Protein AF-A0A316P0J6-F1 (afdb_monomer_lite)

Radius of gyration: 37.58 Å; chains: 1; bounding box: 91×93×118 Å

Structure (mmCIF, N/CA/C/O backbone):
data_AF-A0A316P0J6-F1
#
_entry.id   AF-A0A316P0J6-F1
#
loop_
_atom_site.group_PDB
_atom_site.id
_atom_site.type_symbol
_atom_site.label_atom_id
_atom_site.label_alt_id
_atom_site.label_comp_id
_atom_site.label_asym_id
_atom_site.label_entity_id
_atom_site.label_seq_id
_atom_site.pdbx_PDB_ins_code
_atom_site.Cartn_x
_atom_site.Cartn_y
_atom_site.Cartn_z
_atom_site.occupancy
_atom_site.B_iso_or_equiv
_atom_site.auth_seq_id
_atom_site.auth_comp_id
_atom_site.auth_asym_id
_atom_site.auth_atom_id
_atom_site.pdbx_PDB_model_num
ATOM 1 N N . MET A 1 1 ? 20.713 -13.781 70.404 1.00 39.38 1 MET A N 1
ATOM 2 C CA . MET A 1 1 ? 20.418 -12.375 70.769 1.00 39.38 1 MET A CA 1
ATOM 3 C C . MET A 1 1 ? 19.312 -11.941 69.821 1.00 39.38 1 MET A C 1
ATOM 5 O O . MET A 1 1 ? 19.542 -11.971 68.630 1.00 39.38 1 MET A O 1
ATOM 9 N N . GLY A 1 2 ? 18.041 -11.878 70.193 1.00 36.06 2 GLY A N 1
ATOM 10 C CA . GLY A 1 2 ? 17.428 -10.936 71.123 1.00 36.06 2 GLY A CA 1
ATOM 11 C C . GLY A 1 2 ? 16.038 -10.605 70.557 1.00 36.06 2 GLY A C 1
ATOM 12 O O . GLY A 1 2 ? 15.902 -9.711 69.738 1.00 36.06 2 GLY A O 1
ATOM 13 N N . LYS A 1 3 ? 15.027 -11.391 70.945 1.00 29.52 3 LYS A N 1
ATOM 14 C CA . LYS A 1 3 ? 13.605 -10.979 71.000 1.00 29.52 3 LYS A CA 1
ATOM 15 C C . LYS A 1 3 ? 13.450 -9.895 72.098 1.00 29.52 3 LYS A C 1
ATOM 17 O O . LYS A 1 3 ? 14.389 -9.773 72.889 1.00 29.52 3 LYS A O 1
ATOM 22 N N . PRO A 1 4 ? 12.277 -9.266 72.350 1.00 50.69 4 PRO A N 1
ATOM 23 C CA . PRO A 1 4 ? 11.013 -9.109 71.596 1.00 50.69 4 PRO A CA 1
ATOM 24 C C . PRO A 1 4 ? 10.514 -7.621 71.633 1.00 50.69 4 PRO A C 1
ATOM 26 O O . PRO A 1 4 ? 11.236 -6.748 72.099 1.00 50.69 4 PRO A O 1
ATOM 29 N N . LYS A 1 5 ? 9.306 -7.247 71.181 1.00 29.80 5 LYS A N 1
ATOM 30 C CA . LYS A 1 5 ? 8.097 -7.175 72.040 1.00 29.80 5 LYS A CA 1
ATOM 31 C C . LYS A 1 5 ? 6.814 -6.924 71.234 1.00 29.80 5 LYS A C 1
ATOM 33 O O . LYS A 1 5 ? 6.700 -5.957 70.496 1.00 29.80 5 LYS A O 1
ATOM 38 N N . HIS A 1 6 ? 5.857 -7.816 71.485 1.00 28.17 6 HIS A N 1
ATOM 39 C CA . HIS A 1 6 ? 4.415 -7.690 71.292 1.00 28.17 6 HIS A CA 1
ATOM 40 C C . HIS A 1 6 ? 3.788 -6.549 72.105 1.00 28.17 6 HIS A C 1
ATOM 42 O O . HIS A 1 6 ? 4.247 -6.299 73.214 1.00 28.17 6 HIS A O 1
ATOM 48 N N . PHE A 1 7 ? 2.656 -6.034 71.618 1.00 26.53 7 PHE A N 1
ATOM 49 C CA . PHE A 1 7 ? 1.367 -5.851 72.319 1.00 26.53 7 PHE A CA 1
ATOM 50 C C . PHE A 1 7 ? 0.301 -5.721 71.202 1.00 26.53 7 PHE A C 1
ATOM 52 O O . PHE A 1 7 ? 0.538 -4.989 70.255 1.00 26.53 7 PHE A O 1
ATOM 59 N N . GLY A 1 8 ? -0.841 -6.406 71.126 1.00 24.27 8 GLY A N 1
ATOM 60 C CA . GLY A 1 8 ? -1.530 -7.305 72.042 1.00 24.27 8 GLY A CA 1
ATOM 61 C C . GLY A 1 8 ? -2.957 -6.807 72.309 1.00 24.27 8 GLY A C 1
ATOM 62 O O . GLY A 1 8 ? -3.092 -5.944 73.158 1.00 24.27 8 GLY A O 1
ATOM 63 N N . PHE A 1 9 ? -3.957 -7.436 71.656 1.00 23.27 9 PHE A N 1
ATOM 64 C CA . PHE A 1 9 ? -5.371 -7.621 72.079 1.00 23.27 9 PHE A CA 1
ATOM 65 C C . PHE A 1 9 ? -6.241 -6.347 72.304 1.00 23.27 9 PHE A C 1
ATOM 67 O O . PHE A 1 9 ? -5.751 -5.322 72.729 1.00 23.27 9 PHE A O 1
ATOM 74 N N . ALA A 1 10 ? -7.570 -6.295 72.158 1.00 24.42 10 ALA A N 1
ATOM 75 C CA . ALA A 1 10 ? -8.615 -7.163 71.626 1.00 24.42 10 ALA A CA 1
ATOM 76 C C . ALA A 1 10 ? -9.990 -6.471 71.807 1.00 24.42 10 ALA A C 1
ATOM 78 O O . ALA A 1 10 ? -10.169 -5.695 72.736 1.00 24.42 10 ALA A O 1
ATOM 79 N N . ARG A 1 11 ? -10.974 -6.942 71.023 1.00 24.53 11 ARG A N 1
ATOM 80 C CA . ARG A 1 11 ? -12.393 -7.178 71.381 1.00 24.53 11 ARG A CA 1
ATOM 81 C C . ARG A 1 11 ? -13.367 -5.998 71.630 1.00 24.53 11 ARG A C 1
ATOM 83 O O . ARG A 1 11 ? -13.348 -5.364 72.671 1.00 24.53 11 ARG A O 1
ATOM 90 N N . LYS A 1 12 ? -14.421 -6.056 70.796 1.00 24.69 12 LYS A N 1
ATOM 91 C CA . LYS A 1 12 ? -15.860 -6.202 71.132 1.00 24.69 12 LYS A CA 1
ATOM 92 C C . LYS A 1 12 ? -16.727 -4.958 71.420 1.00 24.69 12 LYS A C 1
ATOM 94 O O . LYS A 1 12 ? -16.585 -4.300 72.437 1.00 24.69 12 LYS A O 1
ATOM 99 N N . THR A 1 13 ? -17.775 -4.885 70.583 1.00 26.80 13 THR A N 1
ATOM 100 C CA . THR A 1 13 ? -19.208 -4.623 70.862 1.00 26.80 13 THR A CA 1
ATOM 101 C C . THR A 1 13 ? -19.636 -3.293 71.475 1.00 26.80 13 THR A C 1
ATOM 103 O O . THR A 1 13 ? -19.378 -3.054 72.647 1.00 26.80 13 THR A O 1
ATOM 106 N N . MET A 1 14 ? -20.545 -2.597 70.781 1.00 25.58 14 MET A N 1
ATOM 107 C CA . MET A 1 14 ? -21.831 -2.209 71.375 1.00 25.58 14 MET A CA 1
ATOM 108 C C . MET A 1 14 ? -22.892 -1.941 70.301 1.00 25.58 14 MET A C 1
ATOM 110 O O . MET A 1 14 ? -22.596 -1.423 69.231 1.00 25.58 14 MET A O 1
ATOM 114 N N . ALA A 1 15 ? -24.113 -2.366 70.609 1.00 24.59 15 ALA A N 1
ATOM 115 C CA . ALA A 1 15 ? -25.333 -2.192 69.834 1.00 24.59 15 ALA A CA 1
ATOM 116 C C . ALA A 1 15 ? -26.216 -1.093 70.454 1.00 24.59 15 ALA A C 1
ATOM 118 O O . ALA A 1 15 ? -25.942 -0.655 71.572 1.00 24.59 15 ALA A O 1
ATOM 119 N N . CYS A 1 16 ? -27.339 -0.827 69.770 1.00 22.86 16 CYS A N 1
ATOM 120 C CA . CYS A 1 16 ? -28.570 -0.151 70.219 1.00 22.86 16 CYS A CA 1
ATOM 121 C C . CYS A 1 16 ? -28.576 1.390 70.197 1.00 22.86 16 CYS A C 1
ATOM 123 O O . CYS A 1 16 ? -27.580 2.004 70.539 1.00 22.86 16 CYS A O 1
ATOM 125 N N . VAL A 1 17 ? -29.671 2.112 69.905 1.00 24.27 17 VAL A N 1
ATOM 126 C CA . VAL A 1 17 ? -31.045 1.879 69.378 1.00 24.27 17 VAL A CA 1
ATOM 127 C C . VAL A 1 17 ? -31.721 3.283 69.314 1.00 24.27 17 VAL A C 1
ATOM 129 O O . VAL A 1 17 ? -31.247 4.188 69.996 1.00 24.27 17 VAL A O 1
ATOM 132 N N . MET A 1 18 ? -32.854 3.406 68.594 1.00 24.55 18 MET A N 1
ATOM 133 C CA . MET A 1 18 ? -33.899 4.477 68.591 1.00 24.55 18 MET A CA 1
ATOM 134 C C . MET A 1 18 ? -33.864 5.457 67.401 1.00 24.55 18 MET A C 1
ATOM 136 O O . MET A 1 18 ? -32.902 6.193 67.245 1.00 24.55 18 MET A O 1
ATOM 140 N N . ALA A 1 19 ? -34.809 5.375 66.445 1.00 24.38 19 ALA A N 1
ATOM 141 C CA . ALA A 1 19 ? -36.238 5.797 66.467 1.00 24.38 19 ALA A CA 1
ATOM 142 C C . ALA A 1 19 ? -36.384 7.284 66.058 1.00 24.38 19 ALA A C 1
ATOM 144 O O . ALA A 1 19 ? -35.579 8.092 66.489 1.00 24.38 19 ALA A O 1
ATOM 145 N N . ALA A 1 20 ? -37.366 7.774 65.295 1.00 25.09 20 ALA A N 1
ATOM 146 C CA . ALA A 1 20 ? -38.487 7.232 64.526 1.00 25.09 20 ALA A CA 1
ATOM 147 C C . ALA A 1 20 ? -39.127 8.398 63.719 1.00 25.09 20 ALA A C 1
ATOM 149 O O . ALA A 1 20 ? -39.016 9.542 64.152 1.00 25.09 20 ALA A O 1
ATOM 150 N N . SER A 1 21 ? -39.948 8.067 62.705 1.00 25.02 21 SER A N 1
ATOM 151 C CA . SER A 1 21 ? -41.089 8.864 62.157 1.00 25.02 21 SER A CA 1
ATOM 152 C C . SER A 1 21 ? -40.731 10.096 61.287 1.00 25.02 21 SER A C 1
ATOM 154 O O . SER A 1 21 ? -39.788 10.798 61.599 1.00 25.02 21 SER A O 1
ATOM 156 N N . MET A 1 22 ? -41.412 10.475 60.193 1.00 26.84 22 MET A N 1
ATOM 157 C CA . MET A 1 22 ? -42.815 10.318 59.781 1.00 26.84 22 MET A CA 1
ATOM 158 C C . MET A 1 22 ? -43.005 10.280 58.245 1.00 26.84 22 MET A C 1
ATOM 160 O O . MET A 1 22 ? -42.288 10.929 57.493 1.00 26.84 22 MET A O 1
ATOM 164 N N . LEU A 1 23 ? -44.062 9.555 57.855 1.00 23.92 23 LEU A N 1
ATOM 165 C CA . LEU A 1 23 ? -44.871 9.596 56.626 1.00 23.92 23 LEU A CA 1
ATOM 166 C C . LEU A 1 23 ? -45.008 10.970 55.933 1.00 23.92 23 LEU A C 1
ATOM 168 O O . LEU A 1 23 ? -45.287 11.963 56.600 1.00 23.92 23 LEU A O 1
ATOM 172 N N . THR A 1 24 ? -45.098 10.969 54.597 1.00 26.33 24 THR A N 1
ATOM 173 C CA . THR A 1 24 ? -46.364 11.280 53.887 1.00 26.33 24 THR A CA 1
ATOM 174 C C . THR A 1 24 ? -46.294 10.926 52.395 1.00 26.33 24 THR A C 1
ATOM 176 O O . THR A 1 24 ? -45.400 11.355 51.677 1.00 26.33 24 THR A O 1
ATOM 179 N N . LEU A 1 25 ? -47.266 10.121 51.947 1.00 25.44 25 LEU A N 1
ATOM 180 C CA . LEU A 1 25 ? -47.622 9.910 50.542 1.00 25.44 25 LEU A CA 1
ATOM 181 C C . LEU A 1 25 ? -48.352 11.147 50.002 1.00 25.44 25 LEU A C 1
ATOM 183 O O . LEU A 1 25 ? -49.253 11.650 50.672 1.00 25.44 25 LEU A O 1
ATOM 187 N N . VAL A 1 26 ? -48.084 11.512 48.747 1.00 27.64 26 VAL A N 1
ATOM 188 C CA . VAL A 1 26 ? -49.063 12.179 47.877 1.00 27.64 26 VAL A CA 1
ATOM 189 C C . VAL A 1 26 ? -49.038 11.498 46.510 1.00 27.64 26 VAL A C 1
ATOM 191 O O . VAL A 1 26 ? -47.985 11.275 45.923 1.00 27.64 26 VAL A O 1
ATOM 194 N N . THR A 1 27 ? -50.224 11.143 46.036 1.00 25.06 27 THR A N 1
ATOM 195 C CA . THR A 1 27 ? -50.520 10.558 44.726 1.00 25.06 27 THR A CA 1
ATOM 196 C C . THR A 1 27 ? -51.404 11.508 43.911 1.00 25.06 27 THR A C 1
ATOM 198 O O . THR A 1 27 ? -52.162 12.271 44.513 1.00 25.06 27 THR A O 1
ATOM 201 N N . VAL A 1 28 ? -51.437 11.257 42.586 1.00 26.95 28 VAL A N 1
ATOM 202 C CA . VAL A 1 28 ? -52.496 11.558 41.579 1.00 26.95 28 VAL A CA 1
ATOM 203 C C . VAL A 1 28 ? -52.303 12.884 40.794 1.00 26.95 28 VAL A C 1
ATOM 205 O O . VAL A 1 28 ? -51.853 13.838 41.422 1.00 26.95 28 VAL A O 1
ATOM 208 N N . PRO A 1 29 ? -52.692 13.040 39.491 1.00 32.19 29 PRO A N 1
ATOM 209 C CA . PRO A 1 29 ? -53.234 12.113 38.467 1.00 32.19 29 PRO A CA 1
ATOM 210 C C . PRO A 1 29 ? -52.507 12.112 37.094 1.00 32.19 29 PRO A C 1
ATOM 212 O O . PRO A 1 29 ? -51.581 12.869 36.828 1.00 32.19 29 PRO A O 1
ATOM 215 N N . ALA A 1 30 ? -53.034 11.263 36.207 1.00 26.80 30 ALA A N 1
ATOM 216 C CA . ALA A 1 30 ? -52.768 11.146 34.780 1.00 26.80 30 ALA A CA 1
ATOM 217 C C . ALA A 1 30 ? -53.110 12.386 33.916 1.00 26.80 30 ALA A C 1
ATOM 219 O O . ALA A 1 30 ? -54.073 13.110 34.166 1.00 26.80 30 ALA A O 1
ATOM 220 N N . SER A 1 31 ? -52.305 12.509 32.858 1.00 27.36 31 SER A N 1
ATOM 221 C CA . SER A 1 31 ? -52.470 13.144 31.540 1.00 27.36 31 SER A CA 1
ATOM 222 C C . SER A 1 31 ? -53.831 13.748 31.153 1.00 27.36 31 SER A C 1
ATOM 224 O O . SER A 1 31 ? -54.824 13.037 30.989 1.00 27.36 31 SER A O 1
ATOM 226 N N . VAL A 1 32 ? -53.798 15.046 30.834 1.00 27.98 32 VAL A N 1
ATOM 227 C CA . VAL A 1 32 ? -54.759 15.758 29.976 1.00 27.98 32 VAL A CA 1
ATOM 228 C C . VAL A 1 32 ? -54.067 16.034 28.639 1.00 27.98 32 VAL A C 1
ATOM 230 O O . VAL A 1 32 ? -52.970 16.584 28.618 1.00 27.98 32 VAL A O 1
ATOM 233 N N . ALA A 1 33 ? -54.698 15.639 27.534 1.00 30.78 33 ALA A N 1
ATOM 234 C CA . ALA A 1 33 ? -54.288 16.022 26.188 1.00 30.78 33 ALA A CA 1
ATOM 235 C C . ALA A 1 33 ? -54.559 17.520 25.967 1.00 30.78 33 ALA A C 1
ATOM 237 O O . ALA A 1 33 ? -55.682 17.978 26.194 1.00 30.78 33 ALA A O 1
ATOM 238 N N . ILE A 1 34 ? -53.551 18.264 25.508 1.00 30.02 34 ILE A N 1
ATOM 239 C CA . ILE A 1 34 ? -53.704 19.619 24.969 1.00 30.02 34 ILE A CA 1
ATOM 240 C C . ILE A 1 34 ? -53.335 19.558 23.489 1.00 30.02 34 ILE A C 1
ATOM 242 O O . ILE A 1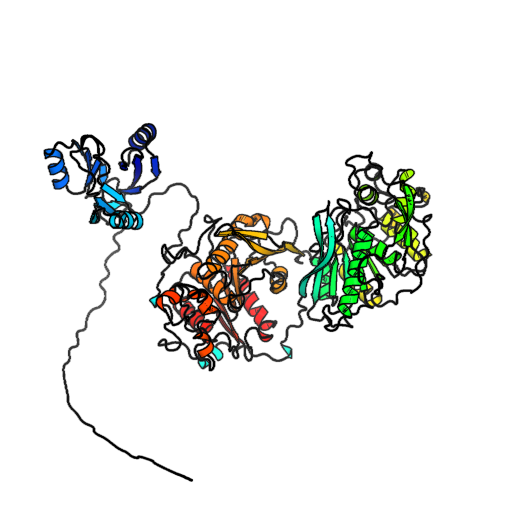 34 ? -52.346 18.937 23.109 1.00 30.02 34 ILE A O 1
ATOM 246 N N . ALA A 1 35 ? -54.214 20.141 22.682 1.00 27.11 35 ALA A N 1
ATOM 247 C CA . ALA A 1 35 ? -54.147 20.205 21.237 1.00 27.11 35 ALA A CA 1
ATOM 248 C C . ALA A 1 35 ? -52.880 20.920 20.744 1.00 27.11 35 ALA A C 1
ATOM 250 O O . ALA A 1 35 ? -52.495 21.959 21.277 1.00 27.11 35 ALA A O 1
ATOM 251 N N . ASP A 1 36 ? -52.297 20.359 19.688 1.00 28.70 36 ASP A N 1
ATOM 252 C CA . ASP A 1 36 ? -51.341 21.011 18.804 1.00 28.70 36 ASP A CA 1
ATOM 253 C C . ASP A 1 36 ? -52.042 22.182 18.092 1.00 28.70 36 ASP A C 1
ATOM 255 O O . ASP A 1 36 ? -52.909 21.983 17.237 1.00 28.70 36 ASP A O 1
ATOM 259 N N . ASN A 1 37 ? -51.732 23.408 18.516 1.00 28.62 37 ASN A N 1
ATOM 260 C CA . ASN A 1 37 ? -52.049 24.620 17.774 1.00 28.62 37 ASN A CA 1
ATOM 261 C C . ASN A 1 37 ? -50.797 24.987 16.978 1.00 28.62 37 ASN A C 1
ATOM 263 O O . ASN A 1 37 ? -49.867 25.571 17.534 1.00 28.62 37 ASN A O 1
ATOM 267 N N . GLY A 1 38 ? -50.795 24.654 15.687 1.00 38.28 38 GLY A N 1
ATOM 268 C CA . GLY A 1 38 ? -49.740 25.046 14.759 1.00 38.28 38 GLY A CA 1
ATOM 269 C C . GLY A 1 38 ? -49.467 26.551 14.816 1.00 38.28 38 GLY A C 1
ATOM 270 O O . GLY A 1 38 ? -50.378 27.366 14.650 1.00 38.28 38 GLY A O 1
ATOM 271 N N . ALA A 1 39 ? -48.208 26.914 15.062 1.00 34.22 39 ALA A N 1
ATOM 272 C CA . ALA A 1 39 ? -47.733 28.281 14.916 1.00 34.22 39 ALA A CA 1
ATOM 273 C C . ALA A 1 39 ? -47.493 28.564 13.426 1.00 34.22 39 ALA A C 1
ATOM 275 O O . ALA A 1 39 ? -46.804 27.809 12.746 1.00 34.22 39 ALA A O 1
ATOM 276 N N . ALA A 1 40 ? -48.109 29.634 12.928 1.00 38.94 40 ALA A N 1
ATOM 277 C CA . ALA A 1 40 ? -47.954 30.120 11.565 1.00 38.94 40 ALA A CA 1
ATOM 278 C C . ALA A 1 40 ? -46.513 30.596 11.291 1.00 38.94 40 ALA A C 1
ATOM 280 O O . ALA A 1 40 ? -45.896 31.224 12.156 1.00 38.94 40 ALA A O 1
ATOM 281 N N . ASP A 1 41 ? -46.016 30.336 10.076 1.00 47.81 41 ASP A N 1
ATOM 282 C CA . ASP A 1 41 ? -44.753 30.878 9.563 1.00 47.81 41 ASP A CA 1
ATOM 283 C C . ASP A 1 41 ? -44.756 32.408 9.674 1.00 47.81 41 ASP A C 1
ATOM 285 O O . ASP A 1 41 ? -45.619 33.094 9.123 1.00 47.81 41 ASP A O 1
ATOM 289 N N . THR A 1 42 ? -43.802 32.949 10.428 1.00 59.72 42 THR A N 1
ATOM 290 C CA . THR A 1 42 ? -43.613 34.395 10.573 1.00 59.72 42 THR A CA 1
ATOM 291 C C . THR A 1 42 ? -42.746 34.867 9.409 1.00 59.72 42 THR A C 1
ATOM 293 O O . THR A 1 42 ? -41.636 34.370 9.258 1.00 59.72 42 THR A O 1
ATOM 296 N N . GLU A 1 43 ? -43.227 35.797 8.577 1.00 79.50 43 GLU A N 1
ATOM 297 C CA . GLU A 1 43 ? -42.420 36.376 7.491 1.00 79.50 43 GLU A CA 1
ATOM 298 C C . GLU A 1 43 ? -41.193 37.095 8.078 1.00 79.50 43 GLU A C 1
ATOM 300 O O . GLU A 1 43 ? -41.312 37.825 9.068 1.00 79.50 43 GLU A O 1
ATOM 305 N N . THR A 1 44 ? -40.008 36.877 7.500 1.00 84.88 44 THR A N 1
ATOM 306 C CA . THR A 1 44 ? -38.733 37.358 8.053 1.00 84.88 44 THR A CA 1
ATOM 307 C C . THR A 1 44 ? -37.962 38.216 7.050 1.00 84.88 44 THR A C 1
ATOM 309 O O . THR A 1 44 ? -38.132 38.102 5.837 1.00 84.88 44 THR A O 1
ATOM 312 N N . GLN A 1 45 ? -37.107 39.093 7.568 1.00 87.12 45 GLN A N 1
ATOM 313 C CA . GLN A 1 45 ? -36.209 39.954 6.805 1.00 87.12 45 GLN A CA 1
ATOM 314 C C . GLN A 1 45 ? -34.780 39.833 7.343 1.00 87.12 45 GLN A C 1
ATOM 316 O O . GLN A 1 45 ? -34.560 39.751 8.555 1.00 87.12 45 GLN A O 1
ATOM 321 N N . ALA A 1 46 ? -33.798 39.823 6.441 1.00 87.56 46 ALA A N 1
ATOM 322 C CA . ALA A 1 46 ? -32.388 39.812 6.806 1.00 87.56 46 ALA A CA 1
ATOM 323 C C . ALA A 1 46 ? -31.975 41.165 7.397 1.00 87.56 46 ALA A C 1
ATOM 325 O O . ALA A 1 46 ? -32.297 42.215 6.845 1.00 87.56 46 ALA A O 1
ATOM 326 N N . MET A 1 47 ? -31.223 41.136 8.493 1.00 92.81 47 MET A N 1
ATOM 327 C CA . MET A 1 47 ? -30.624 42.319 9.101 1.00 92.81 47 MET A CA 1
ATOM 328 C C . MET A 1 47 ? -29.137 42.345 8.772 1.00 92.81 47 MET A C 1
ATOM 330 O O . MET A 1 47 ? -28.349 41.543 9.274 1.00 92.81 47 MET A O 1
ATOM 334 N N . TYR A 1 48 ? -28.750 43.262 7.897 1.00 91.56 48 TYR A N 1
ATOM 335 C CA . TYR A 1 48 ? -27.374 43.447 7.464 1.00 91.56 48 TYR A CA 1
ATOM 336 C C . TYR A 1 48 ? -26.555 44.136 8.546 1.00 91.56 48 TYR A C 1
ATOM 338 O O . TYR A 1 48 ? -27.001 45.130 9.114 1.00 91.56 48 TYR A O 1
ATOM 346 N N . ARG A 1 49 ? -25.347 43.625 8.792 1.00 93.56 49 ARG A N 1
ATOM 347 C CA . ARG A 1 49 ? -24.369 44.192 9.721 1.00 93.56 49 ARG A CA 1
ATOM 348 C C . ARG A 1 49 ? -23.247 44.859 8.932 1.00 93.56 49 ARG A C 1
ATOM 350 O O . ARG A 1 49 ? -22.649 44.246 8.044 1.00 93.56 49 ARG A O 1
ATOM 357 N N . LEU A 1 50 ? -22.982 46.125 9.236 1.00 94.44 50 LEU A N 1
ATOM 358 C CA . LEU A 1 50 ? -21.941 46.915 8.588 1.00 94.44 50 LEU A CA 1
ATOM 359 C C . LEU A 1 50 ? -21.038 47.554 9.635 1.00 94.44 50 LEU A C 1
ATOM 361 O O . LEU A 1 50 ? -21.537 48.137 10.591 1.00 94.44 50 LEU A O 1
ATOM 365 N N . TYR A 1 51 ? -19.728 47.499 9.419 1.00 92.75 51 TYR A N 1
ATOM 366 C CA . TYR A 1 51 ? -18.722 48.063 10.313 1.00 92.75 51 TYR A CA 1
ATOM 367 C C . TYR A 1 51 ? -18.015 49.255 9.672 1.00 92.75 51 TYR A C 1
ATOM 369 O O . TYR A 1 51 ? -17.506 49.165 8.549 1.00 92.75 51 TYR A O 1
ATOM 377 N N . ASN A 1 52 ? -17.940 50.373 10.392 1.00 89.81 52 ASN A N 1
ATOM 378 C CA . ASN A 1 52 ? -17.158 51.529 9.974 1.00 89.81 52 ASN A CA 1
ATOM 379 C C . ASN A 1 52 ? -15.723 51.422 10.511 1.00 89.81 52 ASN A C 1
ATOM 381 O O . ASN A 1 52 ? -15.500 51.667 11.700 1.00 89.81 52 ASN A O 1
ATOM 385 N N . PRO A 1 53 ? -14.711 51.164 9.663 1.00 83.19 53 PRO A N 1
ATOM 386 C CA . PRO A 1 53 ? -13.328 51.067 10.127 1.00 83.19 53 PRO A CA 1
ATOM 387 C C . PRO A 1 53 ? -12.761 52.394 10.658 1.00 83.19 53 PRO A C 1
ATOM 389 O O . PRO A 1 53 ? -11.723 52.385 11.316 1.00 83.19 53 PRO A O 1
ATOM 392 N N . ASN A 1 54 ? -13.408 53.532 10.377 1.00 83.06 54 ASN A N 1
ATOM 393 C CA . ASN A 1 54 ? -12.936 54.852 10.797 1.00 83.06 54 ASN A CA 1
ATOM 394 C C . ASN A 1 54 ? -13.531 55.314 12.133 1.00 83.06 54 ASN A C 1
ATOM 396 O O . ASN A 1 54 ? -12.851 56.030 12.864 1.00 83.06 54 ASN A O 1
ATOM 400 N N . SER A 1 55 ? -14.781 54.950 12.443 1.00 80.31 55 SER A N 1
ATOM 401 C CA . SER A 1 55 ? -15.453 55.344 13.695 1.00 80.31 55 SER A CA 1
ATOM 402 C C . SER A 1 55 ? -15.605 54.203 14.702 1.00 80.31 55 SER A C 1
ATOM 404 O O . SER A 1 55 ? -15.858 54.471 15.870 1.00 80.31 55 SER A O 1
ATOM 406 N N . GLY A 1 56 ? -15.455 52.945 14.277 1.00 80.19 56 GLY A N 1
ATOM 407 C CA . GLY A 1 56 ? -15.729 51.774 15.113 1.00 80.19 56 GLY A CA 1
ATOM 408 C C . GLY A 1 56 ? -17.220 51.476 15.314 1.00 80.19 56 GLY A C 1
ATOM 409 O O . GLY A 1 56 ? -17.551 50.563 16.066 1.00 80.19 56 GLY A O 1
ATOM 410 N N . GLU A 1 57 ? -18.109 52.227 14.659 1.00 86.44 57 GLU A N 1
ATOM 411 C CA . GLU A 1 57 ? -19.561 52.042 14.716 1.00 86.44 57 GLU A CA 1
ATOM 412 C C . GLU A 1 57 ? -20.004 50.803 13.929 1.00 86.44 57 GLU A C 1
ATOM 414 O O . GLU A 1 57 ? -19.452 50.496 12.866 1.00 86.44 57 GLU A O 1
ATOM 419 N N . HIS A 1 58 ? -21.048 50.140 14.432 1.00 91.56 58 HIS A N 1
ATOM 420 C CA . HIS A 1 58 ? -21.810 49.163 13.666 1.00 91.56 58 HIS A CA 1
ATOM 421 C C . HIS A 1 58 ? -23.178 49.727 13.285 1.00 91.56 58 HIS A C 1
ATOM 423 O O . HIS A 1 58 ? -23.894 50.278 14.120 1.00 91.56 58 HIS A O 1
ATOM 429 N N . PHE A 1 59 ? -23.558 49.537 12.026 1.00 93.88 59 PHE A N 1
ATOM 430 C CA . PHE A 1 59 ? -24.861 49.914 11.495 1.00 93.88 59 PHE A CA 1
ATOM 431 C C . PHE A 1 59 ? -25.653 48.666 11.103 1.00 93.88 59 PHE A C 1
ATOM 433 O O . PHE A 1 59 ? -25.110 47.748 10.480 1.00 93.88 59 PHE A O 1
ATOM 440 N N . TYR A 1 60 ? -26.938 48.648 11.468 1.00 94.75 60 TYR A N 1
ATOM 441 C CA . TYR A 1 60 ? -27.830 47.512 11.272 1.00 94.75 60 TYR A CA 1
ATOM 442 C C . TYR A 1 60 ? -29.076 47.938 10.499 1.00 94.75 60 TYR A C 1
ATOM 444 O O . TYR A 1 60 ? -29.832 48.813 10.929 1.00 94.75 60 TYR A O 1
ATOM 452 N N . THR A 1 61 ? -29.310 47.315 9.346 1.00 94.50 61 THR A N 1
ATOM 453 C CA . THR A 1 61 ? -30.441 47.664 8.478 1.00 94.50 61 THR A CA 1
ATOM 454 C C . THR A 1 61 ? -31.000 46.453 7.745 1.00 94.50 61 THR A C 1
ATOM 456 O O . THR A 1 61 ? -30.256 45.555 7.367 1.00 94.50 61 THR A O 1
ATOM 459 N N . ALA A 1 62 ? -32.313 46.445 7.518 1.00 91.75 62 ALA A N 1
ATOM 460 C CA . ALA A 1 62 ? -32.966 45.506 6.606 1.00 91.75 62 ALA A CA 1
ATOM 461 C C . ALA A 1 62 ? -33.013 46.006 5.154 1.00 91.75 62 ALA A C 1
ATOM 463 O O . ALA A 1 62 ? -33.429 45.287 4.250 1.00 91.75 62 ALA A O 1
ATOM 464 N N . SER A 1 63 ? -32.647 47.268 4.923 1.00 91.88 63 SER A N 1
ATOM 465 C CA . SER A 1 63 ? -32.749 47.916 3.622 1.00 91.88 63 SER A CA 1
ATOM 466 C C . SER A 1 63 ? -31.487 47.670 2.807 1.00 91.88 63 SER A C 1
ATOM 468 O O . SER A 1 63 ? -30.409 48.167 3.141 1.00 91.88 63 SER A O 1
ATOM 470 N N . ASP A 1 64 ? -31.632 46.972 1.680 1.00 86.88 64 ASP A N 1
ATOM 471 C CA . ASP A 1 64 ? -30.554 46.826 0.698 1.00 86.88 64 ASP A CA 1
ATOM 472 C C . ASP A 1 64 ? -30.026 48.180 0.213 1.00 86.88 64 ASP A C 1
ATOM 474 O O . ASP A 1 64 ? -28.825 48.339 0.021 1.00 86.88 64 ASP A O 1
ATOM 478 N N . VAL A 1 65 ? -30.902 49.183 0.092 1.00 92.06 65 VAL A N 1
ATOM 479 C CA . VAL A 1 65 ? -30.523 50.537 -0.336 1.00 92.06 65 VAL A CA 1
ATOM 480 C C . VAL A 1 65 ? -29.643 51.223 0.709 1.00 92.06 65 VAL A C 1
ATOM 482 O O . VAL A 1 65 ? -28.660 51.866 0.345 1.00 92.06 65 VAL A O 1
ATOM 485 N N . GLU A 1 66 ? -29.966 51.091 2.000 1.00 93.50 66 GLU A N 1
ATOM 486 C CA . GLU A 1 66 ? -29.129 51.647 3.071 1.00 93.50 66 GLU A CA 1
ATOM 487 C C . GLU A 1 66 ? -27.793 50.899 3.163 1.00 93.50 66 GLU A C 1
ATOM 489 O O . GLU A 1 66 ? -26.746 51.540 3.247 1.00 93.50 66 GLU A O 1
ATOM 494 N N . LYS A 1 67 ? -27.809 49.561 3.083 1.00 94.50 67 LYS A N 1
ATOM 495 C CA . LYS A 1 67 ? -26.600 48.721 3.041 1.00 94.50 67 LYS A CA 1
ATOM 496 C C . LYS A 1 67 ? -25.675 49.142 1.896 1.00 94.50 67 LYS A C 1
ATOM 498 O O . LYS A 1 67 ? -24.517 49.468 2.142 1.00 94.50 67 LYS A O 1
ATOM 503 N N . ASP A 1 68 ? -26.180 49.197 0.667 1.00 90.38 68 ASP A N 1
ATOM 504 C CA . ASP A 1 68 ? -25.378 49.525 -0.516 1.00 90.38 68 ASP A CA 1
ATOM 505 C C . ASP A 1 68 ? -24.853 50.967 -0.468 1.00 90.38 68 ASP A C 1
ATOM 507 O O . ASP A 1 68 ? -23.693 51.214 -0.804 1.00 90.38 68 ASP A O 1
ATOM 511 N N . ALA A 1 69 ? -25.661 51.922 0.009 1.00 90.44 69 ALA A N 1
ATOM 512 C CA . ALA A 1 69 ? -25.222 53.305 0.202 1.00 90.44 69 ALA A CA 1
ATOM 513 C C . ALA A 1 69 ? -24.115 53.423 1.266 1.00 90.44 69 ALA A C 1
ATOM 515 O O . ALA A 1 69 ? -23.181 54.208 1.101 1.00 90.44 69 ALA A O 1
ATOM 516 N N . THR A 1 70 ? -24.192 52.623 2.331 1.00 91.06 70 THR A N 1
ATOM 517 C CA . THR A 1 70 ? -23.230 52.617 3.445 1.00 91.06 70 THR A CA 1
ATOM 518 C C . THR A 1 70 ? -21.911 51.956 3.030 1.00 91.06 70 THR A C 1
ATOM 520 O O . THR A 1 70 ? -20.835 52.501 3.284 1.00 91.06 70 THR A O 1
ATOM 523 N N . VAL A 1 71 ? -21.971 50.852 2.275 1.00 90.69 71 VAL A N 1
ATOM 524 C CA . VAL A 1 71 ? -20.795 50.242 1.627 1.00 90.69 71 VAL A CA 1
ATOM 525 C C . VAL A 1 71 ? -20.151 51.217 0.640 1.00 90.69 71 VAL A C 1
ATOM 527 O O . VAL A 1 71 ? -18.936 51.410 0.664 1.00 90.69 71 VAL A O 1
ATOM 530 N N . ALA A 1 72 ? -20.946 51.903 -0.188 1.00 89.56 72 ALA A N 1
ATOM 531 C CA . ALA A 1 72 ? -20.440 52.924 -1.108 1.00 89.56 72 ALA A CA 1
ATOM 532 C C . ALA A 1 72 ? -19.799 54.122 -0.380 1.00 89.56 72 ALA A C 1
ATOM 534 O O . ALA A 1 72 ? -18.894 54.757 -0.923 1.00 89.56 72 ALA A O 1
ATOM 535 N N . ALA A 1 73 ? -20.222 54.406 0.855 1.00 88.25 73 ALA A N 1
ATOM 536 C CA . ALA A 1 73 ? -19.616 55.402 1.738 1.00 88.25 73 ALA A CA 1
ATOM 537 C C . ALA A 1 73 ? -18.330 54.911 2.442 1.00 88.25 73 ALA A C 1
ATOM 539 O O . ALA A 1 73 ? -17.735 55.665 3.213 1.00 88.25 73 ALA A O 1
ATOM 540 N N . GLY A 1 74 ? -17.871 53.685 2.162 1.00 88.56 74 GLY A N 1
ATOM 541 C CA . GLY A 1 74 ? -16.588 53.144 2.622 1.00 88.56 74 GLY A CA 1
ATOM 542 C C . GLY A 1 74 ? -16.657 52.256 3.868 1.00 88.56 74 GLY A C 1
ATOM 543 O O . GLY A 1 74 ? -15.626 52.042 4.504 1.00 88.56 74 GLY A O 1
ATOM 544 N N . TRP A 1 75 ? -17.841 51.762 4.234 1.00 94.75 75 TRP A N 1
ATOM 545 C CA . TRP A 1 75 ? -18.015 50.813 5.338 1.00 94.75 75 TRP A CA 1
ATOM 546 C C . TRP A 1 75 ? -17.819 49.368 4.871 1.00 94.75 75 TRP A C 1
ATOM 548 O O . TRP A 1 75 ? -18.061 49.034 3.709 1.00 94.75 75 TRP A O 1
ATOM 558 N N . ASN A 1 76 ? -17.430 48.492 5.796 1.00 90.12 76 ASN A N 1
ATOM 559 C CA . ASN A 1 76 ? -17.287 47.063 5.545 1.00 90.12 76 ASN A CA 1
ATOM 560 C C . ASN A 1 76 ? -18.630 46.360 5.756 1.00 90.12 76 ASN A C 1
ATOM 562 O O . ASN A 1 76 ? -19.207 46.441 6.836 1.00 90.12 76 ASN A O 1
ATOM 566 N N . TYR A 1 77 ? -19.116 45.643 4.743 1.00 91.94 77 TYR A N 1
ATOM 567 C CA . TYR A 1 77 ? -20.249 44.734 4.903 1.00 91.94 77 TYR A CA 1
ATOM 568 C C . TYR A 1 77 ? -19.775 43.430 5.550 1.00 91.94 77 TYR A C 1
ATOM 570 O O . TYR A 1 77 ? -18.941 42.728 4.980 1.00 91.94 77 TYR A O 1
ATOM 578 N N . GLU A 1 78 ? -20.304 43.112 6.731 1.00 81.12 78 GLU A N 1
ATOM 579 C CA . GLU A 1 78 ? -19.905 41.942 7.528 1.00 81.12 78 GLU A CA 1
ATOM 580 C C . GLU A 1 78 ? -20.859 40.750 7.358 1.00 81.12 78 GLU A C 1
ATOM 582 O O . GLU A 1 78 ? -20.670 39.707 7.977 1.00 81.12 78 GLU A O 1
ATOM 587 N N . GLY A 1 79 ? -21.874 40.886 6.498 1.00 86.62 79 GLY A N 1
ATOM 588 C CA . GLY A 1 79 ? -22.872 39.852 6.241 1.00 86.62 79 GLY A CA 1
ATOM 589 C C . GLY A 1 79 ? -24.217 40.128 6.912 1.00 86.62 79 GLY A C 1
ATOM 590 O O . GLY A 1 79 ? -24.558 41.260 7.267 1.00 86.62 79 GLY A O 1
ATOM 591 N N . ILE A 1 80 ? -25.023 39.077 7.037 1.00 86.69 80 ILE A N 1
ATOM 592 C CA . ILE A 1 80 ? -26.306 39.108 7.745 1.00 86.69 80 ILE A CA 1
ATOM 593 C C . ILE A 1 80 ? -26.020 38.841 9.227 1.00 86.69 80 ILE A C 1
ATOM 595 O O . ILE A 1 80 ? -25.532 37.768 9.569 1.00 86.69 80 ILE A O 1
ATOM 599 N N . GLY A 1 81 ? -26.308 39.809 10.099 1.00 80.31 81 GLY A N 1
ATOM 600 C CA . GLY A 1 81 ? -26.100 39.671 11.544 1.00 80.31 81 GLY A CA 1
ATOM 601 C C . GLY A 1 81 ? -27.163 38.799 12.219 1.00 80.31 81 GLY A C 1
ATOM 602 O O . GLY A 1 81 ? -26.852 38.029 13.126 1.00 80.31 81 GLY A O 1
ATOM 603 N N . TRP A 1 82 ? -28.419 38.918 11.781 1.00 90.06 82 TRP A N 1
ATOM 604 C CA . TRP A 1 82 ? -29.546 38.064 12.178 1.00 90.06 82 TRP A CA 1
ATOM 605 C C . TRP A 1 82 ? -30.702 38.217 11.180 1.00 90.06 82 TRP A C 1
ATOM 607 O O . TRP A 1 82 ? -30.644 39.051 10.279 1.00 90.06 82 TRP A O 1
ATOM 617 N N . HIS A 1 83 ? -31.767 37.433 11.344 1.00 88.38 83 HIS A N 1
ATOM 618 C CA . HIS A 1 83 ? -33.055 37.691 10.696 1.00 88.38 83 HIS A CA 1
ATOM 619 C C . HIS A 1 83 ? -34.040 38.225 11.736 1.00 88.38 83 HIS A C 1
ATOM 621 O O . HIS A 1 83 ? -34.068 37.743 12.869 1.00 88.38 83 HIS A O 1
ATOM 627 N N . ALA A 1 84 ? -34.840 39.219 11.364 1.00 89.19 84 ALA A N 1
ATOM 628 C CA . ALA A 1 84 ? -35.909 39.780 12.187 1.00 89.19 84 ALA A CA 1
ATOM 629 C C . ALA A 1 84 ? -37.278 39.441 11.571 1.00 89.19 84 ALA A C 1
ATOM 631 O O . ALA A 1 84 ? -37.364 39.321 10.348 1.00 89.19 84 ALA A O 1
ATOM 632 N N . PRO A 1 85 ? -38.360 39.305 12.357 1.00 88.81 85 PRO A N 1
ATOM 633 C CA . PRO A 1 85 ? -39.712 39.329 11.811 1.00 88.81 85 PRO A CA 1
ATOM 634 C C . PRO A 1 85 ? -39.956 40.607 10.996 1.00 88.81 85 PRO A C 1
ATOM 636 O O . PRO A 1 85 ? -39.538 41.694 11.404 1.00 88.81 85 PRO A O 1
ATOM 639 N N . VAL A 1 86 ? -40.691 40.496 9.888 1.00 87.50 86 VAL A N 1
ATOM 640 C CA . VAL A 1 86 ? -41.212 41.670 9.161 1.00 87.50 86 VAL A CA 1
ATOM 641 C C . VAL A 1 86 ? -42.257 42.403 10.012 1.00 87.50 86 VAL A C 1
ATOM 643 O O . VAL A 1 86 ? -42.357 43.627 9.957 1.00 87.50 86 VAL A O 1
ATOM 646 N N . THR A 1 87 ? -43.001 41.674 10.851 1.00 86.19 87 THR A N 1
ATOM 647 C CA . THR A 1 87 ? -43.958 42.224 11.826 1.00 86.19 87 THR A CA 1
ATOM 648 C C . THR A 1 87 ? -43.975 41.397 13.112 1.00 86.19 87 THR A C 1
ATOM 650 O O . THR A 1 87 ? -43.963 40.169 13.032 1.00 86.19 87 THR A O 1
ATOM 653 N N . SER A 1 88 ? -44.081 42.044 14.276 1.00 90.19 88 SER A N 1
ATOM 654 C CA . SER A 1 88 ? -44.376 41.408 15.574 1.00 90.19 88 SER A CA 1
ATOM 655 C C . SER A 1 88 ? -45.046 42.402 16.540 1.00 90.19 88 SER A C 1
ATOM 657 O O . SER A 1 88 ? -45.225 43.576 16.194 1.00 90.19 88 SER A O 1
ATOM 659 N N . GLU A 1 89 ? -45.427 41.961 17.742 1.00 92.06 89 GLU A N 1
ATOM 660 C CA . GLU A 1 89 ? -45.944 42.846 18.799 1.00 92.06 89 GLU A CA 1
ATOM 661 C C . GLU A 1 89 ? -44.846 43.735 19.416 1.00 92.06 89 GLU A C 1
ATOM 663 O O . GLU A 1 89 ? -45.155 44.764 20.026 1.00 92.06 89 GLU A O 1
ATOM 668 N N . THR A 1 90 ? -43.570 43.395 19.209 1.00 94.19 90 THR A N 1
ATOM 669 C CA . THR A 1 90 ? -42.416 44.042 19.848 1.00 94.19 90 THR A CA 1
ATOM 670 C C . THR A 1 90 ? -41.550 44.810 18.833 1.00 94.19 90 THR A C 1
ATOM 672 O O . THR A 1 90 ? -40.625 44.241 18.250 1.00 94.19 90 THR A O 1
ATOM 675 N N . PRO A 1 91 ? -41.786 46.116 18.599 1.00 96.06 91 PRO A N 1
ATOM 676 C CA . PRO A 1 91 ? -40.953 46.922 17.702 1.00 96.06 91 PRO A CA 1
ATOM 677 C C . PRO A 1 91 ? -39.567 47.224 18.297 1.00 96.06 91 PRO A C 1
ATOM 679 O O . PRO A 1 91 ? -39.439 47.471 19.495 1.00 96.06 91 PRO A O 1
ATOM 682 N N . VAL A 1 92 ? -38.543 47.299 17.442 1.00 97.12 92 VAL A N 1
ATOM 683 C CA . VAL A 1 92 ? -37.212 47.834 17.771 1.00 97.12 92 VAL A CA 1
ATOM 684 C C . VAL A 1 92 ? -37.032 49.188 17.084 1.00 97.12 92 VAL A C 1
ATOM 686 O O . VAL A 1 92 ? -37.057 49.310 15.855 1.00 97.12 92 VAL A O 1
ATOM 689 N N . TYR A 1 93 ? -36.880 50.231 17.892 1.00 96.69 93 TYR A N 1
ATOM 690 C CA . TYR A 1 93 ? -36.723 51.615 17.459 1.00 96.69 93 TYR A CA 1
ATOM 691 C C . TYR A 1 93 ? -35.263 51.923 17.142 1.00 96.69 93 TYR A C 1
ATOM 693 O O . TYR A 1 93 ? -34.378 51.501 17.887 1.00 96.69 93 TYR A O 1
ATOM 701 N N . ARG A 1 94 ? -35.021 52.690 16.073 1.00 96.88 94 ARG A N 1
ATOM 702 C CA . ARG A 1 94 ? -33.703 53.246 15.733 1.00 96.88 94 ARG A CA 1
ATOM 703 C C . ARG A 1 94 ? -33.719 54.751 15.974 1.00 96.88 94 ARG A C 1
ATOM 705 O O . ARG A 1 94 ? -34.589 55.456 15.465 1.00 96.88 94 ARG A O 1
ATOM 712 N N . VAL A 1 95 ? -32.754 55.247 16.742 1.00 94.19 95 VAL A N 1
ATOM 713 C CA . VAL A 1 95 ? -32.549 56.685 16.970 1.00 94.19 95 VAL A CA 1
ATOM 714 C C . VAL A 1 95 ? -31.121 57.074 16.612 1.00 94.19 95 VAL A C 1
ATOM 716 O O . VAL A 1 95 ? -30.195 56.285 16.794 1.00 94.19 95 VAL A O 1
ATOM 719 N N . TYR A 1 96 ? -30.942 58.291 16.104 1.00 91.56 96 TYR A N 1
ATOM 720 C CA . TYR A 1 96 ? -29.658 58.772 15.596 1.00 91.56 96 TYR A CA 1
ATOM 721 C C . TYR A 1 96 ? -29.212 60.059 16.294 1.00 91.56 96 TYR A C 1
ATOM 723 O O . TYR A 1 96 ? -29.955 61.043 16.333 1.00 91.56 96 TYR A O 1
ATOM 731 N N . SER A 1 97 ? -27.986 60.076 16.817 1.00 85.94 97 SER A N 1
ATOM 732 C CA . SER A 1 97 ? -27.426 61.229 17.545 1.00 85.94 97 SER A CA 1
ATOM 733 C C . SER A 1 97 ? -26.867 62.328 16.636 1.00 85.94 97 SER A C 1
ATOM 735 O O . SER A 1 97 ? -26.598 63.438 17.092 1.00 85.94 97 SER A O 1
ATOM 737 N N . GLY A 1 98 ? -26.660 62.024 15.352 1.00 82.50 98 GLY A N 1
ATOM 738 C CA . GLY A 1 98 ? -25.813 62.812 14.456 1.00 82.50 98 GLY A CA 1
ATOM 739 C C . GLY A 1 98 ? -24.477 62.135 14.140 1.00 82.50 98 GLY A C 1
ATOM 740 O O . GLY A 1 98 ? -23.868 62.497 13.132 1.00 82.50 98 GLY A O 1
ATOM 741 N N . THR A 1 99 ? -24.059 61.154 14.948 1.00 79.56 99 THR A N 1
ATOM 742 C CA . THR A 1 99 ? -22.813 60.386 14.769 1.00 79.56 99 THR A CA 1
ATOM 743 C C . THR A 1 99 ? -22.898 58.905 15.154 1.00 79.56 99 THR A C 1
ATOM 745 O O . THR A 1 99 ? -21.982 58.182 14.791 1.00 79.56 99 THR A O 1
ATOM 748 N N . ASP A 1 100 ? -23.938 58.453 15.864 1.00 86.19 100 ASP A N 1
ATOM 749 C CA . ASP A 1 100 ? -24.106 57.063 16.320 1.00 86.19 100 ASP A CA 1
ATOM 750 C C . ASP A 1 100 ? -25.577 56.633 16.215 1.00 86.19 100 ASP A C 1
ATOM 752 O O . ASP A 1 100 ? -26.482 57.454 16.438 1.00 86.19 100 ASP A O 1
ATOM 756 N N . HIS A 1 101 ? -25.818 55.357 15.912 1.00 91.25 101 HIS A N 1
ATOM 757 C CA . HIS A 1 101 ? -27.153 54.749 15.918 1.00 91.25 101 HIS A CA 1
ATOM 758 C C . HIS A 1 101 ? -27.382 53.895 17.168 1.00 91.25 101 HIS A C 1
ATOM 760 O O . HIS A 1 101 ? -26.601 52.995 17.470 1.00 91.25 101 HIS A O 1
ATOM 766 N N . HIS A 1 102 ? -28.511 54.121 17.847 1.00 92.44 102 HIS A N 1
ATOM 767 C CA . HIS A 1 102 ? -28.957 53.304 18.981 1.00 92.44 102 HIS A CA 1
ATOM 768 C C . HIS A 1 102 ? -30.229 52.531 18.643 1.00 92.44 102 HIS A C 1
ATOM 770 O O . HIS A 1 102 ? -31.135 53.070 17.998 1.00 92.44 102 HIS A O 1
ATOM 776 N N . TYR A 1 103 ? -30.301 51.286 19.116 1.00 96.25 103 TYR A N 1
ATOM 777 C CA . TYR A 1 103 ? -31.415 50.370 18.875 1.00 96.25 103 TYR A CA 1
ATOM 778 C C . TYR A 1 103 ? -32.009 49.888 20.200 1.00 96.25 103 TYR A C 1
ATOM 780 O O . TYR A 1 103 ? -31.293 49.390 21.077 1.00 96.25 103 TYR A O 1
ATOM 788 N N . THR A 1 104 ? -33.327 50.015 20.357 1.00 95.31 104 THR A N 1
ATOM 789 C CA . THR A 1 104 ? -34.010 49.610 21.594 1.00 95.31 104 THR A CA 1
ATOM 790 C C . THR A 1 104 ? -35.453 49.171 21.370 1.00 95.31 104 THR A C 1
ATOM 792 O O . THR A 1 104 ? -36.156 49.729 20.530 1.00 95.31 104 THR A O 1
ATOM 795 N N . LYS A 1 105 ? -35.914 48.187 22.152 1.00 95.56 105 LYS A N 1
ATOM 796 C CA . LYS A 1 105 ? -37.337 47.817 22.254 1.00 95.56 105 LYS A CA 1
ATOM 797 C C . LYS A 1 105 ? -38.120 48.695 23.241 1.00 95.56 105 LYS A C 1
ATOM 799 O O . LYS A 1 105 ? -39.347 48.636 23.282 1.00 95.56 105 LYS A O 1
ATOM 804 N N . ASP A 1 106 ? -37.431 49.504 24.049 1.00 94.31 106 ASP A N 1
ATOM 805 C CA . ASP A 1 106 ? -38.042 50.349 25.076 1.00 94.31 106 ASP A CA 1
ATOM 806 C C . ASP A 1 106 ? -38.412 51.728 24.500 1.00 94.31 106 ASP A C 1
ATOM 808 O O . ASP A 1 106 ? -37.559 52.553 24.163 1.00 94.31 106 ASP A O 1
ATOM 812 N N . ALA A 1 107 ? -39.717 51.994 24.397 1.00 93.06 107 ALA A N 1
ATOM 813 C CA . ALA A 1 107 ? -40.226 53.280 23.922 1.00 93.06 107 ALA A CA 1
ATOM 814 C C . ALA A 1 107 ? -39.855 54.453 24.852 1.00 93.06 107 ALA A C 1
ATOM 816 O O . ALA A 1 107 ? -39.687 55.573 24.376 1.00 93.06 107 ALA A O 1
ATOM 817 N N . GLY A 1 108 ? -39.693 54.213 26.156 1.00 93.94 108 GLY A N 1
ATOM 818 C CA . GLY A 1 108 ? -39.234 55.210 27.120 1.00 93.94 108 GLY A CA 1
ATOM 819 C C . GLY A 1 108 ? -37.759 55.571 26.937 1.00 93.94 108 GLY A C 1
ATOM 820 O O . GLY A 1 108 ? -37.413 56.747 27.039 1.00 93.94 108 GLY A O 1
ATOM 821 N N . GLU A 1 109 ? -36.904 54.597 26.607 1.00 93.81 109 GLU A N 1
ATOM 822 C CA . GLU A 1 109 ? -35.491 54.838 26.264 1.00 93.81 109 GLU A CA 1
ATOM 823 C C . GLU A 1 109 ? -35.375 55.683 24.986 1.00 93.81 109 GLU A C 1
ATOM 825 O O . GLU A 1 109 ? -34.664 56.692 24.969 1.00 93.81 109 GLU A O 1
ATOM 830 N N . ARG A 1 110 ? -36.153 55.344 23.949 1.00 96.12 110 ARG A N 1
ATOM 831 C CA . ARG A 1 110 ? -36.277 56.159 22.728 1.00 96.12 110 ARG A CA 1
ATOM 832 C C . ARG A 1 110 ? -36.718 57.589 23.052 1.00 96.12 110 ARG A C 1
ATOM 834 O O . ARG A 1 110 ? -36.053 58.541 22.647 1.00 96.12 110 ARG A O 1
ATOM 841 N N . ASP A 1 111 ? -37.817 57.758 23.788 1.00 95.00 111 ASP A N 1
ATOM 842 C CA . ASP A 1 111 ? -38.386 59.079 24.083 1.00 95.00 111 ASP A CA 1
ATOM 843 C C . ASP A 1 111 ? -37.431 59.945 24.921 1.00 95.00 111 ASP A C 1
ATOM 845 O O . ASP A 1 111 ? -37.350 61.160 24.715 1.00 95.00 111 ASP A O 1
ATOM 849 N N . ALA A 1 112 ? -36.667 59.332 25.831 1.00 93.00 112 ALA A N 1
ATOM 850 C CA . ALA A 1 112 ? -35.630 60.014 26.598 1.00 93.00 112 ALA A CA 1
ATOM 851 C C . ALA A 1 112 ? -34.484 60.508 25.700 1.00 93.00 112 ALA A C 1
ATOM 853 O O . ALA A 1 112 ? -34.079 61.666 25.815 1.00 93.00 112 ALA A O 1
ATOM 854 N N . LEU A 1 113 ? -33.996 59.682 24.767 1.00 90.44 113 LEU A N 1
ATOM 855 C CA . LEU A 1 113 ? -32.952 60.083 23.813 1.00 90.44 113 LEU A CA 1
ATOM 856 C C . LEU A 1 113 ? -33.434 61.207 22.884 1.00 90.44 113 LEU A C 1
ATOM 858 O O . LEU A 1 113 ? -32.697 62.162 22.630 1.00 90.44 113 LEU A O 1
ATOM 862 N N . VAL A 1 114 ? -34.696 61.166 22.450 1.00 93.00 114 VAL A N 1
ATOM 863 C CA . VAL A 1 114 ? -35.304 62.233 21.636 1.00 93.00 114 VAL A CA 1
ATOM 864 C C . VAL A 1 114 ? -35.392 63.553 22.403 1.00 93.00 114 VAL A C 1
ATOM 866 O O . VAL A 1 114 ? -35.067 64.608 21.856 1.00 93.00 114 VAL A O 1
ATOM 869 N N . GLN A 1 115 ? -35.759 63.526 23.689 1.00 92.31 115 GLN A N 1
ATOM 870 C CA . GLN A 1 115 ? -35.732 64.726 24.541 1.00 92.31 115 GLN A CA 1
ATOM 871 C C . GLN A 1 115 ? -34.318 65.299 24.711 1.00 92.31 115 GLN A C 1
ATOM 873 O O . GLN A 1 115 ? -34.165 66.508 24.893 1.00 92.31 115 GLN A O 1
ATOM 878 N N . LEU A 1 116 ? -33.292 64.450 24.614 1.00 87.25 116 LEU A N 1
ATOM 879 C CA . LEU A 1 116 ? -31.878 64.832 24.628 1.00 87.25 116 LEU A CA 1
ATOM 880 C C . LEU A 1 116 ? -31.351 65.279 23.252 1.00 87.25 116 LEU A C 1
ATOM 882 O O . LEU A 1 116 ? -30.170 65.594 23.126 1.00 87.25 116 LEU A O 1
ATOM 886 N N . GLY A 1 117 ? -32.216 65.364 22.237 1.00 89.19 117 GLY A N 1
ATOM 887 C CA . GLY A 1 117 ? -31.889 65.895 20.914 1.00 89.19 117 GLY A CA 1
ATOM 888 C C . GLY A 1 117 ? -31.530 64.846 19.863 1.00 89.19 117 GLY A C 1
ATOM 889 O O . GLY A 1 117 ? -31.159 65.229 18.754 1.00 89.19 117 GLY A O 1
ATOM 890 N N . TRP A 1 118 ? -31.658 63.550 20.165 1.00 92.38 118 TRP A N 1
ATOM 891 C CA . TRP A 1 118 ? -31.523 62.501 19.155 1.00 92.38 118 TRP A CA 1
ATOM 892 C C . TRP A 1 118 ? -32.716 62.531 18.198 1.00 92.38 118 TRP A C 1
ATOM 894 O O . TRP A 1 118 ? -33.844 62.867 18.568 1.00 92.38 118 TRP A O 1
ATOM 904 N N . LYS A 1 119 ? -32.474 62.167 16.943 1.00 95.12 119 LYS A N 1
ATOM 905 C CA . LYS A 1 119 ? -33.511 62.063 15.922 1.00 95.12 119 LYS A CA 1
ATOM 906 C C . LYS A 1 119 ? -34.154 60.679 15.991 1.00 95.12 119 LYS A C 1
ATOM 908 O O . LYS A 1 119 ? -33.462 59.679 15.826 1.00 95.12 119 LYS A O 1
ATOM 913 N N . ASP A 1 120 ? -35.470 60.640 16.186 1.00 95.75 120 ASP A N 1
ATOM 914 C CA . ASP A 1 120 ? -36.250 59.410 16.035 1.00 95.75 120 ASP A CA 1
ATOM 915 C C . ASP A 1 120 ? -36.364 59.035 14.555 1.00 95.75 120 ASP A C 1
ATOM 917 O O . ASP A 1 120 ? -36.812 59.846 13.735 1.00 95.75 120 ASP A O 1
ATOM 921 N N . GLU A 1 121 ? -35.943 57.821 14.210 1.00 94.56 121 GLU A N 1
ATOM 922 C CA . GLU A 1 121 ? -36.078 57.265 12.861 1.00 94.56 121 GLU A CA 1
ATOM 923 C C . GLU A 1 121 ? -37.216 56.244 12.759 1.00 94.56 121 GLU A C 1
ATOM 925 O O . GLU A 1 121 ? -37.479 55.717 11.679 1.00 94.56 121 GLU A O 1
ATOM 930 N N . GLY A 1 122 ? -37.944 56.024 13.856 1.00 93.81 122 GLY A N 1
ATOM 931 C CA . GLY A 1 122 ? -39.085 55.127 13.928 1.00 93.81 122 GLY A CA 1
ATOM 932 C C . GLY A 1 122 ? -38.696 53.668 14.155 1.00 93.81 122 GLY A C 1
ATOM 933 O O . GLY A 1 122 ? -37.609 53.334 14.633 1.00 93.81 122 GLY A O 1
ATOM 934 N N . THR A 1 123 ? -39.640 52.776 13.857 1.00 95.06 123 THR A N 1
ATOM 935 C CA . THR A 1 123 ? -39.434 51.327 13.952 1.00 95.06 123 THR A CA 1
ATOM 936 C C . THR A 1 123 ? -38.558 50.859 12.796 1.00 95.06 123 THR A C 1
ATOM 938 O O . THR A 1 123 ? -38.938 50.998 11.637 1.00 95.06 123 THR A O 1
ATOM 941 N N . SER A 1 124 ? -37.391 50.306 13.125 1.00 92.00 124 SER A N 1
ATOM 942 C CA . SER A 1 124 ? -36.416 49.814 12.145 1.00 92.00 124 SER A CA 1
ATOM 943 C C . SER A 1 124 ? -36.715 48.372 11.734 1.00 92.00 124 SER A C 1
ATOM 945 O O . SER A 1 124 ? -36.698 48.027 10.555 1.00 92.00 124 SER A O 1
ATOM 947 N N . PHE A 1 125 ? -37.025 47.530 12.718 1.00 94.56 125 PHE A N 1
ATOM 948 C CA . PHE A 1 125 ? -37.429 46.134 12.558 1.00 94.56 125 PHE A CA 1
ATOM 949 C C . PHE A 1 125 ? -38.158 45.682 13.833 1.00 94.56 125 PHE A C 1
ATOM 951 O O . PHE A 1 125 ? -38.369 46.479 14.751 1.00 94.56 125 PHE A O 1
ATOM 958 N N . TYR A 1 126 ? -38.551 44.413 13.897 1.00 95.69 126 TYR A N 1
ATOM 959 C CA . TYR A 1 126 ? -39.284 43.835 15.021 1.00 95.69 126 TYR A CA 1
ATOM 960 C C . TYR A 1 126 ? -38.449 42.783 15.768 1.00 95.69 126 TYR A C 1
ATOM 962 O O . TYR A 1 126 ? -37.560 42.165 15.189 1.00 95.69 126 TYR A O 1
ATOM 970 N N . SER A 1 127 ? -38.707 42.594 17.062 1.00 93.19 127 SER A N 1
ATOM 971 C CA . SER A 1 127 ? -38.156 41.494 17.864 1.00 93.19 127 SER A CA 1
ATOM 972 C C . SER A 1 127 ? -39.027 40.254 17.704 1.00 93.19 127 SER A C 1
ATOM 974 O O . SER A 1 127 ? -40.245 40.365 17.599 1.00 93.19 127 SER A O 1
ATOM 976 N N . ASP A 1 128 ? -38.428 39.071 17.745 1.00 87.50 128 ASP A N 1
ATOM 977 C CA . ASP A 1 128 ? -39.170 37.815 17.790 1.00 87.50 128 ASP A CA 1
ATOM 978 C C . ASP A 1 128 ? -39.877 37.650 19.142 1.00 87.50 128 ASP A C 1
ATOM 980 O O . ASP A 1 128 ? -39.219 37.521 20.176 1.00 87.50 128 ASP A O 1
ATOM 984 N N . ASP A 1 129 ? -41.212 37.639 19.129 1.00 85.25 129 ASP A N 1
ATOM 985 C CA . ASP A 1 129 ? -42.036 37.448 20.331 1.00 85.25 129 ASP A CA 1
ATOM 986 C C . ASP A 1 129 ? -41.914 36.017 20.892 1.00 85.25 129 ASP A C 1
ATOM 988 O O . ASP A 1 129 ? -42.288 35.765 22.036 1.00 85.25 129 ASP A O 1
ATOM 992 N N . GLN A 1 130 ? -41.372 35.072 20.109 1.00 79.44 130 GLN A N 1
ATOM 993 C CA . GLN A 1 130 ? -41.037 33.722 20.580 1.00 79.44 130 GLN A CA 1
ATOM 994 C C . GLN A 1 130 ? -39.635 33.617 21.195 1.00 79.44 130 GLN A C 1
ATOM 996 O O . GLN A 1 130 ? -39.229 32.525 21.588 1.00 79.44 130 GLN A O 1
ATOM 1001 N N . GLU A 1 131 ? -38.898 34.728 21.272 1.00 80.94 131 GLU A N 1
ATOM 1002 C CA . GLU A 1 131 ? -37.592 34.822 21.930 1.00 80.94 131 GLU A CA 1
ATOM 1003 C C . GLU A 1 131 ? -36.540 33.806 21.426 1.00 80.94 131 GLU A C 1
ATOM 1005 O O . GLU A 1 131 ? -35.714 33.310 22.193 1.00 80.94 131 GLU A O 1
ATOM 1010 N N . ARG A 1 132 ? -36.555 33.467 20.126 1.00 77.62 132 ARG A N 1
ATOM 1011 C CA . ARG A 1 132 ? -35.795 32.315 19.600 1.00 77.62 132 ARG A CA 1
ATOM 1012 C C . ARG A 1 132 ? -34.283 32.531 19.516 1.00 77.62 132 ARG A C 1
ATOM 1014 O O . ARG A 1 132 ? -33.532 31.614 19.833 1.00 77.62 132 ARG A O 1
ATOM 1021 N N . VAL A 1 133 ? -33.816 33.702 19.071 1.00 77.94 133 VAL A N 1
ATOM 1022 C CA . VAL A 1 133 ? -32.374 33.998 18.938 1.00 77.94 133 VAL A CA 1
ATOM 1023 C C . VAL A 1 133 ? -32.026 35.248 19.742 1.00 77.94 133 VAL A C 1
ATOM 1025 O O . VAL A 1 133 ? -32.430 36.329 19.328 1.00 77.94 133 VAL A O 1
ATOM 1028 N N . PRO A 1 134 ? -31.292 35.168 20.863 1.00 76.25 134 PRO A N 1
ATOM 1029 C CA . PRO A 1 134 ? -30.965 36.349 21.657 1.00 76.25 134 PRO A CA 1
ATOM 1030 C C . PRO A 1 134 ? -29.957 37.255 20.940 1.00 76.25 134 PRO A C 1
ATOM 1032 O O . PRO A 1 134 ? -28.959 36.781 20.400 1.00 76.25 134 PRO A O 1
ATOM 1035 N N . LEU A 1 135 ? -30.191 38.569 20.975 1.00 88.75 135 LEU A N 1
ATOM 1036 C CA . LEU A 1 135 ? -29.193 39.573 20.617 1.00 88.75 135 LEU A CA 1
ATOM 1037 C C . LEU A 1 135 ? -28.681 40.259 21.871 1.00 88.75 135 LEU A C 1
ATOM 1039 O O . LEU A 1 135 ? -29.381 41.050 22.508 1.00 88.75 135 LEU A O 1
ATOM 1043 N N . TYR A 1 136 ? -27.433 39.967 22.203 1.00 85.94 136 TYR A N 1
ATOM 1044 C CA . TYR A 1 136 ? -26.751 40.566 23.331 1.00 85.94 136 TYR A CA 1
ATOM 1045 C C . TYR A 1 136 ? -26.422 42.022 23.013 1.00 85.94 136 TYR A C 1
ATOM 1047 O O . TYR A 1 136 ? -25.829 42.310 21.969 1.00 85.94 136 TYR A O 1
ATOM 1055 N N . ARG A 1 137 ? -26.742 42.925 23.941 1.00 94.38 137 ARG A N 1
ATOM 1056 C CA . ARG A 1 137 ? -26.423 44.356 23.896 1.00 94.38 137 ARG A CA 1
ATOM 1057 C C . ARG A 1 137 ? -25.228 44.636 24.805 1.00 94.38 137 ARG A C 1
ATOM 1059 O O . ARG A 1 137 ? -25.223 44.226 25.962 1.00 94.38 137 ARG A O 1
ATOM 1066 N N . GLN A 1 138 ? -24.183 45.268 24.279 1.00 93.44 138 GLN A N 1
ATOM 1067 C CA . GLN A 1 138 ? -23.023 45.705 25.066 1.00 93.44 138 GLN A CA 1
ATOM 1068 C C . GLN A 1 138 ? -22.850 47.208 24.916 1.00 93.44 138 GLN A C 1
ATOM 1070 O O . GLN A 1 138 ? -22.914 47.709 23.795 1.00 93.44 138 GLN A O 1
ATOM 1075 N N . PHE A 1 139 ? -22.556 47.900 26.012 1.00 92.12 139 PHE A N 1
ATOM 1076 C CA . PHE A 1 139 ? -22.237 49.327 26.019 1.00 92.12 139 PHE A CA 1
ATOM 1077 C C . PHE A 1 139 ? -20.744 49.552 26.266 1.00 92.12 139 PHE A C 1
ATOM 1079 O O . PHE A 1 139 ? -20.164 48.988 27.193 1.00 92.12 139 PHE A O 1
ATOM 1086 N N . ASN A 1 140 ? -20.109 50.405 25.470 1.00 90.56 140 ASN A N 1
ATOM 1087 C CA . ASN A 1 140 ? -18.723 50.813 25.644 1.00 90.56 140 ASN A CA 1
ATOM 1088 C C . ASN A 1 140 ? -18.636 52.070 26.527 1.00 90.56 140 ASN A C 1
ATOM 1090 O O . ASN A 1 140 ? -18.827 53.179 26.018 1.00 90.56 140 ASN A O 1
ATOM 1094 N N . PRO A 1 141 ? -18.256 51.961 27.817 1.00 85.19 141 PRO A N 1
ATOM 1095 C CA . PRO A 1 141 ? -18.167 53.122 28.704 1.00 85.19 141 PRO A CA 1
ATOM 1096 C C . PRO A 1 141 ? -17.037 54.093 28.332 1.00 85.19 141 PRO A C 1
ATOM 1098 O O . PRO A 1 141 ? -16.931 55.162 28.930 1.00 85.19 141 PRO A O 1
ATOM 1101 N N . ASN A 1 142 ? -16.178 53.734 27.372 1.00 83.06 142 ASN A N 1
ATOM 1102 C CA . ASN A 1 142 ? -15.060 54.568 26.934 1.00 83.06 142 ASN A CA 1
ATOM 1103 C C . ASN A 1 142 ? -15.426 55.532 25.793 1.00 83.06 142 ASN A C 1
ATOM 1105 O O . ASN A 1 142 ? -14.575 56.323 25.385 1.00 83.06 142 ASN A O 1
ATOM 1109 N N . VAL A 1 143 ? -16.659 55.481 25.276 1.00 80.75 143 VAL A N 1
ATOM 1110 C CA . VAL A 1 143 ? -17.167 56.468 24.313 1.00 80.75 143 VAL A CA 1
ATOM 1111 C C . VAL A 1 143 ? -17.776 57.637 25.087 1.00 80.75 143 VAL A C 1
ATOM 1113 O O . VAL A 1 143 ? -18.738 57.456 25.827 1.00 80.75 143 VAL A O 1
ATOM 1116 N N . ASP A 1 144 ? -17.219 58.842 24.927 1.00 72.75 144 ASP A N 1
ATOM 1117 C CA . ASP A 1 144 ? -17.826 60.068 25.461 1.00 72.75 144 ASP A CA 1
ATOM 1118 C C . ASP A 1 144 ? -18.880 60.580 24.465 1.00 72.75 144 ASP A C 1
ATOM 1120 O O . ASP A 1 144 ? -18.509 61.088 23.400 1.00 72.75 144 ASP A O 1
ATOM 1124 N N . PRO A 1 145 ? -20.186 60.492 24.783 1.00 63.78 145 PRO A N 1
ATOM 1125 C CA . PRO A 1 145 ? -21.246 60.898 23.863 1.00 63.78 145 PRO A CA 1
ATOM 1126 C C . PRO A 1 145 ? -21.238 62.407 23.571 1.00 63.78 145 PRO A C 1
ATOM 1128 O O . PRO A 1 145 ? -21.820 62.841 22.577 1.00 63.78 145 PRO A O 1
ATOM 1131 N N . ASN A 1 146 ? -20.560 63.215 24.397 1.00 65.56 146 ASN A N 1
ATOM 1132 C CA . ASN A 1 146 ? -20.449 64.665 24.223 1.00 65.56 146 ASN A CA 1
ATOM 1133 C C . ASN A 1 146 ? -19.157 65.095 23.509 1.00 65.56 146 ASN A C 1
ATOM 1135 O O . ASN A 1 146 ? -18.936 66.296 23.317 1.00 65.56 146 ASN A O 1
ATOM 1139 N N . ALA A 1 147 ? -18.284 64.154 23.133 1.00 67.88 147 ALA A N 1
ATOM 1140 C CA . ALA A 1 147 ? -17.045 64.482 22.445 1.00 67.88 147 ALA A CA 1
ATOM 1141 C C . ALA A 1 147 ? -17.324 65.032 21.036 1.00 67.88 147 ALA A C 1
ATOM 1143 O O . ALA A 1 147 ? -18.148 64.511 20.291 1.00 67.88 147 ALA A O 1
ATOM 1144 N N . ALA A 1 148 ? -16.593 66.081 20.640 1.00 60.09 148 ALA A N 1
ATOM 1145 C CA . ALA A 1 148 ? -16.758 66.716 19.326 1.00 60.09 148 ALA A CA 1
ATOM 1146 C C . ALA A 1 148 ? -16.343 65.810 18.143 1.00 60.09 148 ALA A C 1
ATOM 1148 O O . ALA A 1 148 ? -16.673 66.102 16.996 1.00 60.09 148 ALA A O 1
ATOM 1149 N N . THR A 1 149 ? -15.596 64.737 18.420 1.00 59.38 149 THR A N 1
ATOM 1150 C CA . THR A 1 149 ? -15.142 63.700 17.480 1.00 59.38 149 THR A CA 1
ATOM 1151 C C . THR A 1 149 ? -14.992 62.377 18.238 1.00 59.38 149 THR A C 1
ATOM 1153 O O . THR A 1 149 ? -14.611 62.418 19.407 1.00 59.38 149 THR A O 1
ATOM 1156 N N . ASN A 1 150 ? -15.182 61.229 17.575 1.00 62.41 150 ASN A N 1
ATOM 1157 C CA . ASN A 1 150 ? -15.045 59.884 18.168 1.00 62.41 150 ASN A CA 1
ATOM 1158 C C . ASN A 1 150 ? -16.081 59.565 19.269 1.00 62.41 150 ASN A C 1
ATOM 1160 O O . ASN A 1 150 ? -15.776 58.882 20.243 1.00 62.41 150 ASN A O 1
ATOM 1164 N N . ASN A 1 151 ? -17.300 60.083 19.105 1.00 69.31 151 ASN A N 1
ATOM 1165 C CA . ASN A 1 151 ? -18.459 59.864 19.974 1.00 69.31 151 ASN A CA 1
ATOM 1166 C C . ASN A 1 151 ? -19.437 58.810 19.398 1.00 69.31 151 ASN A C 1
ATOM 1168 O O . ASN A 1 151 ? -20.639 58.912 19.625 1.00 69.31 151 ASN A O 1
ATOM 1172 N N . ALA A 1 152 ? -18.928 57.850 18.617 1.00 79.25 152 ALA A N 1
ATOM 1173 C CA . ALA A 1 152 ? -19.694 56.809 17.923 1.00 79.25 152 ALA A CA 1
ATOM 1174 C C . ALA A 1 152 ? -19.190 55.405 18.292 1.00 79.25 152 ALA A C 1
ATOM 1176 O O . ALA A 1 152 ? -18.079 55.272 18.812 1.00 79.25 152 ALA A O 1
ATOM 1177 N N . GLY A 1 153 ? -19.988 54.365 18.029 1.00 81.88 153 GLY A N 1
ATOM 1178 C CA . GLY A 1 153 ? -19.656 52.988 18.410 1.00 81.88 153 GLY A CA 1
ATOM 1179 C C . GLY A 1 153 ? -19.844 52.725 19.903 1.00 81.88 153 GLY A C 1
ATOM 1180 O O . GLY A 1 153 ? -19.086 51.963 20.509 1.00 81.88 153 GLY A O 1
ATOM 1181 N N . SER A 1 154 ? -20.831 53.390 20.513 1.00 86.12 154 SER A N 1
ATOM 1182 C CA . SER A 1 154 ? -21.132 53.230 21.937 1.00 86.12 154 SER A CA 1
ATOM 1183 C C . SER A 1 154 ? -21.789 51.890 22.258 1.00 86.12 154 SER A C 1
ATOM 1185 O O . SER A 1 154 ? -21.637 51.413 23.379 1.00 86.12 154 SER A O 1
ATOM 1187 N N . HIS A 1 155 ? -22.469 51.261 21.295 1.00 91.50 155 HIS A N 1
ATOM 1188 C CA . HIS A 1 155 ? -23.167 49.995 21.503 1.00 91.50 155 HIS A CA 1
ATOM 1189 C C . HIS A 1 155 ? -22.820 48.947 20.445 1.00 91.50 155 HIS A C 1
ATOM 1191 O O . HIS A 1 155 ? -22.613 49.256 19.271 1.00 91.50 155 HIS A O 1
ATOM 1197 N N . ASN A 1 156 ? -22.789 47.687 20.878 1.00 92.31 156 ASN A N 1
ATOM 1198 C CA . ASN A 1 156 ? -22.698 46.521 20.011 1.00 92.31 156 ASN A CA 1
ATOM 1199 C C . ASN A 1 156 ? -23.902 45.602 20.234 1.00 92.31 156 ASN A C 1
ATOM 1201 O O . ASN A 1 156 ? -24.332 45.407 21.373 1.00 92.31 156 ASN A O 1
ATOM 1205 N N . TYR A 1 157 ? -24.414 45.032 19.143 1.00 93.75 157 TYR A N 1
ATOM 1206 C CA . TYR A 1 157 ? -25.548 44.116 19.148 1.00 93.75 157 TYR A CA 1
ATOM 1207 C C . TYR A 1 157 ? -25.172 42.877 18.357 1.00 93.75 157 TYR A C 1
ATOM 1209 O O . TYR A 1 157 ? -24.902 42.952 17.160 1.00 93.75 157 TYR A O 1
ATOM 1217 N N . THR A 1 158 ? -25.134 41.732 19.022 1.00 87.44 158 THR A N 1
ATOM 1218 C CA . THR A 1 158 ? -24.633 40.512 18.398 1.00 87.44 158 THR A CA 1
ATOM 1219 C C . THR A 1 158 ? -25.391 39.293 18.877 1.00 87.44 158 THR A C 1
ATOM 1221 O O . THR A 1 158 ? -25.770 39.193 20.042 1.00 87.44 158 THR A O 1
ATOM 1224 N N . THR A 1 159 ? -25.609 38.352 17.967 1.00 81.25 159 THR A N 1
ATOM 1225 C CA . THR A 1 159 ? -26.059 36.995 18.292 1.00 81.25 159 THR A CA 1
ATOM 1226 C C . THR A 1 159 ? -24.894 36.121 18.772 1.00 81.25 159 THR A C 1
ATOM 1228 O O . THR A 1 159 ? -25.116 35.047 19.326 1.00 81.25 159 THR A O 1
ATOM 1231 N N . SER A 1 160 ? -23.642 36.574 18.599 1.00 78.31 160 SER A N 1
ATOM 1232 C CA . SER A 1 160 ? -22.441 35.865 19.041 1.00 78.31 160 SER A CA 1
ATOM 1233 C C . SER A 1 160 ? -22.181 36.103 20.526 1.00 78.31 160 SER A C 1
ATOM 1235 O O . SER A 1 160 ? -21.745 37.179 20.943 1.00 78.31 160 SER A O 1
ATOM 1237 N N . LEU A 1 161 ? -22.386 35.059 21.329 1.00 62.81 161 LEU A N 1
ATOM 1238 C CA . LEU A 1 161 ? -22.028 35.081 22.745 1.00 62.81 161 LEU A CA 1
ATOM 1239 C C . LEU A 1 161 ? -20.505 35.225 22.957 1.00 62.81 161 LEU A C 1
ATOM 1241 O O . LEU A 1 161 ? -20.080 35.755 23.983 1.00 62.81 161 LEU A O 1
ATOM 1245 N N . ASP A 1 162 ? -19.681 34.834 21.982 1.00 54.78 162 ASP A N 1
ATOM 1246 C CA . ASP A 1 162 ? -18.219 34.961 22.046 1.00 54.78 162 ASP A CA 1
ATOM 1247 C C . ASP A 1 162 ? -17.766 36.400 21.822 1.00 54.78 162 ASP A C 1
ATOM 1249 O O . ASP A 1 162 ? -16.935 36.920 22.568 1.00 54.78 162 ASP A O 1
ATOM 1253 N N . GLU A 1 163 ? -18.334 37.074 20.819 1.00 77.94 163 GLU A N 1
ATOM 1254 C CA . GLU A 1 163 ? -18.109 38.501 20.612 1.00 77.94 163 GLU A CA 1
ATOM 1255 C C . GLU A 1 163 ? -18.577 39.293 21.834 1.00 77.94 163 GLU A C 1
ATOM 1257 O O . GLU A 1 163 ? -17.825 40.123 22.349 1.00 77.94 163 GLU A O 1
ATOM 1262 N N . HIS A 1 164 ? -19.768 38.970 22.343 1.00 77.94 164 HIS A N 1
ATOM 1263 C CA . HIS A 1 164 ? -20.298 39.522 23.582 1.00 77.94 164 HIS A CA 1
ATOM 1264 C C . HIS A 1 164 ? -19.312 39.345 24.749 1.00 77.94 164 HIS A C 1
ATOM 1266 O O . HIS A 1 164 ? -18.852 40.327 25.336 1.00 77.94 164 HIS A O 1
ATOM 1272 N N . SER A 1 165 ? -18.923 38.102 25.043 1.00 71.69 165 SER A N 1
ATOM 1273 C CA . SER A 1 165 ? -18.038 37.764 26.163 1.00 71.69 165 SER A CA 1
ATOM 1274 C C . SER A 1 165 ? -16.665 38.414 26.012 1.00 71.69 165 SER A C 1
ATOM 1276 O O . SER A 1 165 ? -16.074 38.876 26.991 1.00 71.69 165 SER A O 1
ATOM 1278 N N . ARG A 1 166 ? -16.156 38.514 24.779 1.00 82.50 166 ARG A N 1
ATOM 1279 C CA . ARG A 1 166 ? -14.887 39.177 24.483 1.00 82.50 166 ARG A CA 1
ATOM 1280 C C . ARG A 1 166 ? -14.966 40.676 24.735 1.00 82.50 166 ARG A C 1
ATOM 1282 O O . ARG A 1 166 ? -14.065 41.192 25.393 1.00 82.50 166 ARG A O 1
ATOM 1289 N N . LEU A 1 167 ? -16.007 41.364 24.262 1.00 82.75 167 LEU A N 1
ATOM 1290 C CA . LEU A 1 167 ? -16.196 42.799 24.511 1.00 82.75 167 LEU A CA 1
ATOM 1291 C C . LEU A 1 167 ? -16.328 43.084 26.011 1.00 82.75 167 LEU A C 1
ATOM 1293 O O . LEU A 1 167 ? -15.647 43.972 26.531 1.00 82.75 167 LEU A O 1
ATOM 1297 N N . VAL A 1 168 ? -17.103 42.267 26.726 1.00 86.31 168 VAL A N 1
ATOM 1298 C CA . VAL A 1 168 ? -17.239 42.364 28.187 1.00 86.31 168 VAL A CA 1
ATOM 1299 C C . VAL A 1 168 ? -15.890 42.157 28.882 1.00 86.31 168 VAL A C 1
ATOM 1301 O O . VAL A 1 168 ? -15.501 42.949 29.741 1.00 86.31 168 VAL A O 1
ATOM 1304 N N . SER A 1 169 ? -15.101 41.165 28.456 1.00 79.12 169 SER A N 1
ATOM 1305 C CA . SER A 1 169 ? -13.776 40.896 29.037 1.00 79.12 169 SER A CA 1
ATOM 1306 C C . SER A 1 169 ? -12.776 42.049 28.871 1.00 79.12 169 SER A C 1
ATOM 1308 O O . SER A 1 169 ? -11.856 42.181 29.680 1.00 79.12 169 SER A O 1
ATOM 1310 N N . ILE A 1 170 ? -12.953 42.897 27.851 1.00 86.12 170 ILE A N 1
ATOM 1311 C CA . ILE A 1 170 ? -12.087 44.056 27.581 1.00 86.12 170 ILE A CA 1
ATOM 1312 C C . ILE A 1 170 ? -12.685 45.379 28.081 1.00 86.12 170 ILE A C 1
ATOM 1314 O O . ILE A 1 170 ? -12.195 46.449 27.720 1.00 86.12 170 ILE A O 1
ATOM 1318 N N . GLY A 1 171 ? -13.703 45.311 28.945 1.00 87.00 171 GLY A N 1
ATOM 1319 C CA . GLY A 1 171 ? -14.224 46.456 29.692 1.00 87.00 171 GLY A CA 1
ATOM 1320 C C . GLY A 1 171 ? -15.489 47.096 29.123 1.00 87.00 171 GLY A C 1
ATOM 1321 O O . GLY A 1 171 ? -15.813 48.210 29.530 1.00 87.00 171 GLY A O 1
ATOM 1322 N N . TRP A 1 172 ? -16.196 46.435 28.202 1.00 93.56 172 TRP A N 1
ATOM 1323 C CA . TRP A 1 172 ? -17.563 46.826 27.847 1.00 93.56 172 TRP A CA 1
ATOM 1324 C C . TRP A 1 172 ? -18.538 46.329 28.919 1.00 93.56 172 TRP A C 1
ATOM 1326 O O . TRP A 1 172 ? -18.312 45.305 29.562 1.00 93.56 172 TRP A O 1
ATOM 1336 N N . ASN A 1 173 ? -19.633 47.054 29.111 1.00 91.62 173 ASN A N 1
ATOM 1337 C CA . ASN A 1 173 ? -20.693 46.666 30.027 1.00 91.62 173 ASN A CA 1
ATOM 1338 C C . ASN A 1 173 ? -21.681 45.745 29.309 1.00 91.62 173 ASN A C 1
ATOM 1340 O O . ASN A 1 173 ? -22.176 46.084 28.234 1.00 91.62 173 ASN A O 1
ATOM 1344 N N . ASP A 1 174 ? -21.974 44.600 29.920 1.00 91.06 174 ASP A N 1
ATOM 1345 C CA . ASP A 1 174 ? -23.093 43.746 29.529 1.00 91.06 174 ASP A CA 1
ATOM 1346 C C . ASP A 1 174 ? -24.413 44.427 29.917 1.00 91.06 174 ASP A C 1
ATOM 1348 O O . ASP A 1 174 ? -24.628 44.756 31.086 1.00 91.06 174 ASP A O 1
ATOM 1352 N N . GLU A 1 175 ? -25.287 44.651 28.937 1.00 87.44 175 GLU A N 1
ATOM 1353 C CA . GLU A 1 175 ? -26.629 45.200 29.146 1.00 87.44 175 GLU A CA 1
ATOM 1354 C C . GLU A 1 175 ? -27.737 44.152 28.942 1.00 87.44 175 GLU A C 1
ATOM 1356 O O . GLU A 1 175 ? -28.922 44.486 28.894 1.00 87.44 175 GLU A O 1
ATOM 1361 N N . GLY A 1 176 ? -27.362 42.876 28.850 1.00 88.75 176 GLY A N 1
ATOM 1362 C CA . GLY A 1 176 ? -28.248 41.742 28.657 1.00 88.75 176 GLY A CA 1
ATOM 1363 C C . GLY A 1 176 ? -28.721 41.592 27.214 1.00 88.75 176 GLY A C 1
ATOM 1364 O O . GLY A 1 176 ? -28.043 41.956 26.253 1.00 88.75 176 GLY A O 1
ATOM 1365 N N . ILE A 1 177 ? -29.907 41.008 27.052 1.00 85.81 177 ILE A N 1
ATOM 1366 C CA . ILE A 1 177 ? -30.521 40.776 25.742 1.00 85.81 177 ILE A CA 1
ATOM 1367 C C . ILE A 1 177 ? -31.324 42.018 25.345 1.00 85.81 177 ILE A C 1
ATOM 1369 O O . ILE A 1 177 ? -32.313 42.365 25.996 1.00 85.81 177 ILE A O 1
ATOM 1373 N N . GLY A 1 178 ? -30.919 42.671 24.255 1.00 87.69 178 GLY A N 1
ATOM 1374 C CA . GLY A 1 178 ? -31.623 43.830 23.706 1.00 87.69 178 GLY A CA 1
ATOM 1375 C C . GLY A 1 178 ? -32.965 43.442 23.081 1.00 87.69 178 GLY A C 1
ATOM 1376 O O . GLY A 1 178 ? -33.997 44.041 23.387 1.00 87.69 178 GLY A O 1
ATOM 1377 N N . TRP A 1 179 ? -32.959 42.414 22.233 1.00 94.56 179 TRP A N 1
ATOM 1378 C CA . TRP A 1 179 ? -34.135 41.840 21.567 1.00 94.56 179 TRP A CA 1
ATOM 1379 C C . TRP A 1 179 ? -33.814 40.433 21.047 1.00 94.56 179 TRP A C 1
ATOM 1381 O O . TRP A 1 179 ? -32.714 39.926 21.271 1.00 94.56 179 TRP A O 1
ATOM 1391 N N . TYR A 1 180 ? -34.762 39.816 20.341 1.00 87.12 180 TYR A N 1
ATOM 1392 C CA . TYR A 1 180 ? -34.596 38.496 19.744 1.00 87.12 180 TYR A CA 1
ATOM 1393 C C . TYR A 1 180 ? -34.786 38.513 18.223 1.00 87.12 180 TYR A C 1
ATOM 1395 O O . TYR A 1 180 ? -35.620 39.251 17.701 1.00 87.12 180 TYR A O 1
ATOM 1403 N N . GLY A 1 181 ? -34.002 37.714 17.505 1.00 84.69 181 GLY A N 1
ATOM 1404 C CA . GLY A 1 181 ? -34.175 37.406 16.087 1.00 84.69 181 GLY A CA 1
ATOM 1405 C C . GLY A 1 181 ? -34.941 36.098 15.873 1.00 84.69 181 GLY A C 1
ATOM 1406 O O . GLY A 1 181 ? -35.150 35.326 16.809 1.00 84.69 181 GLY A O 1
ATOM 1407 N N . VAL A 1 182 ? -35.328 35.844 14.623 1.00 80.88 182 VAL A N 1
ATOM 1408 C CA . VAL A 1 182 ? -36.015 34.619 14.181 1.00 80.88 182 VAL A CA 1
ATOM 1409 C C . VAL A 1 182 ? -35.030 33.597 13.627 1.00 80.88 182 VAL A C 1
ATOM 1411 O O . VAL A 1 182 ? -34.025 33.940 12.999 1.00 80.88 182 VAL A O 1
ATOM 1414 N N . SER A 1 183 ? -35.341 32.318 13.821 1.00 58.78 183 SER A N 1
ATOM 1415 C CA . SER A 1 183 ? -34.588 31.212 13.238 1.00 58.78 183 SER A CA 1
ATOM 1416 C C . SER A 1 183 ? -34.997 30.983 11.773 1.00 58.78 183 SER A C 1
ATOM 1418 O O . SER A 1 183 ? -36.015 30.348 11.517 1.00 58.78 183 SER A O 1
ATOM 1420 N N . GLY A 1 184 ? -34.180 31.471 10.831 1.00 51.06 184 GLY A N 1
ATOM 1421 C CA . GLY A 1 184 ? -34.152 31.031 9.427 1.00 51.06 184 GLY A CA 1
ATOM 1422 C C . GLY A 1 184 ? -35.038 31.790 8.423 1.00 51.06 184 GLY A C 1
ATOM 1423 O O . GLY A 1 184 ? -36.260 31.753 8.495 1.00 51.06 184 GLY A O 1
ATOM 1424 N N . ALA A 1 185 ? -34.405 32.394 7.411 1.00 31.50 185 ALA A N 1
ATOM 1425 C CA . ALA A 1 185 ? -34.905 32.420 6.032 1.00 31.50 185 ALA A CA 1
ATOM 1426 C C . ALA A 1 185 ? -33.737 32.162 5.065 1.00 31.50 185 ALA A C 1
ATOM 1428 O O . ALA A 1 185 ? -32.606 32.583 5.307 1.00 31.50 185 ALA A O 1
ATOM 1429 N N . GLU A 1 186 ? -34.014 31.381 4.022 1.00 33.00 186 GLU A N 1
ATOM 1430 C CA . GLU A 1 186 ? -33.045 30.681 3.174 1.00 33.00 186 GLU A CA 1
ATOM 1431 C C . GLU A 1 186 ? -32.345 31.571 2.126 1.00 33.00 186 GLU A C 1
ATOM 1433 O O . GLU A 1 186 ? -32.966 32.401 1.463 1.00 33.00 186 GLU A O 1
ATOM 1438 N N . ALA A 1 187 ? -31.054 31.299 1.899 1.00 24.05 187 ALA A N 1
ATOM 1439 C CA . ALA A 1 187 ? -30.275 31.697 0.723 1.00 24.05 187 ALA A CA 1
ATOM 1440 C C . ALA A 1 187 ? -29.699 30.427 0.041 1.00 24.05 187 ALA A C 1
ATOM 1442 O O . ALA A 1 187 ? -29.600 29.385 0.691 1.00 24.05 187 ALA A O 1
ATOM 1443 N N . PRO A 1 188 ? -29.347 30.467 -1.262 1.00 26.77 188 PRO A N 1
ATOM 1444 C CA . PRO A 1 188 ? -29.138 29.273 -2.077 1.00 26.77 188 PRO A CA 1
ATOM 1445 C C . PRO A 1 188 ? -27.941 28.419 -1.633 1.00 26.77 188 PRO A C 1
ATOM 1447 O O . PRO A 1 188 ? -26.885 28.927 -1.265 1.00 26.77 188 PRO A O 1
ATOM 1450 N N . VAL A 1 189 ? -28.148 27.104 -1.732 1.00 30.08 189 VAL A N 1
ATOM 1451 C CA . VAL A 1 189 ? -27.350 25.998 -1.188 1.00 30.08 189 VAL A CA 1
ATOM 1452 C C . VAL A 1 189 ? -25.858 26.061 -1.544 1.00 30.08 189 VAL A C 1
ATOM 1454 O O . VAL A 1 189 ? -25.461 25.809 -2.682 1.00 30.08 189 VAL A O 1
ATOM 1457 N N . VAL A 1 190 ? -25.035 26.267 -0.514 1.00 26.30 190 VAL A N 1
ATOM 1458 C CA . VAL A 1 190 ? -23.693 25.681 -0.382 1.00 26.30 190 VAL A CA 1
ATOM 1459 C C . VAL A 1 190 ? -23.766 24.767 0.848 1.00 26.30 190 VAL A C 1
ATOM 1461 O O . VAL A 1 190 ? -24.121 25.258 1.920 1.00 26.30 190 VAL A O 1
ATOM 1464 N N . PRO A 1 191 ? -23.533 23.449 0.730 1.00 28.33 191 PRO A N 1
ATOM 1465 C CA . PRO A 1 191 ? -23.734 22.533 1.844 1.00 28.33 191 PRO A CA 1
ATOM 1466 C C . PRO A 1 191 ? -22.618 22.710 2.878 1.00 28.33 191 PRO A C 1
ATOM 1468 O O . PRO A 1 191 ? -21.471 22.369 2.612 1.00 28.33 191 PRO A O 1
ATOM 1471 N N . VAL A 1 192 ? -22.969 23.208 4.066 1.00 29.69 192 VAL A N 1
ATOM 1472 C CA . VAL A 1 192 ? -22.231 22.928 5.304 1.00 29.69 192 VAL A CA 1
ATOM 1473 C C . VAL A 1 192 ? -23.254 22.524 6.368 1.00 29.69 192 VAL A C 1
ATOM 1475 O O . VAL A 1 192 ? -23.893 23.351 7.005 1.00 29.69 192 VAL A O 1
ATOM 1478 N N . ASP A 1 193 ? -23.456 21.211 6.395 1.00 36.78 193 ASP A N 1
ATOM 1479 C CA . ASP A 1 193 ? -23.897 20.316 7.466 1.00 36.78 193 ASP A CA 1
ATOM 1480 C C . ASP A 1 193 ? -25.034 20.724 8.463 1.00 36.78 193 ASP A C 1
ATOM 1482 O O . ASP A 1 193 ? -24.814 21.526 9.373 1.00 36.78 193 ASP A O 1
ATOM 1486 N N . PRO A 1 194 ? -26.226 20.086 8.377 1.00 29.42 194 PRO A N 1
ATOM 1487 C CA . PRO A 1 194 ? -27.317 20.153 9.360 1.00 29.42 194 PRO A CA 1
ATOM 1488 C C . PRO A 1 194 ? -27.151 19.259 10.616 1.00 29.42 194 PRO A C 1
ATOM 1490 O O . PRO A 1 194 ? -28.114 19.109 11.369 1.00 29.42 194 PRO A O 1
ATOM 1493 N N . PHE A 1 195 ? -25.985 18.661 10.880 1.00 36.22 195 PHE A N 1
ATOM 1494 C CA . PHE A 1 195 ? -25.808 17.652 11.935 1.00 36.22 195 PHE A CA 1
ATOM 1495 C C . PHE A 1 195 ? -25.229 18.141 13.272 1.00 36.22 195 PHE A C 1
ATOM 1497 O O . PHE A 1 195 ? -25.073 17.331 14.180 1.00 36.22 195 PHE A O 1
ATOM 1504 N N . ASN A 1 196 ? -24.980 19.434 13.503 1.00 41.44 196 ASN A N 1
ATOM 1505 C CA . ASN A 1 196 ? -24.564 19.865 14.846 1.00 41.44 196 ASN A CA 1
ATOM 1506 C C . ASN A 1 196 ? -25.756 19.976 15.821 1.00 41.44 196 ASN A C 1
ATOM 1508 O O . ASN A 1 196 ? -26.176 21.073 16.188 1.00 41.44 196 ASN A O 1
ATOM 1512 N N . THR A 1 197 ? -26.296 18.834 16.253 1.00 44.62 197 THR A N 1
ATOM 1513 C CA . THR A 1 197 ? -27.121 18.719 17.471 1.00 44.62 197 THR A CA 1
ATOM 1514 C C . THR A 1 197 ? -26.349 18.104 18.644 1.00 44.62 197 THR A C 1
ATOM 1516 O O . THR A 1 197 ? -26.934 17.922 19.709 1.00 44.62 197 THR A O 1
ATOM 1519 N N . GLY A 1 198 ? -25.068 17.754 18.444 1.00 50.38 198 GLY A N 1
ATOM 1520 C CA . GLY A 1 198 ? -24.294 16.825 19.275 1.00 50.38 198 GLY A CA 1
ATOM 1521 C C . GLY A 1 198 ? -24.380 17.107 20.774 1.00 50.38 198 GLY A C 1
ATOM 1522 O O . GLY A 1 198 ? -23.979 18.169 21.256 1.00 50.38 198 GLY A O 1
ATOM 1523 N N . VAL A 1 199 ? -24.897 16.136 21.528 1.00 54.94 199 VAL A N 1
ATOM 1524 C CA . VAL A 1 199 ? -24.950 16.198 22.993 1.00 54.94 199 VAL A CA 1
ATOM 1525 C C . VAL A 1 199 ? -23.558 15.893 23.530 1.00 54.94 199 VAL A C 1
ATOM 1527 O O . VAL A 1 199 ? -23.242 14.755 23.877 1.00 54.94 199 VAL A O 1
ATOM 1530 N N . VAL A 1 200 ? -22.733 16.933 23.600 1.00 69.94 200 VAL A N 1
ATOM 1531 C CA . VAL A 1 200 ? -21.444 16.898 24.283 1.00 69.94 200 VAL A CA 1
ATOM 1532 C C . VAL A 1 200 ? -21.701 16.935 25.786 1.00 69.94 200 VAL A C 1
ATOM 1534 O O . VAL A 1 200 ? -22.080 17.968 26.337 1.00 69.94 200 VAL A O 1
ATOM 1537 N N . ASP A 1 201 ? -21.502 15.805 26.456 1.00 77.31 201 ASP A N 1
ATOM 1538 C CA . ASP A 1 201 ? -21.764 15.683 27.889 1.00 77.31 201 ASP A CA 1
ATOM 1539 C C . ASP A 1 201 ? -20.619 14.945 28.597 1.00 77.31 201 ASP A C 1
ATOM 1541 O O . ASP A 1 201 ? -20.555 13.711 28.586 1.00 77.31 201 ASP A O 1
ATOM 1545 N N . PRO A 1 202 ? -19.702 15.683 29.252 1.00 80.56 202 PRO A N 1
ATOM 1546 C CA . PRO A 1 202 ? -18.624 15.089 30.035 1.00 80.56 202 PRO A CA 1
ATOM 1547 C C . PRO A 1 202 ? -19.108 14.151 31.144 1.00 80.56 202 PRO A C 1
ATOM 1549 O O . PRO A 1 202 ? -18.350 13.277 31.548 1.00 80.56 202 PRO A O 1
ATOM 1552 N N . SER A 1 203 ? -20.349 14.292 31.628 1.00 78.94 203 SER A N 1
ATOM 1553 C CA . SER A 1 203 ? -20.887 13.433 32.691 1.00 78.94 203 SER A CA 1
ATOM 1554 C C . SER A 1 203 ? -21.175 12.001 32.234 1.00 78.94 203 SER A C 1
ATOM 1556 O O . SER A 1 203 ? -21.293 11.109 33.072 1.00 78.94 203 SER A O 1
ATOM 1558 N N . LYS A 1 204 ? -21.232 11.760 30.917 1.00 83.56 204 LYS A N 1
ATOM 1559 C CA . LYS A 1 204 ? -21.322 10.412 30.337 1.00 83.56 204 LYS A CA 1
ATOM 1560 C C . LYS A 1 204 ? -20.005 9.637 30.425 1.00 83.56 204 LYS A C 1
ATOM 1562 O O . LYS A 1 204 ? -20.023 8.406 30.333 1.00 83.56 204 LYS A O 1
ATOM 1567 N N . ALA A 1 205 ? -18.874 10.335 30.566 1.00 87.00 205 ALA A N 1
ATOM 1568 C CA . ALA A 1 205 ? -17.584 9.684 30.742 1.00 87.00 205 ALA A CA 1
ATOM 1569 C C . ALA A 1 205 ? -17.549 8.910 32.063 1.00 87.00 205 ALA A C 1
ATOM 1571 O O . ALA A 1 205 ? -18.194 9.264 33.052 1.00 87.00 205 ALA A O 1
ATOM 1572 N N . CYS A 1 206 ? -16.771 7.839 32.079 1.00 88.12 206 CYS A N 1
ATOM 1573 C CA . CYS A 1 206 ? -16.509 7.098 33.297 1.00 88.12 206 CYS A CA 1
ATOM 1574 C C . CYS A 1 206 ? -15.580 7.893 34.227 1.00 88.12 206 CYS A C 1
ATOM 1576 O O . CYS A 1 206 ? -14.802 8.754 33.816 1.00 88.12 206 CYS A O 1
ATOM 1578 N N . VAL A 1 207 ? -15.647 7.574 35.516 1.00 85.75 207 VAL A N 1
ATOM 1579 C CA . VAL A 1 207 ? -14.807 8.158 36.574 1.00 85.75 207 VAL A CA 1
ATOM 1580 C C . VAL A 1 207 ? -13.787 7.141 37.095 1.00 85.75 207 VAL A C 1
ATOM 1582 O O . VAL A 1 207 ? -13.438 7.139 38.274 1.00 85.75 207 VAL A O 1
ATOM 1585 N N . GLY A 1 208 ? -13.308 6.257 36.215 1.00 85.25 208 GLY A N 1
ATOM 1586 C CA . GLY A 1 208 ? -12.410 5.151 36.555 1.00 85.25 208 GLY A CA 1
ATOM 1587 C C . GLY A 1 208 ? -13.103 3.790 36.662 1.00 85.25 208 GLY A C 1
ATOM 1588 O O . GLY A 1 208 ? -14.320 3.672 36.511 1.00 85.25 208 GLY A O 1
ATOM 1589 N N . GLN A 1 209 ? -12.327 2.745 36.960 1.00 82.50 209 GLN A N 1
ATOM 1590 C CA . GLN A 1 209 ? -12.813 1.356 37.051 1.00 82.50 209 GLN A CA 1
ATOM 1591 C C . GLN A 1 209 ? -13.899 1.098 38.114 1.00 82.50 209 GLN A C 1
ATOM 1593 O O . GLN A 1 209 ? -14.599 0.097 38.027 1.00 82.50 209 GLN A O 1
ATOM 1598 N N . ASP A 1 210 ? -14.051 1.988 39.100 1.00 83.06 210 ASP A N 1
ATOM 1599 C CA . ASP A 1 210 ? -15.082 1.891 40.144 1.00 83.06 210 ASP A CA 1
ATOM 1600 C C . ASP A 1 210 ? -16.385 2.613 39.754 1.00 83.06 210 ASP A C 1
ATOM 1602 O O . ASP A 1 210 ? -17.259 2.830 40.599 1.00 83.06 210 ASP A O 1
ATOM 1606 N N . THR A 1 211 ? -16.518 3.030 38.488 1.00 88.50 211 THR A N 1
ATOM 1607 C CA . THR A 1 211 ? -17.732 3.696 38.000 1.00 88.50 211 THR A CA 1
ATOM 1608 C C . THR A 1 211 ? -18.949 2.794 38.263 1.00 88.50 211 THR A C 1
ATOM 1610 O O . THR A 1 211 ? -18.955 1.631 37.849 1.00 88.50 211 THR A O 1
ATOM 1613 N N . PRO A 1 212 ? -19.986 3.287 38.970 1.00 88.19 212 PRO A N 1
ATOM 1614 C CA . PRO A 1 212 ? -21.149 2.474 39.297 1.00 88.19 212 PRO A CA 1
ATOM 1615 C C . PRO A 1 212 ? -21.849 1.943 38.046 1.00 88.19 212 PRO A C 1
ATOM 1617 O O . PRO A 1 212 ? -22.163 2.712 37.142 1.00 88.19 212 PRO A O 1
ATOM 1620 N N . GLY A 1 213 ? -22.146 0.644 38.037 1.00 88.81 213 GLY A N 1
ATOM 1621 C CA . GLY A 1 213 ? -22.875 0.000 36.944 1.00 88.81 213 GLY A CA 1
ATOM 1622 C C . GLY A 1 213 ? -22.011 -0.470 35.775 1.00 88.81 213 GLY A C 1
ATOM 1623 O O . GLY A 1 213 ? -22.587 -1.002 34.838 1.00 88.81 213 GLY A O 1
ATOM 1624 N N . LEU A 1 214 ? -20.679 -0.325 35.841 1.00 92.75 214 LEU A N 1
ATOM 1625 C CA . LEU A 1 214 ? -19.794 -0.913 34.835 1.00 92.75 214 LEU A CA 1
ATOM 1626 C C . LEU A 1 214 ? -19.958 -2.433 34.750 1.00 92.75 214 LEU A C 1
ATOM 1628 O O . LEU A 1 214 ? -20.014 -3.116 35.781 1.00 92.75 214 LEU A O 1
ATOM 1632 N N . ALA A 1 215 ? -19.921 -2.953 33.527 1.00 94.44 215 ALA A N 1
ATOM 1633 C CA . ALA A 1 215 ? -19.813 -4.373 33.255 1.00 94.44 215 ALA A CA 1
ATOM 1634 C C . ALA A 1 215 ? -18.554 -4.963 33.908 1.00 94.44 215 ALA A C 1
ATOM 1636 O O . ALA A 1 215 ? -17.449 -4.410 33.865 1.00 94.44 215 ALA A O 1
ATOM 1637 N N . THR A 1 216 ? -18.709 -6.141 34.496 1.00 95.56 216 THR A N 1
ATOM 1638 C CA . THR A 1 216 ? -17.595 -6.926 35.022 1.00 95.56 216 THR A CA 1
ATOM 1639 C C . THR A 1 216 ? -16.779 -7.544 33.887 1.00 95.56 216 THR A C 1
ATOM 1641 O O . THR A 1 216 ? -17.267 -7.784 32.780 1.00 95.56 216 THR A O 1
ATOM 1644 N N . LEU A 1 217 ? -15.522 -7.894 34.175 1.00 95.62 217 LEU A N 1
ATOM 1645 C CA . LEU A 1 217 ? -14.687 -8.622 33.217 1.00 95.62 217 LEU A CA 1
ATOM 1646 C C . LEU A 1 217 ? -15.301 -9.984 32.828 1.00 95.62 217 LEU A C 1
ATOM 1648 O O . LEU A 1 217 ? -15.142 -10.432 31.695 1.00 95.62 217 LEU A O 1
ATOM 1652 N N . GLU A 1 218 ? -16.022 -10.638 33.743 1.00 96.44 218 GLU A N 1
ATOM 1653 C CA . GLU A 1 218 ? -16.721 -11.901 33.471 1.00 96.44 218 GLU A CA 1
ATOM 1654 C C . GLU A 1 218 ? -17.874 -11.707 32.474 1.00 96.44 218 GLU A C 1
ATOM 1656 O O . GLU A 1 218 ? -17.981 -12.456 31.501 1.00 96.44 218 GLU A O 1
ATOM 1661 N N . GLU A 1 219 ? -18.692 -10.666 32.645 1.00 96.50 219 GLU A N 1
ATOM 1662 C CA . GLU A 1 219 ? -19.749 -10.306 31.686 1.00 96.50 219 GLU A CA 1
ATOM 1663 C C . GLU A 1 219 ? -19.152 -9.962 30.318 1.00 96.50 219 GLU A C 1
ATOM 1665 O O . GLU A 1 219 ? -19.563 -10.513 29.292 1.00 96.50 219 GLU A O 1
ATOM 1670 N N . ALA A 1 220 ? -18.105 -9.135 30.304 1.00 96.94 220 ALA A N 1
ATOM 1671 C CA . ALA A 1 220 ? -17.436 -8.725 29.078 1.00 96.94 220 ALA A CA 1
ATOM 1672 C C . ALA A 1 220 ? -16.812 -9.909 28.318 1.00 96.94 220 ALA A C 1
ATOM 1674 O O . ALA A 1 220 ? -16.860 -9.944 27.089 1.00 96.94 220 ALA A O 1
ATOM 1675 N N . THR A 1 221 ? -16.230 -10.893 29.005 1.00 97.25 221 THR A N 1
ATOM 1676 C CA . THR A 1 221 ? -15.564 -12.040 28.356 1.00 97.25 221 THR A CA 1
ATOM 1677 C C . THR A 1 221 ? -16.512 -13.182 27.992 1.00 97.25 221 THR A C 1
ATOM 1679 O O . THR A 1 221 ? -16.176 -13.973 27.114 1.00 97.25 221 THR A O 1
ATOM 1682 N N . SER A 1 222 ? -17.711 -13.241 28.580 1.00 96.81 222 SER A N 1
ATOM 1683 C CA . SER A 1 222 ? -18.714 -14.290 28.319 1.00 96.81 222 SER A CA 1
ATOM 1684 C C . SER A 1 222 ? -19.788 -13.914 27.286 1.00 96.81 222 SER A C 1
ATOM 1686 O O . SER A 1 222 ? -20.586 -14.764 26.884 1.00 96.81 222 SER A O 1
ATOM 1688 N N . HIS A 1 223 ? -19.806 -12.667 26.805 1.00 95.88 223 HIS A N 1
ATOM 1689 C CA . HIS A 1 223 ? -20.749 -12.213 25.780 1.00 95.88 223 HIS A CA 1
ATOM 1690 C C . HIS A 1 223 ? -20.372 -12.695 24.367 1.00 95.88 223 HIS A C 1
ATOM 1692 O O . HIS A 1 223 ? -19.258 -12.442 23.914 1.00 95.88 223 HIS A O 1
ATOM 1698 N N . ASN A 1 224 ? -21.310 -13.331 23.648 1.00 97.00 224 ASN A N 1
ATOM 1699 C CA . ASN A 1 224 ? -21.164 -13.756 22.241 1.00 97.00 224 ASN A CA 1
ATOM 1700 C C . ASN A 1 224 ? -19.783 -14.354 21.910 1.00 97.00 224 ASN A C 1
ATOM 1702 O O . ASN A 1 224 ? -19.085 -13.906 20.997 1.00 97.00 224 ASN A O 1
ATOM 1706 N N . VAL A 1 225 ? -19.371 -15.348 22.697 1.00 97.75 225 VAL A N 1
ATOM 1707 C CA . VAL A 1 225 ? -18.024 -15.919 22.619 1.00 97.75 225 VAL A CA 1
ATOM 1708 C C . VAL A 1 225 ? -17.827 -16.715 21.330 1.00 97.75 225 VAL A C 1
ATOM 1710 O O . VAL A 1 225 ? -18.597 -17.622 21.006 1.00 97.75 225 VAL A O 1
ATOM 1713 N N . LEU A 1 226 ? -16.748 -16.404 20.618 1.00 97.56 226 LEU A N 1
ATOM 1714 C CA . LEU A 1 226 ? -16.242 -17.157 19.483 1.00 97.56 226 LEU A CA 1
ATOM 1715 C C . LEU A 1 226 ? -15.035 -17.983 19.925 1.00 97.56 226 LEU A C 1
ATOM 1717 O O . LEU A 1 226 ? -13.991 -17.436 20.273 1.00 97.56 226 LEU A O 1
ATOM 1721 N N . SER A 1 227 ? -15.179 -19.303 19.863 1.00 95.38 227 SER A N 1
ATOM 1722 C CA . SER A 1 227 ? -14.107 -20.257 20.155 1.00 95.38 227 SER A CA 1
ATOM 1723 C C . SER A 1 227 ? -13.340 -20.655 18.895 1.00 95.38 227 SER A C 1
ATOM 1725 O O . SER A 1 227 ? -13.926 -20.784 17.806 1.00 95.38 227 SER A O 1
ATOM 1727 N N . PHE A 1 228 ? -12.041 -20.916 19.068 1.00 95.00 228 PHE A N 1
ATOM 1728 C CA . PHE A 1 228 ? -11.120 -21.283 17.993 1.00 95.00 228 PHE A CA 1
ATOM 1729 C C . PHE A 1 228 ? -10.202 -22.437 18.388 1.00 95.00 228 PHE A C 1
ATOM 1731 O O . PHE A 1 228 ? -9.791 -22.592 19.536 1.00 95.00 228 PHE A O 1
ATOM 1738 N N . THR A 1 229 ? -9.834 -23.223 17.390 1.00 92.81 229 THR A N 1
ATOM 1739 C CA . THR A 1 229 ? -8.818 -24.270 17.434 1.00 92.81 229 THR A CA 1
ATOM 1740 C C . THR A 1 229 ? -7.748 -23.973 16.390 1.00 92.81 229 THR A C 1
ATOM 1742 O O . THR A 1 229 ? -7.969 -23.207 15.459 1.00 92.81 229 THR A O 1
ATOM 1745 N N . GLU A 1 230 ? -6.592 -24.628 16.472 1.00 88.69 230 GLU A N 1
ATOM 1746 C CA . GLU A 1 230 ? -5.533 -24.483 15.459 1.00 88.69 230 GLU A CA 1
ATOM 1747 C C . GLU A 1 230 ? -6.009 -24.754 14.016 1.00 88.69 230 GLU A C 1
ATOM 1749 O O . GLU A 1 230 ? -5.433 -24.216 13.073 1.00 88.69 230 GLU A O 1
ATOM 1754 N N . ALA A 1 231 ? -7.073 -25.547 13.830 1.00 90.69 231 ALA A N 1
ATOM 1755 C CA . ALA A 1 231 ? -7.665 -25.808 12.519 1.00 90.69 231 ALA A CA 1
ATOM 1756 C C . ALA A 1 231 ? -8.422 -24.601 11.926 1.00 90.69 231 ALA A C 1
ATOM 1758 O O . ALA A 1 231 ? -8.650 -24.585 10.717 1.00 90.69 231 ALA A O 1
ATOM 1759 N N . ASP A 1 232 ? -8.789 -23.615 12.753 1.00 92.75 232 ASP A N 1
ATOM 1760 C CA . ASP A 1 232 ? -9.503 -22.395 12.356 1.00 92.75 232 ASP A CA 1
ATOM 1761 C C . ASP A 1 232 ? -8.568 -21.281 11.860 1.00 92.75 232 ASP A C 1
ATOM 1763 O O . ASP A 1 232 ? -9.045 -20.264 11.356 1.00 92.75 232 ASP A O 1
ATOM 1767 N N . LYS A 1 233 ? -7.241 -21.444 11.993 1.00 88.75 233 LYS A N 1
ATOM 1768 C CA . LYS A 1 233 ? -6.269 -20.507 11.411 1.00 88.75 233 LYS A CA 1
ATOM 1769 C C . LYS A 1 233 ? -6.549 -20.350 9.924 1.00 88.75 233 LYS A C 1
ATOM 1771 O O . LYS A 1 233 ? -6.630 -21.352 9.206 1.00 88.75 233 LYS A O 1
ATOM 1776 N N . SER A 1 234 ? -6.666 -19.101 9.471 1.00 84.25 234 SER A N 1
ATOM 1777 C CA . SER A 1 234 ? -6.883 -18.849 8.052 1.00 84.25 234 SER A CA 1
ATOM 1778 C C . SER A 1 234 ? -5.745 -19.461 7.238 1.00 84.25 234 SER A C 1
ATOM 1780 O O . SER A 1 234 ? -4.568 -19.393 7.606 1.00 84.25 234 SER A O 1
ATOM 1782 N N . LYS A 1 235 ? -6.123 -20.100 6.134 1.00 84.94 235 LYS A N 1
ATOM 1783 C CA . LYS A 1 235 ? -5.187 -20.652 5.146 1.00 84.94 235 LYS A CA 1
ATOM 1784 C C . LYS A 1 235 ? -4.846 -19.629 4.067 1.00 84.94 235 LYS A C 1
ATOM 1786 O O . LYS A 1 235 ? -4.067 -19.940 3.167 1.00 84.94 235 LYS A O 1
ATOM 1791 N N . GLU A 1 236 ? -5.447 -18.444 4.136 1.00 86.00 236 GLU A N 1
ATOM 1792 C CA . GLU A 1 236 ? -5.184 -17.357 3.213 1.00 86.00 236 GLU A CA 1
ATOM 1793 C C . GLU A 1 236 ? -3.732 -16.883 3.347 1.00 86.00 236 GLU A C 1
ATOM 1795 O O . GLU A 1 236 ? -3.211 -16.646 4.441 1.00 86.00 236 GLU A O 1
ATOM 1800 N N . VAL A 1 237 ? -3.053 -16.758 2.208 1.00 90.31 237 VAL A N 1
ATOM 1801 C CA . VAL A 1 237 ? -1.688 -16.236 2.165 1.00 90.31 237 VAL A CA 1
ATOM 1802 C C . VAL A 1 237 ? -1.755 -14.716 2.239 1.00 90.31 237 VAL A C 1
ATOM 1804 O O . VAL A 1 237 ? -2.068 -14.050 1.253 1.00 90.31 237 VAL A O 1
ATOM 1807 N N . THR A 1 238 ? -1.425 -14.165 3.403 1.00 92.19 238 THR A N 1
ATOM 1808 C CA . THR A 1 238 ? -1.231 -12.723 3.564 1.00 92.19 238 THR A CA 1
ATOM 1809 C C . THR A 1 238 ? 0.132 -12.303 3.024 1.00 92.19 238 THR A C 1
ATOM 1811 O O . THR A 1 238 ? 1.086 -13.086 3.006 1.00 92.19 238 THR A O 1
ATOM 1814 N N . VAL A 1 239 ? 0.234 -11.058 2.563 1.00 95.00 239 VAL A N 1
ATOM 1815 C CA . VAL A 1 239 ? 1.453 -10.517 1.952 1.00 95.00 239 VAL A CA 1
ATOM 1816 C C . VAL A 1 239 ? 1.833 -9.219 2.652 1.00 95.00 239 VAL A C 1
ATOM 1818 O O . VAL A 1 239 ? 1.048 -8.276 2.689 1.00 95.00 239 VAL A O 1
ATOM 1821 N N . SER A 1 240 ? 3.050 -9.154 3.190 1.00 94.25 240 SER A N 1
ATOM 1822 C CA . SER A 1 240 ? 3.623 -7.912 3.720 1.00 94.25 240 SER A CA 1
ATOM 1823 C C . SER A 1 240 ? 4.455 -7.194 2.661 1.00 94.25 240 SER A C 1
ATOM 1825 O O . SER A 1 240 ? 5.124 -7.859 1.868 1.00 94.25 240 SER A O 1
ATOM 1827 N N . GLN A 1 241 ? 4.483 -5.861 2.707 1.00 94.19 241 GLN A N 1
ATOM 1828 C CA . GLN A 1 241 ? 5.281 -5.009 1.821 1.00 94.19 241 GLN A CA 1
ATOM 1829 C C . GLN A 1 241 ? 6.319 -4.199 2.616 1.00 94.19 241 GLN A C 1
ATOM 1831 O O . GLN A 1 241 ? 5.987 -3.613 3.646 1.00 94.19 241 GLN A O 1
ATOM 1836 N N . GLU A 1 242 ? 7.560 -4.142 2.125 1.00 92.81 242 GLU A N 1
ATOM 1837 C CA . GLU A 1 242 ? 8.642 -3.295 2.656 1.00 92.81 242 GLU A CA 1
ATOM 1838 C C . GLU A 1 242 ? 9.359 -2.558 1.513 1.00 92.81 242 GLU A C 1
ATOM 1840 O O . GLU A 1 242 ? 9.676 -3.158 0.485 1.00 92.81 242 GLU A O 1
ATOM 1845 N N . THR A 1 243 ? 9.667 -1.274 1.718 1.00 92.75 243 THR A N 1
ATOM 1846 C CA . THR A 1 243 ? 10.539 -0.484 0.835 1.00 92.75 243 THR A CA 1
ATOM 1847 C C . THR A 1 243 ? 11.963 -0.484 1.380 1.00 92.75 243 THR A C 1
ATOM 1849 O O . THR A 1 243 ? 12.205 -0.037 2.502 1.00 92.75 243 THR A O 1
ATOM 1852 N N . ILE A 1 244 ? 12.924 -0.949 0.584 1.00 93.25 244 ILE A N 1
ATOM 1853 C CA . ILE A 1 244 ? 14.315 -1.132 1.006 1.00 93.25 244 ILE A CA 1
ATOM 1854 C C . ILE A 1 244 ? 15.247 -0.329 0.089 1.00 93.25 244 ILE A C 1
ATOM 1856 O O . ILE A 1 244 ? 15.330 -0.645 -1.097 1.00 93.25 244 ILE A O 1
ATOM 1860 N N . PRO A 1 245 ? 16.005 0.662 0.593 1.00 94.31 245 PRO A N 1
ATOM 1861 C CA . PRO A 1 245 ? 17.083 1.264 -0.186 1.00 94.31 245 PRO A CA 1
ATOM 1862 C C . PRO A 1 245 ? 18.219 0.247 -0.364 1.00 94.31 245 PRO A C 1
ATOM 1864 O O . PRO A 1 245 ? 18.636 -0.397 0.603 1.00 94.31 245 PRO A O 1
ATOM 1867 N N . TYR A 1 246 ? 18.726 0.094 -1.588 1.00 93.81 246 TYR A N 1
ATOM 1868 C CA . TYR A 1 246 ? 19.758 -0.909 -1.893 1.00 93.81 246 TYR A CA 1
ATOM 1869 C C . TYR A 1 246 ? 21.017 -0.333 -2.553 1.00 93.81 246 TYR A C 1
ATOM 1871 O O . TYR A 1 246 ? 22.093 -0.925 -2.432 1.00 93.81 246 TYR A O 1
ATOM 1879 N N . LEU A 1 247 ? 20.909 0.807 -3.243 1.00 92.75 247 LEU A N 1
ATOM 1880 C CA . LEU A 1 247 ? 22.037 1.440 -3.923 1.00 92.75 247 LEU A CA 1
ATOM 1881 C C . LEU A 1 247 ? 21.971 2.961 -3.806 1.00 92.75 247 LEU A C 1
ATOM 1883 O O . LEU A 1 247 ? 21.029 3.583 -4.288 1.00 92.75 247 LEU A O 1
ATOM 1887 N N . HIS A 1 248 ? 23.027 3.547 -3.244 1.00 91.88 248 HIS A N 1
ATOM 1888 C CA . HIS A 1 248 ? 23.235 4.989 -3.232 1.00 91.88 248 HIS A CA 1
ATOM 1889 C C . HIS A 1 248 ? 23.922 5.431 -4.528 1.00 91.88 248 HIS A C 1
ATOM 1891 O O . HIS A 1 248 ? 25.023 4.971 -4.848 1.00 91.88 248 HIS A O 1
ATOM 1897 N N . THR A 1 249 ? 23.284 6.316 -5.284 1.00 86.56 249 THR A N 1
ATOM 1898 C CA . THR A 1 249 ? 23.779 6.843 -6.562 1.00 86.56 249 THR A CA 1
ATOM 1899 C C . THR A 1 249 ? 23.563 8.354 -6.644 1.00 86.56 249 THR A C 1
ATOM 1901 O O . THR A 1 249 ? 23.201 8.994 -5.656 1.00 86.56 249 THR A O 1
ATOM 1904 N N . SER A 1 250 ? 23.830 8.959 -7.802 1.00 82.50 250 SER A N 1
ATOM 1905 C CA . SER A 1 250 ? 23.509 10.363 -8.042 1.00 82.50 250 SER A CA 1
ATOM 1906 C C . SER A 1 250 ? 22.723 10.581 -9.329 1.00 82.50 250 SER A C 1
ATOM 1908 O O . SER A 1 250 ? 22.983 9.953 -10.356 1.00 82.50 250 SER A O 1
ATOM 1910 N N . ASP A 1 251 ? 21.775 11.510 -9.252 1.00 78.88 251 ASP A N 1
ATOM 1911 C CA . ASP A 1 251 ? 20.991 12.036 -10.360 1.00 78.88 251 ASP A CA 1
ATOM 1912 C C . ASP A 1 251 ? 21.301 13.531 -10.528 1.00 78.88 251 ASP A C 1
ATOM 1914 O O . ASP A 1 251 ? 21.087 14.328 -9.613 1.00 78.88 251 ASP A O 1
ATOM 1918 N N . TYR A 1 252 ? 21.907 13.916 -11.656 1.00 76.56 252 TYR A N 1
ATOM 1919 C CA . TYR A 1 252 ? 22.436 15.270 -11.897 1.00 76.56 252 TYR A CA 1
ATOM 1920 C C . TYR A 1 252 ? 23.250 15.848 -10.715 1.00 76.56 252 TYR A C 1
ATOM 1922 O O . TYR A 1 252 ? 23.201 17.042 -10.420 1.00 76.56 252 TYR A O 1
ATOM 1930 N N . GLY A 1 253 ? 24.012 14.992 -10.021 1.00 76.50 253 GLY A N 1
ATOM 1931 C CA . GLY A 1 253 ? 24.829 15.362 -8.858 1.00 76.50 253 GLY A CA 1
ATOM 1932 C C . GLY A 1 253 ? 24.079 15.410 -7.521 1.00 76.50 253 GLY A C 1
ATOM 1933 O O . GLY A 1 253 ? 24.715 15.621 -6.489 1.00 76.50 253 GLY A O 1
ATOM 1934 N N . LYS A 1 254 ? 22.762 15.179 -7.505 1.00 82.50 254 LYS A N 1
ATOM 1935 C CA . LYS A 1 254 ? 21.978 14.999 -6.278 1.00 82.50 254 LYS A CA 1
ATOM 1936 C C . LYS A 1 254 ? 22.028 13.535 -5.837 1.00 82.50 254 LYS A C 1
ATOM 1938 O O . LYS A 1 254 ? 21.819 12.669 -6.681 1.00 82.50 254 LYS A O 1
ATOM 1943 N N . PRO A 1 255 ? 22.287 13.235 -4.557 1.00 85.88 255 PRO A N 1
ATOM 1944 C CA . PRO A 1 255 ? 22.215 11.868 -4.052 1.00 85.88 255 PRO A CA 1
ATOM 1945 C C . PRO A 1 255 ? 20.803 11.289 -4.200 1.00 85.88 255 PRO A C 1
ATOM 1947 O O . PRO A 1 255 ? 19.828 11.965 -3.872 1.00 85.88 255 PRO A O 1
ATOM 1950 N N . VAL A 1 256 ? 20.703 10.051 -4.678 1.00 88.75 256 VAL A N 1
ATOM 1951 C CA . VAL A 1 256 ? 19.449 9.296 -4.806 1.00 88.75 256 VAL A CA 1
ATOM 1952 C C . VAL A 1 256 ? 19.692 7.868 -4.334 1.00 88.75 256 VAL A C 1
ATOM 1954 O O . VAL A 1 256 ? 20.666 7.242 -4.750 1.00 88.75 256 VAL A O 1
ATOM 1957 N N . ASP A 1 257 ? 18.798 7.347 -3.498 1.00 93.00 257 ASP A N 1
ATOM 1958 C CA . ASP A 1 257 ? 18.775 5.931 -3.136 1.00 93.00 257 ASP A CA 1
ATOM 1959 C C . ASP A 1 257 ? 17.790 5.195 -4.041 1.00 93.00 257 ASP A C 1
ATOM 1961 O O . ASP A 1 257 ? 16.597 5.497 -4.038 1.00 93.00 257 ASP A O 1
ATOM 1965 N N . LEU A 1 258 ? 18.285 4.224 -4.806 1.00 94.75 258 LEU A N 1
ATOM 1966 C CA . LEU A 1 258 ? 17.423 3.303 -5.538 1.00 94.75 258 LEU A CA 1
ATOM 1967 C C . LEU A 1 258 ? 16.824 2.286 -4.566 1.00 94.75 258 LEU A C 1
ATOM 1969 O O . LEU A 1 258 ? 17.497 1.817 -3.637 1.00 94.75 258 LEU A O 1
ATOM 1973 N N . GLN A 1 259 ? 15.560 1.944 -4.796 1.00 96.12 259 GLN A N 1
ATOM 1974 C CA . GLN A 1 259 ? 14.746 1.170 -3.864 1.00 96.12 259 GLN A CA 1
ATOM 1975 C C . GLN A 1 259 ? 14.320 -0.196 -4.419 1.00 96.12 259 GLN A C 1
ATOM 1977 O O . GLN A 1 259 ? 14.248 -0.421 -5.627 1.00 96.12 259 GLN A O 1
ATOM 1982 N N . ILE A 1 260 ? 14.016 -1.112 -3.504 1.00 97.19 260 ILE A N 1
ATOM 1983 C CA . ILE A 1 260 ? 13.358 -2.391 -3.760 1.00 97.19 260 ILE A CA 1
ATOM 1984 C C . ILE A 1 260 ? 12.025 -2.384 -3.021 1.00 97.19 260 ILE A C 1
ATOM 1986 O O . ILE A 1 260 ? 11.989 -2.110 -1.823 1.00 97.19 260 ILE A O 1
ATOM 1990 N N . GLU A 1 261 ? 10.953 -2.740 -3.717 1.00 95.69 261 GLU A N 1
ATOM 1991 C CA . GLU A 1 261 ? 9.671 -3.088 -3.107 1.00 95.69 261 GLU A CA 1
ATOM 1992 C C . GLU A 1 261 ? 9.609 -4.600 -2.911 1.00 95.69 261 GLU A C 1
ATOM 1994 O O . GLU A 1 261 ? 9.528 -5.360 -3.882 1.00 95.69 261 GLU A O 1
ATOM 1999 N N . LEU A 1 262 ? 9.677 -5.040 -1.657 1.00 96.81 262 LEU A N 1
ATOM 2000 C CA . LEU A 1 262 ? 9.704 -6.448 -1.287 1.00 96.81 262 LEU A CA 1
ATOM 2001 C C . LEU A 1 262 ? 8.326 -6.898 -0.804 1.00 96.81 262 LEU A C 1
ATOM 2003 O O . LEU A 1 262 ? 7.862 -6.469 0.251 1.00 96.81 262 LEU A O 1
ATOM 2007 N N . LEU A 1 263 ? 7.705 -7.808 -1.549 1.00 97.56 263 LEU A N 1
ATOM 2008 C CA . LEU A 1 263 ? 6.527 -8.548 -1.116 1.00 97.56 263 LEU A CA 1
ATOM 2009 C C . LEU A 1 263 ? 6.965 -9.879 -0.508 1.00 97.56 263 LEU A C 1
ATOM 2011 O O . LEU A 1 263 ? 7.616 -10.691 -1.169 1.00 97.56 263 LEU A O 1
ATOM 2015 N N . THR A 1 264 ? 6.598 -10.101 0.750 1.00 96.25 264 THR A N 1
ATOM 2016 C CA . THR A 1 264 ? 6.897 -11.342 1.473 1.00 96.25 264 THR A CA 1
ATOM 2017 C C . THR A 1 264 ? 5.586 -12.027 1.851 1.00 96.25 264 THR A C 1
ATOM 2019 O O . THR A 1 264 ? 4.834 -11.463 2.652 1.00 96.25 264 THR A O 1
ATOM 2022 N N . PRO A 1 265 ? 5.279 -13.213 1.298 1.00 96.00 265 PRO A N 1
ATOM 2023 C CA . PRO A 1 265 ? 4.108 -13.964 1.723 1.00 96.00 265 PRO A CA 1
ATOM 2024 C C . PRO A 1 265 ? 4.302 -14.528 3.134 1.00 96.00 265 PRO A C 1
ATOM 2026 O O . PRO A 1 265 ? 5.422 -14.829 3.555 1.00 96.00 265 PRO A O 1
ATOM 2029 N N . SER A 1 266 ? 3.208 -14.728 3.864 1.00 92.94 266 SER A N 1
ATOM 2030 C CA . SER A 1 266 ? 3.217 -15.322 5.209 1.00 92.94 266 SER A CA 1
ATOM 2031 C C . SER A 1 266 ? 3.819 -16.730 5.246 1.00 92.94 266 SER A C 1
ATOM 2033 O O . SER A 1 266 ? 4.355 -17.148 6.272 1.00 92.94 266 SER A O 1
ATOM 2035 N N . THR A 1 267 ? 3.793 -17.431 4.111 1.00 93.69 267 THR A N 1
ATOM 2036 C CA . THR A 1 267 ? 4.380 -18.759 3.894 1.00 93.69 267 THR A CA 1
ATOM 2037 C C . THR A 1 267 ? 5.880 -18.730 3.580 1.00 93.69 267 THR A C 1
ATOM 2039 O O . THR A 1 267 ? 6.484 -19.789 3.417 1.00 93.69 267 THR A O 1
ATOM 2042 N N . ALA A 1 268 ? 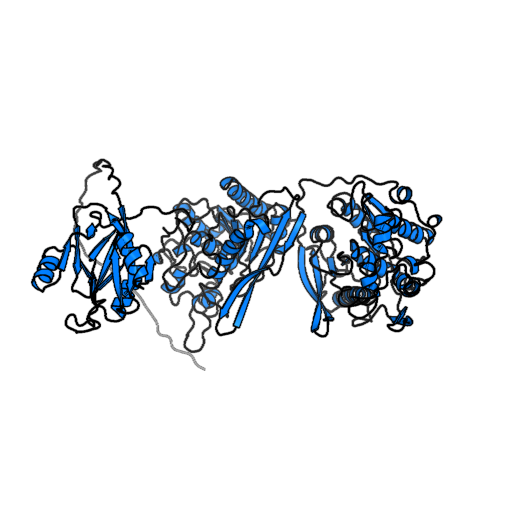6.503 -17.550 3.480 1.00 94.81 268 ALA A N 1
ATOM 2043 C CA . ALA A 1 268 ? 7.915 -17.439 3.135 1.00 94.81 268 ALA A CA 1
ATOM 2044 C C . ALA A 1 268 ? 8.830 -18.011 4.230 1.00 94.81 268 ALA A C 1
ATOM 2046 O O . ALA A 1 268 ? 8.719 -17.672 5.412 1.00 94.81 268 ALA A O 1
ATOM 2047 N N . GLU A 1 269 ? 9.809 -18.811 3.814 1.00 92.50 269 GLU A N 1
ATOM 2048 C CA . GLU A 1 269 ? 10.815 -19.444 4.660 1.00 92.50 269 GLU A CA 1
ATOM 2049 C C . GLU A 1 269 ? 12.225 -19.211 4.096 1.00 92.50 269 GLU A C 1
ATOM 2051 O O . GLU A 1 269 ? 12.504 -19.456 2.915 1.00 92.50 269 GLU A O 1
ATOM 2056 N N . ASN A 1 270 ? 13.144 -18.770 4.963 1.00 90.44 270 ASN A N 1
ATOM 2057 C CA . ASN A 1 270 ? 14.546 -18.575 4.597 1.00 90.44 270 ASN A CA 1
ATOM 2058 C C . ASN A 1 270 ? 15.184 -19.898 4.137 1.00 90.44 270 ASN A C 1
ATOM 2060 O O . ASN A 1 270 ? 14.980 -20.940 4.763 1.00 90.44 270 ASN A O 1
ATOM 2064 N N . GLY A 1 271 ? 15.948 -19.864 3.045 1.00 90.44 271 GLY A N 1
ATOM 2065 C CA . GLY A 1 271 ? 16.586 -21.053 2.471 1.00 90.44 271 GLY A CA 1
ATOM 2066 C C . GLY A 1 271 ? 15.636 -22.050 1.795 1.00 90.44 271 GLY A C 1
ATOM 2067 O O . GLY A 1 271 ? 16.089 -23.115 1.379 1.00 90.44 271 GLY A O 1
ATOM 2068 N N . LYS A 1 272 ? 14.335 -21.745 1.663 1.00 92.94 272 LYS A N 1
ATOM 2069 C CA . LYS A 1 272 ? 13.371 -22.607 0.950 1.00 92.94 272 LYS A CA 1
ATOM 2070 C C . LYS A 1 272 ? 12.624 -21.883 -0.160 1.00 92.94 272 LYS A C 1
ATOM 2072 O O . LYS A 1 272 ? 12.556 -22.414 -1.275 1.00 92.94 272 LYS A O 1
ATOM 2077 N N . THR A 1 273 ? 12.057 -20.724 0.166 1.00 95.88 273 THR A N 1
ATOM 2078 C CA . THR A 1 273 ? 11.174 -19.946 -0.709 1.00 95.88 273 THR A CA 1
ATOM 2079 C C . THR A 1 273 ? 11.940 -19.391 -1.909 1.00 95.88 273 THR A C 1
ATOM 2081 O O . THR A 1 273 ? 13.009 -18.822 -1.713 1.00 95.88 273 THR A O 1
ATOM 2084 N N . PRO A 1 274 ? 11.456 -19.544 -3.150 1.00 97.25 274 PRO A N 1
ATOM 2085 C CA . PRO A 1 274 ? 12.089 -18.919 -4.307 1.00 97.25 274 PRO A CA 1
ATOM 2086 C C . PRO A 1 274 ? 11.918 -17.392 -4.296 1.00 97.25 274 PRO A C 1
ATOM 2088 O O . PRO A 1 274 ? 10.909 -16.863 -3.824 1.00 97.25 274 PRO A O 1
ATOM 2091 N N . LEU A 1 275 ? 12.909 -16.688 -4.843 1.00 98.00 275 LEU A N 1
ATOM 2092 C CA . LEU A 1 275 ? 12.870 -15.252 -5.100 1.00 98.00 275 LEU A CA 1
ATOM 2093 C C . LEU A 1 275 ? 12.508 -15.000 -6.567 1.00 98.00 275 LEU A C 1
ATOM 2095 O O . LEU A 1 275 ? 13.157 -15.528 -7.471 1.00 98.00 275 LEU A O 1
ATOM 2099 N N . LEU A 1 276 ? 11.529 -14.129 -6.796 1.00 98.69 276 LEU A N 1
ATOM 2100 C CA . LEU A 1 276 ? 11.286 -13.508 -8.092 1.00 98.69 276 LEU A CA 1
ATOM 2101 C C . LEU A 1 276 ? 11.739 -12.048 -8.047 1.00 98.69 276 LEU A C 1
ATOM 2103 O O . LEU A 1 276 ? 11.188 -11.242 -7.298 1.00 98.69 276 LEU A O 1
ATOM 2107 N N . VAL A 1 277 ? 12.722 -11.693 -8.867 1.00 98.69 277 VAL A N 1
ATOM 2108 C CA . VAL A 1 277 ? 13.100 -10.298 -9.099 1.00 98.69 277 VAL A CA 1
ATOM 2109 C C . VAL A 1 277 ? 12.240 -9.748 -10.228 1.00 98.69 277 VAL A C 1
ATOM 2111 O O . VAL A 1 277 ? 12.303 -10.243 -11.349 1.00 98.69 277 VAL A O 1
ATOM 2114 N N . TRP A 1 278 ? 11.427 -8.741 -9.931 1.00 98.62 278 TRP A N 1
ATOM 2115 C CA . TRP A 1 278 ? 10.535 -8.099 -10.888 1.00 98.62 278 TRP A CA 1
ATOM 2116 C C . TRP A 1 278 ? 11.116 -6.769 -11.371 1.00 98.62 278 TRP A C 1
ATOM 2118 O O . TRP A 1 278 ? 11.633 -5.981 -10.576 1.00 98.62 278 TRP A O 1
ATOM 2128 N N . ILE A 1 279 ? 11.015 -6.501 -12.671 1.00 98.44 279 ILE A N 1
ATOM 2129 C CA . ILE A 1 279 ? 11.473 -5.257 -13.290 1.00 98.44 279 ILE A CA 1
ATOM 2130 C C . ILE A 1 279 ? 10.298 -4.632 -14.039 1.00 98.44 279 ILE A C 1
ATOM 2132 O O . ILE A 1 279 ? 9.787 -5.197 -15.008 1.00 98.44 279 ILE A O 1
ATOM 2136 N N . ASN A 1 280 ? 9.873 -3.454 -13.587 1.00 96.19 280 ASN A N 1
ATOM 2137 C CA . ASN A 1 280 ? 8.751 -2.745 -14.186 1.00 96.19 280 ASN A CA 1
ATOM 2138 C C . ASN A 1 280 ? 9.127 -2.120 -15.537 1.00 96.19 280 ASN A C 1
ATOM 2140 O O . ASN A 1 280 ? 10.172 -1.487 -15.694 1.00 96.19 280 ASN A O 1
ATOM 2144 N N . GLY A 1 281 ? 8.235 -2.271 -16.511 1.00 94.38 281 GLY A N 1
ATOM 2145 C CA . GLY A 1 281 ? 8.284 -1.557 -17.778 1.00 94.38 281 GLY A CA 1
ATOM 2146 C C . GLY A 1 281 ? 8.035 -0.059 -17.613 1.00 94.38 281 GLY A C 1
ATOM 2147 O O . GLY A 1 281 ? 7.240 0.376 -16.783 1.00 94.38 281 GLY A O 1
ATOM 2148 N N . GLY A 1 282 ? 8.702 0.739 -18.440 1.00 93.62 282 GLY A N 1
ATOM 2149 C CA . GLY A 1 282 ? 8.618 2.197 -18.393 1.00 93.62 282 GLY A CA 1
ATOM 2150 C C . GLY A 1 282 ? 9.267 2.878 -19.591 1.00 93.62 282 GLY A C 1
ATOM 2151 O O . GLY A 1 282 ? 9.738 4.001 -19.456 1.00 93.62 282 GLY A O 1
ATOM 2152 N N . GLY A 1 283 ? 9.387 2.179 -20.730 1.00 93.75 283 GLY A N 1
ATOM 2153 C CA . GLY A 1 283 ? 10.046 2.699 -21.933 1.00 93.75 283 GLY A CA 1
ATOM 2154 C C . GLY A 1 283 ? 11.480 3.172 -21.677 1.00 93.75 283 GLY A C 1
ATOM 2155 O O . GLY A 1 283 ? 11.904 4.175 -22.231 1.00 93.75 283 GLY A O 1
ATOM 2156 N N . PHE A 1 284 ? 12.208 2.525 -20.762 1.00 94.44 284 PHE A N 1
ATOM 2157 C CA . PHE A 1 284 ? 13.535 2.949 -20.281 1.00 94.44 284 PHE A CA 1
ATOM 2158 C C . PHE A 1 284 ? 13.595 4.317 -19.575 1.00 94.44 284 PHE A C 1
ATOM 2160 O O . PHE A 1 284 ? 14.653 4.659 -19.050 1.00 94.44 284 PHE A O 1
ATOM 2167 N N . THR A 1 285 ? 12.515 5.100 -19.540 1.00 93.06 285 THR A N 1
ATOM 2168 C CA . THR A 1 285 ? 12.465 6.460 -18.972 1.00 93.06 285 THR A CA 1
ATOM 2169 C C . THR A 1 285 ? 11.860 6.495 -17.571 1.00 93.06 285 THR A C 1
ATOM 2171 O O . THR A 1 285 ? 12.153 7.422 -16.816 1.00 93.06 285 THR A O 1
ATOM 2174 N N . ASN A 1 286 ? 11.090 5.471 -17.197 1.00 92.00 286 ASN A N 1
ATOM 2175 C CA . ASN A 1 286 ? 10.514 5.284 -15.867 1.00 92.00 286 ASN A CA 1
ATOM 2176 C C . ASN A 1 286 ? 10.972 3.961 -15.227 1.00 92.00 286 ASN A C 1
ATOM 2178 O O . ASN A 1 286 ? 11.231 2.985 -15.927 1.00 92.00 286 ASN A O 1
ATOM 2182 N N . SER A 1 287 ? 11.044 3.939 -13.895 1.00 92.50 287 SER A N 1
ATOM 2183 C CA . SER A 1 287 ? 11.365 2.751 -13.098 1.00 92.50 287 SER A CA 1
ATOM 2184 C C . SER A 1 287 ? 10.730 2.859 -11.706 1.00 92.50 287 SER A C 1
ATOM 2186 O O . SER A 1 287 ? 11.424 2.981 -10.696 1.00 92.50 287 SER A O 1
ATOM 2188 N N . ASP A 1 288 ? 9.403 2.841 -11.638 1.00 91.12 288 ASP A N 1
ATOM 2189 C CA . ASP A 1 288 ? 8.689 2.805 -10.360 1.00 91.12 288 ASP A CA 1
ATOM 2190 C C . ASP A 1 288 ? 8.686 1.379 -9.789 1.00 91.12 288 ASP A C 1
ATOM 2192 O O . ASP A 1 288 ? 8.138 0.471 -10.410 1.00 91.12 288 ASP A O 1
ATOM 2196 N N . ALA A 1 289 ? 9.276 1.161 -8.611 1.00 92.44 289 ALA A N 1
ATOM 2197 C CA . ALA A 1 289 ? 9.277 -0.150 -7.960 1.00 92.44 289 ALA A CA 1
ATOM 2198 C C . ALA A 1 289 ? 7.877 -0.577 -7.468 1.00 92.44 289 ALA A C 1
ATOM 2200 O O . ALA A 1 289 ? 7.622 -1.780 -7.355 1.00 92.44 289 ALA A O 1
ATOM 2201 N N . ALA A 1 290 ? 6.951 0.363 -7.241 1.00 89.94 290 ALA A N 1
ATOM 2202 C CA . ALA A 1 290 ? 5.585 0.082 -6.792 1.00 89.94 290 ALA A CA 1
ATOM 2203 C C . ALA A 1 290 ? 4.626 -0.331 -7.930 1.00 89.94 290 ALA A C 1
ATOM 2205 O O . ALA A 1 290 ? 3.533 -0.831 -7.658 1.00 89.94 290 ALA A O 1
ATOM 2206 N N . GLY A 1 291 ? 5.034 -0.211 -9.198 1.00 90.19 291 GLY A N 1
ATOM 2207 C CA . GLY A 1 291 ? 4.216 -0.588 -10.358 1.00 90.19 291 GLY A CA 1
ATOM 2208 C C . GLY A 1 291 ? 3.841 -2.079 -10.423 1.00 90.19 291 GLY A C 1
ATOM 2209 O O . GLY A 1 291 ? 4.448 -2.919 -9.754 1.00 90.19 291 GLY A O 1
ATOM 2210 N N . ASN A 1 292 ? 2.833 -2.409 -11.242 1.00 90.62 292 ASN A N 1
ATOM 2211 C CA . ASN A 1 292 ? 2.344 -3.775 -11.521 1.00 90.62 292 ASN A CA 1
ATOM 2212 C C . ASN A 1 292 ? 2.068 -4.615 -10.253 1.00 90.62 292 ASN A C 1
ATOM 2214 O O . ASN A 1 292 ? 2.462 -5.780 -10.168 1.00 90.62 292 ASN A O 1
ATOM 2218 N N . LEU A 1 293 ? 1.433 -4.012 -9.238 1.00 92.56 293 LEU A N 1
ATOM 2219 C CA . LEU A 1 293 ? 1.173 -4.670 -7.954 1.00 92.56 293 LEU A CA 1
ATOM 2220 C C . LEU A 1 293 ? 0.380 -5.974 -8.110 1.00 92.56 293 LEU A C 1
ATOM 2222 O O . LEU A 1 293 ? 0.799 -6.980 -7.550 1.00 92.56 293 LEU A O 1
ATOM 2226 N N . GLU A 1 294 ? -0.687 -5.980 -8.909 1.00 90.69 294 GLU A N 1
ATOM 2227 C CA . GLU A 1 294 ? -1.534 -7.157 -9.159 1.00 90.69 294 GLU A CA 1
ATOM 2228 C C . GLU A 1 294 ? -0.731 -8.391 -9.610 1.00 90.69 294 GLU A C 1
ATOM 2230 O O . GLU A 1 294 ? -0.789 -9.465 -9.005 1.00 90.69 294 GLU A O 1
ATOM 2235 N N . THR A 1 295 ? 0.100 -8.219 -10.641 1.00 92.38 295 THR A N 1
ATOM 2236 C CA . THR A 1 295 ? 0.961 -9.290 -11.153 1.00 92.38 295 THR A CA 1
ATOM 2237 C C . THR A 1 295 ? 1.936 -9.775 -10.079 1.00 92.38 295 THR A C 1
ATOM 2239 O O . THR A 1 295 ? 2.111 -10.978 -9.875 1.00 92.38 295 THR A O 1
ATOM 2242 N N . ARG A 1 296 ? 2.553 -8.853 -9.330 1.00 95.38 296 ARG A N 1
ATOM 2243 C CA . ARG A 1 296 ? 3.481 -9.206 -8.244 1.00 95.38 296 ARG A CA 1
ATOM 2244 C C . ARG A 1 296 ? 2.779 -9.932 -7.093 1.00 95.38 296 ARG A C 1
ATOM 2246 O O . ARG A 1 296 ? 3.360 -10.861 -6.533 1.00 95.38 296 ARG A O 1
ATOM 2253 N N . LEU A 1 297 ? 1.544 -9.556 -6.760 1.00 94.69 297 LEU A N 1
ATOM 2254 C CA . LEU A 1 297 ? 0.727 -10.228 -5.747 1.00 94.69 297 LEU A CA 1
ATOM 2255 C C . LEU A 1 297 ? 0.387 -11.658 -6.153 1.00 94.69 297 LEU A C 1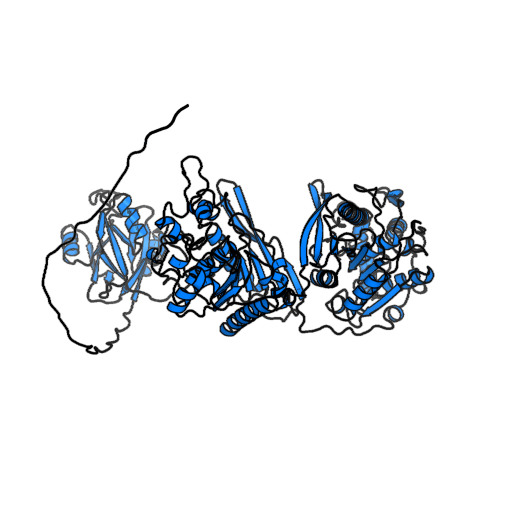
ATOM 2257 O O . LEU A 1 297 ? 0.467 -12.546 -5.307 1.00 94.69 297 LEU A O 1
ATOM 2261 N N . SER A 1 298 ? 0.102 -11.900 -7.433 1.00 93.12 298 SER A N 1
ATOM 2262 C CA . SER A 1 298 ? -0.154 -13.251 -7.948 1.00 93.12 298 SER A CA 1
ATOM 2263 C C . SER A 1 298 ? 1.026 -14.194 -7.683 1.00 93.12 298 SER A C 1
ATOM 2265 O O . SER A 1 298 ? 0.839 -15.305 -7.187 1.00 93.12 298 SER A O 1
ATOM 2267 N N . PHE A 1 299 ? 2.262 -13.732 -7.905 1.00 96.56 299 PHE A N 1
ATOM 2268 C CA . PHE A 1 299 ? 3.460 -14.509 -7.564 1.00 96.56 299 PHE A CA 1
ATOM 2269 C C . PHE A 1 299 ? 3.675 -14.641 -6.053 1.00 96.56 299 PHE A C 1
ATOM 2271 O O . PHE A 1 299 ? 4.015 -15.726 -5.578 1.00 96.56 299 PHE A O 1
ATOM 2278 N N . ALA A 1 300 ? 3.452 -13.570 -5.286 1.00 96.75 300 ALA A N 1
ATOM 2279 C CA . ALA A 1 300 ? 3.598 -13.612 -3.834 1.00 96.75 300 ALA A CA 1
ATOM 2280 C C . ALA A 1 300 ? 2.643 -14.638 -3.203 1.00 96.75 300 ALA A C 1
ATOM 2282 O O . ALA A 1 300 ? 3.074 -15.517 -2.454 1.00 96.75 300 ALA A O 1
ATOM 2283 N N . LYS A 1 301 ? 1.363 -14.604 -3.586 1.00 94.25 301 LYS A N 1
ATOM 2284 C CA . LYS A 1 301 ? 0.339 -15.566 -3.152 1.00 94.25 301 LYS A CA 1
ATOM 2285 C C . LYS A 1 301 ? 0.624 -16.994 -3.623 1.00 94.25 301 LYS A C 1
ATOM 2287 O O . LYS A 1 301 ? 0.272 -17.940 -2.925 1.00 94.25 301 LYS A O 1
ATOM 2292 N N . ALA A 1 302 ? 1.331 -17.159 -4.743 1.00 94.94 302 ALA A N 1
ATOM 2293 C CA . ALA A 1 302 ? 1.817 -18.455 -5.220 1.00 94.94 302 ALA A CA 1
ATOM 2294 C C . ALA A 1 302 ? 3.056 -18.987 -4.467 1.00 94.94 302 ALA A C 1
ATOM 2296 O O . ALA A 1 302 ? 3.565 -20.054 -4.809 1.00 94.94 302 ALA A O 1
ATOM 2297 N N . GLY A 1 303 ? 3.542 -18.281 -3.438 1.00 95.06 303 GLY A N 1
ATOM 2298 C CA . GLY A 1 303 ? 4.629 -18.743 -2.570 1.00 95.06 303 GLY A CA 1
ATOM 2299 C C . GLY A 1 303 ? 6.021 -18.249 -2.963 1.00 95.06 303 GLY A C 1
ATOM 2300 O O . GLY A 1 303 ? 7.009 -18.877 -2.581 1.00 95.06 303 GLY A O 1
ATOM 2301 N N . TYR A 1 304 ? 6.115 -17.140 -3.701 1.00 97.62 304 TYR A N 1
ATOM 2302 C CA . TYR A 1 304 ? 7.380 -16.475 -4.021 1.00 97.62 304 TYR A CA 1
ATOM 2303 C C . TYR A 1 304 ? 7.595 -15.264 -3.116 1.00 97.62 304 TYR A C 1
ATOM 2305 O O . TYR A 1 304 ? 6.683 -14.479 -2.880 1.00 97.62 304 TYR A O 1
ATOM 2313 N N . THR A 1 305 ? 8.827 -15.044 -2.672 1.00 98.00 305 THR A N 1
ATOM 2314 C CA . THR A 1 305 ? 9.222 -13.698 -2.240 1.00 98.00 305 THR A CA 1
ATOM 2315 C C . THR A 1 305 ? 9.461 -12.879 -3.506 1.00 98.00 305 THR A C 1
ATOM 2317 O O . THR A 1 305 ? 10.193 -13.327 -4.387 1.00 98.00 305 THR A O 1
ATOM 2320 N N . VAL A 1 306 ? 8.839 -11.706 -3.637 1.00 98.50 306 VAL A N 1
ATOM 2321 C CA . VAL A 1 306 ? 8.898 -10.900 -4.870 1.00 98.50 306 VAL A CA 1
ATOM 2322 C C . VAL A 1 306 ? 9.586 -9.573 -4.587 1.00 98.50 306 VAL A C 1
ATOM 2324 O O . VAL A 1 306 ? 9.104 -8.786 -3.780 1.00 98.50 306 VAL A O 1
ATOM 2327 N N . ALA A 1 307 ? 10.703 -9.311 -5.259 1.00 98.50 307 ALA A N 1
ATOM 2328 C CA . ALA A 1 307 ? 11.474 -8.079 -5.128 1.00 98.50 307 ALA A CA 1
ATOM 2329 C C . ALA A 1 307 ? 11.378 -7.261 -6.418 1.00 98.50 307 ALA A C 1
ATOM 2331 O O . ALA A 1 307 ? 11.998 -7.608 -7.420 1.00 98.50 307 ALA A O 1
ATOM 2332 N N . SER A 1 308 ? 10.611 -6.176 -6.397 1.00 98.38 308 SER A N 1
ATOM 2333 C CA . SER A 1 308 ? 10.503 -5.245 -7.520 1.00 98.38 308 SER A CA 1
ATOM 2334 C C . SER A 1 308 ? 11.590 -4.181 -7.422 1.00 98.38 308 SER A C 1
ATOM 2336 O O . SER A 1 308 ? 11.683 -3.487 -6.409 1.00 98.38 308 SER A O 1
ATOM 2338 N N . VAL A 1 309 ? 12.448 -4.087 -8.435 1.00 98.00 309 VAL A N 1
ATOM 2339 C CA . VAL A 1 309 ? 13.700 -3.318 -8.372 1.00 98.00 309 VAL A CA 1
ATOM 2340 C C . VAL A 1 309 ? 13.582 -2.016 -9.154 1.00 98.00 309 VAL A C 1
ATOM 2342 O O . VAL A 1 309 ? 13.300 -2.027 -10.352 1.00 98.00 309 VAL A O 1
ATOM 2345 N N . GLN A 1 310 ? 13.875 -0.898 -8.492 1.00 97.00 310 GLN A N 1
ATOM 2346 C CA . GLN A 1 310 ? 14.118 0.376 -9.158 1.00 97.00 310 GLN A CA 1
ATOM 2347 C C . GLN A 1 310 ? 15.543 0.427 -9.713 1.00 97.00 310 GLN A C 1
ATOM 2349 O O . GLN A 1 310 ? 16.491 0.065 -9.029 1.00 97.00 310 GLN A O 1
ATOM 2354 N N . HIS A 1 311 ? 15.713 0.950 -10.921 1.00 95.62 311 HIS A N 1
ATOM 2355 C CA . HIS A 1 311 ? 17.010 1.200 -11.539 1.00 95.62 311 HIS A CA 1
ATOM 2356 C C . HIS A 1 311 ? 17.072 2.619 -12.112 1.00 95.62 311 HIS A C 1
ATOM 2358 O O . HIS A 1 311 ? 16.046 3.278 -12.303 1.00 95.62 311 HIS A O 1
ATOM 2364 N N . ARG A 1 312 ? 18.277 3.112 -12.426 1.00 93.50 312 ARG A N 1
ATOM 2365 C CA . ARG A 1 312 ? 18.400 4.383 -13.153 1.00 93.50 312 ARG A CA 1
ATOM 2366 C C . ARG A 1 312 ? 17.753 4.280 -14.534 1.00 93.50 312 ARG A C 1
ATOM 2368 O O . ARG A 1 312 ? 17.759 3.223 -15.164 1.00 93.50 312 ARG A O 1
ATOM 2375 N N . THR A 1 313 ? 17.209 5.392 -15.014 1.00 91.88 313 THR A N 1
ATOM 2376 C CA . THR A 1 313 ? 16.525 5.482 -16.310 1.00 91.88 313 THR A CA 1
ATOM 2377 C C . THR A 1 313 ? 17.376 6.238 -17.333 1.00 91.88 313 THR A C 1
ATOM 2379 O O . THR A 1 313 ? 18.396 6.853 -16.993 1.00 91.88 313 THR A O 1
ATOM 2382 N N . SER A 1 314 ? 16.964 6.210 -18.601 1.00 88.06 314 SER A N 1
ATOM 2383 C CA . SER A 1 314 ? 17.630 6.895 -19.719 1.00 88.06 314 SER A CA 1
ATOM 2384 C C . SER A 1 314 ? 17.700 8.420 -19.560 1.00 88.06 314 SER A C 1
ATOM 2386 O O . SER A 1 314 ? 18.533 9.075 -20.188 1.00 88.06 314 SER A O 1
ATOM 2388 N N . ALA A 1 315 ? 16.871 8.990 -18.677 1.00 81.38 315 ALA A N 1
ATOM 2389 C CA . ALA A 1 315 ? 16.903 10.405 -18.321 1.00 81.38 315 ALA A CA 1
ATOM 2390 C C . ALA A 1 315 ? 18.169 10.803 -17.542 1.00 81.38 315 ALA A C 1
ATOM 2392 O O . ALA A 1 315 ? 18.553 11.973 -17.570 1.00 81.38 315 ALA A O 1
ATOM 2393 N N . VAL A 1 316 ? 18.812 9.849 -16.859 1.00 84.44 316 VAL A N 1
ATOM 2394 C CA . VAL A 1 316 ? 19.902 10.117 -15.902 1.00 84.44 316 VAL A CA 1
ATOM 2395 C C . VAL A 1 316 ? 21.157 9.286 -16.186 1.00 84.44 316 VAL A C 1
ATOM 2397 O O . VAL A 1 316 ? 22.262 9.670 -15.801 1.00 84.44 316 VAL A O 1
ATOM 2400 N N . SER A 1 317 ? 21.028 8.153 -16.884 1.00 88.06 317 SER A N 1
ATOM 2401 C CA . SER A 1 317 ? 22.156 7.285 -17.237 1.00 88.06 317 SER A CA 1
ATOM 2402 C C . SER A 1 317 ? 21.934 6.522 -18.547 1.00 88.06 317 SER A C 1
ATOM 2404 O O . SER A 1 317 ? 20.805 6.319 -18.971 1.00 88.06 317 SER A O 1
ATOM 2406 N N . GLN A 1 318 ? 23.020 6.080 -19.181 1.00 90.88 318 GLN A N 1
ATOM 2407 C CA . GLN A 1 318 ? 22.997 5.299 -20.424 1.00 90.88 318 GLN A CA 1
ATOM 2408 C C . GLN A 1 318 ? 23.270 3.821 -20.127 1.00 90.88 318 GLN A C 1
ATOM 2410 O O . GLN A 1 318 ? 23.896 3.495 -19.115 1.00 90.88 318 GLN A O 1
ATOM 2415 N N . PHE A 1 319 ? 22.881 2.917 -21.027 1.00 93.38 319 PHE A N 1
ATOM 2416 C CA . PHE A 1 319 ? 23.354 1.530 -20.983 1.00 93.38 319 PHE A CA 1
ATOM 2417 C C . PHE A 1 319 ? 24.901 1.481 -20.893 1.00 93.38 319 PHE A C 1
ATOM 2419 O O . PHE A 1 319 ? 25.556 2.268 -21.585 1.00 93.38 319 PHE A O 1
ATOM 2426 N N . PRO A 1 320 ? 25.504 0.602 -20.059 1.00 94.94 320 PRO A N 1
ATOM 2427 C CA . PRO A 1 320 ? 24.884 -0.471 -19.266 1.00 94.94 320 PRO A CA 1
ATOM 2428 C C . PRO A 1 320 ? 24.493 -0.097 -17.823 1.00 94.94 320 PRO A C 1
ATOM 2430 O O . PRO A 1 320 ? 24.179 -0.993 -17.043 1.00 94.94 320 PRO A O 1
ATOM 2433 N N . ALA A 1 321 ? 24.492 1.181 -17.432 1.00 94.19 321 ALA A N 1
ATOM 2434 C CA . ALA A 1 321 ? 24.273 1.583 -16.036 1.00 94.19 321 ALA A CA 1
ATOM 2435 C C . ALA A 1 321 ? 22.958 1.059 -15.408 1.00 94.19 321 ALA A C 1
ATOM 2437 O O . ALA A 1 321 ? 23.023 0.525 -14.302 1.00 94.19 321 ALA A O 1
ATOM 2438 N N . PRO A 1 322 ? 21.796 1.079 -16.094 1.00 95.44 322 PRO A N 1
ATOM 2439 C CA . PRO A 1 322 ? 20.577 0.469 -15.551 1.00 95.44 322 PRO A CA 1
ATOM 2440 C C . PRO A 1 322 ? 20.700 -1.048 -15.316 1.00 95.44 322 PRO A C 1
ATOM 2442 O O . PRO A 1 322 ? 20.247 -1.564 -14.300 1.00 95.44 322 PRO A O 1
ATOM 2445 N N . LEU A 1 323 ? 21.374 -1.775 -16.217 1.00 97.56 323 LEU A N 1
ATOM 2446 C CA . LEU A 1 323 ? 21.616 -3.215 -16.056 1.00 97.56 323 LEU A CA 1
ATOM 2447 C C . LEU A 1 323 ? 22.547 -3.493 -14.865 1.00 97.56 323 LEU A C 1
ATOM 2449 O O . LEU A 1 323 ? 22.321 -4.439 -14.111 1.00 97.56 323 LEU A O 1
ATOM 2453 N N . GLN A 1 324 ? 23.571 -2.656 -14.680 1.00 97.38 324 GLN A N 1
ATOM 2454 C CA . GLN A 1 324 ? 24.468 -2.720 -13.523 1.00 97.38 324 GLN A CA 1
ATOM 2455 C C . GLN A 1 324 ? 23.702 -2.541 -12.205 1.00 97.38 324 GLN A C 1
ATOM 2457 O O . GLN A 1 324 ? 23.965 -3.277 -11.251 1.00 97.38 324 GLN A O 1
ATOM 2462 N N . ASP A 1 325 ? 22.740 -1.614 -12.163 1.00 97.38 325 ASP A N 1
ATOM 2463 C CA . ASP A 1 325 ? 21.902 -1.353 -10.986 1.00 97.38 325 ASP A CA 1
ATOM 2464 C C . ASP A 1 325 ? 21.032 -2.565 -10.631 1.00 97.38 325 ASP A C 1
ATOM 2466 O O . ASP A 1 325 ? 20.950 -2.944 -9.462 1.00 97.38 325 ASP A O 1
ATOM 2470 N N . ILE A 1 326 ? 20.421 -3.209 -11.629 1.00 98.06 326 ILE A N 1
ATOM 2471 C CA . ILE A 1 326 ? 19.578 -4.401 -11.435 1.00 98.06 326 ILE A CA 1
ATOM 2472 C C . ILE A 1 326 ? 20.425 -5.587 -10.964 1.00 98.06 326 ILE A C 1
ATOM 2474 O O . ILE A 1 326 ? 20.078 -6.273 -10.001 1.00 98.06 326 ILE A O 1
ATOM 2478 N N . LYS A 1 327 ? 21.589 -5.805 -11.586 1.00 97.94 327 LYS A N 1
ATOM 2479 C CA . LYS A 1 327 ? 22.536 -6.840 -11.150 1.00 97.94 327 LYS A CA 1
ATOM 2480 C C . LYS A 1 327 ? 23.037 -6.575 -9.722 1.00 97.94 327 LYS A C 1
ATOM 2482 O O . LYS A 1 327 ? 23.180 -7.519 -8.945 1.00 97.94 327 LYS A O 1
ATOM 2487 N N . ALA A 1 328 ? 23.247 -5.311 -9.342 1.00 97.12 328 ALA A N 1
ATOM 2488 C CA . ALA A 1 328 ? 23.585 -4.928 -7.970 1.00 97.12 328 ALA A CA 1
ATOM 2489 C C . ALA A 1 328 ? 22.452 -5.227 -6.979 1.00 97.12 328 ALA A C 1
ATOM 2491 O O . ALA A 1 328 ? 22.738 -5.717 -5.887 1.00 97.12 328 ALA A O 1
ATOM 2492 N N . ALA A 1 329 ? 21.188 -5.020 -7.364 1.00 97.38 329 ALA A N 1
ATOM 2493 C CA . ALA A 1 329 ? 20.033 -5.388 -6.544 1.00 97.38 329 ALA A CA 1
ATOM 2494 C C . ALA A 1 329 ? 19.984 -6.899 -6.276 1.00 97.38 329 ALA A C 1
ATOM 2496 O O . ALA A 1 329 ? 19.810 -7.316 -5.134 1.00 97.38 329 ALA A O 1
ATOM 2497 N N . ILE A 1 330 ? 20.225 -7.729 -7.299 1.00 97.31 330 ILE A N 1
ATOM 2498 C CA . ILE A 1 330 ? 20.282 -9.195 -7.151 1.00 97.31 330 ILE A CA 1
ATOM 2499 C C . ILE A 1 330 ? 21.378 -9.598 -6.157 1.00 97.31 330 ILE A C 1
ATOM 2501 O O . ILE A 1 330 ? 21.126 -10.388 -5.246 1.00 97.31 330 ILE A O 1
ATOM 2505 N N . ARG A 1 331 ? 22.586 -9.032 -6.286 1.00 95.94 331 ARG A N 1
ATOM 2506 C CA . ARG A 1 331 ? 23.695 -9.294 -5.350 1.00 95.94 331 ARG A CA 1
ATOM 2507 C C . ARG A 1 331 ? 23.372 -8.840 -3.929 1.00 95.94 331 ARG A C 1
ATOM 2509 O O . ARG A 1 331 ? 23.642 -9.572 -2.981 1.00 95.94 331 ARG A O 1
ATOM 2516 N N . PHE A 1 332 ? 22.774 -7.658 -3.781 1.00 95.44 332 PHE A N 1
ATOM 2517 C CA . PHE A 1 332 ? 22.330 -7.124 -2.494 1.00 95.44 332 PHE A CA 1
ATOM 2518 C C . PHE A 1 332 ? 21.309 -8.042 -1.816 1.00 95.44 332 PHE A C 1
ATOM 2520 O O . PHE A 1 332 ? 21.462 -8.363 -0.638 1.00 95.44 332 PHE A O 1
ATOM 2527 N N . LEU A 1 333 ? 20.304 -8.509 -2.562 1.00 94.94 333 LEU A N 1
ATOM 2528 C CA . LEU A 1 333 ? 19.302 -9.447 -2.060 1.00 94.94 333 LEU A CA 1
ATOM 2529 C C . LEU A 1 333 ? 19.968 -10.754 -1.611 1.00 94.94 333 LEU A C 1
ATOM 2531 O O . LEU A 1 333 ? 19.755 -11.175 -0.474 1.00 94.94 333 LEU A O 1
ATOM 2535 N N . LYS A 1 334 ? 20.821 -11.364 -2.446 1.00 93.81 334 LYS A N 1
ATOM 2536 C CA . LYS A 1 334 ? 21.520 -12.617 -2.106 1.00 93.81 334 LYS A CA 1
ATOM 2537 C C . LYS A 1 334 ? 22.416 -12.485 -0.870 1.00 93.81 334 LYS A C 1
ATOM 2539 O O . LYS A 1 334 ? 22.332 -13.335 0.012 1.00 93.81 334 LYS A O 1
ATOM 2544 N N . ALA A 1 335 ? 23.183 -11.398 -0.751 1.00 92.31 335 ALA A N 1
ATOM 2545 C CA . ALA A 1 335 ? 23.953 -11.101 0.462 1.00 92.31 335 ALA A CA 1
ATOM 2546 C C . ALA A 1 335 ? 23.040 -10.959 1.694 1.00 92.31 335 ALA A C 1
ATOM 2548 O O . ALA A 1 335 ? 23.355 -11.438 2.782 1.00 92.31 335 ALA A O 1
ATOM 2549 N N . GLY A 1 336 ? 21.878 -10.319 1.529 1.00 88.94 336 GLY A N 1
ATOM 2550 C CA . GLY A 1 336 ? 20.885 -10.145 2.588 1.00 88.94 336 GLY A CA 1
ATOM 2551 C C . GLY A 1 336 ? 20.244 -11.447 3.081 1.00 88.94 336 GLY A C 1
ATOM 2552 O O . GLY A 1 336 ? 19.887 -11.524 4.258 1.00 88.94 336 GLY A O 1
ATOM 2553 N N . ALA A 1 337 ? 20.132 -12.462 2.219 1.00 86.62 337 ALA A N 1
ATOM 2554 C CA . ALA A 1 337 ? 19.660 -13.798 2.594 1.00 86.62 337 ALA A CA 1
ATOM 2555 C C . ALA A 1 337 ? 20.695 -14.585 3.428 1.00 86.62 337 ALA A C 1
ATOM 2557 O O . ALA A 1 337 ? 20.308 -15.388 4.276 1.00 86.62 337 ALA A O 1
ATOM 2558 N N . ASP A 1 338 ? 21.993 -14.324 3.227 1.00 74.31 338 ASP A N 1
ATOM 2559 C CA . ASP A 1 338 ? 23.104 -15.002 3.917 1.00 74.31 338 ASP A CA 1
ATOM 2560 C C . ASP A 1 338 ? 23.428 -14.456 5.312 1.00 74.31 338 ASP A C 1
ATOM 2562 O O . ASP A 1 338 ? 23.941 -15.185 6.163 1.00 74.31 338 ASP A O 1
ATOM 2566 N N . ASN A 1 339 ? 23.172 -13.169 5.553 1.00 67.81 339 ASN A N 1
ATOM 2567 C CA . ASN A 1 339 ? 23.552 -12.513 6.805 1.00 67.81 339 ASN A CA 1
ATOM 2568 C C . ASN A 1 339 ? 22.829 -13.118 8.028 1.00 67.81 339 ASN A C 1
ATOM 2570 O O . ASN A 1 339 ? 21.714 -13.628 7.908 1.00 67.81 339 ASN A O 1
ATOM 2574 N N . GLU A 1 340 ? 23.432 -12.987 9.224 1.00 49.44 340 GLU A N 1
ATOM 2575 C CA . GLU A 1 340 ? 23.105 -13.682 10.498 1.00 49.44 340 GLU A CA 1
ATOM 2576 C C . GLU A 1 340 ? 21.662 -13.540 11.045 1.00 49.44 340 GLU A C 1
ATOM 2578 O O . GLU A 1 340 ? 21.370 -13.955 12.165 1.00 49.44 340 GLU A O 1
ATOM 2583 N N . LYS A 1 341 ? 20.722 -12.975 10.286 1.00 52.41 341 LYS A N 1
ATOM 2584 C CA . LYS A 1 341 ? 19.309 -12.858 10.670 1.00 52.41 341 LYS A CA 1
ATOM 2585 C C . LYS A 1 341 ? 18.311 -13.331 9.616 1.00 52.41 341 LYS A C 1
ATOM 2587 O O . LYS A 1 341 ? 17.120 -13.189 9.871 1.00 52.41 341 LYS A O 1
ATOM 2592 N N . GLY A 1 342 ? 18.745 -13.852 8.458 1.00 59.09 342 GLY A N 1
ATOM 2593 C CA . GLY A 1 342 ? 17.817 -14.278 7.398 1.00 59.09 342 GLY A CA 1
ATOM 2594 C C . GLY A 1 342 ? 16.783 -13.193 7.081 1.00 59.09 342 GLY A C 1
ATOM 2595 O O . GLY A 1 342 ? 15.585 -13.475 7.050 1.00 59.09 342 GLY A O 1
ATOM 2596 N N . LYS A 1 343 ? 17.249 -11.934 6.964 1.00 72.00 343 LYS A N 1
ATOM 2597 C CA . LYS A 1 343 ? 16.395 -10.731 6.928 1.00 72.00 343 LYS A CA 1
ATOM 2598 C C . LYS A 1 343 ? 15.333 -10.842 5.831 1.00 72.00 343 LYS A C 1
ATOM 2600 O O . LYS A 1 343 ? 14.201 -10.418 6.033 1.00 72.00 343 LYS A O 1
ATOM 2605 N N . TYR A 1 344 ? 15.704 -11.438 4.700 1.00 87.50 344 TYR A N 1
ATOM 2606 C CA . TYR A 1 344 ? 14.809 -11.704 3.583 1.00 87.50 344 TYR A CA 1
ATOM 2607 C C . TYR A 1 344 ? 14.572 -13.210 3.465 1.00 87.50 344 TYR A C 1
ATOM 2609 O O . TYR A 1 344 ? 15.516 -13.993 3.385 1.00 87.50 344 TYR A O 1
ATOM 2617 N N . LYS A 1 345 ? 13.302 -13.623 3.481 1.00 91.12 345 LYS A N 1
ATOM 2618 C CA . LYS A 1 345 ? 12.910 -15.035 3.560 1.00 91.12 345 LYS A CA 1
ATOM 2619 C C . LYS A 1 345 ? 12.876 -15.678 2.171 1.00 91.12 345 LYS A C 1
ATOM 2621 O O . LYS A 1 345 ? 11.814 -15.786 1.562 1.00 91.12 345 LYS A O 1
ATOM 2626 N N . PHE A 1 346 ? 14.036 -16.076 1.654 1.00 94.50 346 PHE A N 1
ATOM 2627 C CA . PHE A 1 346 ? 14.138 -16.842 0.407 1.00 94.50 346 PHE A CA 1
ATOM 2628 C C . PHE A 1 346 ? 15.426 -17.681 0.335 1.00 94.50 346 PHE A C 1
ATOM 2630 O O . PHE A 1 346 ? 16.317 -17.560 1.171 1.00 94.50 346 PHE A O 1
ATOM 2637 N N . ASP A 1 347 ? 15.524 -18.563 -0.656 1.00 93.50 347 ASP A N 1
ATOM 2638 C CA . ASP A 1 347 ? 16.727 -19.312 -1.016 1.00 93.50 347 ASP A CA 1
ATOM 2639 C C . ASP A 1 347 ? 17.510 -18.554 -2.095 1.00 93.50 347 ASP A C 1
ATOM 2641 O O . ASP A 1 347 ? 17.045 -18.392 -3.225 1.00 93.50 347 ASP A O 1
ATOM 2645 N N . LYS A 1 348 ? 18.724 -18.104 -1.767 1.00 92.25 348 LYS A N 1
ATOM 2646 C CA . LYS A 1 348 ? 19.591 -17.343 -2.684 1.00 92.25 348 LYS A CA 1
ATOM 2647 C C . LYS A 1 348 ? 20.002 -18.106 -3.951 1.00 92.25 348 LYS A C 1
ATOM 2649 O O . LYS A 1 348 ? 20.527 -17.490 -4.879 1.00 92.25 348 LYS A O 1
ATOM 2654 N N . ASN A 1 349 ? 19.804 -19.425 -3.979 1.00 92.94 349 ASN A N 1
ATOM 2655 C CA . ASN A 1 349 ? 20.087 -20.279 -5.133 1.00 92.94 349 ASN A CA 1
ATOM 2656 C C . ASN A 1 349 ? 18.853 -20.514 -6.018 1.00 92.94 349 ASN A C 1
ATOM 2658 O O . ASN A 1 349 ? 18.975 -21.195 -7.036 1.00 92.94 349 ASN A O 1
ATOM 2662 N N . LYS A 1 350 ? 17.687 -19.976 -5.629 1.00 96.00 350 LYS A N 1
ATOM 2663 C CA . LYS A 1 350 ? 16.424 -20.052 -6.370 1.00 96.00 350 LYS A CA 1
ATOM 2664 C C . LYS A 1 350 ? 15.922 -18.651 -6.717 1.00 96.00 350 LYS A C 1
ATOM 2666 O O . LYS A 1 350 ? 14.966 -18.159 -6.122 1.00 96.00 350 LYS A O 1
ATOM 2671 N N . VAL A 1 351 ? 16.607 -17.987 -7.639 1.00 97.25 351 VAL A N 1
ATOM 2672 C CA . VAL A 1 351 ? 16.352 -16.600 -8.040 1.00 97.25 351 VAL A CA 1
ATOM 2673 C C . VAL A 1 351 ? 15.977 -16.552 -9.515 1.00 97.25 351 VAL A C 1
ATOM 2675 O O . VAL A 1 351 ? 16.830 -16.723 -10.380 1.00 97.25 351 VAL A O 1
ATOM 2678 N N . ALA A 1 352 ? 14.714 -16.275 -9.813 1.00 98.38 352 ALA A N 1
ATOM 2679 C CA . ALA A 1 352 ? 14.255 -15.965 -11.164 1.00 98.38 352 ALA A CA 1
ATOM 2680 C C . ALA A 1 352 ? 14.149 -14.449 -11.372 1.00 98.38 352 ALA A C 1
ATOM 2682 O O . ALA A 1 352 ? 14.048 -13.686 -10.408 1.00 98.38 352 ALA A O 1
ATOM 2683 N N . VAL A 1 353 ? 14.150 -14.013 -12.632 1.00 98.69 353 VAL A N 1
ATOM 2684 C CA . VAL A 1 353 ? 13.885 -12.619 -13.007 1.00 98.69 353 VAL A CA 1
ATOM 2685 C C . VAL A 1 353 ? 12.717 -12.551 -13.983 1.00 98.69 353 VAL A C 1
ATOM 2687 O O . VAL A 1 353 ? 12.594 -13.383 -14.879 1.00 98.69 353 VAL A O 1
ATOM 2690 N N . ALA A 1 354 ? 11.855 -11.560 -13.813 1.00 98.56 354 ALA A N 1
ATOM 2691 C CA . ALA A 1 354 ? 10.752 -11.286 -14.714 1.00 98.56 354 ALA A CA 1
ATOM 2692 C C . ALA A 1 354 ? 10.590 -9.785 -14.929 1.00 98.56 354 ALA A C 1
ATOM 2694 O O . ALA A 1 354 ? 10.964 -8.977 -14.078 1.00 98.56 354 ALA A O 1
ATOM 2695 N N . GLY A 1 355 ? 9.998 -9.403 -16.050 1.00 97.62 355 GLY A N 1
ATOM 2696 C CA . GLY A 1 355 ? 9.613 -8.020 -16.275 1.00 97.62 355 GLY A CA 1
ATOM 2697 C C . GLY A 1 355 ? 8.732 -7.858 -17.497 1.00 97.62 355 GLY A C 1
ATOM 2698 O O . GLY A 1 355 ? 8.602 -8.776 -18.308 1.00 97.62 355 GLY A O 1
ATOM 2699 N N . ASN A 1 356 ? 8.136 -6.677 -17.624 1.00 96.75 356 ASN A N 1
ATOM 2700 C CA . ASN A 1 356 ? 7.283 -6.323 -18.752 1.00 96.75 356 ASN A CA 1
ATOM 2701 C C . ASN A 1 356 ? 7.864 -5.180 -19.586 1.00 96.75 356 ASN A C 1
ATOM 2703 O O . ASN A 1 356 ? 8.527 -4.292 -19.051 1.00 96.75 356 ASN A O 1
ATOM 2707 N N . SER A 1 357 ? 7.629 -5.175 -20.902 1.00 96.38 357 SER A N 1
ATOM 2708 C CA . SER A 1 357 ? 8.114 -4.124 -21.814 1.00 96.38 357 SER A CA 1
ATOM 2709 C C . SER A 1 357 ? 9.637 -3.898 -21.676 1.00 96.38 357 SER A C 1
ATOM 2711 O O . SER A 1 357 ? 10.422 -4.845 -21.744 1.00 96.38 357 SER A O 1
ATOM 2713 N N . SER A 1 358 ? 10.105 -2.670 -21.418 1.00 96.62 358 SER A N 1
ATOM 2714 C CA . SER A 1 358 ? 11.524 -2.393 -21.124 1.00 96.62 358 SER A CA 1
ATOM 2715 C C . SER A 1 358 ? 12.072 -3.174 -19.919 1.00 96.62 358 SER A C 1
ATOM 2717 O O . SER A 1 358 ? 13.263 -3.467 -19.868 1.00 96.62 358 SER A O 1
ATOM 2719 N N . GLY A 1 359 ? 11.222 -3.531 -18.955 1.00 97.44 359 GLY A N 1
ATOM 2720 C CA . GLY A 1 359 ? 11.577 -4.420 -17.852 1.00 97.44 359 GLY A CA 1
ATOM 2721 C C . GLY A 1 359 ? 11.769 -5.868 -18.304 1.00 97.44 359 GLY A C 1
ATOM 2722 O O . GLY A 1 359 ? 12.680 -6.532 -17.821 1.00 97.44 359 GLY A O 1
ATOM 2723 N N . GLY A 1 360 ? 10.994 -6.325 -19.295 1.00 97.69 360 GLY A N 1
ATOM 2724 C CA . GLY A 1 360 ? 11.192 -7.610 -19.978 1.00 97.69 360 GLY A CA 1
ATOM 2725 C C . GLY A 1 360 ? 12.532 -7.652 -20.713 1.00 97.69 360 GLY A C 1
ATOM 2726 O O . GLY A 1 360 ? 13.306 -8.588 -20.532 1.00 97.69 360 GLY A O 1
ATOM 2727 N N . TYR A 1 361 ? 12.898 -6.560 -21.398 1.00 98.25 361 TYR A N 1
ATOM 2728 C CA . TYR A 1 361 ? 14.247 -6.387 -21.958 1.00 98.25 361 TYR A CA 1
ATOM 2729 C C . TYR A 1 361 ? 15.339 -6.540 -20.888 1.00 98.25 361 TYR A C 1
ATOM 2731 O O . TYR A 1 361 ? 16.319 -7.254 -21.104 1.00 98.25 361 TYR A O 1
ATOM 2739 N N . TYR A 1 362 ? 15.198 -5.894 -19.724 1.00 98.38 362 TYR A N 1
ATOM 2740 C CA . TYR A 1 362 ? 16.207 -6.007 -18.669 1.00 98.38 362 TYR A CA 1
ATOM 2741 C C . TYR A 1 362 ? 16.227 -7.392 -18.017 1.00 98.38 362 TYR A C 1
ATOM 2743 O O . TYR A 1 362 ? 17.313 -7.878 -17.708 1.00 98.38 362 TYR A O 1
ATOM 2751 N N . ALA A 1 363 ? 15.077 -8.049 -17.851 1.00 98.50 363 ALA A N 1
ATOM 2752 C CA . ALA A 1 363 ? 14.995 -9.431 -17.380 1.00 98.50 363 ALA A CA 1
ATOM 2753 C C . ALA A 1 363 ? 15.743 -10.372 -18.336 1.00 98.50 363 ALA A C 1
ATOM 2755 O O . ALA A 1 363 ? 16.605 -11.145 -17.907 1.00 98.50 363 ALA A O 1
ATOM 2756 N N . THR A 1 364 ? 15.506 -10.216 -19.639 1.00 98.44 364 THR A N 1
ATOM 2757 C CA . THR A 1 364 ? 16.217 -10.928 -20.703 1.00 98.44 364 THR A CA 1
ATOM 2758 C C . THR A 1 364 ? 17.713 -10.625 -20.658 1.00 98.44 364 THR A C 1
ATOM 2760 O O . THR A 1 364 ? 18.509 -11.563 -20.604 1.00 98.44 364 THR A O 1
ATOM 2763 N N . MET A 1 365 ? 18.124 -9.353 -20.575 1.00 98.12 365 MET A N 1
ATOM 2764 C CA . MET A 1 365 ? 19.536 -8.967 -20.446 1.00 98.12 365 MET A CA 1
ATOM 2765 C C . MET A 1 365 ? 20.199 -9.584 -19.214 1.00 98.12 365 MET A C 1
ATOM 2767 O O . MET A 1 365 ? 21.318 -10.079 -19.322 1.00 98.12 365 MET A O 1
ATOM 2771 N N . VAL A 1 366 ? 19.544 -9.590 -18.050 1.00 97.81 366 VAL A N 1
ATOM 2772 C CA . VAL A 1 366 ? 20.064 -10.239 -16.835 1.00 97.81 366 VAL A CA 1
ATOM 2773 C C . VAL A 1 366 ? 20.288 -11.729 -17.079 1.00 97.81 366 VAL A C 1
ATOM 2775 O O . VAL A 1 366 ? 21.375 -12.221 -16.775 1.00 97.81 366 VAL A O 1
ATOM 2778 N N . GLY A 1 367 ? 19.307 -12.422 -17.663 1.00 96.19 367 GLY A N 1
ATOM 2779 C CA . GLY A 1 367 ? 19.388 -13.854 -17.948 1.00 96.19 367 GLY A CA 1
ATOM 2780 C C . GLY A 1 367 ? 20.521 -14.218 -18.898 1.00 96.19 367 GLY A C 1
ATOM 2781 O O . GLY A 1 367 ? 21.372 -15.033 -18.540 1.00 96.19 367 GLY A O 1
ATOM 2782 N N . VAL A 1 368 ? 20.578 -13.581 -20.073 1.00 96.31 368 VAL A N 1
ATOM 2783 C CA . VAL A 1 368 ? 21.587 -13.886 -21.108 1.00 96.31 368 VAL A CA 1
ATOM 2784 C C . VAL A 1 368 ? 22.994 -13.411 -20.735 1.00 96.31 368 VAL A C 1
ATOM 2786 O O . VAL A 1 368 ? 23.974 -13.924 -21.256 1.00 96.31 368 VAL A O 1
ATOM 2789 N N . THR A 1 369 ? 23.125 -12.461 -19.803 1.00 95.94 369 THR A N 1
ATOM 2790 C CA . THR A 1 369 ? 24.430 -12.010 -19.280 1.00 95.94 369 THR A CA 1
ATOM 2791 C C . THR A 1 369 ? 24.766 -12.613 -17.916 1.00 95.94 369 THR A C 1
ATOM 2793 O O . THR A 1 369 ? 25.581 -12.060 -17.167 1.00 95.94 369 THR A O 1
ATOM 2796 N N . SER A 1 370 ? 24.136 -13.729 -17.543 1.00 90.12 370 SER A N 1
ATOM 2797 C CA . SER A 1 370 ? 24.498 -14.465 -16.330 1.00 90.12 370 SER A CA 1
ATOM 2798 C C . SER A 1 370 ? 25.983 -14.837 -16.371 1.00 90.12 370 SER A C 1
ATOM 2800 O O . SER A 1 370 ? 26.452 -15.431 -17.334 1.00 90.12 370 SER A O 1
ATOM 2802 N N . ASN A 1 371 ? 26.737 -14.457 -15.336 1.00 86.31 371 ASN A N 1
ATOM 2803 C CA . ASN A 1 371 ? 28.187 -14.678 -15.215 1.00 86.31 371 ASN A CA 1
ATOM 2804 C C . ASN A 1 371 ? 29.082 -13.993 -16.277 1.00 86.31 371 ASN A C 1
ATOM 2806 O O . ASN A 1 371 ? 30.289 -14.230 -16.290 1.00 86.31 371 ASN A O 1
ATOM 2810 N N . VAL A 1 372 ? 28.551 -13.099 -17.122 1.00 92.50 372 VAL A N 1
ATOM 2811 C CA . VAL A 1 372 ? 29.372 -12.239 -17.996 1.00 92.50 372 VAL A CA 1
ATOM 2812 C C . VAL A 1 372 ? 29.943 -11.078 -17.174 1.00 92.50 372 VAL A C 1
ATOM 2814 O O . VAL A 1 372 ? 29.212 -10.165 -16.799 1.00 92.50 372 VAL A O 1
ATOM 2817 N N . ASP A 1 373 ? 31.253 -11.090 -16.903 1.00 89.94 373 ASP A N 1
ATOM 2818 C CA . ASP A 1 373 ? 31.913 -10.038 -16.106 1.00 89.94 373 ASP A CA 1
ATOM 2819 C C . ASP A 1 373 ? 32.080 -8.724 -16.886 1.00 89.94 373 ASP A C 1
ATOM 2821 O O . ASP A 1 373 ? 31.736 -7.649 -16.393 1.00 89.94 373 ASP A O 1
ATOM 2825 N N . THR A 1 374 ? 32.592 -8.798 -18.118 1.00 93.25 374 THR A N 1
ATOM 2826 C CA . THR A 1 374 ? 32.980 -7.627 -18.914 1.00 93.25 374 THR A CA 1
ATOM 2827 C C . THR A 1 374 ? 32.479 -7.743 -20.355 1.00 93.25 374 THR A C 1
ATOM 2829 O O . THR A 1 374 ? 32.634 -8.786 -20.987 1.00 93.25 374 THR A O 1
ATOM 2832 N N . ILE A 1 375 ? 31.939 -6.649 -20.897 1.00 93.38 375 ILE A N 1
ATOM 2833 C CA . ILE A 1 375 ? 31.560 -6.497 -22.310 1.00 93.38 375 ILE A CA 1
ATOM 2834 C C . ILE A 1 375 ? 32.439 -5.455 -23.005 1.00 93.38 375 ILE A C 1
ATOM 2836 O O . ILE A 1 375 ? 33.028 -4.586 -22.361 1.00 93.38 375 ILE A O 1
ATOM 2840 N N . SER A 1 376 ? 32.517 -5.514 -24.334 1.00 91.38 376 SER A N 1
ATOM 2841 C CA . SER A 1 376 ? 33.083 -4.421 -25.128 1.00 91.38 376 SER A CA 1
ATOM 2842 C C . SER A 1 376 ? 31.988 -3.394 -25.399 1.00 91.38 376 SER A C 1
ATOM 2844 O O . SER A 1 376 ? 31.004 -3.720 -26.059 1.00 91.38 376 SER A O 1
ATOM 2846 N N . TYR A 1 377 ? 32.129 -2.175 -24.873 1.00 92.00 377 TYR A N 1
ATOM 2847 C CA . TYR A 1 377 ? 31.128 -1.120 -25.044 1.00 92.00 377 TYR A CA 1
ATOM 2848 C C . TYR A 1 377 ? 31.781 0.209 -25.450 1.00 92.00 377 TYR A C 1
ATOM 2850 O O . TYR A 1 377 ? 32.807 0.571 -24.869 1.00 92.00 377 TYR A O 1
ATOM 2858 N N . PRO A 1 378 ? 31.243 0.943 -26.442 1.00 88.75 378 PRO A N 1
ATOM 2859 C CA . PRO A 1 378 ? 31.772 2.249 -26.827 1.00 88.75 378 PRO A CA 1
ATOM 2860 C C . PRO A 1 378 ? 31.671 3.292 -25.705 1.00 88.75 378 PRO A C 1
ATOM 2862 O O . PRO A 1 378 ? 30.592 3.537 -25.165 1.00 88.75 378 PRO A O 1
ATOM 2865 N N . ASP A 1 379 ? 32.785 3.951 -25.386 1.00 84.56 379 ASP A N 1
ATOM 2866 C CA . ASP A 1 379 ? 32.807 5.107 -24.491 1.00 84.56 379 ASP A CA 1
ATOM 2867 C C . ASP A 1 379 ? 32.246 6.376 -25.169 1.00 84.56 379 ASP A C 1
ATOM 2869 O O . ASP A 1 379 ? 31.784 6.363 -26.313 1.00 84.56 379 ASP A O 1
ATOM 2873 N N . ARG A 1 380 ? 32.298 7.521 -24.473 1.00 76.12 380 ARG A N 1
ATOM 2874 C CA . ARG A 1 380 ? 31.812 8.808 -25.008 1.00 76.12 380 ARG A CA 1
ATOM 2875 C C . ARG A 1 380 ? 32.543 9.278 -26.272 1.00 76.12 380 ARG A C 1
ATOM 2877 O O . ARG A 1 380 ? 32.000 10.108 -26.991 1.00 76.12 380 ARG A O 1
ATOM 2884 N N . SER A 1 381 ? 33.755 8.786 -26.531 1.00 78.69 381 SER A N 1
ATOM 2885 C CA . SER A 1 381 ? 34.510 9.070 -27.758 1.00 78.69 381 SER A CA 1
ATOM 2886 C C . SER A 1 381 ? 34.164 8.116 -28.908 1.00 78.69 381 SER A C 1
ATOM 2888 O O . SER A 1 381 ? 34.685 8.276 -30.009 1.00 78.69 381 SER A O 1
ATOM 2890 N N . GLY A 1 382 ? 33.297 7.127 -28.663 1.00 79.00 382 GLY A N 1
ATOM 2891 C CA . GLY A 1 382 ? 32.967 6.056 -29.602 1.00 79.00 382 GLY A CA 1
ATOM 2892 C C . GLY A 1 382 ? 33.984 4.912 -29.604 1.00 79.00 382 GLY A C 1
ATOM 2893 O O . GLY A 1 382 ? 33.844 3.969 -30.381 1.00 79.00 382 GLY A O 1
ATOM 2894 N N . LYS A 1 383 ? 35.005 4.952 -28.738 1.00 87.00 383 LYS A N 1
ATOM 2895 C CA . LYS A 1 383 ? 36.017 3.898 -28.650 1.00 87.00 383 LYS A CA 1
ATOM 2896 C C . LYS A 1 383 ? 35.478 2.735 -27.827 1.00 87.00 383 LYS A C 1
ATOM 2898 O O . LYS A 1 383 ? 35.098 2.916 -26.676 1.00 87.00 383 LYS A O 1
ATOM 2903 N N . ALA A 1 384 ? 35.495 1.530 -28.390 1.00 88.44 384 ALA A N 1
ATOM 2904 C CA . ALA A 1 384 ? 35.146 0.321 -27.654 1.00 88.44 384 ALA A CA 1
ATOM 2905 C C . ALA A 1 384 ? 36.129 0.087 -26.493 1.00 88.44 384 ALA A C 1
ATOM 2907 O O . ALA A 1 384 ? 37.344 -0.010 -26.703 1.00 88.44 384 ALA A O 1
ATOM 2908 N N . VAL A 1 385 ? 35.606 0.001 -25.270 1.00 93.62 385 VAL A N 1
ATOM 2909 C CA . VAL A 1 385 ? 36.381 -0.233 -24.047 1.00 93.62 385 VAL A CA 1
ATOM 2910 C C . VAL A 1 385 ? 35.804 -1.402 -23.242 1.00 93.62 385 VAL A C 1
ATOM 2912 O O . VAL A 1 385 ? 34.590 -1.629 -23.267 1.00 93.62 385 VAL A O 1
ATOM 2915 N N . PRO A 1 386 ? 36.647 -2.156 -22.509 1.00 94.88 386 PRO A N 1
ATOM 2916 C CA . PRO A 1 386 ? 36.169 -3.155 -21.561 1.00 94.88 386 PRO A CA 1
ATOM 2917 C C . PRO A 1 386 ? 35.314 -2.490 -20.475 1.00 94.88 386 PRO A C 1
ATOM 2919 O O . PRO A 1 386 ? 35.789 -1.613 -19.754 1.00 94.88 386 PRO A O 1
ATOM 2922 N N . THR A 1 387 ? 34.056 -2.904 -20.365 1.00 95.25 387 THR A N 1
ATOM 2923 C CA . THR A 1 387 ? 33.068 -2.356 -19.431 1.00 95.25 387 THR A CA 1
ATOM 2924 C C . THR A 1 387 ? 32.495 -3.473 -18.571 1.00 95.25 387 THR A C 1
ATOM 2926 O O . THR A 1 387 ? 31.936 -4.432 -19.098 1.00 95.25 387 THR A O 1
ATOM 2929 N N . LYS A 1 388 ? 32.624 -3.353 -17.247 1.00 95.88 388 LYS A N 1
ATOM 2930 C CA . LYS A 1 388 ? 32.096 -4.346 -16.303 1.00 95.88 388 LYS A CA 1
ATOM 2931 C C . LYS A 1 388 ? 30.574 -4.300 -16.219 1.00 95.88 388 LYS A C 1
ATOM 2933 O O . LYS A 1 388 ? 30.002 -3.211 -16.201 1.00 95.88 388 LYS A O 1
ATOM 2938 N N . LEU A 1 389 ? 29.930 -5.456 -16.103 1.00 95.81 389 LEU A N 1
ATOM 2939 C CA . LEU A 1 389 ? 28.493 -5.559 -15.827 1.00 95.81 389 LEU A CA 1
ATOM 2940 C C . LEU A 1 389 ? 28.191 -5.677 -14.329 1.00 95.81 389 LEU A C 1
ATOM 2942 O O . LEU A 1 389 ? 27.160 -5.183 -13.874 1.00 95.81 389 LEU A O 1
ATOM 2946 N N . ASP A 1 390 ? 29.114 -6.249 -13.555 1.00 95.19 390 ASP A N 1
ATOM 2947 C CA . ASP A 1 390 ? 29.023 -6.317 -12.099 1.00 95.19 390 ASP A CA 1
ATOM 2948 C C . ASP A 1 390 ? 29.932 -5.259 -11.457 1.00 95.19 390 ASP A C 1
ATOM 2950 O O . ASP A 1 390 ? 31.161 -5.311 -11.524 1.00 95.19 390 ASP A O 1
ATOM 2954 N N . VAL A 1 391 ? 29.300 -4.250 -10.852 1.00 93.44 391 VAL A N 1
ATOM 2955 C CA . VAL A 1 391 ? 29.952 -3.109 -10.193 1.00 93.44 391 VAL A CA 1
ATOM 2956 C C . VAL A 1 391 ? 29.283 -2.806 -8.849 1.00 93.44 391 VAL A C 1
ATOM 2958 O O . VAL A 1 391 ? 28.166 -3.254 -8.581 1.00 93.44 391 VAL A O 1
ATOM 2961 N N . GLY A 1 392 ? 29.954 -2.025 -8.003 1.00 90.00 392 GLY A N 1
ATOM 2962 C CA . GLY A 1 392 ? 29.424 -1.613 -6.701 1.00 90.00 392 GLY A CA 1
ATOM 2963 C C . GLY A 1 392 ? 29.711 -2.618 -5.583 1.00 90.00 392 GLY A C 1
ATOM 2964 O O . GLY A 1 392 ? 30.781 -3.221 -5.550 1.00 90.00 392 GLY A O 1
ATOM 2965 N N . ALA A 1 393 ? 28.781 -2.740 -4.635 1.00 90.88 393 ALA A N 1
ATOM 2966 C CA . ALA A 1 393 ? 28.915 -3.586 -3.449 1.00 90.88 393 ALA A CA 1
ATOM 2967 C C . ALA A 1 393 ? 28.533 -5.060 -3.707 1.00 90.88 393 ALA A C 1
ATOM 2969 O O . ALA A 1 393 ? 27.942 -5.394 -4.738 1.00 90.88 393 ALA A O 1
ATOM 2970 N N . ASN A 1 394 ? 28.841 -5.924 -2.731 1.00 92.81 394 ASN A N 1
ATOM 2971 C CA . ASN A 1 394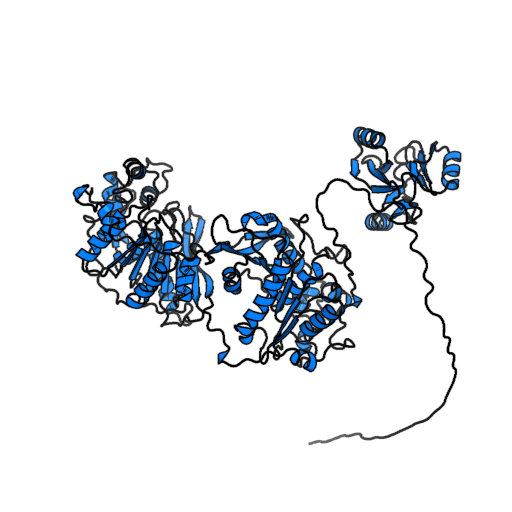 ? 28.492 -7.354 -2.702 1.00 92.81 394 ASN A CA 1
ATOM 2972 C C . ASN A 1 394 ? 29.022 -8.156 -3.905 1.00 92.81 394 ASN A C 1
ATOM 2974 O O . ASN A 1 394 ? 28.349 -9.055 -4.398 1.00 92.81 394 ASN A O 1
ATOM 2978 N N . LEU A 1 395 ? 30.211 -7.812 -4.420 1.00 94.25 395 LEU A N 1
ATOM 2979 C CA . LEU A 1 395 ? 30.827 -8.477 -5.583 1.00 94.25 395 LEU A CA 1
ATOM 2980 C C . LEU A 1 395 ? 31.267 -9.926 -5.310 1.00 94.25 395 LEU A C 1
ATOM 2982 O O . LEU A 1 395 ? 31.636 -10.639 -6.237 1.00 94.25 395 LEU A O 1
ATOM 2986 N N . ASP A 1 396 ? 31.236 -10.359 -4.052 1.00 92.38 396 ASP A N 1
ATOM 2987 C CA . ASP A 1 396 ? 31.363 -11.757 -3.637 1.00 92.38 396 ASP A CA 1
ATOM 2988 C C . ASP A 1 396 ? 30.115 -12.594 -3.977 1.00 92.38 396 ASP A C 1
ATOM 2990 O O . ASP A 1 396 ? 30.192 -13.821 -4.024 1.00 92.38 396 ASP A O 1
ATOM 2994 N N . GLN A 1 397 ? 28.982 -11.945 -4.259 1.00 92.75 397 GLN A N 1
ATOM 2995 C CA . GLN A 1 397 ? 27.742 -12.587 -4.684 1.00 92.75 397 GLN A CA 1
ATOM 2996 C C . GLN A 1 397 ? 27.597 -12.558 -6.211 1.00 92.75 397 GLN A C 1
ATOM 2998 O O . GLN A 1 397 ? 27.855 -11.546 -6.860 1.00 92.75 397 GLN A O 1
ATOM 3003 N N . SER A 1 398 ? 27.099 -13.651 -6.797 1.00 92.88 398 SER A N 1
ATOM 3004 C CA . SER A 1 398 ? 26.787 -13.707 -8.234 1.00 92.88 398 SER A CA 1
ATOM 3005 C C . SER A 1 398 ? 25.463 -13.005 -8.561 1.00 92.88 398 SER A C 1
ATOM 3007 O O . SER A 1 398 ? 24.449 -13.228 -7.893 1.00 92.88 398 SER A O 1
ATOM 3009 N N . SER A 1 399 ? 25.440 -12.231 -9.651 1.00 94.94 399 SER A N 1
ATOM 3010 C CA . SER A 1 399 ? 24.223 -11.633 -10.222 1.00 94.94 399 SER A CA 1
ATOM 3011 C C . SER A 1 399 ? 23.412 -12.574 -11.120 1.00 94.94 399 SER A C 1
ATOM 3013 O O . SER A 1 399 ? 22.401 -12.155 -11.681 1.00 94.94 399 SER A O 1
ATOM 3015 N N . ALA A 1 400 ? 23.838 -13.830 -11.279 1.00 95.00 400 ALA A N 1
ATOM 3016 C CA . ALA A 1 400 ? 23.159 -14.781 -12.147 1.00 95.00 400 ALA A CA 1
ATOM 3017 C C . ALA A 1 400 ? 21.814 -15.259 -11.578 1.00 95.00 400 ALA A C 1
ATOM 3019 O O . ALA A 1 400 ? 21.609 -15.289 -10.360 1.00 95.00 400 ALA A O 1
ATOM 3020 N N . VAL A 1 401 ? 20.917 -15.659 -12.473 1.00 96.44 401 VAL A N 1
ATOM 3021 C CA . VAL A 1 401 ? 19.534 -16.068 -12.179 1.00 96.44 401 VAL A CA 1
ATOM 3022 C C . VAL A 1 401 ? 19.259 -17.447 -12.767 1.00 96.44 401 VAL A C 1
ATOM 3024 O O . VAL A 1 401 ? 19.979 -17.888 -13.653 1.00 96.44 401 VAL A O 1
ATOM 3027 N N . ASN A 1 402 ? 18.241 -18.144 -12.277 1.00 97.25 402 ASN A N 1
ATOM 3028 C CA . ASN A 1 402 ? 17.921 -19.519 -12.659 1.00 97.25 402 ASN A CA 1
ATOM 3029 C C . ASN A 1 402 ? 16.962 -19.611 -13.856 1.00 97.25 402 ASN A C 1
ATOM 3031 O O . ASN A 1 402 ? 16.980 -20.614 -14.562 1.00 97.25 402 ASN A O 1
ATOM 3035 N N . ALA A 1 403 ? 16.122 -18.594 -14.073 1.00 97.88 403 ALA A N 1
ATOM 3036 C CA . ALA A 1 403 ? 15.124 -18.555 -15.142 1.00 97.88 403 ALA A CA 1
ATOM 3037 C C . ALA A 1 403 ? 14.691 -17.111 -15.450 1.00 97.88 403 ALA A C 1
ATOM 3039 O O . ALA A 1 403 ? 14.811 -16.233 -14.586 1.00 97.88 403 ALA A O 1
ATOM 3040 N N . VAL A 1 404 ? 14.160 -16.888 -16.656 1.00 98.50 404 VAL A N 1
ATOM 3041 C CA . VAL A 1 404 ? 13.637 -15.589 -17.112 1.00 98.50 404 VAL A CA 1
ATOM 3042 C C . VAL A 1 404 ? 12.177 -15.695 -17.542 1.00 98.50 404 VAL A C 1
ATOM 3044 O O . VAL A 1 404 ? 11.814 -16.626 -18.260 1.00 98.50 404 VAL A O 1
ATOM 3047 N N . ILE A 1 405 ? 11.364 -14.703 -17.167 1.00 98.56 405 ILE A N 1
ATOM 3048 C CA . ILE A 1 405 ? 10.068 -14.435 -17.803 1.00 98.56 405 ILE A CA 1
ATOM 3049 C C . ILE A 1 405 ? 10.094 -13.067 -18.487 1.00 98.56 405 ILE A C 1
ATOM 3051 O O . ILE A 1 405 ? 10.311 -12.041 -17.842 1.00 98.56 405 ILE A O 1
ATOM 3055 N N . ASP A 1 406 ? 9.823 -13.056 -19.784 1.00 98.31 406 ASP A N 1
ATOM 3056 C CA . ASP A 1 406 ? 9.737 -11.854 -20.606 1.00 98.31 406 ASP A CA 1
ATOM 3057 C C . ASP A 1 406 ? 8.282 -11.604 -21.036 1.00 98.31 406 ASP A C 1
ATOM 3059 O O . ASP A 1 406 ? 7.714 -12.342 -21.848 1.00 98.31 406 ASP A O 1
ATOM 3063 N N . TYR A 1 407 ? 7.661 -10.559 -20.488 1.00 97.62 407 TYR A N 1
ATOM 3064 C CA . TYR A 1 407 ? 6.365 -10.069 -20.954 1.00 97.62 407 TYR A CA 1
ATOM 3065 C C . TYR A 1 407 ? 6.583 -8.980 -22.010 1.00 97.62 407 TYR A C 1
ATOM 3067 O O . TYR A 1 407 ? 6.848 -7.825 -21.667 1.00 97.62 407 TYR A O 1
ATOM 3075 N N . TYR A 1 408 ? 6.444 -9.357 -23.289 1.00 96.56 408 TYR A N 1
ATOM 3076 C CA . TYR A 1 408 ? 6.468 -8.479 -24.471 1.00 96.56 408 TYR A CA 1
ATOM 3077 C C . TYR A 1 408 ? 7.637 -7.476 -24.483 1.00 96.56 408 TYR A C 1
ATOM 3079 O O . TYR A 1 408 ? 7.500 -6.313 -24.874 1.00 96.56 408 TYR A O 1
ATOM 3087 N N . GLY A 1 409 ? 8.804 -7.918 -24.017 1.00 96.31 409 GLY A N 1
ATOM 3088 C CA . GLY A 1 409 ? 10.021 -7.132 -23.985 1.00 96.31 409 GLY A CA 1
ATOM 3089 C C . GLY A 1 409 ? 10.729 -7.036 -25.328 1.00 96.31 409 GLY A C 1
ATOM 3090 O O . GLY A 1 409 ? 10.436 -7.724 -26.309 1.00 96.31 409 GLY A O 1
ATOM 3091 N N . VAL A 1 410 ? 11.695 -6.124 -25.364 1.00 93.25 410 VAL A N 1
ATOM 3092 C CA . VAL A 1 410 ? 12.545 -5.910 -26.533 1.00 93.25 410 VAL A CA 1
ATOM 3093 C C . VAL A 1 410 ? 13.673 -6.940 -26.523 1.00 93.25 410 VAL A C 1
ATOM 3095 O O . VAL A 1 410 ? 14.400 -7.054 -25.542 1.00 93.25 410 VAL A O 1
ATOM 3098 N N . SER A 1 411 ? 13.860 -7.665 -27.626 1.00 91.69 411 SER A N 1
ATOM 3099 C CA . SER A 1 411 ? 14.953 -8.637 -27.774 1.00 91.69 411 SER A CA 1
ATOM 3100 C C . SER A 1 411 ? 16.148 -8.098 -28.565 1.00 91.69 411 SER A C 1
ATOM 3102 O O . SER A 1 411 ? 17.245 -8.629 -28.439 1.00 91.69 411 SER A O 1
ATOM 3104 N N . ASP A 1 412 ? 15.942 -7.064 -29.384 1.00 91.19 412 ASP A N 1
ATOM 3105 C CA . ASP A 1 412 ? 16.966 -6.298 -30.104 1.00 91.19 412 ASP A CA 1
ATOM 3106 C C . ASP A 1 412 ? 16.378 -4.919 -30.459 1.00 91.19 412 ASP A C 1
ATOM 3108 O O . ASP A 1 412 ? 15.222 -4.821 -30.880 1.00 91.19 412 ASP A O 1
ATOM 3112 N N . LEU A 1 413 ? 17.151 -3.844 -30.273 1.00 89.88 413 LEU A N 1
ATOM 3113 C CA . LEU A 1 413 ? 16.647 -2.474 -30.433 1.00 89.88 413 LEU A CA 1
ATOM 3114 C C . LEU A 1 413 ? 16.351 -2.098 -31.900 1.00 89.88 413 LEU A C 1
ATOM 3116 O O . LEU A 1 413 ? 15.669 -1.108 -32.143 1.00 89.88 413 LEU A O 1
ATOM 3120 N N . THR A 1 414 ? 16.829 -2.873 -32.878 1.00 88.19 414 THR A N 1
ATOM 3121 C CA . THR A 1 414 ? 16.603 -2.630 -34.318 1.00 88.19 414 THR A CA 1
ATOM 3122 C C . THR A 1 414 ? 15.401 -3.376 -34.895 1.00 88.19 414 THR A C 1
ATOM 3124 O O . THR A 1 414 ? 15.009 -3.111 -36.029 1.00 88.19 414 THR A O 1
ATOM 3127 N N . ILE A 1 415 ? 14.774 -4.282 -34.135 1.00 90.50 415 ILE A N 1
ATOM 3128 C CA . ILE A 1 415 ? 13.616 -5.066 -34.608 1.00 90.50 415 ILE A CA 1
ATOM 3129 C C . ILE A 1 415 ? 12.318 -4.733 -33.866 1.00 90.50 415 ILE A C 1
ATOM 3131 O O . ILE A 1 415 ? 11.319 -5.425 -34.047 1.00 90.50 415 ILE A O 1
ATOM 3135 N N . ILE A 1 416 ? 12.307 -3.657 -33.072 1.00 91.50 416 ILE A N 1
ATOM 3136 C CA . ILE A 1 416 ? 11.144 -3.231 -32.275 1.00 91.50 416 ILE A CA 1
ATOM 3137 C C . ILE A 1 416 ? 9.901 -3.061 -33.159 1.00 91.50 416 ILE A C 1
ATOM 3139 O O . ILE A 1 416 ? 8.837 -3.557 -32.814 1.00 91.50 416 ILE A O 1
ATOM 3143 N N . GLY A 1 417 ? 10.043 -2.440 -34.333 1.00 91.75 417 GLY A N 1
ATOM 3144 C CA . GLY A 1 417 ? 8.947 -2.256 -35.290 1.00 91.75 417 GLY A CA 1
ATOM 3145 C C . GLY A 1 417 ? 8.829 -3.339 -36.371 1.00 91.75 417 GLY A C 1
ATOM 3146 O O . GLY A 1 417 ? 8.022 -3.189 -37.288 1.00 91.75 417 GLY A O 1
ATOM 3147 N N . ALA A 1 418 ? 9.648 -4.396 -36.340 1.00 91.44 418 ALA A N 1
ATOM 3148 C CA . ALA A 1 418 ? 9.776 -5.327 -37.464 1.00 91.44 418 ALA A CA 1
ATOM 3149 C C . ALA A 1 418 ? 8.438 -5.990 -37.831 1.00 91.44 418 ALA A C 1
ATOM 3151 O O . ALA A 1 418 ? 7.736 -6.507 -36.971 1.00 91.44 418 ALA A O 1
ATOM 3152 N N . GLY A 1 419 ? 8.074 -5.995 -39.114 1.00 90.50 419 GLY A N 1
ATOM 3153 C CA . GLY A 1 419 ? 6.815 -6.588 -39.583 1.00 90.50 419 GLY A CA 1
ATOM 3154 C C . GLY A 1 419 ? 5.548 -5.765 -39.303 1.00 90.50 419 GLY A C 1
ATOM 3155 O O . GLY A 1 419 ? 4.474 -6.186 -39.727 1.00 90.50 419 GLY A O 1
ATOM 3156 N N . LEU A 1 420 ? 5.652 -4.604 -38.643 1.00 93.44 420 LEU A N 1
ATOM 3157 C CA . LEU A 1 420 ? 4.547 -3.648 -38.475 1.00 93.44 420 LEU A CA 1
ATOM 3158 C C . LEU A 1 420 ? 4.422 -2.722 -39.700 1.00 93.44 420 LEU A C 1
ATOM 3160 O O . LEU A 1 420 ? 5.164 -2.854 -40.676 1.00 93.44 420 LEU A O 1
ATOM 3164 N N . SER A 1 421 ? 3.486 -1.766 -39.668 1.00 93.94 421 SER A N 1
ATOM 3165 C CA . SER A 1 421 ? 3.332 -0.789 -40.755 1.00 93.94 421 SER A CA 1
ATOM 3166 C C . SER A 1 421 ? 4.616 0.019 -40.987 1.00 93.94 421 SER A C 1
ATOM 3168 O O . SER A 1 421 ? 5.417 0.230 -40.074 1.00 93.94 421 SER A O 1
ATOM 3170 N N . GLN A 1 422 ? 4.805 0.504 -42.217 1.00 92.56 422 GLN A N 1
ATOM 3171 C CA . GLN A 1 422 ? 5.973 1.318 -42.561 1.00 92.56 422 GLN A CA 1
ATOM 3172 C C . GLN A 1 422 ? 6.072 2.582 -41.694 1.00 92.56 422 GLN A C 1
ATOM 3174 O O . GLN A 1 422 ? 7.163 2.952 -41.280 1.00 92.56 422 GLN A O 1
ATOM 3179 N N . GLU A 1 423 ? 4.937 3.203 -41.369 1.00 94.06 423 GLU A N 1
ATOM 3180 C CA . GLU A 1 423 ? 4.868 4.370 -40.486 1.00 94.06 423 GLU A CA 1
ATOM 3181 C C . GLU A 1 423 ? 5.419 4.068 -39.085 1.00 94.06 423 GLU A C 1
ATOM 3183 O O . GLU A 1 423 ? 6.245 4.821 -38.568 1.00 94.06 423 GLU A O 1
ATOM 3188 N N . LEU A 1 424 ? 5.022 2.936 -38.493 1.00 92.00 424 LEU A N 1
ATOM 3189 C CA . LEU A 1 424 ? 5.525 2.513 -37.186 1.00 92.00 424 LEU A CA 1
ATOM 3190 C C . LEU A 1 424 ? 7.020 2.190 -37.250 1.00 92.00 424 LEU A C 1
ATOM 3192 O O . LEU A 1 424 ? 7.780 2.647 -36.398 1.00 92.00 424 LEU A O 1
ATOM 3196 N N . GLN A 1 425 ? 7.473 1.492 -38.293 1.00 91.31 425 GLN A N 1
ATOM 3197 C CA . GLN A 1 425 ? 8.900 1.232 -38.511 1.00 91.31 425 GLN A CA 1
ATOM 3198 C C . GLN A 1 425 ? 9.718 2.523 -38.662 1.00 91.31 425 GLN A C 1
ATOM 3200 O O . GLN A 1 425 ? 10.810 2.635 -38.106 1.00 91.31 425 GLN A O 1
ATOM 3205 N N . ASP A 1 426 ? 9.200 3.511 -39.393 1.00 90.69 426 ASP A N 1
ATOM 3206 C CA . ASP A 1 426 ? 9.870 4.795 -39.591 1.00 90.69 426 ASP A CA 1
ATOM 3207 C C . ASP A 1 426 ? 9.919 5.620 -38.300 1.00 90.69 426 ASP A C 1
ATOM 3209 O O . ASP A 1 426 ? 10.914 6.306 -38.057 1.00 90.69 426 ASP A O 1
ATOM 3213 N N . SER A 1 427 ? 8.912 5.501 -37.429 1.00 90.56 427 SER A N 1
ATOM 3214 C CA . SER A 1 427 ? 8.907 6.171 -36.123 1.00 90.56 427 SER A CA 1
ATOM 3215 C C . SER A 1 427 ? 10.094 5.750 -35.242 1.00 90.56 427 SER A C 1
ATOM 3217 O O . SER A 1 427 ? 10.724 6.604 -34.610 1.00 90.56 427 SER A O 1
ATOM 3219 N N . HIS A 1 428 ? 10.494 4.473 -35.302 1.00 90.06 428 HIS A N 1
ATOM 3220 C CA . HIS A 1 428 ? 11.630 3.928 -34.550 1.00 90.06 428 HIS A CA 1
ATOM 3221 C C . HIS A 1 428 ? 13.004 4.404 -35.056 1.00 90.06 428 HIS A C 1
ATOM 3223 O O . HIS A 1 428 ? 14.019 4.231 -34.380 1.00 90.06 428 HIS A O 1
ATOM 3229 N N . LYS A 1 429 ? 13.073 5.055 -36.226 1.00 88.25 429 LYS A N 1
ATOM 3230 C CA . LYS A 1 429 ? 14.324 5.639 -36.750 1.00 88.25 429 LYS A CA 1
ATOM 3231 C C . LYS A 1 429 ? 14.688 6.965 -36.085 1.00 88.25 429 LYS A C 1
ATOM 3233 O O . LYS A 1 429 ? 15.806 7.453 -36.258 1.00 88.25 429 LYS A O 1
ATOM 3238 N N . SER A 1 430 ? 13.757 7.568 -35.348 1.00 89.31 430 SER A N 1
ATOM 3239 C CA . SER A 1 430 ? 13.975 8.850 -34.689 1.00 89.31 430 SER A CA 1
ATOM 3240 C C . SER A 1 430 ? 15.026 8.751 -33.577 1.00 89.31 430 SER A C 1
ATOM 3242 O O . SER A 1 430 ? 15.088 7.791 -32.819 1.00 89.31 430 SER A O 1
ATOM 3244 N N . ALA A 1 431 ? 15.836 9.798 -33.432 1.00 87.94 431 ALA A N 1
ATOM 3245 C CA . ALA A 1 431 ? 16.785 9.925 -32.327 1.00 87.94 431 ALA A CA 1
ATOM 3246 C C . ALA A 1 431 ? 16.125 10.224 -30.968 1.00 87.94 431 ALA A C 1
ATOM 3248 O O . ALA A 1 431 ? 16.808 10.238 -29.946 1.00 87.94 431 ALA A O 1
ATOM 3249 N N . ALA A 1 432 ? 14.822 10.516 -30.964 1.00 87.06 432 ALA A N 1
ATOM 3250 C CA . ALA A 1 432 ? 14.051 10.808 -29.759 1.00 87.06 432 ALA A CA 1
ATOM 3251 C C . ALA A 1 432 ? 13.346 9.570 -29.182 1.00 87.06 432 ALA A C 1
ATOM 3253 O O . ALA A 1 432 ? 12.637 9.690 -28.185 1.00 87.06 432 ALA A O 1
ATOM 3254 N N . THR A 1 433 ? 13.501 8.397 -29.804 1.00 90.81 433 THR A N 1
ATOM 3255 C CA . THR A 1 433 ? 12.879 7.167 -29.312 1.00 90.81 433 THR A CA 1
ATOM 3256 C C . THR A 1 433 ? 13.518 6.711 -28.009 1.00 90.81 433 THR A C 1
ATOM 3258 O O . THR A 1 433 ? 14.677 7.007 -27.705 1.00 90.81 433 THR A O 1
ATOM 3261 N N . THR A 1 434 ? 12.757 5.969 -27.216 1.00 91.81 434 THR A N 1
ATOM 3262 C CA . THR A 1 434 ? 13.178 5.490 -25.898 1.00 91.81 434 THR A CA 1
ATOM 3263 C C . THR A 1 434 ? 14.428 4.608 -25.947 1.00 91.81 434 THR A C 1
ATOM 3265 O O . THR A 1 434 ? 15.304 4.710 -25.088 1.00 91.81 434 THR A O 1
ATOM 3268 N N . GLU A 1 435 ? 14.557 3.794 -26.988 1.00 91.50 435 GLU A N 1
ATOM 3269 C CA . GLU A 1 435 ? 15.710 2.947 -27.274 1.00 91.50 435 GLU A CA 1
ATOM 3270 C C . GLU A 1 435 ? 16.944 3.755 -27.700 1.00 91.50 435 GLU A C 1
ATOM 3272 O O . GLU A 1 435 ? 18.062 3.421 -27.305 1.00 91.50 435 GLU A O 1
ATOM 3277 N N . ALA A 1 436 ? 16.772 4.865 -28.428 1.00 90.62 436 ALA A N 1
ATOM 3278 C CA . ALA A 1 436 ? 17.870 5.780 -28.733 1.00 90.62 436 ALA A CA 1
ATOM 3279 C C . ALA A 1 436 ? 18.337 6.519 -27.467 1.00 90.62 436 ALA A C 1
ATOM 3281 O O . ALA A 1 436 ? 19.542 6.620 -27.216 1.00 90.62 436 ALA A O 1
ATOM 3282 N N . LEU A 1 437 ? 17.397 6.967 -26.626 1.00 90.50 437 LEU A N 1
ATOM 3283 C CA . LEU A 1 437 ? 17.688 7.604 -25.337 1.00 90.50 437 LEU A CA 1
ATOM 3284 C C . LEU A 1 437 ? 18.427 6.659 -24.381 1.00 90.50 437 LEU A C 1
ATOM 3286 O O . LEU A 1 437 ? 19.336 7.100 -23.683 1.00 90.50 437 LEU A O 1
ATOM 3290 N N . LEU A 1 438 ? 18.113 5.362 -24.372 1.00 91.81 438 LEU A N 1
ATOM 3291 C CA . LEU A 1 438 ? 18.850 4.372 -23.578 1.00 91.81 438 LEU A CA 1
ATOM 3292 C C . LEU A 1 438 ? 20.356 4.354 -23.912 1.00 91.81 438 LEU A C 1
ATOM 3294 O O . LEU A 1 438 ? 21.189 4.212 -23.014 1.00 91.81 438 LEU A O 1
ATOM 3298 N N . LEU A 1 439 ? 20.720 4.504 -25.189 1.00 90.94 439 LEU A N 1
ATOM 3299 C CA . LEU A 1 439 ? 22.114 4.417 -25.648 1.00 90.94 439 LEU A CA 1
ATOM 3300 C C . LEU A 1 439 ? 22.843 5.766 -25.686 1.00 90.94 439 LEU A C 1
ATOM 3302 O O . LEU A 1 439 ? 24.071 5.820 -25.531 1.00 90.94 439 LEU A O 1
ATOM 3306 N N . ASN A 1 440 ? 22.107 6.850 -25.931 1.00 85.81 440 ASN A N 1
ATOM 3307 C CA . ASN A 1 440 ? 22.658 8.186 -26.170 1.00 85.81 440 ASN A CA 1
ATOM 3308 C C . ASN A 1 440 ? 22.326 9.197 -25.071 1.00 85.81 440 ASN A C 1
ATOM 3310 O O . ASN A 1 440 ? 22.975 10.240 -24.997 1.00 85.81 440 ASN A O 1
ATOM 3314 N N . GLY A 1 441 ? 21.419 8.872 -24.150 1.00 80.88 441 GLY A N 1
ATOM 3315 C CA . GLY A 1 441 ? 20.889 9.809 -23.162 1.00 80.88 441 GLY A CA 1
ATOM 3316 C C . GLY A 1 441 ? 20.075 10.929 -23.815 1.00 80.88 441 GLY A C 1
ATOM 3317 O O . GLY A 1 441 ? 19.889 10.966 -25.033 1.00 80.88 441 GLY A O 1
ATOM 3318 N N . ALA A 1 442 ? 19.600 11.873 -23.003 1.00 75.12 442 ALA A N 1
ATOM 3319 C CA . ALA A 1 442 ? 18.888 13.044 -23.504 1.00 75.12 442 ALA A CA 1
ATOM 3320 C C . ALA A 1 442 ? 19.800 13.933 -24.376 1.00 75.12 442 ALA A C 1
ATOM 3322 O O . ALA A 1 442 ? 20.867 14.385 -23.949 1.00 75.12 442 ALA A O 1
ATOM 3323 N N . ALA A 1 443 ? 19.360 14.225 -25.602 1.00 65.88 443 ALA A N 1
ATOM 3324 C CA . ALA A 1 443 ? 20.076 15.086 -26.538 1.00 65.88 443 ALA A CA 1
ATOM 3325 C C . ALA A 1 443 ? 19.921 16.573 -26.156 1.00 65.88 443 ALA A C 1
ATOM 3327 O O . ALA A 1 443 ? 19.089 17.282 -26.711 1.00 65.88 443 ALA A O 1
ATOM 3328 N N . ALA A 1 444 ? 20.714 17.055 -25.192 1.00 62.25 444 ALA A N 1
ATOM 3329 C CA . ALA A 1 444 ? 20.686 18.463 -24.768 1.00 62.25 444 ALA A CA 1
ATOM 3330 C C . ALA A 1 444 ? 21.659 19.369 -25.554 1.00 62.25 444 ALA A C 1
ATOM 3332 O O . ALA A 1 444 ? 21.363 20.535 -25.790 1.00 62.25 444 ALA A O 1
ATOM 3333 N N . ALA A 1 445 ? 22.825 18.847 -25.959 1.00 54.12 445 ALA A N 1
ATOM 3334 C CA . ALA A 1 445 ? 23.900 19.634 -26.590 1.00 54.12 445 ALA A CA 1
ATOM 3335 C C . ALA A 1 445 ? 24.568 18.948 -27.799 1.00 54.12 445 ALA A C 1
ATOM 3337 O O . ALA A 1 445 ? 25.556 19.453 -28.328 1.00 54.12 445 ALA A O 1
ATOM 3338 N N . GLN A 1 446 ? 24.065 17.787 -28.224 1.00 60.50 446 GLN A N 1
ATOM 3339 C CA . GLN A 1 446 ? 24.604 17.006 -29.340 1.00 60.50 446 GLN A CA 1
ATOM 3340 C C . GLN A 1 446 ? 23.483 16.622 -30.301 1.00 60.50 446 GLN A C 1
ATOM 3342 O O . GLN A 1 446 ? 22.329 16.486 -29.892 1.00 60.50 446 GLN A O 1
ATOM 3347 N N . LYS A 1 447 ? 23.828 16.428 -31.579 1.00 68.94 447 LYS A N 1
ATOM 3348 C CA . LYS A 1 447 ? 22.889 15.906 -32.576 1.00 68.94 447 LYS A CA 1
ATOM 3349 C C . LYS A 1 447 ? 22.436 14.513 -32.128 1.00 68.94 447 LYS A C 1
ATOM 3351 O O . LYS A 1 447 ? 23.269 13.629 -31.956 1.00 68.94 447 LYS A O 1
ATOM 3356 N N . GLY A 1 448 ? 21.132 14.334 -31.933 1.00 74.19 448 GLY A N 1
ATOM 3357 C CA . GLY A 1 448 ? 20.566 13.021 -31.643 1.00 74.19 448 GLY A CA 1
ATOM 3358 C C . GLY A 1 448 ? 20.811 12.054 -32.805 1.00 74.19 448 GLY A C 1
ATOM 3359 O O . GLY A 1 448 ? 20.703 12.444 -33.970 1.00 74.19 448 GLY A O 1
ATOM 3360 N N . VAL A 1 449 ? 21.122 10.799 -32.478 1.00 86.38 449 VAL A N 1
ATOM 3361 C CA . VAL A 1 449 ? 21.312 9.706 -33.438 1.00 86.38 449 VAL A CA 1
ATOM 3362 C C . VAL A 1 449 ? 20.368 8.560 -33.065 1.00 86.38 449 VAL A C 1
ATOM 3364 O O . VAL A 1 449 ? 20.293 8.186 -31.893 1.00 86.38 449 VAL A O 1
ATOM 3367 N N . GLY A 1 450 ? 19.613 8.049 -34.040 1.00 88.88 450 GLY A N 1
ATOM 3368 C CA . GLY A 1 450 ? 18.698 6.918 -33.858 1.00 88.88 450 GLY A CA 1
ATOM 3369 C C . GLY A 1 450 ? 19.428 5.573 -33.871 1.00 88.88 450 GLY A C 1
ATOM 3370 O O . GLY A 1 450 ? 20.560 5.477 -34.340 1.00 88.88 450 GLY A O 1
ATOM 3371 N N . VAL A 1 451 ? 18.773 4.515 -33.387 1.00 88.69 451 VAL A N 1
ATOM 3372 C CA . VAL A 1 451 ? 19.385 3.175 -33.247 1.00 88.69 451 VAL A CA 1
ATOM 3373 C C . VAL A 1 451 ? 19.722 2.486 -34.579 1.00 88.69 451 VAL A C 1
ATOM 3375 O O . VAL A 1 451 ? 20.488 1.531 -34.586 1.00 88.69 451 VAL A O 1
ATOM 3378 N N . PHE A 1 452 ? 19.193 2.985 -35.699 1.00 87.75 452 PHE A N 1
ATOM 3379 C CA . PHE A 1 452 ? 19.443 2.462 -37.050 1.00 87.75 452 PHE A CA 1
ATOM 3380 C C . PHE A 1 452 ? 20.616 3.137 -37.779 1.00 87.75 452 PHE A C 1
ATOM 3382 O O . PHE A 1 452 ? 20.908 2.781 -38.916 1.00 87.75 452 PHE A O 1
ATOM 3389 N N . ASP A 1 453 ? 21.257 4.138 -37.174 1.00 87.75 453 ASP A N 1
ATOM 3390 C CA . ASP A 1 453 ? 22.431 4.788 -37.761 1.00 87.75 453 ASP A CA 1
ATOM 3391 C C . ASP A 1 453 ? 23.667 3.878 -37.650 1.00 87.75 453 ASP A C 1
ATOM 3393 O O . ASP A 1 453 ? 23.908 3.277 -36.601 1.00 87.75 453 ASP A O 1
ATOM 3397 N N . ASP A 1 454 ? 24.491 3.815 -38.699 1.00 86.31 454 ASP A N 1
ATOM 3398 C CA . ASP A 1 454 ? 25.694 2.968 -38.736 1.00 86.31 454 ASP A CA 1
ATOM 3399 C C . ASP A 1 454 ? 26.662 3.252 -37.574 1.00 86.31 454 ASP A C 1
ATOM 3401 O O . ASP A 1 454 ? 27.341 2.348 -37.077 1.00 86.31 454 ASP A O 1
ATOM 3405 N N . SER A 1 455 ? 26.712 4.498 -37.089 1.00 86.00 455 SER A N 1
ATOM 3406 C CA . SER A 1 455 ? 27.548 4.875 -35.943 1.00 86.00 455 SER A CA 1
ATOM 3407 C C . SER A 1 455 ? 27.101 4.241 -34.620 1.00 86.00 455 SER A C 1
ATOM 3409 O O . SER A 1 455 ? 27.882 4.191 -33.667 1.00 86.00 455 SER A O 1
ATOM 3411 N N . MET A 1 456 ? 25.871 3.723 -34.556 1.00 87.38 456 MET A N 1
ATOM 3412 C CA . MET A 1 456 ? 25.282 3.124 -33.360 1.00 87.38 456 MET A CA 1
ATOM 3413 C C . MET A 1 456 ? 25.451 1.608 -33.283 1.00 87.38 456 MET A C 1
ATOM 3415 O O . MET A 1 456 ? 25.280 1.067 -32.190 1.00 87.38 456 MET A O 1
ATOM 3419 N N . ILE A 1 457 ? 25.850 0.935 -34.371 1.00 86.81 457 ILE A N 1
ATOM 3420 C CA . ILE A 1 457 ? 25.920 -0.537 -34.465 1.00 86.81 457 ILE A CA 1
ATOM 3421 C C . ILE A 1 457 ? 26.601 -1.142 -33.234 1.00 86.81 457 ILE A C 1
ATOM 3423 O O . ILE A 1 457 ? 25.990 -1.937 -32.535 1.00 86.81 457 ILE A O 1
ATOM 3427 N N . ALA A 1 458 ? 27.808 -0.692 -32.876 1.00 87.25 458 ALA A N 1
ATOM 3428 C CA . ALA A 1 458 ? 28.548 -1.264 -31.748 1.00 87.25 458 ALA A CA 1
ATOM 3429 C C . ALA A 1 458 ? 27.830 -1.118 -30.389 1.00 87.25 458 ALA A C 1
ATOM 3431 O O . ALA A 1 458 ? 27.893 -2.027 -29.560 1.00 87.25 458 ALA A O 1
ATOM 3432 N N . LYS A 1 459 ? 27.142 0.008 -30.146 1.00 90.75 459 LYS A N 1
ATOM 3433 C CA . LYS A 1 459 ? 26.352 0.196 -28.918 1.00 90.75 459 LYS A CA 1
ATOM 3434 C C . LYS A 1 459 ? 25.115 -0.691 -28.928 1.00 90.75 459 LYS A C 1
ATOM 3436 O O . LYS A 1 459 ? 24.800 -1.294 -27.907 1.00 90.75 459 LYS A O 1
ATOM 3441 N N . VAL A 1 460 ? 24.429 -0.770 -30.065 1.00 91.38 460 VAL A N 1
ATOM 3442 C CA . VAL A 1 460 ? 23.195 -1.544 -30.190 1.00 91.38 460 VAL A CA 1
ATOM 3443 C C . VAL A 1 460 ? 23.484 -3.043 -30.109 1.00 91.38 460 VAL A C 1
ATOM 3445 O O . VAL A 1 460 ? 22.791 -3.730 -29.368 1.00 91.38 460 VAL A O 1
ATOM 3448 N N . SER A 1 461 ? 24.546 -3.550 -30.748 1.00 89.69 461 SER A N 1
ATOM 3449 C CA . SER A 1 461 ? 24.973 -4.950 -30.613 1.00 89.69 461 SER A CA 1
ATOM 3450 C C . SER A 1 461 ? 25.236 -5.313 -29.153 1.00 89.69 461 SER A C 1
ATOM 3452 O O . SER A 1 461 ? 24.791 -6.353 -28.672 1.00 89.69 461 SER A O 1
ATOM 3454 N N . ALA A 1 462 ? 25.943 -4.447 -28.421 1.00 92.00 462 ALA A N 1
ATOM 3455 C CA . ALA A 1 462 ? 26.253 -4.670 -27.013 1.00 92.00 462 ALA A CA 1
ATOM 3456 C C . ALA A 1 462 ? 25.023 -4.521 -26.097 1.00 92.00 462 ALA A C 1
ATOM 3458 O O . ALA A 1 462 ? 24.981 -5.119 -25.024 1.00 92.00 462 ALA A O 1
ATOM 3459 N N . ALA A 1 463 ? 24.011 -3.767 -26.513 1.00 94.12 463 ALA A N 1
ATOM 3460 C CA . ALA A 1 463 ? 22.729 -3.656 -25.826 1.00 94.12 463 ALA A CA 1
ATOM 3461 C C . ALA A 1 463 ? 21.666 -4.630 -26.372 1.00 94.12 463 ALA A C 1
ATOM 3463 O O . ALA A 1 463 ? 20.507 -4.532 -26.002 1.00 94.12 463 ALA A O 1
ATOM 3464 N N . SER A 1 464 ? 22.016 -5.563 -27.260 1.00 94.06 464 SER A N 1
ATOM 3465 C CA . SER A 1 464 ? 21.068 -6.535 -27.809 1.00 94.06 464 SER A CA 1
ATOM 3466 C C . SER A 1 464 ? 21.184 -7.863 -27.062 1.00 94.06 464 SER A C 1
ATOM 3468 O O . SER A 1 464 ? 22.246 -8.493 -27.127 1.00 94.06 464 SER A O 1
ATOM 3470 N N . PRO A 1 465 ? 20.118 -8.338 -26.387 1.00 95.31 465 PRO A N 1
ATOM 3471 C CA . PRO A 1 465 ? 20.104 -9.662 -25.776 1.00 95.31 465 PRO A CA 1
ATOM 3472 C C . PRO A 1 465 ? 20.553 -10.802 -26.702 1.00 95.31 465 PRO A C 1
ATOM 3474 O O . PRO A 1 465 ? 21.202 -11.746 -26.248 1.00 95.31 465 PRO A O 1
ATOM 3477 N N . LEU A 1 466 ? 20.274 -10.706 -28.008 1.00 93.69 466 LEU A N 1
ATOM 3478 C CA . LEU A 1 466 ? 20.617 -11.745 -28.989 1.00 93.69 466 LEU A CA 1
ATOM 3479 C C . LEU A 1 466 ? 22.129 -12.004 -29.121 1.00 93.69 466 LEU A C 1
ATOM 3481 O O . LEU A 1 466 ? 22.523 -13.099 -29.541 1.00 93.69 466 LEU A O 1
ATOM 3485 N N . SER A 1 467 ? 22.971 -11.040 -28.732 1.00 92.81 467 SER A N 1
ATOM 3486 C CA . SER A 1 467 ? 24.440 -11.131 -28.766 1.00 92.81 467 SER A CA 1
ATOM 3487 C C . SER A 1 467 ? 25.040 -12.077 -27.723 1.00 92.81 467 SER A C 1
ATOM 3489 O O . SER A 1 467 ? 26.230 -12.388 -27.792 1.00 92.81 467 SER A O 1
ATOM 3491 N N . TYR A 1 468 ? 24.247 -12.512 -26.746 1.00 94.44 468 TYR A N 1
ATOM 3492 C CA . TYR A 1 468 ? 24.734 -13.212 -25.553 1.00 94.44 468 TYR A CA 1
ATOM 3493 C C . TYR A 1 468 ? 24.222 -14.654 -25.440 1.00 94.44 468 TYR A C 1
ATOM 3495 O O . TYR A 1 468 ? 24.535 -15.343 -24.477 1.00 94.44 468 TYR A O 1
ATOM 3503 N N . ILE A 1 469 ? 23.425 -15.115 -26.408 1.00 94.69 469 ILE A N 1
ATOM 3504 C CA . ILE A 1 469 ? 22.742 -16.410 -26.331 1.00 94.69 469 ILE A CA 1
ATOM 3505 C C . ILE A 1 469 ? 23.635 -17.547 -26.835 1.00 94.69 469 ILE A C 1
ATOM 3507 O O . ILE A 1 469 ? 24.031 -17.587 -28.011 1.00 94.69 469 ILE A O 1
ATOM 3511 N N . ASP A 1 470 ? 23.856 -18.515 -25.948 1.00 93.62 470 ASP A N 1
ATOM 3512 C CA . ASP A 1 470 ? 24.478 -19.813 -26.201 1.00 93.62 470 ASP A CA 1
ATOM 3513 C C . ASP A 1 470 ? 23.891 -20.909 -25.284 1.00 93.62 470 ASP A C 1
ATOM 3515 O O . ASP A 1 470 ? 22.918 -20.682 -24.567 1.00 93.62 470 ASP A O 1
ATOM 3519 N N . SER A 1 471 ? 24.477 -22.109 -25.295 1.00 93.06 471 SER A N 1
ATOM 3520 C CA . SER A 1 471 ? 23.996 -23.254 -24.509 1.00 93.06 471 SER A CA 1
ATOM 3521 C C . SER A 1 471 ? 24.138 -23.105 -22.984 1.00 93.06 471 SER A C 1
ATOM 3523 O O . SER A 1 471 ? 23.666 -23.971 -22.255 1.00 93.06 471 SER A O 1
ATOM 3525 N N . ASN A 1 472 ? 24.813 -22.062 -22.484 1.00 92.44 472 ASN A N 1
ATOM 3526 C CA . ASN A 1 472 ? 24.889 -21.734 -21.053 1.00 92.44 472 ASN A CA 1
ATOM 3527 C C . ASN A 1 472 ? 23.772 -20.778 -20.608 1.00 92.44 472 ASN A C 1
ATOM 3529 O O . ASN A 1 472 ? 23.678 -20.457 -19.423 1.00 92.44 472 ASN A O 1
ATOM 3533 N N . THR A 1 473 ? 22.947 -20.300 -21.542 1.00 94.00 473 THR A N 1
ATOM 3534 C CA . THR A 1 473 ? 21.819 -19.414 -21.245 1.00 94.00 473 THR A CA 1
ATOM 3535 C C . THR A 1 473 ? 20.721 -20.172 -20.489 1.00 94.00 473 THR A C 1
ATOM 3537 O O . THR A 1 473 ? 20.445 -21.340 -20.755 1.00 94.00 473 THR A O 1
ATOM 3540 N N . VAL A 1 474 ? 20.111 -19.501 -19.512 1.00 95.38 474 VAL A N 1
ATOM 3541 C CA . VAL A 1 474 ? 19.075 -20.057 -18.622 1.00 95.38 474 VAL A CA 1
ATOM 3542 C C . VAL A 1 474 ? 17.743 -20.264 -19.359 1.00 95.38 474 VAL A C 1
ATOM 3544 O O . VAL A 1 474 ? 17.563 -19.655 -20.406 1.00 95.38 474 VAL A O 1
ATOM 3547 N N . PRO A 1 475 ? 16.794 -21.072 -18.847 1.00 97.50 475 PRO A N 1
ATOM 3548 C CA . PRO A 1 475 ? 15.463 -21.230 -19.446 1.00 97.50 475 PRO A CA 1
ATOM 3549 C C . PRO A 1 475 ? 14.651 -19.926 -19.533 1.00 97.50 475 PRO A C 1
ATOM 3551 O O . PRO A 1 475 ? 14.728 -19.081 -18.634 1.00 97.50 475 PRO A O 1
ATOM 3554 N N . PHE A 1 476 ? 13.817 -19.808 -20.575 1.00 98.19 476 PHE A N 1
ATOM 3555 C CA . PHE A 1 476 ? 12.967 -18.635 -20.840 1.00 98.19 476 PHE A CA 1
ATOM 3556 C C . PHE A 1 476 ? 11.488 -18.989 -20.990 1.00 98.19 476 PHE A C 1
ATOM 3558 O O . PHE A 1 476 ? 11.129 -19.935 -21.691 1.00 98.19 476 PHE A O 1
ATOM 3565 N N . LEU A 1 477 ? 10.637 -18.134 -20.433 1.00 98.44 477 LEU A N 1
ATOM 3566 C CA . LEU A 1 477 ? 9.219 -18.033 -20.751 1.00 98.44 477 LEU A CA 1
ATOM 3567 C C . LEU A 1 477 ? 8.935 -16.658 -21.360 1.00 98.44 477 LEU A C 1
ATOM 3569 O O . LEU A 1 477 ? 9.360 -15.645 -20.815 1.00 98.44 477 LEU A O 1
ATOM 3573 N N . MET A 1 478 ? 8.204 -16.611 -22.470 1.00 98.31 478 MET A N 1
ATOM 3574 C CA . MET A 1 478 ? 7.861 -15.373 -23.173 1.00 98.31 478 MET A CA 1
ATOM 3575 C C . MET A 1 478 ? 6.351 -15.263 -23.402 1.00 98.31 478 MET A C 1
ATOM 3577 O O . MET A 1 478 ? 5.722 -16.218 -23.865 1.00 98.31 478 MET A O 1
ATOM 3581 N N . PHE A 1 479 ? 5.787 -14.079 -23.164 1.00 97.75 479 PHE A N 1
ATOM 3582 C CA . PHE A 1 479 ? 4.409 -13.729 -23.525 1.00 97.75 479 PHE A CA 1
ATOM 3583 C C . PHE A 1 479 ? 4.390 -12.558 -24.508 1.00 97.75 479 PHE A C 1
ATOM 3585 O O . PHE A 1 479 ? 5.135 -11.600 -24.328 1.00 97.75 479 PHE A O 1
ATOM 3592 N N . HIS A 1 480 ? 3.518 -12.587 -25.521 1.00 97.56 480 HIS A N 1
ATOM 3593 C CA . HIS A 1 480 ? 3.353 -11.465 -26.461 1.00 97.56 480 HIS A CA 1
ATOM 3594 C C . HIS A 1 480 ? 1.911 -11.343 -26.953 1.00 97.56 480 HIS A C 1
ATOM 3596 O O . HIS A 1 480 ? 1.272 -12.357 -27.205 1.00 97.56 480 HIS A O 1
ATOM 3602 N N . GLY A 1 481 ? 1.389 -10.130 -27.122 1.00 97.00 481 GLY A N 1
ATOM 3603 C CA . GLY A 1 481 ? 0.060 -9.906 -27.705 1.00 97.00 481 GLY A CA 1
ATOM 3604 C C . GLY A 1 481 ? 0.086 -9.834 -29.235 1.00 97.00 481 GLY A C 1
ATOM 3605 O O . GLY A 1 481 ? 1.027 -9.282 -29.799 1.00 97.00 481 GLY A O 1
ATOM 3606 N N . THR A 1 482 ? -0.924 -10.367 -29.936 1.00 96.62 482 THR A N 1
ATOM 3607 C CA . THR A 1 482 ? -0.965 -10.291 -31.416 1.00 96.62 482 THR A CA 1
ATOM 3608 C C . THR A 1 482 ? -1.247 -8.893 -31.960 1.00 96.62 482 THR A C 1
ATOM 3610 O O . THR A 1 482 ? -0.897 -8.611 -33.104 1.00 96.62 482 THR A O 1
ATOM 3613 N N . ALA A 1 483 ? -1.835 -8.011 -31.149 1.00 95.62 483 ALA A N 1
ATOM 3614 C CA . ALA A 1 483 ? -2.150 -6.628 -31.501 1.00 95.62 483 ALA A CA 1
ATOM 3615 C C . ALA A 1 483 ? -1.134 -5.619 -30.929 1.00 95.62 483 ALA A C 1
ATOM 3617 O O . ALA A 1 483 ? -1.410 -4.420 -30.891 1.00 95.62 483 ALA A O 1
ATOM 3618 N N . ASP A 1 484 ? 0.027 -6.079 -30.454 1.00 96.94 484 ASP A N 1
ATOM 3619 C CA . ASP A 1 484 ? 1.084 -5.199 -29.961 1.00 96.94 484 ASP A CA 1
ATOM 3620 C C . ASP A 1 484 ? 1.757 -4.442 -31.116 1.00 96.94 484 ASP A C 1
ATOM 3622 O O . ASP A 1 484 ? 2.471 -5.013 -31.942 1.00 96.94 484 ASP A O 1
ATOM 3626 N N . THR A 1 485 ? 1.512 -3.133 -31.167 1.00 95.00 485 THR A N 1
ATOM 3627 C CA . THR A 1 485 ? 2.113 -2.221 -32.146 1.00 95.00 485 THR A CA 1
ATOM 3628 C C . THR A 1 485 ? 3.251 -1.383 -31.569 1.00 95.00 485 THR A C 1
ATOM 3630 O O . THR A 1 485 ? 3.820 -0.580 -32.306 1.00 95.00 485 THR A O 1
ATOM 3633 N N . LEU A 1 486 ? 3.550 -1.507 -30.270 1.00 94.06 486 LEU A N 1
ATOM 3634 C CA . LEU A 1 486 ? 4.647 -0.778 -29.627 1.00 94.06 486 LEU A CA 1
ATOM 3635 C C . LEU A 1 486 ? 5.937 -1.596 -29.657 1.00 94.06 486 LEU A C 1
ATOM 3637 O O . LEU A 1 486 ? 7.002 -1.055 -29.939 1.00 94.06 486 LEU A O 1
ATOM 3641 N N . VAL A 1 487 ? 5.836 -2.898 -29.389 1.00 95.25 487 VAL A N 1
ATOM 3642 C CA . VAL A 1 487 ? 6.927 -3.857 -29.570 1.00 95.25 487 VAL A CA 1
ATOM 3643 C C . VAL A 1 487 ? 6.400 -5.013 -30.401 1.00 95.25 487 VAL A C 1
ATOM 3645 O O . VAL A 1 487 ? 5.532 -5.768 -29.973 1.00 95.25 487 VAL A O 1
ATOM 3648 N N . SER A 1 488 ? 6.938 -5.174 -31.603 1.00 96.31 488 SER A N 1
ATOM 3649 C CA . SER A 1 488 ? 6.486 -6.196 -32.535 1.00 96.31 488 SER A CA 1
ATOM 3650 C C . SER A 1 488 ? 6.613 -7.610 -31.948 1.00 96.31 488 SER A C 1
ATOM 3652 O O . SER A 1 488 ? 7.678 -7.962 -31.426 1.00 96.31 488 SER A O 1
ATOM 3654 N N . PRO A 1 489 ? 5.605 -8.486 -32.140 1.00 97.12 489 PRO A N 1
ATOM 3655 C CA . PRO A 1 489 ? 5.696 -9.914 -31.825 1.00 97.12 489 PRO A CA 1
ATOM 3656 C C . PRO A 1 489 ? 6.871 -10.636 -32.497 1.00 97.12 489 PRO A C 1
ATOM 3658 O O . PRO A 1 489 ? 7.291 -11.704 -32.039 1.00 97.12 489 PRO A O 1
ATOM 3661 N N . VAL A 1 490 ? 7.417 -10.063 -33.577 1.00 95.94 490 VAL A N 1
ATOM 3662 C CA . VAL A 1 490 ? 8.625 -10.561 -34.248 1.00 95.94 490 VAL A CA 1
ATOM 3663 C C . VAL A 1 490 ? 9.817 -10.598 -33.287 1.00 95.94 490 VAL A C 1
ATOM 3665 O O . VAL A 1 490 ? 10.617 -11.528 -33.374 1.00 95.94 490 VAL A O 1
ATOM 3668 N N . ALA A 1 491 ? 9.906 -9.669 -32.328 1.00 94.56 491 ALA A N 1
ATOM 3669 C CA . ALA A 1 491 ? 10.974 -9.634 -31.330 1.00 94.56 491 ALA A CA 1
ATOM 3670 C C . ALA A 1 491 ? 11.006 -10.919 -30.481 1.00 94.56 491 ALA A C 1
ATOM 3672 O O . ALA A 1 491 ? 11.993 -11.660 -30.501 1.00 94.56 491 ALA A O 1
ATOM 3673 N N . SER A 1 492 ? 9.894 -11.271 -29.825 1.00 96.69 492 SER A N 1
ATOM 3674 C CA . SER A 1 492 ? 9.823 -12.497 -29.014 1.00 96.69 492 SER A CA 1
ATOM 3675 C C . SER A 1 492 ? 9.987 -13.768 -29.852 1.00 96.69 492 SER A C 1
ATOM 3677 O O . SER A 1 492 ? 10.564 -14.750 -29.382 1.00 96.69 492 SER A O 1
ATOM 3679 N N . LYS A 1 493 ? 9.530 -13.771 -31.114 1.00 96.69 493 LYS A N 1
ATOM 3680 C CA . LYS A 1 493 ? 9.745 -14.919 -32.008 1.00 96.69 493 LYS A CA 1
ATOM 3681 C C . LYS A 1 493 ? 11.214 -15.076 -32.401 1.00 96.69 493 LYS A C 1
ATOM 3683 O O . LYS A 1 493 ? 11.717 -16.198 -32.450 1.00 96.69 493 LYS A O 1
ATOM 3688 N N . MET A 1 494 ? 11.908 -13.971 -32.661 1.00 93.88 494 MET A N 1
ATOM 3689 C CA . MET A 1 494 ? 13.336 -13.977 -32.969 1.00 93.88 494 MET A CA 1
ATOM 3690 C C . MET A 1 494 ? 14.165 -14.442 -31.767 1.00 93.88 494 MET A C 1
ATOM 3692 O O . MET A 1 494 ? 15.079 -15.253 -31.928 1.00 93.88 494 MET A O 1
ATOM 3696 N N . LEU A 1 495 ? 13.804 -13.993 -30.561 1.00 95.81 495 LEU A N 1
ATOM 3697 C CA . LEU A 1 495 ? 14.405 -14.459 -29.312 1.00 95.81 495 LEU A CA 1
ATOM 3698 C C . LEU A 1 495 ? 14.235 -15.973 -29.135 1.00 95.81 495 LEU A C 1
ATOM 3700 O O . LEU A 1 495 ? 15.229 -16.672 -28.940 1.00 95.81 495 LEU A O 1
ATOM 3704 N N . GLN A 1 496 ? 13.010 -16.489 -29.298 1.00 97.19 496 GLN A N 1
ATOM 3705 C CA . GLN A 1 496 ? 12.738 -17.929 -29.252 1.00 97.19 496 GLN A CA 1
ATOM 3706 C C . GLN A 1 496 ? 13.616 -18.702 -30.243 1.00 97.19 496 GLN A C 1
ATOM 3708 O O . GLN A 1 496 ? 14.319 -19.622 -29.842 1.00 97.19 496 GLN A O 1
ATOM 3713 N N . ASN A 1 497 ? 13.640 -18.301 -31.519 1.00 94.94 497 ASN A N 1
ATOM 3714 C CA . ASN A 1 497 ? 14.435 -18.990 -32.540 1.00 94.94 497 ASN A CA 1
ATOM 3715 C C . ASN A 1 497 ? 15.924 -19.067 -32.158 1.00 94.94 497 ASN A C 1
ATOM 3717 O O . ASN A 1 497 ? 16.592 -20.067 -32.426 1.00 94.94 497 ASN A O 1
ATOM 3721 N N . ARG A 1 498 ? 16.461 -18.002 -31.548 1.00 93.50 498 ARG A N 1
ATOM 3722 C CA . ARG A 1 498 ? 17.867 -17.927 -31.136 1.00 93.50 498 ARG A CA 1
ATOM 3723 C C . ARG A 1 498 ? 18.168 -18.840 -29.947 1.00 93.50 498 ARG A C 1
ATOM 3725 O O . ARG A 1 498 ? 19.210 -19.493 -29.951 1.00 93.50 498 ARG A O 1
ATOM 3732 N N . LEU A 1 499 ? 17.271 -18.877 -28.967 1.00 96.50 499 LEU A N 1
ATOM 3733 C CA . LEU A 1 499 ? 17.362 -19.742 -27.790 1.00 96.50 499 LEU A CA 1
ATOM 3734 C C . LEU A 1 499 ? 17.218 -21.224 -28.174 1.00 96.50 499 LEU A C 1
ATOM 3736 O O . LEU A 1 499 ? 18.061 -22.034 -27.788 1.00 96.50 499 LEU A O 1
ATOM 3740 N N . ASP A 1 500 ? 16.245 -21.564 -29.022 1.00 97.19 500 ASP A N 1
ATOM 3741 C CA . ASP A 1 500 ? 16.033 -22.929 -29.524 1.00 97.19 500 ASP A CA 1
ATOM 3742 C C . ASP A 1 500 ? 17.262 -23.431 -30.297 1.00 97.19 500 ASP A C 1
ATOM 3744 O O . ASP A 1 500 ? 17.736 -24.547 -30.083 1.00 97.19 500 ASP A O 1
ATOM 3748 N N . ALA A 1 501 ? 17.845 -22.582 -31.153 1.00 95.31 501 ALA A N 1
ATOM 3749 C CA . ALA A 1 501 ? 19.067 -22.905 -31.891 1.00 95.31 501 ALA A CA 1
ATOM 3750 C C . ALA A 1 501 ? 20.294 -23.112 -30.982 1.00 95.31 501 ALA A C 1
ATOM 3752 O O . ALA A 1 501 ? 21.252 -23.771 -31.387 1.00 95.31 501 ALA A O 1
ATOM 3753 N N . ALA A 1 502 ? 20.279 -22.548 -29.773 1.00 95.38 502 ALA A N 1
ATOM 3754 C CA . ALA A 1 502 ? 21.301 -22.751 -28.751 1.00 95.38 502 ALA A CA 1
ATOM 3755 C C . ALA A 1 502 ? 21.009 -23.954 -27.830 1.00 95.38 502 ALA A C 1
ATOM 3757 O O . ALA A 1 502 ? 21.840 -24.280 -26.982 1.00 95.38 502 ALA A O 1
ATOM 3758 N N . GLY A 1 503 ? 19.866 -24.628 -28.004 1.00 96.19 503 GLY A N 1
ATOM 3759 C CA . GLY A 1 503 ? 19.436 -25.751 -27.168 1.00 96.19 503 GLY A CA 1
ATOM 3760 C C . GLY A 1 503 ? 18.916 -25.338 -25.789 1.00 96.19 503 GLY A C 1
ATOM 3761 O O . GLY A 1 503 ? 18.906 -26.160 -24.876 1.00 96.19 503 GLY A O 1
ATOM 3762 N N . VAL A 1 504 ? 18.516 -24.076 -25.624 1.00 95.69 504 VAL A N 1
ATOM 3763 C CA . VAL A 1 504 ? 17.944 -23.548 -24.380 1.00 95.69 504 VAL A CA 1
ATOM 3764 C C . VAL A 1 504 ? 16.458 -23.889 -24.329 1.00 95.69 504 VAL A C 1
ATOM 3766 O O . VAL A 1 504 ? 15.765 -23.785 -25.338 1.00 95.69 504 VAL A O 1
ATOM 3769 N N . HIS A 1 505 ? 15.950 -24.280 -23.158 1.00 96.69 505 HIS A N 1
ATOM 3770 C CA . HIS A 1 505 ? 14.513 -24.511 -22.992 1.00 96.69 505 HIS A CA 1
ATOM 3771 C C . HIS A 1 505 ? 13.741 -23.196 -23.122 1.00 96.69 505 HIS A C 1
ATOM 3773 O O . HIS A 1 505 ? 14.006 -22.246 -22.378 1.00 96.69 505 HIS A O 1
ATOM 3779 N N . THR A 1 506 ? 12.766 -23.164 -24.030 1.00 97.25 506 THR A N 1
ATOM 3780 C CA . THR A 1 506 ? 11.877 -22.019 -24.211 1.00 97.25 506 THR A CA 1
ATOM 3781 C C . THR A 1 506 ? 10.412 -22.414 -24.173 1.00 97.25 506 THR A C 1
ATOM 3783 O O . THR A 1 506 ? 9.989 -23.418 -24.745 1.00 97.25 506 THR A O 1
ATOM 3786 N N . GLU A 1 507 ? 9.614 -21.563 -23.542 1.00 97.69 507 GLU A N 1
ATOM 3787 C CA . GLU A 1 507 ? 8.166 -21.535 -23.691 1.00 97.69 507 GLU A CA 1
ATOM 3788 C C . GLU A 1 507 ? 7.760 -20.164 -24.223 1.00 97.69 507 GLU A C 1
ATOM 3790 O O . GLU A 1 507 ? 8.224 -19.133 -23.738 1.00 97.69 507 GLU A O 1
ATOM 3795 N N . ARG A 1 508 ? 6.897 -20.132 -25.240 1.00 97.19 508 ARG A N 1
ATOM 3796 C CA . ARG A 1 508 ? 6.397 -18.881 -25.813 1.00 97.19 508 ARG A CA 1
ATOM 3797 C C . ARG A 1 508 ? 4.899 -18.972 -26.034 1.00 97.19 508 ARG A C 1
ATOM 3799 O O . ARG A 1 508 ? 4.445 -19.821 -26.798 1.00 97.19 508 ARG A O 1
ATOM 3806 N N . TYR A 1 509 ? 4.160 -18.050 -25.428 1.00 97.06 509 TYR A N 1
ATOM 3807 C CA . TYR A 1 509 ? 2.714 -17.939 -25.573 1.00 97.06 509 TYR A CA 1
ATOM 3808 C C . TYR A 1 509 ? 2.351 -16.611 -26.228 1.00 97.06 509 TYR A C 1
ATOM 3810 O O . TYR A 1 509 ? 2.815 -15.546 -25.819 1.00 97.06 509 TYR A O 1
ATOM 3818 N N . VAL A 1 510 ? 1.506 -16.678 -27.254 1.00 96.62 510 VAL A N 1
ATOM 3819 C CA . VAL A 1 510 ? 0.983 -15.494 -27.934 1.00 96.62 510 VAL A CA 1
ATOM 3820 C C . VAL A 1 510 ? -0.489 -15.340 -27.586 1.00 96.62 510 VAL A C 1
ATOM 3822 O O . VAL A 1 510 ? -1.250 -16.301 -27.688 1.00 96.62 510 VAL A O 1
ATOM 3825 N N . ILE A 1 511 ? -0.877 -14.149 -27.150 1.00 96.06 511 ILE A N 1
ATOM 3826 C CA . ILE A 1 511 ? -2.226 -13.847 -26.684 1.00 96.06 511 ILE A CA 1
ATOM 3827 C C . ILE A 1 511 ? -2.984 -13.139 -27.801 1.00 96.06 511 ILE A C 1
ATOM 3829 O O . ILE A 1 511 ? -2.636 -12.027 -28.206 1.00 96.06 511 ILE A O 1
ATOM 3833 N N . GLU A 1 512 ? -4.028 -13.793 -28.292 1.00 95.56 512 GLU A N 1
ATOM 3834 C CA . GLU A 1 512 ? -4.842 -13.296 -29.395 1.00 95.56 512 GLU A CA 1
ATOM 3835 C C . GLU A 1 512 ? -5.588 -12.011 -29.006 1.00 95.56 512 GLU A C 1
ATOM 3837 O O . GLU A 1 512 ? -6.268 -11.954 -27.980 1.00 95.56 512 GLU A O 1
ATOM 3842 N N . GLY A 1 513 ? -5.455 -10.969 -29.827 1.00 93.75 513 GLY A N 1
ATOM 3843 C CA . GLY A 1 513 ? -6.101 -9.666 -29.663 1.00 93.75 513 GLY A CA 1
ATOM 3844 C C . GLY A 1 513 ? -5.496 -8.767 -28.580 1.00 93.75 513 GLY A C 1
ATOM 3845 O O . GLY A 1 513 ? -5.898 -7.610 -28.471 1.00 93.75 513 GLY A O 1
ATOM 3846 N N . ALA A 1 514 ? -4.538 -9.254 -27.786 1.00 94.69 514 ALA A N 1
ATOM 3847 C CA . ALA A 1 514 ? -3.898 -8.449 -26.749 1.00 94.69 514 ALA A CA 1
ATOM 3848 C C . ALA A 1 514 ? -2.897 -7.445 -27.349 1.00 94.69 514 ALA A C 1
ATOM 3850 O O . ALA A 1 514 ? -2.180 -7.768 -28.297 1.00 94.69 514 ALA A O 1
ATOM 3851 N N . GLY A 1 515 ? -2.850 -6.235 -26.783 1.00 94.81 515 GLY A N 1
ATOM 3852 C CA . GLY A 1 515 ? -1.893 -5.185 -27.145 1.00 94.81 515 GLY A CA 1
ATOM 3853 C C . GLY A 1 515 ? -0.594 -5.260 -26.332 1.00 94.81 515 GLY A C 1
ATOM 3854 O O . GLY A 1 515 ? -0.199 -6.330 -25.870 1.00 94.81 515 GLY A O 1
ATOM 3855 N N . HIS A 1 516 ? 0.055 -4.109 -26.122 1.00 95.06 516 HIS A N 1
ATOM 3856 C CA . HIS A 1 516 ? 1.278 -3.981 -25.315 1.00 95.06 516 HIS A CA 1
ATOM 3857 C C . HIS A 1 516 ? 0.987 -4.005 -23.799 1.00 95.06 516 HIS A C 1
ATOM 3859 O O . HIS A 1 516 ? 1.150 -3.006 -23.093 1.00 95.06 516 HIS A O 1
ATOM 3865 N N . GLY A 1 517 ? 0.483 -5.137 -23.310 1.00 91.50 517 GLY A N 1
ATOM 3866 C CA . GLY A 1 517 ? -0.020 -5.320 -21.946 1.00 91.50 517 GLY A CA 1
ATOM 3867 C C . GLY A 1 517 ? -1.543 -5.458 -21.869 1.00 91.50 517 GLY A C 1
ATOM 3868 O O . GLY A 1 517 ? -2.240 -5.464 -22.885 1.00 91.50 517 GLY A O 1
ATOM 3869 N N . GLY A 1 518 ? -2.059 -5.608 -20.647 1.00 87.06 518 GLY A N 1
ATOM 3870 C CA . GLY A 1 518 ? -3.482 -5.823 -20.365 1.00 87.06 518 GLY A CA 1
ATOM 3871 C C . GLY A 1 518 ? -3.737 -6.981 -19.396 1.00 87.06 518 GLY A C 1
ATOM 3872 O O . GLY A 1 518 ? -2.846 -7.784 -19.120 1.00 87.06 518 GLY A O 1
ATOM 3873 N N . LYS A 1 519 ? -4.980 -7.095 -18.905 1.00 85.44 519 LYS A N 1
ATOM 3874 C CA . LYS A 1 519 ? -5.385 -8.091 -17.891 1.00 85.44 519 LYS A CA 1
ATOM 3875 C C . LYS A 1 519 ? -5.101 -9.540 -18.309 1.00 85.44 519 LYS A C 1
ATOM 3877 O O . LYS A 1 519 ? -4.827 -10.384 -17.463 1.00 85.44 519 LYS A O 1
ATOM 3882 N N . GLN A 1 520 ? -5.117 -9.829 -19.612 1.00 89.06 520 GLN A N 1
ATOM 3883 C CA . GLN A 1 520 ? -4.845 -11.159 -20.167 1.00 89.06 520 GLN A CA 1
ATOM 3884 C C . GLN A 1 520 ? -3.432 -11.670 -19.843 1.00 89.06 520 GLN A C 1
ATOM 3886 O O . GLN A 1 520 ? -3.212 -12.880 -19.854 1.00 89.06 520 GLN A O 1
ATOM 3891 N N . PHE A 1 521 ? -2.471 -10.779 -19.581 1.00 90.06 521 PHE A N 1
ATOM 3892 C CA . PHE A 1 521 ? -1.107 -11.156 -19.198 1.00 90.06 521 PHE A CA 1
ATOM 3893 C C . PHE A 1 521 ? -0.986 -11.480 -17.706 1.00 90.06 521 PHE A C 1
ATOM 3895 O O . PHE A 1 521 ? -0.136 -12.276 -17.323 1.00 90.06 521 PHE A O 1
ATOM 3902 N N . GLU A 1 522 ? -1.842 -10.878 -16.882 1.00 82.75 522 GLU A N 1
ATOM 3903 C CA . GLU A 1 522 ? -1.733 -10.891 -15.419 1.00 82.75 522 GLU A CA 1
ATOM 3904 C C . GLU A 1 522 ? -2.622 -11.956 -14.767 1.00 82.75 522 GLU A C 1
ATOM 3906 O O . GLU A 1 522 ? -2.390 -12.337 -13.626 1.00 82.75 522 GLU A O 1
ATOM 3911 N N . GLN A 1 523 ? -3.644 -12.437 -15.483 1.00 79.62 523 GLN A N 1
ATOM 3912 C CA . GLN A 1 523 ? -4.697 -13.295 -14.938 1.00 79.62 523 GLN A CA 1
ATOM 3913 C C . GLN A 1 523 ? -4.808 -14.644 -15.659 1.00 79.62 523 GLN A C 1
ATOM 3915 O O . GLN A 1 523 ? -4.286 -14.855 -16.760 1.00 79.62 523 GLN A O 1
ATOM 3920 N N . GLY A 1 524 ? -5.546 -15.562 -15.028 1.00 81.62 524 GLY A N 1
ATOM 3921 C CA . GLY A 1 524 ? -5.939 -16.846 -15.601 1.00 81.62 524 GLY A CA 1
ATOM 3922 C C . GLY A 1 524 ? -4.747 -17.674 -16.081 1.00 81.62 524 GLY A C 1
ATOM 3923 O O . GLY A 1 524 ? -3.729 -17.798 -15.398 1.00 81.62 524 GLY A O 1
ATOM 3924 N N . LYS A 1 525 ? -4.858 -18.217 -17.299 1.00 87.56 525 LYS A N 1
ATOM 3925 C CA . LYS A 1 525 ? -3.853 -19.129 -17.868 1.00 87.56 525 LYS A CA 1
ATOM 3926 C C . LYS A 1 525 ? -2.453 -18.521 -17.979 1.00 87.56 525 LYS A C 1
ATOM 3928 O O . LYS A 1 525 ? -1.485 -19.274 -17.929 1.00 87.56 525 LYS A O 1
ATOM 3933 N N . SER A 1 526 ? -2.316 -17.204 -18.154 1.00 91.06 526 SER A N 1
ATOM 3934 C CA . SER A 1 526 ? -0.995 -16.561 -18.242 1.00 91.06 526 SER A CA 1
ATOM 3935 C C . SER A 1 526 ? -0.257 -16.628 -16.910 1.00 91.06 526 SER A C 1
ATOM 3937 O O . SER A 1 526 ? 0.874 -17.113 -16.861 1.00 91.06 526 SER A O 1
ATOM 3939 N N . ALA A 1 527 ? -0.927 -16.237 -15.822 1.00 91.06 527 ALA A N 1
ATOM 3940 C CA . ALA A 1 527 ? -0.380 -16.330 -14.473 1.00 91.06 527 ALA A CA 1
ATOM 3941 C C . ALA A 1 527 ? -0.065 -17.785 -14.094 1.00 91.06 527 ALA A C 1
ATOM 3943 O O . ALA A 1 527 ? 1.030 -18.076 -13.616 1.00 91.06 527 ALA A O 1
ATOM 3944 N N . GLU A 1 528 ? -0.977 -18.720 -14.387 1.00 93.19 528 GLU A N 1
ATOM 3945 C CA . GLU A 1 528 ? -0.761 -20.155 -14.155 1.00 93.19 528 GLU A CA 1
ATOM 3946 C C . GLU A 1 528 ? 0.473 -20.685 -14.900 1.00 93.19 528 GLU A C 1
ATOM 3948 O O . GLU A 1 528 ? 1.299 -21.385 -14.313 1.00 93.19 528 GLU A O 1
ATOM 3953 N N . ARG A 1 529 ? 0.636 -20.335 -16.183 1.00 95.31 529 ARG A N 1
ATOM 3954 C CA . ARG A 1 529 ? 1.806 -20.715 -16.997 1.00 95.31 529 ARG A CA 1
ATOM 3955 C C . ARG A 1 529 ? 3.096 -20.155 -16.416 1.00 95.31 529 ARG A C 1
ATOM 3957 O O . ARG A 1 529 ? 4.067 -20.896 -16.286 1.00 95.31 529 ARG A O 1
ATOM 3964 N N . ALA A 1 530 ? 3.092 -18.886 -16.017 1.00 96.81 530 ALA A N 1
ATOM 3965 C CA . ALA A 1 530 ? 4.239 -18.250 -15.385 1.00 96.81 530 ALA A CA 1
ATOM 3966 C C . ALA A 1 530 ? 4.637 -18.944 -14.077 1.00 96.81 530 ALA A C 1
ATOM 3968 O O . ALA A 1 530 ? 5.801 -19.294 -13.893 1.00 96.81 530 ALA A O 1
ATOM 3969 N N . ILE A 1 531 ? 3.672 -19.215 -13.198 1.00 96.56 531 ILE A N 1
ATOM 3970 C CA . ILE A 1 531 ? 3.911 -19.905 -11.925 1.00 96.56 531 ILE A CA 1
ATOM 3971 C C . ILE A 1 531 ? 4.411 -21.338 -12.163 1.00 96.56 531 ILE A C 1
ATOM 3973 O O . ILE A 1 531 ? 5.380 -21.758 -11.532 1.00 96.56 531 ILE A O 1
ATOM 3977 N N . ASN A 1 532 ? 3.813 -22.083 -13.097 1.00 97.31 532 ASN A N 1
ATOM 3978 C CA . ASN A 1 532 ? 4.226 -23.454 -13.419 1.00 97.31 532 ASN A CA 1
ATOM 3979 C C . ASN A 1 532 ? 5.645 -23.521 -13.995 1.00 97.31 532 ASN A C 1
ATOM 3981 O O . ASN A 1 532 ? 6.433 -24.393 -13.613 1.00 97.31 532 ASN A O 1
ATOM 3985 N N . PHE A 1 533 ? 5.986 -22.578 -14.871 1.00 98.12 533 PHE A N 1
ATOM 3986 C CA . PHE A 1 533 ? 7.337 -22.434 -15.393 1.00 98.12 533 PHE A CA 1
ATOM 3987 C C . PHE A 1 533 ? 8.336 -22.165 -14.262 1.00 98.12 533 PHE A C 1
ATOM 3989 O O . PHE A 1 533 ? 9.326 -22.884 -14.135 1.00 98.12 533 PHE A O 1
ATOM 3996 N N . LEU A 1 534 ? 8.063 -21.202 -13.374 1.00 97.81 534 LEU A N 1
ATOM 3997 C CA . LEU A 1 534 ? 8.959 -20.915 -12.248 1.00 97.81 534 LEU A CA 1
ATOM 3998 C C . LEU A 1 534 ? 9.083 -22.097 -11.284 1.00 97.81 534 LEU A C 1
ATOM 4000 O O . LEU A 1 534 ? 10.194 -22.421 -10.871 1.00 97.81 534 LEU A O 1
ATOM 4004 N N . ASN A 1 535 ? 7.988 -22.800 -10.989 1.00 96.56 535 ASN A N 1
ATOM 4005 C CA . ASN A 1 535 ? 8.016 -23.990 -10.134 1.00 96.56 535 ASN A CA 1
ATOM 4006 C C . ASN A 1 535 ? 8.922 -25.093 -10.702 1.00 96.56 535 ASN A C 1
ATOM 4008 O O . ASN A 1 535 ? 9.472 -25.888 -9.940 1.00 96.56 535 ASN A O 1
ATOM 4012 N N . THR A 1 536 ? 9.087 -25.125 -12.026 1.00 96.56 536 THR A N 1
ATOM 4013 C CA . THR A 1 536 ? 9.939 -26.090 -12.728 1.00 96.56 536 THR A CA 1
ATOM 4014 C C . THR A 1 536 ? 11.382 -25.607 -12.858 1.00 96.56 536 THR A C 1
ATOM 4016 O O . THR A 1 536 ? 12.301 -26.410 -12.709 1.00 96.56 536 THR A O 1
ATOM 4019 N N . TYR A 1 537 ? 11.595 -24.318 -13.145 1.00 96.31 537 TYR A N 1
ATOM 4020 C CA . TYR A 1 537 ? 12.890 -23.813 -13.609 1.00 96.31 537 TYR A CA 1
ATOM 4021 C C . TYR A 1 537 ? 13.592 -22.838 -12.659 1.00 96.31 537 TYR A C 1
ATOM 4023 O O . TYR A 1 537 ? 14.801 -22.649 -12.803 1.00 96.31 537 TYR A O 1
ATOM 4031 N N . ALA A 1 538 ? 12.920 -22.263 -11.656 1.00 91.75 538 ALA A N 1
ATOM 4032 C CA . ALA A 1 538 ? 13.539 -21.307 -10.726 1.00 91.75 538 ALA A CA 1
ATOM 4033 C C . ALA A 1 538 ? 14.633 -21.930 -9.836 1.00 91.75 538 ALA A C 1
ATOM 4035 O O . ALA A 1 538 ? 15.370 -21.206 -9.179 1.00 91.75 538 ALA A O 1
ATOM 4036 N N . ASN A 1 539 ? 14.768 -23.256 -9.819 1.00 90.75 539 ASN A N 1
ATOM 4037 C CA . ASN A 1 539 ? 15.828 -24.011 -9.146 1.00 90.75 539 ASN A CA 1
ATOM 4038 C C . ASN A 1 539 ? 16.837 -24.654 -10.120 1.00 90.75 539 ASN A C 1
ATOM 4040 O O . ASN A 1 539 ? 17.681 -25.438 -9.681 1.00 90.75 539 ASN A O 1
ATOM 4044 N N . THR A 1 540 ? 16.764 -24.353 -11.422 1.00 89.06 540 THR A N 1
ATOM 4045 C CA . THR A 1 540 ? 17.715 -24.873 -12.418 1.00 89.06 540 THR A CA 1
ATOM 4046 C C . THR A 1 540 ? 19.123 -24.387 -12.074 1.00 89.06 540 THR A C 1
ATOM 4048 O O . THR A 1 540 ? 19.306 -23.179 -11.922 1.00 89.06 540 THR A O 1
ATOM 4051 N N . PRO A 1 541 ? 20.134 -25.265 -11.947 1.00 84.25 541 PRO A N 1
ATOM 4052 C CA . PRO A 1 541 ? 21.497 -24.829 -11.674 1.00 84.25 541 PRO A CA 1
ATOM 4053 C C . PRO A 1 541 ? 21.999 -23.859 -12.746 1.00 84.25 541 PRO A C 1
ATOM 4055 O O . PRO A 1 541 ? 21.956 -24.159 -13.938 1.00 84.25 541 PRO A O 1
ATOM 4058 N N . VAL A 1 542 ? 22.505 -22.708 -12.314 1.00 83.44 542 VAL A N 1
ATOM 4059 C CA . VAL A 1 542 ? 23.149 -21.748 -13.212 1.00 83.44 542 VAL A CA 1
ATOM 4060 C C . VAL A 1 542 ? 24.525 -22.285 -13.613 1.00 83.44 542 VAL A C 1
ATOM 4062 O O . VAL A 1 542 ? 25.310 -22.684 -12.750 1.00 83.44 542 VAL A O 1
ATOM 4065 N N . SER A 1 543 ? 24.843 -22.274 -14.912 1.00 84.44 543 SER A N 1
ATOM 4066 C CA . SER A 1 543 ? 26.190 -22.600 -15.396 1.00 84.44 543 SER A CA 1
ATOM 4067 C C . SER A 1 543 ? 27.211 -21.605 -14.845 1.00 84.44 543 SER A C 1
ATOM 4069 O O . SER A 1 543 ? 27.048 -20.401 -15.006 1.00 84.44 543 SER A O 1
ATOM 4071 N N . ASN A 1 544 ? 28.306 -22.090 -14.254 1.00 83.62 544 ASN A N 1
ATOM 4072 C CA . ASN A 1 544 ? 29.427 -21.234 -13.837 1.00 83.62 544 ASN A CA 1
ATOM 4073 C C . ASN A 1 544 ? 30.257 -20.713 -15.026 1.00 83.62 544 ASN A C 1
ATOM 4075 O O . ASN A 1 544 ? 31.205 -19.952 -14.830 1.00 83.62 544 ASN A O 1
ATOM 4079 N N . VAL A 1 545 ? 29.943 -21.148 -16.248 1.00 87.12 545 VAL A N 1
ATOM 4080 C CA . VAL A 1 545 ? 30.587 -20.688 -17.477 1.00 87.12 545 VAL A CA 1
ATOM 4081 C C . VAL A 1 545 ? 29.784 -19.519 -18.033 1.00 87.12 545 VAL A C 1
ATOM 4083 O O . VAL A 1 545 ? 28.585 -19.645 -18.271 1.00 87.12 545 VAL A O 1
ATOM 4086 N N . ALA A 1 546 ? 30.453 -18.386 -18.240 1.00 86.38 546 ALA A N 1
ATOM 4087 C CA . ALA A 1 546 ? 29.850 -17.229 -18.887 1.00 86.38 546 ALA A CA 1
ATOM 4088 C C . ALA A 1 546 ? 29.429 -17.576 -20.329 1.00 86.38 546 ALA A C 1
ATOM 4090 O O . ALA A 1 546 ? 30.227 -18.193 -21.046 1.00 86.38 546 ALA A O 1
ATOM 4091 N N . PRO A 1 547 ? 28.234 -17.155 -20.778 1.00 87.62 547 PRO A N 1
ATOM 4092 C CA . PRO A 1 547 ? 27.850 -17.238 -22.176 1.00 87.62 547 PRO A CA 1
ATOM 4093 C C . PRO A 1 547 ? 28.858 -16.549 -23.098 1.00 87.62 547 PRO A C 1
ATOM 4095 O O . PRO A 1 547 ? 29.468 -15.527 -22.764 1.00 87.62 547 PRO A O 1
ATOM 4098 N N . THR A 1 548 ? 29.028 -17.114 -24.286 1.00 87.50 548 THR A N 1
ATOM 4099 C CA . THR A 1 548 ? 29.888 -16.562 -25.330 1.00 87.50 548 THR A CA 1
ATOM 4100 C C . THR A 1 548 ? 29.266 -15.288 -25.892 1.00 87.50 548 THR A C 1
ATOM 4102 O O . THR A 1 548 ? 28.169 -15.319 -26.445 1.00 87.50 548 THR A O 1
ATOM 4105 N N . VAL A 1 549 ? 29.996 -14.173 -25.810 1.00 88.25 549 VAL A N 1
ATOM 4106 C CA . VAL A 1 549 ? 29.571 -12.896 -26.399 1.00 88.25 549 VAL A CA 1
ATOM 4107 C C . VAL A 1 549 ? 29.936 -12.864 -27.879 1.00 88.25 549 VAL A C 1
ATOM 4109 O O . VAL A 1 549 ? 31.113 -12.875 -28.241 1.00 88.25 549 VAL A O 1
ATOM 4112 N N . ASP A 1 550 ? 28.930 -12.773 -28.738 1.00 86.00 550 ASP A N 1
ATOM 4113 C CA . ASP A 1 550 ? 29.089 -12.627 -30.180 1.00 86.00 550 ASP A CA 1
ATOM 4114 C C . ASP A 1 550 ? 28.250 -11.441 -30.662 1.00 86.00 550 ASP A C 1
ATOM 4116 O O . ASP A 1 550 ? 27.082 -11.561 -31.032 1.00 86.00 550 ASP A O 1
ATOM 4120 N N . LEU A 1 551 ? 28.892 -10.271 -30.655 1.00 83.31 551 LEU A N 1
ATOM 4121 C CA . LEU A 1 551 ? 28.284 -8.997 -31.035 1.00 83.31 551 LEU A CA 1
ATOM 4122 C C . LEU A 1 551 ? 27.848 -8.948 -32.506 1.00 83.31 551 LEU A C 1
ATOM 4124 O O . LEU A 1 551 ? 27.129 -8.034 -32.874 1.00 83.31 551 LEU A O 1
ATOM 4128 N N . SER A 1 552 ? 28.252 -9.900 -33.355 1.00 75.50 552 SER A N 1
ATOM 4129 C CA . SER A 1 552 ? 27.757 -9.958 -34.739 1.00 75.50 552 SER A CA 1
ATOM 4130 C C . SER A 1 552 ? 26.329 -10.508 -34.845 1.00 75.50 552 SER A C 1
ATOM 4132 O O . SER A 1 552 ? 25.706 -10.422 -35.905 1.00 75.50 552 SER A O 1
ATOM 4134 N N . LYS A 1 553 ? 25.815 -11.108 -33.763 1.00 75.25 553 LYS A N 1
ATOM 4135 C CA . LYS A 1 553 ? 24.488 -11.734 -33.722 1.00 75.25 553 LYS A CA 1
ATOM 4136 C C . LYS A 1 553 ? 23.380 -10.817 -33.231 1.00 75.25 553 LYS A C 1
ATOM 4138 O O . LYS A 1 553 ? 22.235 -11.053 -33.616 1.00 75.25 553 LYS A O 1
ATOM 4143 N N . GLY A 1 554 ? 23.701 -9.812 -32.419 1.00 66.12 554 GLY A N 1
ATOM 4144 C CA . GLY A 1 554 ? 22.848 -8.642 -32.219 1.00 66.12 554 GLY A CA 1
ATOM 4145 C C . GLY A 1 554 ? 23.166 -7.613 -33.294 1.00 66.12 554 GLY A C 1
ATOM 4146 O O . GLY A 1 554 ? 24.319 -7.486 -33.694 1.00 66.12 554 GLY A O 1
ATOM 4147 N N . THR A 1 555 ? 22.150 -6.926 -33.811 1.00 66.50 555 THR A N 1
ATOM 4148 C CA . THR A 1 555 ? 22.269 -6.050 -34.990 1.00 66.50 555 THR A CA 1
ATOM 4149 C C . THR A 1 555 ? 22.978 -6.681 -36.188 1.00 66.50 555 THR A C 1
ATOM 4151 O O . THR A 1 555 ? 24.027 -6.213 -36.643 1.00 66.50 555 THR A O 1
ATOM 4154 N N . LYS A 1 556 ? 22.344 -7.668 -36.820 1.00 55.19 556 LYS A N 1
ATOM 4155 C CA . LYS A 1 556 ? 22.392 -7.614 -38.283 1.00 55.19 556 LYS A CA 1
ATOM 4156 C C . LYS A 1 556 ? 21.612 -6.358 -38.683 1.00 55.19 556 LYS A C 1
ATOM 4158 O O . LYS A 1 556 ? 20.585 -6.062 -38.079 1.00 55.19 556 LYS A O 1
ATOM 4163 N N . ALA A 1 557 ? 22.025 -5.659 -39.734 1.00 57.19 557 ALA A N 1
ATOM 4164 C CA . ALA A 1 557 ? 21.021 -5.023 -40.579 1.00 57.19 557 ALA A CA 1
ATOM 4165 C C . ALA A 1 557 ? 20.181 -6.182 -41.134 1.00 57.19 557 ALA A C 1
ATOM 4167 O O . ALA A 1 557 ? 20.526 -6.744 -42.173 1.00 57.19 557 ALA A O 1
ATOM 4168 N N . TYR A 1 558 ? 19.225 -6.678 -40.337 1.00 69.81 558 TYR A N 1
ATOM 4169 C CA . TYR A 1 558 ? 18.486 -7.885 -40.661 1.00 69.81 558 TYR A CA 1
ATOM 4170 C C . TYR A 1 558 ? 17.781 -7.592 -41.974 1.00 69.81 558 TYR A C 1
ATOM 4172 O O . TYR A 1 558 ? 16.962 -6.675 -42.059 1.00 69.81 558 TYR A O 1
ATOM 4180 N N . ALA A 1 559 ? 18.154 -8.333 -43.011 1.00 69.12 559 ALA A N 1
ATOM 4181 C CA . ALA A 1 559 ? 17.390 -8.301 -44.236 1.00 69.12 559 ALA A CA 1
ATOM 4182 C C . ALA A 1 559 ? 15.979 -8.811 -43.907 1.00 69.12 559 ALA A C 1
ATOM 4184 O O . ALA A 1 559 ? 15.806 -9.608 -42.979 1.00 69.12 559 ALA A O 1
ATOM 4185 N N . ALA A 1 560 ? 14.961 -8.332 -44.617 1.00 70.44 560 ALA A N 1
ATOM 4186 C CA . ALA A 1 560 ? 13.577 -8.683 -44.299 1.00 70.44 560 ALA A CA 1
ATOM 4187 C C . ALA A 1 560 ? 13.352 -10.209 -44.319 1.00 70.44 560 ALA A C 1
ATOM 4189 O O . ALA A 1 560 ? 12.551 -10.727 -43.550 1.00 70.44 560 ALA A O 1
ATOM 4190 N N . GLU A 1 561 ? 14.106 -10.928 -45.152 1.00 77.38 561 GLU A N 1
ATOM 4191 C CA . GLU A 1 561 ? 14.121 -12.387 -45.263 1.00 77.38 561 GLU A CA 1
ATOM 4192 C C . GLU A 1 561 ? 14.756 -13.132 -44.074 1.00 77.38 561 GLU A C 1
ATOM 4194 O O . GLU A 1 561 ? 14.475 -14.315 -43.889 1.00 77.38 561 GLU A O 1
ATOM 4199 N N . ASP A 1 562 ? 15.590 -12.466 -43.267 1.00 82.12 562 ASP A N 1
ATOM 4200 C CA . ASP A 1 562 ? 16.229 -13.041 -42.071 1.00 82.12 562 ASP A CA 1
ATOM 4201 C C . ASP A 1 562 ? 15.315 -12.959 -40.831 1.00 82.12 562 ASP A C 1
ATOM 4203 O O . ASP A 1 562 ? 15.629 -13.541 -39.788 1.00 82.12 562 ASP A O 1
ATOM 4207 N N . LEU A 1 563 ? 14.197 -12.227 -40.921 1.00 88.00 563 LEU A N 1
ATOM 4208 C CA . LEU A 1 563 ? 13.244 -12.033 -39.831 1.00 88.00 563 LEU A CA 1
ATOM 4209 C C . LEU A 1 563 ? 12.001 -12.914 -40.014 1.00 88.00 563 LEU A C 1
ATOM 4211 O O . LEU A 1 563 ? 11.501 -13.066 -41.130 1.00 88.00 563 LEU A O 1
ATOM 4215 N N . PRO A 1 564 ? 11.433 -13.453 -38.920 1.00 92.00 564 PRO A N 1
ATOM 4216 C CA . PRO A 1 564 ? 10.093 -14.016 -38.960 1.00 92.00 564 PRO A CA 1
ATOM 4217 C C . PRO A 1 564 ? 9.082 -12.974 -39.448 1.00 92.00 564 PRO A C 1
ATOM 4219 O O . PRO A 1 564 ? 9.098 -11.821 -39.016 1.00 92.00 564 PRO A O 1
ATOM 4222 N N . THR A 1 565 ? 8.158 -13.395 -40.306 1.00 93.31 565 THR A N 1
ATOM 4223 C CA . THR A 1 565 ? 6.986 -12.581 -40.650 1.00 93.31 565 THR A CA 1
ATOM 4224 C C . THR A 1 565 ? 6.082 -12.398 -39.428 1.00 93.31 565 THR A C 1
ATOM 4226 O O . THR A 1 565 ? 6.095 -13.215 -38.503 1.00 93.31 565 THR A O 1
ATOM 4229 N N . LEU A 1 566 ? 5.241 -11.359 -39.433 1.00 93.75 566 LEU A N 1
ATOM 4230 C CA . LEU A 1 566 ? 4.261 -11.154 -38.362 1.00 93.75 566 LEU A CA 1
ATOM 4231 C C . LEU A 1 566 ? 3.285 -12.339 -38.246 1.00 93.75 566 LEU A C 1
ATOM 4233 O O . LEU A 1 566 ? 2.930 -12.730 -37.139 1.00 93.75 566 LEU A O 1
ATOM 4237 N N . GLU A 1 567 ? 2.923 -12.968 -39.368 1.00 94.19 567 GLU A N 1
ATOM 4238 C CA . GLU A 1 567 ? 2.113 -14.194 -39.394 1.00 94.19 567 GLU A CA 1
ATOM 4239 C C . GLU A 1 567 ? 2.814 -15.344 -38.656 1.00 94.19 567 GLU A C 1
ATOM 4241 O O . GLU A 1 567 ? 2.231 -15.968 -37.775 1.00 94.19 567 GLU A O 1
ATOM 4246 N N . GLN A 1 568 ? 4.101 -15.584 -38.926 1.00 95.00 568 GLN A N 1
ATOM 4247 C CA . GLN A 1 568 ? 4.881 -16.599 -38.205 1.00 95.00 568 GLN A CA 1
ATOM 4248 C C . GLN A 1 568 ? 5.071 -16.260 -36.723 1.00 95.00 568 GLN A C 1
ATOM 4250 O O . GLN A 1 568 ? 5.134 -17.160 -35.885 1.00 95.00 568 GLN A O 1
ATOM 4255 N N . ALA A 1 569 ? 5.193 -14.974 -36.394 1.00 95.75 569 ALA A N 1
ATOM 4256 C CA . ALA A 1 569 ? 5.338 -14.519 -35.020 1.00 95.75 569 ALA A CA 1
ATOM 4257 C C . ALA A 1 569 ? 4.033 -14.659 -34.224 1.00 95.75 569 ALA A C 1
ATOM 4259 O O . ALA A 1 569 ? 4.077 -14.934 -33.027 1.00 95.75 569 ALA A O 1
ATOM 4260 N N . THR A 1 570 ? 2.879 -14.515 -34.867 1.00 95.88 570 THR A N 1
ATOM 4261 C CA . THR A 1 570 ? 1.557 -14.605 -34.224 1.00 95.88 570 THR A CA 1
ATOM 4262 C C . THR A 1 570 ? 0.894 -15.975 -34.379 1.00 95.88 570 THR A C 1
ATOM 4264 O O . THR A 1 570 ? -0.134 -16.239 -33.761 1.00 95.88 570 THR A O 1
ATOM 4267 N N . ALA A 1 571 ? 1.503 -16.886 -35.141 1.00 94.50 571 ALA A N 1
ATOM 4268 C CA . ALA A 1 571 ? 1.017 -18.247 -35.313 1.00 94.50 571 ALA A CA 1
ATOM 4269 C C . ALA A 1 571 ? 0.850 -18.980 -33.970 1.00 94.50 571 ALA A C 1
ATOM 4271 O O . ALA A 1 571 ? 1.730 -18.948 -33.108 1.00 94.50 571 ALA A O 1
ATOM 4272 N N . GLY A 1 572 ? -0.278 -19.682 -33.826 1.00 91.38 572 GLY A N 1
ATOM 4273 C CA . GLY A 1 572 ? -0.619 -20.412 -32.603 1.00 91.38 572 GLY A CA 1
ATOM 4274 C C . GLY A 1 572 ? -1.110 -19.523 -31.459 1.00 91.38 572 GLY A C 1
ATOM 4275 O O . GLY A 1 572 ? -1.133 -19.991 -30.324 1.00 91.38 572 GLY A O 1
ATOM 4276 N N . ALA A 1 573 ? -1.482 -18.267 -31.735 1.00 93.00 573 ALA A N 1
ATOM 4277 C CA . ALA A 1 573 ? -2.071 -17.391 -30.734 1.00 93.00 573 ALA A CA 1
ATOM 4278 C C . ALA A 1 573 ? -3.347 -17.984 -30.134 1.00 93.00 573 ALA A C 1
ATOM 4280 O O . ALA A 1 573 ? -4.200 -18.549 -30.824 1.00 93.00 573 ALA A O 1
ATOM 4281 N N . GLU A 1 574 ? -3.467 -17.840 -28.822 1.00 92.19 574 GLU A N 1
ATOM 4282 C CA . GLU A 1 574 ? -4.582 -18.358 -28.049 1.00 92.19 574 GLU A CA 1
ATOM 4283 C C . GLU A 1 574 ? -5.363 -17.205 -27.433 1.00 92.19 574 GLU A C 1
ATOM 4285 O O . GLU A 1 574 ? -4.790 -16.232 -26.939 1.00 92.19 574 GLU A O 1
ATOM 4290 N N . GLN A 1 575 ? -6.687 -17.338 -27.394 1.00 90.00 575 GLN A N 1
ATOM 4291 C CA . GLN A 1 575 ? -7.494 -16.456 -26.565 1.00 90.00 575 GLN A CA 1
ATOM 4292 C C . GLN A 1 575 ? -7.344 -16.844 -25.096 1.00 90.00 575 GLN A C 1
ATOM 4294 O O . GLN A 1 575 ? -7.549 -18.001 -24.713 1.00 90.00 575 GLN A O 1
ATOM 4299 N N . ILE A 1 576 ? -7.020 -15.855 -24.269 1.00 87.75 576 ILE A N 1
ATOM 4300 C CA . ILE A 1 576 ? -6.958 -16.006 -22.819 1.00 87.75 576 ILE A CA 1
ATOM 4301 C C . ILE A 1 576 ? -8.158 -15.283 -22.229 1.00 87.75 576 ILE A C 1
ATOM 4303 O O . ILE A 1 576 ? -8.281 -14.064 -22.336 1.00 87.75 576 ILE A O 1
ATOM 4307 N N . ALA A 1 577 ? -9.060 -16.065 -21.637 1.00 83.00 577 ALA A N 1
ATOM 4308 C CA . ALA A 1 577 ? -10.192 -15.528 -20.906 1.00 83.00 577 ALA A CA 1
ATOM 4309 C C . ALA A 1 577 ? -9.692 -14.816 -19.643 1.00 83.00 577 ALA A C 1
ATOM 4311 O O . ALA A 1 577 ? -8.902 -15.376 -18.882 1.00 83.00 577 ALA A O 1
ATOM 4312 N N . THR A 1 578 ? -10.169 -13.594 -19.438 1.00 82.38 578 THR A N 1
ATOM 4313 C CA . THR A 1 578 ? -10.041 -12.857 -18.178 1.00 82.38 578 THR A CA 1
ATOM 4314 C C . THR A 1 578 ? -11.322 -13.020 -17.383 1.00 82.38 578 THR A C 1
ATOM 4316 O O . THR A 1 578 ? -12.395 -13.146 -17.976 1.00 82.38 578 THR A O 1
ATOM 4319 N N . ASP A 1 579 ? -11.224 -12.966 -16.062 1.00 84.75 579 ASP A N 1
ATOM 4320 C CA . ASP A 1 579 ? -12.405 -12.918 -15.210 1.00 84.75 579 ASP A CA 1
ATOM 4321 C C . ASP A 1 579 ? -12.916 -11.464 -15.145 1.00 84.75 579 ASP A C 1
ATOM 4323 O O . ASP A 1 579 ? -12.214 -10.598 -14.612 1.00 84.75 579 ASP A O 1
ATOM 4327 N N . PRO A 1 580 ? -14.096 -11.147 -15.719 1.00 82.38 580 PRO A N 1
ATOM 4328 C CA . PRO A 1 580 ? -14.649 -9.795 -15.656 1.00 82.38 580 PRO A CA 1
ATOM 4329 C C . PRO A 1 580 ? -15.002 -9.374 -14.223 1.00 82.38 580 PRO A C 1
ATOM 4331 O O . PRO A 1 580 ? -15.126 -8.177 -13.958 1.00 82.38 580 PRO A O 1
ATOM 4334 N N . ASP A 1 581 ? -15.148 -10.333 -13.306 1.00 85.06 581 ASP A N 1
ATOM 4335 C CA . ASP A 1 581 ? -15.464 -10.088 -11.908 1.00 85.06 581 ASP A CA 1
ATOM 4336 C C . ASP A 1 581 ? -14.240 -9.972 -10.999 1.00 85.06 581 ASP A C 1
ATOM 4338 O O . ASP A 1 581 ? -14.392 -9.573 -9.841 1.00 85.06 581 ASP A O 1
ATOM 4342 N N . HIS A 1 582 ? -13.036 -10.207 -11.524 1.00 87.44 582 HIS A N 1
ATOM 4343 C CA . HIS A 1 582 ? -11.792 -10.049 -10.776 1.00 87.44 582 HIS A CA 1
ATOM 4344 C C . HIS A 1 582 ? -11.423 -8.576 -10.579 1.00 87.44 582 HIS A C 1
ATOM 4346 O O . HIS A 1 582 ? -11.332 -7.793 -11.536 1.00 87.44 582 HIS A O 1
ATOM 4352 N N . TRP A 1 583 ? -11.151 -8.208 -9.329 1.00 90.81 583 TRP A N 1
ATOM 4353 C CA . TRP A 1 583 ? -10.642 -6.890 -8.968 1.00 90.81 583 TRP A CA 1
ATOM 4354 C C . TRP A 1 583 ? -9.150 -6.796 -9.256 1.00 90.81 583 TRP A C 1
ATOM 4356 O O . TRP A 1 583 ? -8.353 -7.506 -8.657 1.00 90.81 583 TRP A O 1
ATOM 4366 N N . THR A 1 584 ? -8.756 -5.879 -10.136 1.00 90.12 584 THR A N 1
ATOM 4367 C CA . THR A 1 584 ? -7.347 -5.490 -10.257 1.00 90.12 584 THR A CA 1
ATOM 4368 C C . THR A 1 584 ? -7.036 -4.457 -9.184 1.00 90.12 584 THR A C 1
ATOM 4370 O O . THR A 1 584 ? -7.727 -3.437 -9.116 1.00 90.12 584 THR A O 1
ATOM 4373 N N . ILE A 1 585 ? -6.002 -4.688 -8.373 1.00 92.38 585 ILE A N 1
ATOM 4374 C CA . ILE A 1 585 ? -5.661 -3.789 -7.265 1.00 92.38 585 ILE A CA 1
ATOM 4375 C C . ILE A 1 585 ? -4.541 -2.824 -7.665 1.00 92.38 585 ILE A C 1
ATOM 4377 O O . ILE A 1 585 ? -3.383 -3.206 -7.854 1.00 92.38 585 ILE A O 1
ATOM 4381 N N . GLY A 1 586 ? -4.887 -1.540 -7.770 1.00 91.25 586 GLY A N 1
ATOM 4382 C CA . GLY A 1 586 ? -3.928 -0.441 -7.855 1.00 91.25 586 GLY A CA 1
ATOM 4383 C C . GLY A 1 586 ? -3.488 0.033 -6.470 1.00 91.25 586 GLY A C 1
ATOM 4384 O O . GLY A 1 586 ? -4.234 -0.090 -5.501 1.00 91.25 586 GLY A O 1
ATOM 4385 N N . GLN A 1 587 ? -2.291 0.612 -6.376 1.00 93.19 587 GLN A N 1
ATOM 4386 C CA . GLN A 1 587 ? -1.782 1.222 -5.147 1.00 93.19 587 GLN A CA 1
ATOM 4387 C C . GLN A 1 587 ? -1.223 2.611 -5.443 1.00 93.19 587 GLN A C 1
ATOM 4389 O O . GLN A 1 587 ? -0.398 2.774 -6.340 1.00 93.19 587 GLN A O 1
ATOM 4394 N N . THR A 1 588 ? -1.626 3.590 -4.637 1.00 93.25 588 THR A N 1
ATOM 4395 C CA . THR A 1 588 ? -1.033 4.931 -4.611 1.00 93.25 588 THR A CA 1
ATOM 4396 C C . THR A 1 588 ? -0.505 5.196 -3.208 1.00 93.25 588 THR A C 1
ATOM 4398 O O . THR A 1 588 ? -1.220 5.004 -2.225 1.00 93.25 588 THR A O 1
ATOM 4401 N N . ARG A 1 589 ? 0.756 5.614 -3.089 1.00 91.56 589 ARG A N 1
ATOM 4402 C CA . ARG A 1 589 ? 1.426 5.813 -1.796 1.00 91.56 589 ARG A CA 1
ATOM 4403 C C . ARG A 1 589 ? 1.893 7.242 -1.610 1.00 91.56 589 ARG A C 1
ATOM 4405 O O . ARG A 1 589 ? 1.982 8.005 -2.565 1.00 91.56 589 ARG A O 1
ATOM 4412 N N . ASP A 1 590 ? 2.240 7.551 -0.362 1.00 92.38 590 ASP A N 1
ATOM 4413 C CA . ASP A 1 590 ? 2.828 8.826 0.051 1.00 92.38 590 ASP A CA 1
ATOM 4414 C C . ASP A 1 590 ? 1.988 10.048 -0.355 1.00 92.38 590 ASP A C 1
ATOM 4416 O O . ASP A 1 590 ? 2.521 11.137 -0.568 1.00 92.38 590 ASP A O 1
ATOM 4420 N N . ILE A 1 591 ? 0.665 9.875 -0.426 1.00 96.25 591 ILE A N 1
ATOM 4421 C CA . ILE A 1 591 ? -0.276 10.941 -0.759 1.00 96.25 591 ILE A CA 1
ATOM 4422 C C . ILE A 1 591 ? -0.270 11.948 0.385 1.00 96.25 591 ILE A C 1
ATOM 4424 O O . ILE A 1 591 ? -0.680 11.630 1.499 1.00 96.25 591 ILE A O 1
ATOM 4428 N N . ALA A 1 592 ? 0.190 13.165 0.121 1.00 96.75 592 ALA A N 1
ATOM 4429 C CA . ALA A 1 592 ? 0.121 14.254 1.082 1.00 96.75 592 ALA A CA 1
ATOM 4430 C C . ALA A 1 592 ? -1.336 14.715 1.234 1.00 96.75 592 ALA A C 1
ATOM 4432 O O . ALA A 1 592 ? -1.861 15.384 0.346 1.00 96.75 592 ALA A O 1
ATOM 4433 N N . TYR A 1 593 ? -1.978 14.367 2.351 1.00 96.62 593 TYR A N 1
ATOM 4434 C CA . TYR A 1 593 ? -3.372 14.754 2.603 1.00 96.62 593 TYR A CA 1
ATOM 4435 C C . TYR A 1 593 ? -3.491 15.941 3.572 1.00 96.62 593 TYR A C 1
ATOM 4437 O O . TYR A 1 593 ? -4.492 16.652 3.561 1.00 96.62 593 TYR A O 1
ATOM 4445 N N . LYS A 1 594 ? -2.463 16.178 4.401 1.00 95.06 594 LYS A N 1
ATOM 4446 C CA . LYS A 1 594 ? -2.411 17.292 5.356 1.00 95.06 594 LYS A CA 1
ATOM 4447 C C . LYS A 1 594 ? -0.976 17.745 5.583 1.00 95.06 594 LYS A C 1
ATOM 4449 O O . LYS A 1 594 ? -0.073 16.922 5.721 1.00 95.06 594 LYS A O 1
ATOM 4454 N N . THR A 1 595 ? -0.763 19.054 5.673 1.00 93.06 595 THR A N 1
ATOM 4455 C CA . THR A 1 595 ? 0.523 19.634 6.080 1.00 93.06 595 THR A CA 1
ATOM 4456 C C . THR A 1 595 ? 0.337 20.479 7.329 1.00 93.06 595 THR A C 1
ATOM 4458 O O . THR A 1 595 ? -0.521 21.352 7.386 1.00 93.06 595 THR A O 1
ATOM 4461 N N . ILE A 1 596 ? 1.152 20.210 8.341 1.00 89.44 596 ILE A N 1
ATOM 4462 C CA . ILE A 1 596 ? 1.081 20.834 9.657 1.00 89.44 596 ILE A CA 1
ATOM 4463 C C . ILE A 1 596 ? 2.287 21.740 9.798 1.00 89.44 596 ILE A C 1
ATOM 4465 O O . ILE A 1 596 ? 3.418 21.266 9.729 1.00 89.44 596 ILE A O 1
ATOM 4469 N N . SER A 1 597 ? 2.048 23.034 9.987 1.00 85.19 597 SER A N 1
ATOM 4470 C CA . SER A 1 597 ? 3.106 24.034 10.125 1.00 85.19 597 SER A CA 1
ATOM 4471 C C . SER A 1 597 ? 3.096 24.610 11.537 1.00 85.19 597 SER A C 1
ATOM 4473 O O . SER A 1 597 ? 2.188 25.351 11.901 1.00 85.19 597 SER A O 1
ATOM 4475 N N . GLU A 1 598 ? 4.118 24.291 12.330 1.00 78.06 598 GLU A N 1
ATOM 4476 C CA . GLU A 1 598 ? 4.267 24.759 13.710 1.00 78.06 598 GLU A CA 1
ATOM 4477 C C . GLU A 1 598 ? 5.693 25.270 13.953 1.00 78.06 598 GLU A C 1
ATOM 4479 O O . GLU A 1 598 ? 6.679 24.597 13.643 1.00 78.06 598 GLU A O 1
ATOM 4484 N N . LYS A 1 599 ? 5.818 26.477 14.525 1.00 75.25 599 LYS A N 1
ATOM 4485 C CA . LYS A 1 599 ? 7.097 27.084 14.963 1.00 75.25 599 LYS A CA 1
ATOM 4486 C C . LYS A 1 599 ? 8.220 27.049 13.904 1.00 75.25 599 LYS A C 1
ATOM 4488 O O . LYS A 1 599 ? 9.385 26.852 14.236 1.00 75.25 599 LYS A O 1
ATOM 4493 N N . GLY A 1 600 ? 7.874 27.243 12.629 1.00 75.75 600 GLY A N 1
ATOM 4494 C CA . GLY A 1 600 ? 8.832 27.239 11.513 1.00 75.75 600 GLY A CA 1
ATOM 4495 C C . GLY A 1 600 ? 9.250 25.846 11.024 1.00 75.75 600 GLY A C 1
ATOM 4496 O O . GLY A 1 600 ? 10.096 25.748 10.139 1.00 75.75 600 GLY A O 1
ATOM 4497 N N . THR A 1 601 ? 8.656 24.780 11.564 1.00 80.19 601 THR A N 1
ATOM 4498 C CA . THR A 1 601 ? 8.779 23.409 11.054 1.00 80.19 601 THR A CA 1
ATOM 4499 C C . THR A 1 601 ? 7.487 22.990 10.365 1.00 80.19 601 THR A C 1
ATOM 4501 O O . THR A 1 601 ? 6.407 23.435 10.751 1.00 80.19 601 THR A O 1
ATOM 4504 N N . SER A 1 602 ? 7.595 22.155 9.333 1.00 86.94 602 SER A N 1
ATOM 4505 C CA . SER A 1 602 ? 6.442 21.611 8.623 1.00 86.94 602 SER A CA 1
ATOM 4506 C C . SER A 1 602 ? 6.517 20.088 8.601 1.00 86.94 602 SER A C 1
ATOM 4508 O O . SER A 1 602 ? 7.569 19.530 8.278 1.00 86.94 602 SER A O 1
ATOM 4510 N N . LYS A 1 603 ? 5.422 19.418 8.969 1.00 90.56 603 LYS A N 1
ATOM 4511 C CA . LYS A 1 603 ? 5.251 17.968 8.849 1.00 90.56 603 LYS A CA 1
ATOM 4512 C C . LYS A 1 603 ? 4.092 17.686 7.901 1.00 90.56 603 LYS A C 1
ATOM 4514 O O . LYS A 1 603 ? 2.960 18.070 8.174 1.00 90.56 603 LYS A O 1
ATOM 4519 N N . THR A 1 604 ? 4.365 16.965 6.822 1.00 94.94 604 THR A N 1
ATOM 4520 C CA . THR A 1 604 ? 3.326 16.423 5.942 1.00 94.94 604 THR A CA 1
ATOM 4521 C C . THR A 1 604 ? 2.906 15.047 6.441 1.00 94.94 604 THR A C 1
ATOM 4523 O O . THR A 1 604 ? 3.761 14.188 6.651 1.00 94.94 604 THR A O 1
ATOM 4526 N N . LEU A 1 605 ? 1.604 14.853 6.631 1.00 97.00 605 LEU A N 1
ATOM 4527 C CA . LEU A 1 605 ? 1.001 13.554 6.902 1.00 97.00 605 LEU A CA 1
ATOM 4528 C C . LEU A 1 605 ? 0.597 12.893 5.589 1.00 97.00 605 LEU A C 1
ATOM 4530 O O . LEU A 1 605 ? 0.106 13.550 4.661 1.00 97.00 605 LEU A O 1
ATOM 4534 N N . LYS A 1 606 ? 0.832 11.586 5.520 1.00 97.94 606 LYS A N 1
ATOM 4535 C CA . LYS A 1 606 ? 0.689 10.801 4.298 1.00 97.94 606 LYS A CA 1
ATOM 4536 C C . LYS A 1 606 ? -0.444 9.791 4.385 1.00 97.94 606 LYS A C 1
ATOM 4538 O O . LYS A 1 606 ? -0.734 9.267 5.452 1.00 97.94 606 LYS A O 1
ATOM 4543 N N . MET A 1 607 ? -1.034 9.467 3.244 1.00 98.00 607 MET A N 1
ATOM 4544 C CA . MET A 1 607 ? -2.030 8.414 3.085 1.00 98.00 607 MET A CA 1
ATOM 4545 C C . MET A 1 607 ? -1.578 7.440 1.999 1.00 98.00 607 MET A C 1
ATOM 4547 O O . MET A 1 607 ? -0.966 7.843 1.004 1.00 98.00 607 MET A O 1
ATOM 4551 N N . HIS A 1 608 ? -1.835 6.149 2.195 1.00 97.31 608 HIS A N 1
ATOM 4552 C CA . HIS A 1 608 ? -1.710 5.143 1.138 1.00 97.31 608 HIS A CA 1
ATOM 4553 C C . HIS A 1 608 ? -3.101 4.602 0.823 1.00 97.31 608 HIS A C 1
ATOM 4555 O O . HIS A 1 608 ? -3.890 4.356 1.737 1.00 97.31 608 HIS A O 1
ATOM 4561 N N . ILE A 1 609 ? -3.388 4.422 -0.464 1.00 97.88 609 ILE A N 1
ATOM 4562 C CA . ILE A 1 609 ? -4.689 3.979 -0.959 1.00 97.88 609 ILE A CA 1
ATOM 4563 C C . ILE A 1 609 ? -4.507 2.746 -1.845 1.00 97.88 609 ILE A C 1
ATOM 4565 O O . ILE A 1 609 ? -3.669 2.756 -2.753 1.00 97.88 609 ILE A O 1
ATOM 4569 N N . LEU A 1 610 ? -5.300 1.702 -1.593 1.00 97.62 610 LEU A N 1
ATOM 4570 C CA . LEU A 1 610 ? -5.534 0.613 -2.542 1.00 97.62 610 LEU A CA 1
ATOM 4571 C C . LEU A 1 610 ? -6.853 0.866 -3.269 1.00 97.62 610 LEU A C 1
ATOM 4573 O O . LEU A 1 610 ? -7.891 1.047 -2.632 1.00 97.62 610 LEU A O 1
ATOM 4577 N N . THR A 1 611 ? -6.806 0.857 -4.597 1.00 95.44 611 THR A N 1
ATOM 4578 C CA . THR A 1 611 ? -7.961 1.126 -5.456 1.00 95.44 611 THR A CA 1
ATOM 4579 C C . THR A 1 611 ? -8.275 -0.124 -6.273 1.00 95.44 611 THR A C 1
ATOM 4581 O O . THR A 1 611 ? -7.521 -0.438 -7.201 1.00 95.44 611 THR A O 1
ATOM 4584 N N . PRO A 1 612 ? -9.354 -0.858 -5.953 1.00 94.69 612 PRO A N 1
ATOM 4585 C CA . PRO A 1 612 ? -9.814 -1.945 -6.801 1.00 94.69 612 PRO A CA 1
ATOM 4586 C C . PRO A 1 612 ? -10.519 -1.399 -8.043 1.00 94.69 612 PRO A C 1
ATOM 4588 O O . PRO A 1 612 ? -11.311 -0.463 -7.951 1.00 94.69 612 PRO A O 1
ATOM 4591 N N . SER A 1 613 ? -10.260 -2.002 -9.205 1.00 90.44 613 SER A N 1
ATOM 4592 C CA . SER A 1 613 ? -10.981 -1.671 -10.437 1.00 90.44 613 SER A CA 1
ATOM 4593 C C . SER A 1 613 ? -11.284 -2.891 -11.307 1.00 90.44 613 SER A C 1
ATOM 4595 O O . SER A 1 613 ? -10.437 -3.762 -11.540 1.00 90.44 613 SER A O 1
ATOM 4597 N N . LYS A 1 614 ? -12.501 -2.926 -11.861 1.00 86.50 614 LYS A N 1
ATOM 4598 C CA . LYS A 1 614 ? -12.888 -3.859 -12.939 1.00 86.50 614 LYS A CA 1
ATOM 4599 C C . LYS A 1 614 ? -12.648 -3.295 -14.346 1.00 86.50 614 LYS A C 1
ATOM 4601 O O . LYS A 1 614 ? -12.642 -4.069 -15.303 1.00 86.50 614 LYS A O 1
ATOM 4606 N N . GLY A 1 615 ? -12.339 -2.008 -14.498 1.00 78.50 615 GLY A N 1
ATOM 4607 C CA . GLY A 1 615 ? -12.133 -1.338 -15.788 1.00 78.50 615 GLY A CA 1
ATOM 4608 C C . GLY A 1 615 ? -12.647 0.104 -15.770 1.00 78.50 615 GLY A C 1
ATOM 4609 O O . GLY A 1 615 ? -12.991 0.618 -14.722 1.00 78.50 615 GLY A O 1
ATOM 4610 N N . LYS A 1 616 ? -12.728 0.770 -16.929 1.00 66.12 616 LYS A N 1
ATOM 4611 C CA . LYS A 1 616 ? -13.096 2.202 -17.006 1.00 66.12 616 LYS A CA 1
ATOM 4612 C C . LYS A 1 616 ? -14.529 2.544 -16.564 1.00 66.12 616 LYS A C 1
ATOM 4614 O O . LYS A 1 616 ? -14.782 3.703 -16.264 1.00 66.12 616 LYS A O 1
ATOM 4619 N N . ASP A 1 617 ? -15.430 1.563 -16.525 1.00 67.56 617 ASP A N 1
ATOM 4620 C CA . ASP A 1 617 ? -16.867 1.761 -16.265 1.00 67.56 617 ASP A CA 1
ATOM 4621 C C . ASP A 1 617 ? -17.306 1.200 -14.903 1.00 67.56 617 ASP A C 1
ATOM 4623 O O . ASP A 1 617 ? -18.472 0.867 -14.676 1.00 67.56 617 ASP A O 1
ATOM 4627 N N . ASP A 1 618 ? -16.358 1.023 -13.991 1.00 76.88 618 ASP A N 1
ATOM 4628 C CA . ASP A 1 618 ? -16.598 0.394 -12.709 1.00 76.88 618 ASP A CA 1
ATOM 4629 C C . ASP A 1 618 ? -16.950 1.485 -11.687 1.00 76.88 618 ASP A C 1
ATOM 4631 O O . ASP A 1 618 ? -16.082 2.214 -11.253 1.00 76.88 618 ASP A O 1
ATOM 4635 N N . GLY A 1 619 ? -18.239 1.699 -11.394 1.00 84.50 619 GLY A N 1
ATOM 4636 C CA . GLY A 1 619 ? -18.699 2.864 -10.613 1.00 84.50 619 GLY A CA 1
ATOM 4637 C C . GLY A 1 619 ? -18.092 3.018 -9.199 1.00 84.50 619 GLY A C 1
ATOM 4638 O O . GLY A 1 619 ? -17.392 2.112 -8.738 1.00 84.50 619 GLY A O 1
ATOM 4639 N N . PRO A 1 620 ? -18.404 4.129 -8.494 1.00 91.94 620 PRO A N 1
ATOM 4640 C CA . PRO A 1 620 ? -17.815 4.481 -7.199 1.00 91.94 620 PRO A CA 1
ATOM 4641 C C . PRO A 1 620 ? -17.878 3.363 -6.152 1.00 91.94 620 PRO A C 1
ATOM 4643 O O . PRO A 1 620 ? -18.842 2.591 -6.104 1.00 91.94 620 PRO A O 1
ATOM 4646 N N . ARG A 1 621 ? -16.841 3.270 -5.311 1.00 95.00 621 ARG A N 1
ATOM 4647 C CA . ARG A 1 621 ? -16.656 2.178 -4.344 1.00 95.00 621 ARG A CA 1
ATOM 4648 C C . ARG A 1 621 ? -16.736 2.637 -2.890 1.00 95.00 621 ARG A C 1
ATOM 4650 O O . ARG A 1 621 ? -16.143 3.665 -2.565 1.00 95.00 621 ARG A O 1
ATOM 4657 N N . PRO A 1 622 ? -17.373 1.854 -2.001 1.00 97.50 622 PRO A N 1
ATOM 4658 C CA . PRO A 1 622 ? -17.316 2.127 -0.572 1.00 97.50 622 PRO A CA 1
ATOM 4659 C C . PRO A 1 622 ? -15.868 2.086 -0.074 1.00 97.50 622 PRO A C 1
ATOM 4661 O O . PRO A 1 622 ? -15.027 1.354 -0.611 1.00 97.50 622 PRO A O 1
ATOM 4664 N N . VAL A 1 623 ? -15.584 2.869 0.962 1.00 98.62 623 VAL A N 1
ATOM 4665 C CA . VAL A 1 623 ? -14.237 3.030 1.512 1.00 98.62 623 VAL A CA 1
ATOM 4666 C C . VAL A 1 623 ? -14.128 2.319 2.854 1.00 98.62 623 VAL A C 1
ATOM 4668 O O . VAL A 1 623 ? -14.963 2.528 3.728 1.00 98.62 623 VAL A O 1
ATOM 4671 N N . LEU A 1 624 ? -13.072 1.529 3.037 1.00 98.81 624 LEU A N 1
ATOM 4672 C CA . LEU A 1 624 ? -12.541 1.204 4.357 1.00 98.81 624 LEU A CA 1
ATOM 4673 C C . LEU A 1 624 ? -11.435 2.211 4.678 1.00 98.81 624 LEU A C 1
ATOM 4675 O O . LEU A 1 624 ? -10.365 2.186 4.062 1.00 98.81 624 LEU A O 1
ATOM 4679 N N . TYR A 1 625 ? -11.698 3.105 5.620 1.00 98.81 625 TYR A N 1
ATOM 4680 C CA . TYR A 1 625 ? -10.753 4.112 6.073 1.00 98.81 625 TYR A CA 1
ATOM 4681 C C . TYR A 1 625 ? -10.163 3.726 7.433 1.00 98.81 625 TYR A C 1
ATOM 4683 O O . TYR A 1 625 ? -10.849 3.166 8.286 1.00 98.81 625 TYR A O 1
ATOM 4691 N N . VAL A 1 626 ? -8.865 3.974 7.603 1.00 98.81 626 VAL A N 1
ATOM 4692 C CA . VAL A 1 626 ? -8.115 3.629 8.814 1.00 98.81 626 VAL A CA 1
ATOM 4693 C C . VAL A 1 626 ? -7.221 4.799 9.203 1.00 98.81 626 VAL A C 1
ATOM 4695 O O . VAL A 1 626 ? -6.219 5.081 8.532 1.00 98.81 626 VAL A O 1
ATOM 4698 N N . ALA A 1 627 ? -7.513 5.432 10.336 1.00 98.19 627 ALA A N 1
ATOM 4699 C CA . ALA A 1 627 ? -6.571 6.338 10.988 1.00 98.19 627 ALA A CA 1
ATOM 4700 C C . ALA A 1 627 ? -5.444 5.535 11.673 1.00 98.19 627 ALA A C 1
ATOM 4702 O O . ALA A 1 627 ? -5.613 4.949 12.745 1.00 98.19 627 ALA A O 1
ATOM 4703 N N . ALA A 1 628 ? -4.263 5.478 11.052 1.00 97.25 628 ALA A N 1
ATOM 4704 C CA . ALA A 1 628 ? -3.178 4.599 11.480 1.00 97.25 628 ALA A CA 1
ATOM 4705 C C . ALA A 1 628 ? -2.571 5.036 12.815 1.00 97.25 628 ALA A C 1
ATOM 4707 O O . ALA A 1 628 ? -1.699 5.905 12.862 1.00 97.25 628 ALA A O 1
ATOM 4708 N N . CYS A 1 629 ? -2.962 4.376 13.900 1.00 96.38 629 CYS A N 1
ATOM 4709 C CA . CYS A 1 629 ? -2.463 4.673 15.235 1.00 96.38 629 CYS A CA 1
ATOM 4710 C C . CYS A 1 629 ? -2.225 3.386 16.029 1.00 96.38 629 CYS A C 1
ATOM 4712 O O . CYS A 1 629 ? -3.140 2.611 16.283 1.00 96.38 629 CYS A O 1
ATOM 4714 N N . GLY A 1 630 ? -0.977 3.143 16.425 1.00 95.19 630 GLY A N 1
ATOM 4715 C CA . GLY A 1 630 ? -0.591 2.026 17.286 1.00 95.19 630 GLY A CA 1
ATOM 4716 C C . GLY A 1 630 ? -0.028 2.547 18.601 1.00 95.19 630 GLY A C 1
ATOM 4717 O O . GLY A 1 630 ? 0.949 3.297 18.584 1.00 95.19 630 GLY A O 1
ATOM 4718 N N . GLY A 1 631 ? -0.643 2.168 19.727 1.00 94.88 631 GLY A N 1
ATOM 4719 C CA . GLY A 1 631 ? -0.231 2.591 21.075 1.00 94.88 631 GLY A CA 1
ATOM 4720 C C . GLY A 1 631 ? -0.052 4.105 21.231 1.00 94.88 631 GLY A C 1
ATOM 4721 O O . GLY A 1 631 ? 0.845 4.536 21.946 1.00 94.88 631 GLY A O 1
ATOM 4722 N N . PHE A 1 632 ? -0.796 4.909 20.463 1.00 97.06 632 PHE A N 1
ATOM 4723 C CA . PHE A 1 632 ? -0.673 6.370 20.357 1.00 97.06 632 PHE A CA 1
ATOM 4724 C C . PHE A 1 632 ? 0.695 6.918 19.924 1.00 97.06 632 PHE A C 1
ATOM 4726 O O . PHE A 1 632 ? 0.814 8.126 19.737 1.00 97.06 632 PHE A O 1
ATOM 4733 N N . ASN A 1 633 ? 1.713 6.070 19.731 1.00 96.62 633 ASN A N 1
ATOM 4734 C CA . ASN A 1 633 ? 3.118 6.442 19.525 1.00 96.62 633 ASN A CA 1
ATOM 4735 C C . ASN A 1 633 ? 3.694 5.980 18.175 1.00 96.62 633 ASN A C 1
ATOM 4737 O O . ASN A 1 633 ? 4.851 6.264 17.860 1.00 96.62 633 ASN A O 1
ATOM 4741 N N . LYS A 1 634 ? 2.902 5.268 17.367 1.00 96.12 634 LYS A N 1
ATOM 4742 C CA . LYS A 1 634 ? 3.265 4.811 16.022 1.00 96.12 634 LYS A CA 1
ATOM 4743 C C . LYS A 1 634 ? 2.156 5.139 15.042 1.00 96.12 634 LYS A C 1
ATOM 4745 O O . LYS A 1 634 ? 0.993 4.855 15.307 1.00 96.12 634 LYS A O 1
ATOM 4750 N N . SER A 1 635 ? 2.539 5.654 13.882 1.00 96.62 635 SER A N 1
ATOM 4751 C CA . SER A 1 635 ? 1.640 5.831 12.751 1.00 96.62 635 SER A CA 1
ATOM 4752 C C . SER A 1 635 ? 2.350 5.383 11.482 1.00 96.62 635 SER A C 1
ATOM 4754 O O . SER A 1 635 ? 3.466 5.821 11.205 1.00 96.62 635 SER A O 1
ATOM 4756 N N . ASN A 1 636 ? 1.745 4.439 10.765 1.00 93.50 636 ASN A N 1
ATOM 4757 C CA . ASN A 1 636 ? 2.260 3.922 9.503 1.00 93.50 636 ASN A CA 1
ATOM 4758 C C . ASN A 1 636 ? 1.073 3.697 8.556 1.00 93.50 636 ASN A C 1
ATOM 4760 O O . ASN A 1 636 ? 0.224 2.866 8.887 1.00 93.50 636 ASN A O 1
ATOM 4764 N N . PRO A 1 637 ? 1.006 4.384 7.401 1.00 95.38 637 PRO A N 1
ATOM 4765 C CA . PRO A 1 637 ? -0.083 4.241 6.439 1.00 95.38 637 PRO A CA 1
ATOM 4766 C C . PRO A 1 637 ? -0.006 2.914 5.654 1.00 95.38 637 PRO A C 1
ATOM 4768 O O . PRO A 1 637 ? -0.065 2.896 4.433 1.00 95.38 637 PRO A O 1
ATOM 4771 N N . ASN A 1 638 ? 0.161 1.772 6.325 1.00 93.00 638 ASN A N 1
ATOM 4772 C CA . ASN A 1 638 ? 0.332 0.476 5.671 1.00 93.00 638 ASN A CA 1
ATOM 4773 C C . ASN A 1 638 ? -1.005 -0.091 5.160 1.00 93.00 638 ASN A C 1
ATOM 4775 O O . ASN A 1 638 ? -1.649 -0.901 5.830 1.00 93.00 638 ASN A O 1
ATOM 4779 N N . ALA A 1 639 ? -1.391 0.295 3.944 1.00 95.75 639 ALA A N 1
ATOM 4780 C CA . ALA A 1 639 ? -2.612 -0.194 3.303 1.00 95.75 639 ALA A CA 1
ATOM 4781 C C . ALA A 1 639 ? -2.580 -1.695 2.957 1.00 95.75 639 ALA A C 1
ATOM 4783 O O . ALA A 1 639 ? -3.631 -2.328 2.896 1.00 95.75 639 ALA A O 1
ATOM 4784 N N . MET A 1 640 ? -1.398 -2.308 2.809 1.00 94.50 640 MET A N 1
ATOM 4785 C CA . MET A 1 640 ? -1.283 -3.737 2.474 1.00 94.50 640 MET A CA 1
ATOM 4786 C C . MET A 1 640 ? -1.787 -4.667 3.579 1.00 94.50 640 MET A C 1
ATOM 4788 O O . MET A 1 640 ? -2.238 -5.769 3.276 1.00 94.50 640 MET A O 1
ATOM 4792 N N . SER A 1 641 ? -1.791 -4.221 4.841 1.00 92.69 641 SER A N 1
ATOM 4793 C CA . SER A 1 641 ? -2.420 -4.969 5.943 1.00 92.69 641 SER A CA 1
ATOM 4794 C C . SER A 1 641 ? -3.924 -5.189 5.740 1.00 92.69 641 SER A C 1
ATOM 4796 O O . SER A 1 641 ? -4.504 -6.069 6.368 1.00 92.69 641 SER A O 1
ATOM 4798 N N . TYR A 1 642 ? -4.543 -4.407 4.856 1.00 95.75 642 TYR A N 1
ATOM 4799 C CA . TYR A 1 642 ? -5.974 -4.393 4.575 1.00 95.75 642 TYR A CA 1
ATOM 4800 C C . TYR A 1 642 ? -6.277 -4.832 3.128 1.00 95.75 642 TYR A C 1
ATOM 4802 O O . TYR A 1 642 ? -7.391 -4.635 2.645 1.00 95.75 642 TYR A O 1
ATOM 4810 N N . LEU A 1 643 ? -5.314 -5.459 2.430 1.00 95.88 643 LEU A N 1
ATOM 4811 C CA . LEU A 1 643 ? -5.447 -5.882 1.026 1.00 95.88 643 LEU A CA 1
ATOM 4812 C C . LEU A 1 643 ? -6.728 -6.687 0.756 1.00 95.88 643 LEU A C 1
ATOM 4814 O O . LEU A 1 643 ? -7.381 -6.442 -0.255 1.00 95.88 643 LEU A O 1
ATOM 4818 N N . ARG A 1 644 ? -7.127 -7.588 1.667 1.00 94.00 644 ARG A N 1
ATOM 4819 C CA . ARG A 1 644 ? -8.322 -8.433 1.478 1.00 94.00 644 ARG A CA 1
ATOM 4820 C C . ARG A 1 644 ? -9.597 -7.632 1.208 1.00 94.00 644 ARG A C 1
ATOM 4822 O O . ARG A 1 644 ? -10.474 -8.092 0.489 1.00 94.00 644 ARG A O 1
ATOM 4829 N N . TYR A 1 645 ? -9.706 -6.424 1.760 1.00 96.56 645 TYR A N 1
ATOM 4830 C CA . TYR A 1 645 ? -10.877 -5.575 1.557 1.00 96.56 645 TYR A CA 1
ATOM 4831 C C . TYR A 1 645 ? -10.863 -4.937 0.164 1.00 96.56 645 TYR A C 1
ATOM 4833 O O . TYR A 1 645 ? -11.908 -4.854 -0.482 1.00 96.56 645 TYR A O 1
ATOM 4841 N N . ALA A 1 646 ? -9.680 -4.593 -0.353 1.00 96.75 646 ALA A N 1
ATOM 4842 C CA . ALA A 1 646 ? -9.526 -4.189 -1.748 1.00 96.75 646 ALA A CA 1
ATOM 4843 C C . ALA A 1 646 ? -9.892 -5.333 -2.702 1.00 96.75 646 ALA A C 1
ATOM 4845 O O . ALA A 1 646 ? -10.624 -5.127 -3.664 1.00 96.75 646 ALA A O 1
ATOM 4846 N N . GLU A 1 647 ? -9.508 -6.567 -2.376 1.00 93.75 647 GLU A N 1
ATOM 4847 C CA . GLU A 1 647 ? -9.888 -7.770 -3.136 1.00 93.75 647 GLU A CA 1
ATOM 4848 C C . GLU A 1 647 ? -11.385 -8.107 -3.051 1.00 93.75 647 GLU A C 1
ATOM 4850 O O . GLU A 1 647 ? -11.888 -8.890 -3.853 1.00 93.75 647 GLU A O 1
ATOM 4855 N N . ARG A 1 648 ? -12.120 -7.472 -2.131 1.00 94.19 648 ARG A N 1
ATOM 4856 C CA . ARG A 1 648 ? -13.588 -7.499 -2.060 1.00 94.19 648 ARG A CA 1
ATOM 4857 C C . ARG A 1 648 ? -14.260 -6.318 -2.773 1.00 94.19 648 ARG A C 1
ATOM 4859 O O . ARG A 1 648 ? -15.484 -6.292 -2.868 1.00 94.19 648 ARG A O 1
ATOM 4866 N N . GLY A 1 649 ? -13.493 -5.367 -3.307 1.00 95.12 649 GLY A N 1
ATOM 4867 C CA . GLY A 1 649 ? -14.010 -4.208 -4.038 1.00 95.12 649 GLY A CA 1
ATOM 4868 C C . GLY A 1 649 ? -14.166 -2.928 -3.212 1.00 95.12 649 GLY A C 1
ATOM 4869 O O . GLY A 1 649 ? -14.771 -1.977 -3.706 1.00 95.12 649 GLY A O 1
ATOM 4870 N N . TYR A 1 650 ? -13.618 -2.874 -1.995 1.00 97.75 650 TYR A N 1
ATOM 4871 C CA . TYR A 1 650 ? -13.547 -1.644 -1.200 1.00 97.75 650 TYR A CA 1
ATOM 4872 C C . TYR A 1 650 ? -12.302 -0.842 -1.560 1.00 97.75 650 TYR A C 1
ATOM 4874 O O . TYR A 1 650 ? -11.208 -1.394 -1.667 1.00 97.75 650 TYR A O 1
ATOM 4882 N N . VAL A 1 651 ? -12.420 0.476 -1.669 1.00 98.38 651 VAL A N 1
ATOM 4883 C CA . VAL A 1 651 ? -11.215 1.311 -1.625 1.00 98.38 651 VAL A CA 1
ATOM 4884 C C . VAL A 1 651 ? -10.692 1.297 -0.195 1.00 98.38 651 VAL A C 1
ATOM 4886 O O . VAL A 1 651 ? -11.440 1.526 0.749 1.00 98.38 651 VAL A O 1
ATOM 4889 N N . VAL A 1 652 ? -9.407 1.015 -0.020 1.00 98.75 652 VAL A N 1
ATOM 4890 C CA . VAL A 1 652 ? -8.770 0.985 1.301 1.00 98.75 652 VAL A CA 1
ATOM 4891 C C . VAL A 1 652 ? -7.889 2.209 1.422 1.00 98.75 652 VAL A C 1
ATOM 4893 O O . VAL A 1 652 ? -6.938 2.340 0.655 1.00 98.75 652 VAL A O 1
ATOM 4896 N N . ALA A 1 653 ? -8.164 3.075 2.390 1.00 98.75 653 ALA A N 1
ATOM 4897 C CA . ALA A 1 653 ? -7.400 4.290 2.629 1.00 98.75 653 ALA A CA 1
ATOM 4898 C C . ALA A 1 653 ? -6.843 4.298 4.054 1.00 98.75 653 ALA A C 1
ATOM 4900 O O . ALA A 1 653 ? -7.593 4.332 5.025 1.00 98.75 653 ALA A O 1
ATOM 4901 N N . VAL A 1 654 ? -5.517 4.283 4.187 1.00 98.75 654 VAL A N 1
ATOM 4902 C CA . VAL A 1 654 ? -4.847 4.282 5.494 1.00 98.75 654 VAL A CA 1
ATOM 4903 C C . VAL A 1 654 ? -4.070 5.581 5.661 1.00 98.75 654 VAL A C 1
ATOM 4905 O O . VAL A 1 654 ? -3.133 5.850 4.904 1.00 98.75 654 VAL A O 1
ATOM 4908 N N . ALA A 1 655 ? -4.462 6.390 6.644 1.00 98.56 655 ALA A N 1
ATOM 4909 C CA . ALA A 1 655 ? -3.932 7.729 6.876 1.00 98.56 655 ALA A CA 1
ATOM 4910 C C . ALA A 1 655 ? -2.969 7.764 8.062 1.00 98.56 655 ALA A C 1
ATOM 4912 O O . ALA A 1 655 ? -3.294 7.315 9.158 1.00 98.56 655 ALA A O 1
ATOM 4913 N N . GLU A 1 656 ? -1.787 8.343 7.865 1.00 98.25 656 GLU A N 1
ATOM 4914 C CA . GLU A 1 656 ? -0.889 8.694 8.961 1.00 98.25 656 GLU A CA 1
ATOM 4915 C C . GLU A 1 656 ? -1.523 9.794 9.815 1.00 98.25 656 GLU A C 1
ATOM 4917 O O . GLU A 1 656 ? -1.997 10.785 9.274 1.00 98.25 656 GLU A O 1
ATOM 4922 N N . VAL A 1 657 ? -1.456 9.689 11.137 1.00 97.81 657 VAL A N 1
ATOM 4923 C CA . VAL A 1 657 ? -1.852 10.746 12.076 1.00 97.81 657 VAL A CA 1
ATOM 4924 C C . VAL A 1 657 ? -0.650 11.184 12.911 1.00 97.81 657 VAL A C 1
ATOM 4926 O O . VAL A 1 657 ? 0.353 10.467 13.024 1.00 97.81 657 VAL A O 1
ATOM 4929 N N . ARG A 1 658 ? -0.701 12.375 13.518 1.00 96.88 658 ARG A N 1
ATOM 4930 C CA . ARG A 1 658 ? 0.270 12.722 14.563 1.00 96.88 658 ARG A CA 1
ATOM 4931 C C . ARG A 1 658 ? 0.143 11.745 15.734 1.00 96.88 658 ARG A C 1
ATOM 4933 O O . ARG A 1 658 ? -0.929 11.235 16.031 1.00 96.88 658 ARG A O 1
ATOM 4940 N N . VAL A 1 659 ? 1.263 11.514 16.409 1.00 96.50 659 VAL A N 1
ATOM 4941 C CA . VAL A 1 659 ? 1.394 10.576 17.530 1.00 96.50 659 VAL A CA 1
ATOM 4942 C C . VAL A 1 659 ? 2.278 11.178 18.620 1.00 96.50 659 VAL A C 1
ATOM 4944 O O . VAL A 1 659 ? 3.099 12.065 18.344 1.00 96.50 659 VAL A O 1
ATOM 4947 N N . ILE A 1 660 ? 2.105 10.721 19.862 1.00 96.06 660 ILE A N 1
ATOM 4948 C CA . ILE A 1 660 ? 2.955 11.131 20.987 1.00 96.06 660 ILE A CA 1
ATOM 4949 C C . ILE A 1 660 ? 4.427 10.762 20.702 1.00 96.06 660 ILE A C 1
ATOM 4951 O O . ILE A 1 660 ? 4.695 9.820 19.951 1.00 96.06 660 ILE A O 1
ATOM 4955 N N . PRO A 1 661 ? 5.409 11.479 21.279 1.00 91.25 661 PRO A N 1
ATOM 4956 C CA . PRO A 1 661 ? 5.280 12.614 22.203 1.00 91.25 661 PRO A CA 1
ATOM 4957 C C . PRO A 1 661 ? 5.151 13.978 21.505 1.00 91.25 661 PRO A C 1
ATOM 4959 O O . PRO A 1 661 ? 5.152 15.008 22.171 1.00 91.25 661 PRO A O 1
ATOM 4962 N N . ASN A 1 662 ? 5.075 14.008 20.172 1.00 87.50 662 ASN A N 1
ATOM 4963 C CA . ASN A 1 662 ? 5.104 15.253 19.394 1.00 87.50 662 ASN A CA 1
ATOM 4964 C C . ASN A 1 662 ? 3.720 15.897 19.226 1.00 87.50 662 ASN A C 1
ATOM 4966 O O . ASN A 1 662 ? 3.585 16.907 18.541 1.00 87.50 662 ASN A O 1
ATOM 4970 N N . THR A 1 663 ? 2.686 15.301 19.812 1.00 91.94 663 THR A N 1
ATOM 4971 C CA . THR A 1 663 ? 1.325 15.827 19.834 1.00 91.94 663 THR A CA 1
ATOM 4972 C C . THR A 1 663 ? 0.615 15.366 21.103 1.00 91.94 663 THR A C 1
ATOM 4974 O O . THR A 1 663 ? 1.064 14.427 21.760 1.00 91.94 663 THR A O 1
ATOM 4977 N N . THR A 1 664 ? -0.509 16.002 21.401 1.00 94.56 664 THR A N 1
ATOM 4978 C CA . THR A 1 664 ? -1.522 15.566 22.367 1.00 94.56 664 THR A CA 1
ATOM 4979 C C . THR A 1 664 ? -2.877 15.617 21.672 1.00 94.56 664 THR A C 1
ATOM 4981 O O . THR A 1 664 ? -2.997 16.171 20.575 1.00 94.56 664 THR A O 1
ATOM 4984 N N . ASN A 1 665 ? -3.926 15.103 22.304 1.00 95.12 665 ASN A N 1
ATOM 4985 C CA . ASN A 1 665 ? -5.274 15.387 21.825 1.00 95.12 665 ASN A CA 1
ATOM 4986 C C . ASN A 1 665 ? -5.570 16.908 21.828 1.00 95.12 665 ASN A C 1
ATOM 4988 O O . ASN A 1 665 ? -5.038 17.628 22.681 1.00 95.12 665 ASN A O 1
ATOM 4992 N N . PRO A 1 666 ? -6.375 17.414 20.867 1.00 96.25 666 PRO A N 1
ATOM 4993 C CA . PRO A 1 666 ? -7.092 16.680 19.811 1.00 96.25 666 PRO A CA 1
ATOM 4994 C C . PRO A 1 666 ? -6.274 16.407 18.527 1.00 96.25 666 PRO A C 1
ATOM 4996 O O . PRO A 1 666 ? -6.854 16.062 17.503 1.00 96.25 666 PRO A O 1
ATOM 4999 N N . GLY A 1 667 ? -4.945 16.559 18.530 1.00 96.56 667 GLY A N 1
ATOM 5000 C CA . GLY A 1 667 ? -4.109 16.499 17.323 1.00 96.56 667 GLY A CA 1
ATOM 5001 C C . GLY A 1 667 ? -4.342 15.279 16.413 1.00 96.56 667 GLY A C 1
ATOM 5002 O O . GLY A 1 667 ? -4.637 15.479 15.233 1.00 96.56 667 GLY A O 1
ATOM 5003 N N . PRO A 1 668 ? -4.276 14.036 16.928 1.00 97.62 668 PRO A N 1
ATOM 5004 C CA . PRO A 1 668 ? -4.554 12.834 16.138 1.00 97.62 668 PRO A CA 1
ATOM 5005 C C . PRO A 1 668 ? -5.992 12.777 15.593 1.00 97.62 668 PRO A C 1
ATOM 5007 O O . PRO A 1 668 ? -6.196 12.357 14.457 1.00 97.62 668 PRO A O 1
ATOM 5010 N N . LEU A 1 669 ? -6.980 13.255 16.361 1.00 98.12 669 LEU A N 1
ATOM 5011 C CA . LEU A 1 669 ? -8.390 13.313 15.946 1.00 98.12 669 LEU A CA 1
ATOM 5012 C C . LEU A 1 669 ? -8.584 14.290 14.783 1.00 98.12 669 LEU A C 1
ATOM 5014 O O . LEU A 1 669 ? -9.214 13.960 13.784 1.00 98.12 669 LEU A O 1
ATOM 5018 N N . GLN A 1 670 ? -7.967 15.470 14.868 1.00 98.00 670 GLN A N 1
ATOM 5019 C CA . GLN A 1 670 ? -7.975 16.462 13.790 1.00 98.00 670 GLN A CA 1
ATOM 5020 C C . GLN A 1 670 ? -7.329 15.942 12.504 1.00 98.00 670 GLN A C 1
ATOM 5022 O O . GLN A 1 670 ? -7.630 16.421 11.409 1.00 98.00 670 GLN A O 1
ATOM 5027 N N . ASP A 1 671 ? -6.356 15.043 12.622 1.00 98.38 671 ASP A N 1
ATOM 5028 C CA . ASP A 1 671 ? -5.678 14.438 11.478 1.00 98.38 671 ASP A CA 1
ATOM 5029 C C . ASP A 1 671 ? -6.569 13.367 10.842 1.00 98.38 671 ASP A C 1
ATOM 5031 O O . ASP A 1 671 ? -6.796 13.410 9.634 1.00 98.38 671 ASP A O 1
ATOM 5035 N N . ALA A 1 672 ? -7.170 12.498 11.661 1.00 98.38 672 ALA A N 1
ATOM 5036 C CA . ALA A 1 672 ? -8.118 11.481 11.217 1.00 98.38 672 ALA A CA 1
ATOM 5037 C C . ALA A 1 672 ? -9.335 12.089 10.493 1.00 98.38 672 ALA A C 1
ATOM 5039 O O . ALA A 1 672 ? -9.624 11.691 9.363 1.00 98.38 672 ALA A O 1
ATOM 5040 N N . LYS A 1 673 ? -9.976 13.122 11.065 1.00 98.25 673 LYS A N 1
ATOM 5041 C CA . LYS A 1 673 ? -11.107 13.818 10.419 1.00 98.25 673 LYS A CA 1
ATOM 5042 C C . LYS A 1 673 ? -10.691 14.508 9.117 1.00 98.25 673 LYS A C 1
ATOM 5044 O O . LYS A 1 673 ? -11.413 14.444 8.125 1.00 98.25 673 LYS A O 1
ATOM 5049 N N . ALA A 1 674 ? -9.501 15.115 9.075 1.00 98.06 674 ALA A N 1
ATOM 5050 C CA . ALA A 1 674 ? -8.980 15.729 7.852 1.00 98.06 674 ALA A CA 1
ATOM 5051 C C . ALA A 1 674 ? -8.733 14.706 6.730 1.00 98.06 674 ALA A C 1
ATOM 5053 O O . ALA A 1 674 ? -8.964 15.031 5.566 1.00 98.06 674 ALA A O 1
ATOM 5054 N N . GLY A 1 675 ? -8.310 13.480 7.055 1.00 98.25 675 GLY A N 1
ATOM 5055 C CA . GLY A 1 675 ? -8.158 12.402 6.074 1.00 98.25 675 GLY A CA 1
ATOM 5056 C C . GLY A 1 675 ? -9.483 12.014 5.408 1.00 98.25 675 GLY A C 1
ATOM 5057 O O . GLY A 1 675 ? -9.531 11.898 4.184 1.00 98.25 675 GLY A O 1
ATOM 5058 N N . ILE A 1 676 ? -10.572 11.919 6.179 1.00 98.62 676 ILE A N 1
ATOM 5059 C CA . ILE A 1 676 ? -11.925 11.638 5.657 1.00 98.62 676 ILE A CA 1
ATOM 5060 C C . ILE A 1 676 ? -12.401 12.766 4.734 1.00 98.62 676 ILE A C 1
ATOM 5062 O O . ILE A 1 676 ? -12.837 12.510 3.608 1.00 98.62 676 ILE A O 1
ATOM 5066 N N . ARG A 1 677 ? -12.268 14.028 5.168 1.00 97.81 677 ARG A N 1
ATOM 5067 C CA . ARG A 1 677 ? -12.645 15.192 4.345 1.00 97.81 677 ARG A CA 1
ATOM 5068 C C . ARG A 1 677 ? -11.836 15.260 3.054 1.00 97.81 677 ARG A C 1
ATOM 5070 O O . ARG A 1 677 ? -12.385 15.522 1.988 1.00 97.81 677 ARG A O 1
ATOM 5077 N N . TRP A 1 678 ? -10.537 14.968 3.133 1.00 98.12 678 TRP A N 1
ATOM 5078 C CA . TRP A 1 678 ? -9.665 14.913 1.963 1.00 98.12 678 TRP A CA 1
ATOM 5079 C C . TRP A 1 678 ? -10.102 13.829 0.974 1.00 98.12 678 TRP A C 1
ATOM 5081 O O . TRP A 1 678 ? -10.133 14.091 -0.227 1.00 98.12 678 TRP A O 1
ATOM 5091 N N . LEU A 1 679 ? -10.486 12.639 1.452 1.00 97.50 679 LEU A N 1
ATOM 5092 C CA . LEU A 1 679 ? -11.018 11.582 0.587 1.00 97.50 679 LEU A CA 1
ATOM 5093 C C . LEU A 1 679 ? -12.272 12.056 -0.145 1.00 97.50 679 LEU A C 1
ATOM 5095 O O . LEU A 1 679 ? -12.312 11.970 -1.371 1.00 97.50 679 LEU A O 1
ATOM 5099 N N . ARG A 1 680 ? -13.244 12.639 0.568 1.00 95.94 680 ARG A N 1
ATOM 5100 C CA . ARG A 1 680 ? -14.467 13.191 -0.045 1.00 95.94 680 ARG A CA 1
ATOM 5101 C C . ARG A 1 680 ? -14.166 14.255 -1.101 1.00 95.94 680 ARG A C 1
ATOM 5103 O O . ARG A 1 680 ? -14.718 14.188 -2.198 1.00 95.94 680 ARG A O 1
ATOM 5110 N N . ALA A 1 681 ? -13.235 15.166 -0.822 1.00 93.62 681 ALA A N 1
ATOM 5111 C CA . ALA A 1 681 ? -12.794 16.181 -1.779 1.00 93.62 681 ALA A CA 1
ATOM 5112 C C . ALA A 1 681 ? -12.134 15.590 -3.040 1.00 93.62 681 ALA A C 1
ATOM 5114 O O . ALA A 1 681 ? -12.167 16.199 -4.108 1.00 93.62 681 ALA A O 1
ATOM 5115 N N . ASN A 1 682 ? -11.552 14.392 -2.938 1.00 95.19 682 ASN A N 1
ATOM 5116 C CA . ASN A 1 682 ? -10.834 13.713 -4.019 1.00 95.19 682 ASN A CA 1
ATOM 5117 C C . ASN A 1 682 ? -11.590 12.492 -4.560 1.00 95.19 682 ASN A C 1
ATOM 5119 O O . ASN A 1 682 ? -10.982 11.604 -5.166 1.00 95.19 682 ASN A O 1
ATOM 5123 N N . ALA A 1 683 ? -12.911 12.442 -4.363 1.00 92.44 683 ALA A N 1
ATOM 5124 C CA . ALA A 1 683 ? -13.667 11.216 -4.557 1.00 92.44 683 ALA A CA 1
ATOM 5125 C C . ALA A 1 683 ? -13.577 10.644 -5.983 1.00 92.44 683 ALA A C 1
ATOM 5127 O O . ALA A 1 683 ? -13.362 9.447 -6.189 1.00 92.44 683 ALA A O 1
ATOM 5128 N N . SER A 1 684 ? -13.663 11.527 -6.979 1.00 90.06 684 SER A N 1
ATOM 5129 C CA . SER A 1 684 ? -13.579 11.173 -8.399 1.00 90.06 684 SER A CA 1
ATOM 5130 C C . SER A 1 684 ? -12.204 10.639 -8.811 1.00 90.06 684 SER A C 1
ATOM 5132 O O . SER A 1 684 ? -12.129 9.754 -9.660 1.00 90.06 684 SER A O 1
ATOM 5134 N N . THR A 1 685 ? -11.122 11.120 -8.191 1.00 91.31 685 THR A N 1
ATOM 5135 C CA . THR A 1 685 ? -9.742 10.711 -8.502 1.00 91.31 685 THR A CA 1
ATOM 5136 C C . THR A 1 685 ? -9.494 9.242 -8.174 1.00 91.31 685 THR A C 1
ATOM 5138 O O . THR A 1 685 ? -8.796 8.555 -8.917 1.00 91.31 685 THR A O 1
ATOM 5141 N N . PHE A 1 686 ? -10.069 8.758 -7.071 1.00 92.25 686 PHE A N 1
ATOM 5142 C CA . PHE A 1 686 ? -9.857 7.395 -6.572 1.00 92.25 686 PHE A CA 1
ATOM 5143 C C . PHE A 1 686 ? -11.070 6.483 -6.767 1.00 92.25 686 PHE A C 1
ATOM 5145 O O . PHE A 1 686 ? -11.067 5.368 -6.251 1.00 92.25 686 PHE A O 1
ATOM 5152 N N . ASN A 1 687 ? -12.080 6.946 -7.514 1.00 91.12 687 ASN A N 1
ATOM 5153 C CA . ASN A 1 687 ? -13.322 6.220 -7.772 1.00 91.12 687 ASN A CA 1
ATOM 5154 C C . ASN A 1 687 ? -14.015 5.738 -6.480 1.00 91.12 687 ASN A C 1
ATOM 5156 O O . ASN A 1 687 ? -14.473 4.599 -6.379 1.00 91.12 687 ASN A O 1
ATOM 5160 N N . ILE A 1 688 ? -14.063 6.603 -5.467 1.00 94.19 688 ILE A N 1
ATOM 5161 C CA . ILE A 1 688 ? -14.723 6.302 -4.193 1.00 94.19 688 ILE A CA 1
ATOM 5162 C C . ILE A 1 688 ? -16.152 6.832 -4.178 1.00 94.19 688 ILE A C 1
ATOM 5164 O O . ILE A 1 688 ? -16.458 7.863 -4.778 1.00 94.19 688 ILE A O 1
ATOM 5168 N N . ASP A 1 689 ? -17.010 6.138 -3.447 1.00 93.44 689 ASP A N 1
ATOM 5169 C CA . ASP A 1 689 ? -18.306 6.628 -3.010 1.00 93.44 689 ASP A CA 1
ATOM 5170 C C . ASP A 1 689 ? -18.103 7.502 -1.756 1.00 93.44 689 ASP A C 1
ATOM 5172 O O . ASP A 1 689 ? -17.798 6.972 -0.682 1.00 93.44 689 ASP A O 1
ATOM 5176 N N . PRO A 1 690 ? -18.243 8.839 -1.857 1.00 92.19 690 PRO A N 1
ATOM 5177 C CA . PRO A 1 690 ? -18.014 9.738 -0.726 1.00 92.19 690 PRO A CA 1
ATOM 5178 C C . PRO A 1 690 ? -19.071 9.602 0.383 1.00 92.19 690 PRO A C 1
ATOM 5180 O O . PRO A 1 690 ? -18.868 10.140 1.478 1.00 92.19 690 PRO A O 1
ATOM 5183 N N . ASN A 1 691 ? -20.182 8.909 0.111 1.00 91.81 691 ASN A N 1
ATOM 5184 C CA . ASN A 1 691 ? -21.290 8.724 1.044 1.00 91.81 691 ASN A CA 1
ATOM 5185 C C . ASN A 1 691 ? -21.208 7.407 1.820 1.00 91.81 691 ASN A C 1
ATOM 5187 O O . ASN A 1 691 ? -22.031 7.189 2.699 1.00 91.81 691 ASN A O 1
ATOM 5191 N N . CYS A 1 692 ? -20.237 6.539 1.521 1.00 95.44 692 CYS A N 1
ATOM 5192 C CA . CYS A 1 692 ? -20.083 5.256 2.197 1.00 95.44 692 CYS A CA 1
ATOM 5193 C C . CYS A 1 692 ? -18.631 5.043 2.640 1.00 95.44 692 CYS A C 1
ATOM 5195 O O . CYS A 1 692 ? -17.855 4.342 1.984 1.00 95.44 692 CYS A O 1
ATOM 5197 N N . ILE A 1 693 ? -18.271 5.642 3.778 1.00 98.19 693 ILE A N 1
ATOM 5198 C CA . ILE A 1 693 ? -16.960 5.483 4.419 1.00 98.19 693 ILE A CA 1
ATOM 5199 C C . ILE A 1 693 ? -17.144 4.718 5.730 1.00 98.19 693 ILE A C 1
ATOM 5201 O O . ILE A 1 693 ? -17.847 5.176 6.626 1.00 98.19 693 ILE A O 1
ATOM 5205 N N . ILE A 1 694 ? -16.509 3.554 5.840 1.00 98.69 694 ILE A N 1
ATOM 5206 C CA . ILE A 1 694 ? -16.476 2.718 7.042 1.00 98.69 694 ILE A CA 1
ATOM 5207 C C . ILE A 1 694 ? -15.113 2.918 7.696 1.00 98.69 694 ILE A C 1
ATOM 5209 O O . ILE A 1 694 ? -14.084 2.702 7.057 1.00 98.69 694 ILE A O 1
ATOM 5213 N N . GLU A 1 695 ? -15.098 3.320 8.958 1.00 98.44 695 GLU A N 1
ATOM 5214 C CA . GLU A 1 695 ? -13.869 3.453 9.735 1.00 98.44 695 GLU A CA 1
ATOM 5215 C C . GLU A 1 695 ? -13.518 2.123 10.404 1.00 98.44 695 GLU A C 1
ATOM 5217 O O . GLU A 1 695 ? -14.385 1.410 10.915 1.00 98.44 695 GLU A O 1
ATOM 5222 N N . SER A 1 696 ? -12.233 1.789 10.443 1.00 98.31 696 SER A N 1
ATOM 5223 C CA . SER A 1 696 ? -11.746 0.649 11.207 1.00 98.31 696 SER A CA 1
ATOM 5224 C C . SER A 1 696 ? -10.417 0.950 11.871 1.00 98.31 696 SER A C 1
ATOM 5226 O O . SER A 1 696 ? -9.549 1.621 11.317 1.00 98.31 696 SER A O 1
ATOM 5228 N N . GLY A 1 697 ? -10.219 0.376 13.051 1.00 97.19 697 GLY A N 1
ATOM 5229 C CA . GLY A 1 697 ? -8.933 0.418 13.713 1.00 97.19 697 GLY A CA 1
ATOM 5230 C C . GLY A 1 697 ? -8.813 -0.629 14.804 1.00 97.19 697 GLY A C 1
ATOM 5231 O O . GLY A 1 697 ? -9.791 -1.236 15.235 1.00 97.19 697 GLY A O 1
ATOM 5232 N N . SER A 1 698 ? -7.577 -0.834 15.252 1.00 96.56 698 SER A N 1
ATOM 5233 C CA . SER A 1 698 ? -7.262 -1.751 16.343 1.00 96.56 698 SER A CA 1
ATOM 5234 C C . SER A 1 698 ? -6.534 -1.044 17.477 1.00 96.56 698 SER A C 1
ATOM 5236 O O . SER A 1 698 ? -5.654 -0.224 17.192 1.00 96.56 698 SER A O 1
ATOM 5238 N N . SER A 1 699 ? -6.806 -1.382 18.741 1.00 96.75 699 SER A N 1
ATOM 5239 C CA . SER A 1 699 ? -6.112 -0.795 19.902 1.00 96.75 699 SER A CA 1
ATOM 5240 C C . SER A 1 699 ? -6.264 0.740 19.937 1.00 96.75 699 SER A C 1
ATOM 5242 O O . SER A 1 699 ? -7.374 1.256 19.845 1.00 96.75 699 SER A O 1
ATOM 5244 N N . ALA A 1 700 ? -5.172 1.508 19.994 1.00 97.50 700 ALA A N 1
ATOM 5245 C CA . ALA A 1 700 ? -5.196 2.970 19.847 1.00 97.50 700 ALA A CA 1
ATOM 5246 C C . ALA A 1 700 ? -5.841 3.454 18.527 1.00 97.50 700 ALA A C 1
ATOM 5248 O O . ALA A 1 700 ? -6.399 4.548 18.475 1.00 97.50 700 ALA A O 1
ATOM 5249 N N . GLY A 1 701 ? -5.785 2.650 17.462 1.00 97.38 701 GLY A N 1
ATOM 5250 C CA . GLY A 1 701 ? -6.520 2.893 16.223 1.00 97.38 701 GLY A CA 1
ATOM 5251 C C . GLY A 1 701 ? -8.010 2.597 16.376 1.00 97.38 701 GLY A C 1
ATOM 5252 O O . GLY A 1 701 ? -8.812 3.300 15.786 1.00 97.38 701 GLY A O 1
ATOM 5253 N N . GLY A 1 702 ? -8.386 1.623 17.211 1.00 97.75 702 GLY A N 1
ATOM 5254 C CA . GLY A 1 702 ? -9.780 1.361 17.588 1.00 97.75 702 GLY A CA 1
ATOM 5255 C C . GLY A 1 702 ? -10.367 2.527 18.384 1.00 97.75 702 GLY A C 1
ATOM 5256 O O . GLY A 1 702 ? -11.459 2.985 18.082 1.00 97.75 702 GLY A O 1
ATOM 5257 N N . TYR A 1 703 ? -9.586 3.128 19.293 1.00 98.44 703 TYR A N 1
ATOM 5258 C CA . TYR A 1 703 ? -9.948 4.406 19.925 1.00 98.44 703 TYR A CA 1
ATOM 5259 C C . TYR A 1 703 ? -10.228 5.506 18.891 1.00 98.44 703 TYR A C 1
ATOM 5261 O O . TYR A 1 703 ? -11.255 6.174 18.978 1.00 98.44 703 TYR A O 1
ATOM 5269 N N . LEU A 1 704 ? -9.339 5.699 17.905 1.00 98.44 704 LEU A N 1
ATOM 5270 C CA . LEU A 1 704 ? -9.592 6.679 16.846 1.00 98.44 704 LEU A CA 1
ATOM 5271 C C . LEU A 1 704 ? -10.831 6.303 16.038 1.00 98.44 704 LEU A C 1
ATOM 5273 O O . LEU A 1 704 ? -11.610 7.193 15.724 1.00 98.44 704 LEU A O 1
ATOM 5277 N N . ALA A 1 705 ? -11.041 5.016 15.766 1.00 98.50 705 ALA A N 1
ATOM 5278 C CA . ALA A 1 705 ? -12.173 4.548 14.992 1.00 98.50 705 ALA A CA 1
ATOM 5279 C C . ALA A 1 705 ? -13.510 4.854 15.679 1.00 98.50 705 ALA A C 1
ATOM 5281 O O . ALA A 1 705 ? -14.406 5.449 15.080 1.00 98.50 705 ALA A O 1
ATOM 5282 N N . VAL A 1 706 ? -13.609 4.532 16.972 1.00 98.25 706 VAL A N 1
ATOM 5283 C CA . VAL A 1 706 ? -14.772 4.866 17.801 1.00 98.25 706 VAL A CA 1
ATOM 5284 C C . VAL A 1 706 ? -14.942 6.381 17.890 1.00 98.25 706 VAL A C 1
ATOM 5286 O O . VAL A 1 706 ? -16.051 6.868 17.693 1.00 98.25 706 VAL A O 1
ATOM 5289 N N . MET A 1 707 ? -13.856 7.138 18.095 1.00 98.00 707 MET A N 1
ATOM 5290 C CA . MET A 1 707 ? -13.904 8.603 18.085 1.00 98.00 707 MET A CA 1
ATOM 5291 C C . MET A 1 707 ? -14.399 9.171 16.750 1.00 98.00 707 MET A C 1
ATOM 5293 O O . MET A 1 707 ? -15.156 10.130 16.768 1.00 98.00 707 MET A O 1
ATOM 5297 N N . MET A 1 708 ? -14.010 8.623 15.594 1.00 97.62 708 MET A N 1
ATOM 5298 C CA . MET A 1 708 ? -14.526 9.080 14.293 1.00 97.62 708 MET A CA 1
ATOM 5299 C C . MET A 1 708 ? -16.015 8.766 14.134 1.00 97.62 708 MET A C 1
ATOM 5301 O O . MET A 1 708 ? -16.734 9.584 13.568 1.00 97.62 708 MET A O 1
ATOM 5305 N N . GLY A 1 709 ? -16.483 7.645 14.692 1.00 96.00 709 GLY A N 1
ATOM 5306 C CA . GLY A 1 709 ? -17.907 7.334 14.806 1.00 96.00 709 GLY A CA 1
ATOM 5307 C C . GLY A 1 709 ? -18.665 8.409 15.575 1.00 96.00 709 GLY A C 1
ATOM 5308 O O . GLY A 1 709 ? -19.475 9.117 14.980 1.00 96.00 709 GLY A O 1
ATOM 5309 N N . VAL A 1 710 ? -18.332 8.580 16.858 1.00 94.50 710 VAL A N 1
ATOM 5310 C CA . VAL A 1 710 ? -19.054 9.486 17.777 1.00 94.50 710 VAL A CA 1
ATOM 5311 C C . VAL A 1 710 ? -18.823 10.974 17.497 1.00 94.50 710 VAL A C 1
ATOM 5313 O O . VAL A 1 710 ? -19.573 11.840 17.937 1.00 94.50 710 VAL A O 1
ATOM 5316 N N . LEU A 1 711 ? -17.767 11.313 16.752 1.00 94.12 711 LEU A N 1
ATOM 5317 C CA . LEU A 1 711 ? -17.523 12.676 16.288 1.00 94.12 711 LEU A CA 1
ATOM 5318 C C . LEU A 1 711 ? -18.068 12.935 14.885 1.00 94.12 711 LEU A C 1
ATOM 5320 O O . LEU A 1 711 ? -17.801 14.021 14.370 1.00 94.12 711 LEU A O 1
ATOM 5324 N N . SER A 1 712 ? -18.811 12.014 14.260 1.00 87.25 712 SER A N 1
ATOM 5325 C CA . SER A 1 712 ? -19.287 12.172 12.874 1.00 87.25 712 SER A CA 1
ATOM 5326 C C . SER A 1 712 ? -19.944 13.531 12.630 1.00 87.25 712 SER A C 1
ATOM 5328 O O . SER A 1 712 ? -19.656 14.196 11.637 1.00 87.25 712 SER A O 1
ATOM 5330 N N . ASN A 1 713 ? -20.719 13.974 13.618 1.00 78.81 713 ASN A N 1
ATOM 5331 C CA . ASN A 1 713 ? -21.523 15.189 13.590 1.00 78.81 713 ASN A CA 1
ATOM 5332 C C . ASN A 1 713 ? -21.024 16.275 14.570 1.00 78.81 713 ASN A C 1
ATOM 5334 O O . ASN A 1 713 ? -21.642 17.327 14.721 1.00 78.81 713 ASN A O 1
ATOM 5338 N N . THR A 1 714 ? -19.882 16.039 15.228 1.00 85.81 714 THR A N 1
ATOM 5339 C CA . THR A 1 714 ? -19.306 16.934 16.244 1.00 85.81 714 THR A CA 1
ATOM 5340 C C . THR A 1 714 ? -18.023 17.585 15.724 1.00 85.81 714 THR A C 1
ATOM 5342 O O . THR A 1 714 ? -16.996 16.928 15.524 1.00 85.81 714 THR A O 1
ATOM 5345 N N . THR A 1 715 ? -18.050 18.904 15.525 1.00 85.81 715 THR A N 1
ATOM 5346 C CA . THR A 1 715 ? -16.918 19.670 14.962 1.00 85.81 715 THR A CA 1
ATOM 5347 C C . THR A 1 715 ? -15.979 20.237 16.029 1.00 85.81 715 THR A C 1
ATOM 5349 O O . THR A 1 715 ? -14.792 20.442 15.762 1.00 85.81 715 THR A O 1
ATOM 5352 N N . LYS A 1 716 ? -16.473 20.455 17.252 1.00 88.69 716 LYS A N 1
ATOM 5353 C CA . LYS A 1 716 ? -15.715 20.927 18.420 1.00 88.69 716 LYS A CA 1
ATOM 5354 C C . LYS A 1 716 ? -16.377 20.461 19.719 1.00 88.69 716 LYS A C 1
ATOM 5356 O O . LYS A 1 716 ? -17.573 20.201 19.733 1.00 88.69 716 LYS A O 1
ATOM 5361 N N . PHE A 1 717 ? -15.603 20.384 20.798 1.00 85.19 717 PHE A N 1
ATOM 5362 C CA . PHE A 1 717 ? -16.130 20.244 22.160 1.00 85.19 717 PHE A CA 1
ATOM 5363 C C . PHE A 1 717 ? -16.477 21.627 22.741 1.00 85.19 717 PHE A C 1
ATOM 5365 O O . PHE A 1 717 ? -17.581 21.855 23.217 1.00 85.19 717 PHE A O 1
ATOM 5372 N N . ASP A 1 718 ? -15.528 22.562 22.657 1.00 83.69 718 ASP A N 1
ATOM 5373 C CA . ASP A 1 718 ? -15.653 23.987 22.985 1.00 83.69 718 ASP A CA 1
ATOM 5374 C C . ASP A 1 718 ? -14.677 24.775 22.078 1.00 83.69 718 ASP A C 1
ATOM 5376 O O . ASP A 1 718 ? -13.982 24.180 21.250 1.00 83.69 718 ASP A O 1
ATOM 5380 N N . ASP A 1 719 ? -14.585 26.101 22.194 1.00 82.44 719 ASP A N 1
ATOM 5381 C CA . ASP A 1 719 ? -13.693 26.889 21.319 1.00 82.44 719 ASP A CA 1
ATOM 5382 C C . ASP A 1 719 ? -12.203 26.570 21.488 1.00 82.44 719 ASP A C 1
ATOM 5384 O O . ASP A 1 719 ? -11.406 26.815 20.575 1.00 82.44 719 ASP A O 1
ATOM 5388 N N . SER A 1 720 ? -11.822 25.998 22.633 1.00 85.31 720 SER A N 1
ATOM 5389 C CA . SER A 1 720 ? -10.452 25.573 22.918 1.00 85.31 720 SER A CA 1
ATOM 5390 C C . SER A 1 720 ? -10.124 24.192 22.345 1.00 85.31 720 SER A C 1
ATOM 5392 O O . SER A 1 720 ? -8.949 23.889 22.124 1.00 85.31 720 SER A O 1
ATOM 5394 N N . ILE A 1 721 ? -11.134 23.359 22.073 1.00 91.25 721 ILE A N 1
ATOM 5395 C CA . ILE A 1 721 ? -10.977 21.998 21.549 1.00 91.25 721 ILE A CA 1
ATOM 5396 C C . ILE A 1 721 ? -11.834 21.837 20.295 1.00 91.25 721 ILE A C 1
ATOM 5398 O O . ILE A 1 721 ? -13.003 21.462 20.347 1.00 91.25 721 ILE A O 1
ATOM 5402 N N . GLN A 1 722 ? -11.204 22.076 19.147 1.00 91.38 722 GLN A N 1
ATOM 5403 C CA . GLN A 1 722 ? -11.796 21.884 17.825 1.00 91.38 722 GLN A CA 1
ATOM 5404 C C . GLN A 1 722 ? -11.298 20.576 17.203 1.00 91.38 722 GLN A C 1
ATOM 5406 O O . GLN A 1 722 ? -10.096 20.284 17.234 1.00 91.38 722 GLN A O 1
ATOM 5411 N N . PHE A 1 723 ? -12.207 19.802 16.616 1.00 94.00 723 PHE A N 1
ATOM 5412 C CA . PHE A 1 723 ? -11.905 18.552 15.915 1.00 94.00 723 PHE A CA 1
ATOM 5413 C C . PHE A 1 723 ? -11.798 18.765 14.406 1.00 94.00 723 PHE A C 1
ATOM 5415 O O . PHE A 1 723 ? -10.878 18.242 13.776 1.00 94.00 723 PHE A O 1
ATOM 5422 N N . ASP A 1 724 ? -12.676 19.584 13.830 1.00 90.38 724 ASP A N 1
ATOM 5423 C CA . ASP A 1 724 ? -12.618 19.947 12.417 1.00 90.38 724 ASP A CA 1
ATOM 5424 C C . ASP A 1 724 ? -11.830 21.243 12.224 1.00 90.38 724 ASP A C 1
ATOM 5426 O O . ASP A 1 724 ? -12.314 22.346 12.445 1.00 90.38 724 ASP A O 1
ATOM 5430 N N . VAL A 1 725 ? -10.566 21.085 11.824 1.00 89.62 725 VAL A N 1
ATOM 5431 C CA . VAL A 1 725 ? -9.638 22.184 11.525 1.00 89.62 725 VAL A CA 1
ATOM 5432 C C . VAL A 1 725 ? -8.848 21.896 10.251 1.00 89.62 725 VAL A C 1
ATOM 5434 O O . VAL A 1 725 ? -8.662 20.733 9.873 1.00 89.62 725 VAL A O 1
ATOM 5437 N N . GLY A 1 726 ? -8.301 22.946 9.642 1.00 87.31 726 GLY A N 1
ATOM 5438 C CA . GLY A 1 726 ? -7.463 22.854 8.447 1.00 87.31 726 GLY A CA 1
ATOM 5439 C C . GLY A 1 726 ? -8.279 22.940 7.162 1.00 87.31 726 GLY A C 1
ATOM 5440 O O . GLY A 1 726 ? -9.232 23.706 7.093 1.00 87.31 726 GLY A O 1
ATOM 5441 N N . ASP A 1 727 ? -7.880 22.172 6.153 1.00 86.31 727 ASP A N 1
ATOM 5442 C CA . ASP A 1 727 ? -8.464 22.237 4.813 1.00 86.31 727 ASP A CA 1
ATOM 5443 C C . ASP A 1 727 ? -9.718 21.350 4.669 1.00 86.31 727 ASP A C 1
ATOM 5445 O O . ASP A 1 727 ? -10.006 20.490 5.520 1.00 86.31 727 ASP A O 1
ATOM 5449 N N . ASN A 1 728 ? -10.428 21.538 3.549 1.00 87.00 728 ASN A N 1
ATOM 5450 C CA . ASN A 1 728 ? -11.604 20.769 3.124 1.00 87.00 728 ASN A CA 1
ATOM 5451 C C . ASN A 1 728 ? -12.760 20.793 4.143 1.00 87.00 728 ASN A C 1
ATOM 5453 O O . ASN A 1 728 ? -13.429 19.780 4.329 1.00 87.00 728 ASN A O 1
ATOM 5457 N N . LEU A 1 729 ? -12.956 21.903 4.865 1.00 86.88 729 LEU A N 1
ATOM 5458 C CA . LEU A 1 729 ? -13.996 22.032 5.901 1.00 86.88 729 LEU A CA 1
ATOM 5459 C C . LEU A 1 729 ? -15.422 22.065 5.332 1.00 86.88 729 LEU A C 1
ATOM 5461 O O . LEU A 1 729 ? -16.377 21.874 6.074 1.00 86.88 729 LEU A O 1
ATOM 5465 N N . GLU A 1 730 ? -15.568 22.277 4.026 1.00 81.25 730 GLU A N 1
ATOM 5466 C CA . GLU A 1 730 ? -16.829 22.154 3.296 1.00 81.25 730 GLU A CA 1
ATOM 5467 C C . GLU A 1 730 ? -17.292 20.697 3.120 1.00 81.25 730 GLU A C 1
ATOM 5469 O O . GLU A 1 730 ? -18.437 20.453 2.749 1.00 81.25 730 GLU A O 1
ATOM 5474 N N . TYR A 1 731 ? -16.422 19.718 3.388 1.00 86.44 731 TYR A N 1
ATOM 5475 C CA . TYR A 1 731 ? -16.774 18.302 3.358 1.00 86.44 731 TYR A CA 1
ATOM 5476 C C . TYR A 1 731 ? -17.015 17.786 4.773 1.00 86.44 731 TYR A C 1
ATOM 5478 O O . TYR A 1 731 ? -16.237 18.053 5.684 1.00 86.44 731 TYR A O 1
ATOM 5486 N N . SER A 1 732 ? -18.059 16.975 4.953 1.00 88.75 732 SER A N 1
ATOM 5487 C CA . SER A 1 732 ? -18.282 16.287 6.226 1.00 88.75 732 SER A CA 1
ATOM 5488 C C . SER A 1 732 ? -17.122 15.336 6.540 1.00 88.75 732 SER A C 1
ATOM 5490 O O . SER A 1 732 ? -16.422 14.842 5.651 1.00 88.75 732 SER A O 1
ATOM 5492 N N . SER A 1 733 ? -16.946 15.023 7.813 1.00 93.69 733 SER A N 1
ATOM 5493 C CA . SER A 1 733 ? -16.007 14.036 8.353 1.00 93.69 733 SER A CA 1
ATOM 5494 C C . SER A 1 733 ? -16.723 12.806 8.939 1.00 93.69 733 SER A C 1
ATOM 5496 O O . SER A 1 733 ? -16.062 11.936 9.495 1.00 93.69 733 SER A O 1
ATOM 5498 N N . ALA A 1 734 ? -18.049 12.708 8.769 1.00 93.06 734 ALA A N 1
ATOM 5499 C CA . ALA A 1 734 ? -18.878 11.596 9.234 1.00 93.06 734 ALA A CA 1
ATOM 5500 C C . ALA A 1 734 ? -18.531 10.252 8.582 1.00 93.06 734 ALA A C 1
ATOM 5502 O O . ALA A 1 734 ? -18.135 10.223 7.413 1.00 93.06 734 ALA A O 1
ATOM 5503 N N . VAL A 1 735 ? -18.758 9.149 9.295 1.00 96.19 735 VAL A N 1
ATOM 5504 C CA . VAL A 1 735 ? -18.584 7.772 8.796 1.00 96.19 735 VAL A CA 1
ATOM 5505 C C . VAL A 1 735 ? -19.878 6.974 8.948 1.00 96.19 735 VAL A C 1
ATOM 5507 O O . VAL A 1 735 ? -20.703 7.261 9.807 1.00 96.19 735 VAL A O 1
ATOM 5510 N N . GLN A 1 736 ? -20.078 5.979 8.088 1.00 95.81 736 GLN A N 1
ATOM 5511 C CA . GLN A 1 736 ? -21.323 5.207 7.989 1.00 95.81 736 GLN A CA 1
ATOM 5512 C C . GLN A 1 736 ? -21.312 3.926 8.833 1.00 95.81 736 GLN A C 1
ATOM 5514 O O . GLN A 1 736 ? -22.358 3.314 9.028 1.00 95.81 736 GLN A O 1
ATOM 5519 N N . GLY A 1 737 ? -20.149 3.515 9.337 1.00 97.19 737 GLY A N 1
ATOM 5520 C CA . GLY A 1 737 ? -19.979 2.344 10.192 1.00 97.19 737 GLY A CA 1
ATOM 5521 C C . GLY A 1 737 ? -18.596 2.339 10.832 1.00 97.19 737 GLY A C 1
ATOM 5522 O O . GLY A 1 737 ? -17.653 2.893 10.263 1.00 97.19 737 GLY A O 1
ATOM 5523 N N . VAL A 1 738 ? -18.478 1.710 12.000 1.00 98.56 738 VAL A N 1
ATOM 5524 C CA . VAL A 1 738 ? -17.220 1.610 12.750 1.00 98.56 738 VAL A CA 1
ATOM 5525 C C . VAL A 1 738 ? -16.923 0.158 13.097 1.00 98.56 738 VAL A C 1
ATOM 5527 O O . VAL A 1 738 ? -17.754 -0.532 13.683 1.00 98.56 738 VAL A O 1
ATOM 5530 N N . ILE A 1 739 ? -15.712 -0.296 12.780 1.00 98.69 739 ILE A N 1
ATOM 5531 C CA . ILE A 1 739 ? -15.176 -1.586 13.223 1.00 98.69 739 ILE A CA 1
ATOM 5532 C C . ILE A 1 739 ? -14.113 -1.323 14.289 1.00 98.69 739 ILE A C 1
ATOM 5534 O O . ILE A 1 739 ? -12.995 -0.901 13.976 1.00 98.69 739 ILE A O 1
ATOM 5538 N N . ASP A 1 740 ? -14.464 -1.607 15.539 1.00 98.38 740 ASP A N 1
ATOM 5539 C CA . ASP A 1 740 ? -13.588 -1.493 16.698 1.00 98.38 740 ASP A CA 1
ATOM 5540 C C . ASP A 1 740 ? -12.966 -2.852 17.052 1.00 98.38 740 ASP A C 1
ATOM 5542 O O . ASP A 1 740 ? -13.622 -3.757 17.579 1.00 98.38 740 ASP A O 1
ATOM 5546 N N . MET A 1 741 ? -11.671 -3.002 16.770 1.00 97.88 741 MET A N 1
ATOM 5547 C CA . MET A 1 741 ? -10.893 -4.157 17.207 1.00 97.88 741 MET A CA 1
ATOM 5548 C C . MET A 1 741 ? -10.158 -3.813 18.506 1.00 97.88 741 MET A C 1
ATOM 5550 O O . MET A 1 741 ? -9.086 -3.204 18.478 1.00 97.88 741 MET A O 1
ATOM 5554 N N . PHE A 1 742 ? -10.715 -4.237 19.644 1.00 97.62 742 PHE A N 1
ATOM 5555 C CA . PHE A 1 742 ? -10.131 -4.086 20.985 1.00 97.62 742 PHE A CA 1
ATOM 5556 C C . PHE A 1 742 ? -9.627 -2.660 21.282 1.00 97.62 742 PHE A C 1
ATOM 5558 O O . PHE A 1 742 ? -8.529 -2.462 21.814 1.00 97.62 742 PHE A O 1
ATOM 5565 N N . GLY A 1 743 ? -10.406 -1.656 20.879 1.00 96.38 743 GLY A N 1
ATOM 5566 C CA . GLY A 1 743 ? -10.153 -0.247 21.135 1.00 96.38 743 GLY A CA 1
ATOM 5567 C C . GLY A 1 743 ? -10.655 0.233 22.490 1.00 96.38 743 GLY A C 1
ATOM 5568 O O . GLY A 1 743 ? -11.153 -0.522 23.328 1.00 96.38 743 GLY A O 1
ATOM 5569 N N . VAL A 1 744 ? -10.457 1.532 22.718 1.00 94.88 744 VAL A N 1
ATOM 5570 C CA . VAL A 1 744 ? -10.745 2.195 23.993 1.00 94.88 744 VAL A CA 1
ATOM 5571 C C . VAL A 1 744 ? -11.982 3.067 23.828 1.00 94.88 744 VAL A C 1
ATOM 5573 O O . VAL A 1 744 ? -11.971 4.011 23.042 1.00 94.88 744 VAL A O 1
ATOM 5576 N N . SER A 1 745 ? -13.028 2.761 24.586 1.00 92.44 745 SER A N 1
ATOM 5577 C CA . SER A 1 745 ? -14.317 3.463 24.569 1.00 92.44 745 SER A CA 1
ATOM 5578 C C . SER A 1 745 ? -14.425 4.569 25.627 1.00 92.44 745 SER A C 1
ATOM 5580 O O . SER A 1 745 ? -15.198 5.513 25.474 1.00 92.44 745 SER A O 1
ATOM 5582 N N . ASP A 1 746 ? -13.585 4.497 26.661 1.00 94.69 746 ASP A N 1
ATOM 5583 C CA . ASP A 1 746 ? -13.315 5.566 27.616 1.00 94.69 746 ASP A CA 1
ATOM 5584 C C . ASP A 1 746 ? -11.915 5.365 28.217 1.00 94.69 746 ASP A C 1
ATOM 5586 O O . ASP A 1 746 ? -11.531 4.260 28.616 1.00 94.69 746 ASP A O 1
ATOM 5590 N N . LEU A 1 747 ? -11.120 6.435 28.248 1.00 94.19 747 LEU A N 1
ATOM 5591 C CA . LEU A 1 747 ? -9.715 6.388 28.662 1.00 94.19 747 LEU A CA 1
ATOM 5592 C C . LEU A 1 747 ? -9.534 6.050 30.149 1.00 94.19 747 LEU A C 1
ATOM 5594 O O . LEU A 1 747 ? -8.458 5.609 30.542 1.00 94.19 747 LEU A O 1
ATOM 5598 N N . THR A 1 748 ? -10.568 6.225 30.974 1.00 91.56 748 THR A N 1
ATOM 5599 C CA . THR A 1 748 ? -10.539 5.942 32.417 1.00 91.56 748 THR A CA 1
ATOM 5600 C C . THR A 1 748 ? -10.894 4.491 32.758 1.00 91.56 748 THR A C 1
ATOM 5602 O O . THR A 1 748 ? -10.714 4.060 33.893 1.00 91.56 748 THR A O 1
ATOM 5605 N N . ILE A 1 749 ? -11.377 3.698 31.799 1.00 93.88 749 ILE A N 1
ATOM 5606 C CA . ILE A 1 749 ? -11.701 2.273 32.015 1.00 93.88 749 ILE A CA 1
ATOM 5607 C C . ILE A 1 749 ? -10.810 1.343 31.196 1.00 93.88 749 ILE A C 1
ATOM 5609 O O . ILE A 1 749 ? -11.076 0.145 31.120 1.00 93.88 749 ILE A O 1
ATOM 5613 N N . ILE A 1 750 ? -9.737 1.874 30.606 1.00 93.19 750 ILE A N 1
ATOM 5614 C CA . ILE A 1 750 ? -8.839 1.137 29.712 1.00 93.19 750 ILE A CA 1
ATOM 5615 C C . ILE A 1 750 ? -8.314 -0.169 30.327 1.00 93.19 750 ILE A C 1
ATOM 5617 O O . ILE A 1 750 ? -8.141 -1.143 29.605 1.00 93.19 750 ILE A O 1
ATOM 5621 N N . GLY A 1 751 ? -8.120 -0.238 31.647 1.00 93.06 751 GLY A N 1
ATOM 5622 C CA . GLY A 1 751 ? -7.720 -1.468 32.332 1.00 93.06 751 GLY A CA 1
ATOM 5623 C C . GLY A 1 751 ? -8.799 -2.100 33.222 1.00 93.06 751 GLY A C 1
ATOM 5624 O O . GLY A 1 751 ? -8.459 -2.960 34.032 1.00 93.06 751 GLY A O 1
ATOM 5625 N N . ALA A 1 752 ? -10.053 -1.639 33.175 1.00 93.88 752 ALA A N 1
ATOM 5626 C CA . ALA A 1 752 ? -11.071 -1.988 34.171 1.00 93.88 752 ALA A CA 1
ATOM 5627 C C . ALA A 1 752 ? -11.204 -3.509 34.364 1.00 93.88 752 ALA A C 1
ATOM 5629 O O . ALA A 1 752 ? -11.317 -4.264 33.401 1.00 93.88 752 ALA A O 1
ATOM 5630 N N . GLY A 1 753 ? -11.160 -3.972 35.614 1.00 91.25 753 GLY A N 1
ATOM 5631 C CA . GLY A 1 753 ? -11.253 -5.397 35.952 1.00 91.25 753 GLY A CA 1
ATOM 5632 C C . GLY A 1 753 ? -9.987 -6.229 35.696 1.00 91.25 753 GLY A C 1
ATOM 5633 O O . GLY A 1 753 ? -9.952 -7.393 36.096 1.00 91.25 753 GLY A O 1
ATOM 5634 N N . LEU A 1 754 ? -8.936 -5.672 35.083 1.00 92.75 754 LEU A N 1
ATOM 5635 C CA . LEU A 1 754 ? -7.672 -6.377 34.866 1.00 92.75 754 LEU A CA 1
ATOM 5636 C C . LEU A 1 754 ? -6.785 -6.354 36.117 1.00 92.75 754 LEU A C 1
ATOM 5638 O O . LEU A 1 754 ? -6.670 -5.353 36.821 1.00 92.75 754 LEU A O 1
ATOM 5642 N N . SER A 1 755 ? -6.053 -7.443 36.355 1.00 89.75 755 SER A N 1
ATOM 5643 C CA . SER A 1 755 ? -5.134 -7.544 37.499 1.00 89.75 755 SER A CA 1
ATOM 5644 C C . SER A 1 755 ? -3.895 -6.647 37.394 1.00 89.75 755 SER A C 1
ATOM 5646 O O . SER A 1 755 ? -3.195 -6.458 38.384 1.00 89.75 755 SER A O 1
ATOM 5648 N N . ASN A 1 756 ? -3.573 -6.156 36.196 1.00 88.19 756 ASN A N 1
ATOM 5649 C CA . ASN A 1 756 ? -2.447 -5.260 35.923 1.00 88.19 756 ASN A CA 1
ATOM 5650 C C . ASN A 1 756 ? -2.890 -3.805 35.702 1.00 88.19 756 ASN A C 1
ATOM 5652 O O . ASN A 1 756 ? -2.099 -3.037 35.165 1.00 88.19 756 ASN A O 1
ATOM 5656 N N . TYR A 1 757 ? -4.109 -3.429 36.105 1.00 81.31 757 TYR A N 1
ATOM 5657 C CA . TYR A 1 757 ? -4.676 -2.089 35.907 1.00 81.31 757 TYR A CA 1
ATOM 5658 C C . TYR A 1 757 ? -3.724 -0.938 36.258 1.00 81.31 757 TYR A C 1
ATOM 5660 O O . TYR A 1 757 ? -3.690 0.058 35.543 1.00 81.31 757 TYR A O 1
ATOM 5668 N N . ASP A 1 758 ? -2.910 -1.096 37.308 1.00 84.88 758 ASP A N 1
ATOM 5669 C CA . ASP A 1 758 ? -1.974 -0.077 37.804 1.00 84.88 758 ASP A CA 1
ATOM 5670 C C . ASP A 1 758 ? -1.029 0.480 36.723 1.00 84.88 758 ASP A C 1
ATOM 5672 O O . ASP A 1 758 ? -0.535 1.601 36.851 1.00 84.88 758 ASP A O 1
ATOM 5676 N N . VAL A 1 759 ? -0.778 -0.261 35.633 1.00 87.44 759 VAL A N 1
ATOM 5677 C CA . VAL A 1 759 ? 0.023 0.249 34.505 1.00 87.44 759 VAL A CA 1
ATOM 5678 C C . VAL A 1 759 ? -0.620 1.473 33.843 1.00 87.44 759 VAL A C 1
ATOM 5680 O O . VAL A 1 759 ? 0.100 2.371 33.407 1.00 87.44 759 VAL A O 1
ATOM 5683 N N . HIS A 1 760 ? -1.954 1.544 33.830 1.00 89.81 760 HIS A N 1
ATOM 5684 C CA . HIS A 1 760 ? -2.737 2.621 33.223 1.00 89.81 760 HIS A CA 1
ATOM 5685 C C . HIS A 1 760 ? -2.850 3.869 34.109 1.00 89.81 760 HIS A C 1
ATOM 5687 O O . HIS A 1 760 ? -3.179 4.945 33.616 1.00 89.81 760 HIS A O 1
ATOM 5693 N N . ASP A 1 761 ? -2.526 3.766 35.403 1.00 89.50 761 ASP A N 1
ATOM 5694 C CA . ASP A 1 761 ? -2.368 4.932 36.287 1.00 89.50 761 ASP A CA 1
ATOM 5695 C C . ASP A 1 761 ? -0.957 5.547 36.191 1.00 89.50 761 ASP A C 1
ATOM 5697 O O . ASP A 1 761 ? -0.636 6.547 36.828 1.00 89.50 761 ASP A O 1
ATOM 5701 N N . SER A 1 762 ? -0.070 4.994 35.357 1.00 92.38 762 SER A N 1
ATOM 5702 C CA . SER A 1 762 ? 1.241 5.602 35.145 1.00 92.38 762 SER A CA 1
ATOM 5703 C C . SER A 1 762 ? 1.140 6.880 34.309 1.00 92.38 762 SER A C 1
ATOM 5705 O O . SER A 1 762 ? 0.659 6.865 33.179 1.00 92.38 762 SER A O 1
ATOM 5707 N N . GLU A 1 763 ? 1.737 7.971 34.795 1.00 92.00 763 GLU A N 1
ATOM 5708 C CA . GLU A 1 763 ? 1.902 9.231 34.045 1.00 92.00 763 GLU A CA 1
ATOM 5709 C C . GLU A 1 763 ? 2.737 9.071 32.761 1.00 92.00 763 GLU A C 1
ATOM 5711 O O . GLU A 1 763 ? 2.722 9.930 31.882 1.00 92.00 763 GLU A O 1
ATOM 5716 N N . SER A 1 764 ? 3.495 7.975 32.664 1.00 90.31 764 SER A N 1
ATOM 5717 C CA . SER A 1 764 ? 4.323 7.649 31.501 1.00 90.31 764 SER A CA 1
ATOM 5718 C C . SER A 1 764 ? 3.625 6.748 30.483 1.00 90.31 764 SER A C 1
ATOM 5720 O O . SER A 1 764 ? 4.209 6.472 29.431 1.00 90.31 764 SER A O 1
ATOM 5722 N N . ASN A 1 765 ? 2.404 6.282 30.777 1.00 92.81 765 ASN A N 1
ATOM 5723 C CA . ASN A 1 765 ? 1.680 5.429 29.846 1.00 92.81 765 ASN A CA 1
ATOM 5724 C C . ASN A 1 765 ? 1.206 6.210 28.614 1.00 92.81 765 ASN A C 1
ATOM 5726 O O . ASN A 1 765 ? 1.106 7.439 28.619 1.00 92.81 765 ASN A O 1
ATOM 5730 N N . THR A 1 766 ? 0.931 5.502 27.525 1.00 95.06 766 THR A N 1
ATOM 5731 C CA . THR A 1 766 ? 0.700 6.131 26.216 1.00 95.06 766 THR A CA 1
ATOM 5732 C C . THR A 1 766 ? -0.542 7.023 26.169 1.00 95.06 766 THR A C 1
ATOM 5734 O O . THR A 1 766 ? -0.505 8.107 25.592 1.00 95.06 766 THR A O 1
ATOM 5737 N N . GLU A 1 767 ? -1.619 6.620 26.830 1.00 94.81 767 GLU A N 1
ATOM 5738 C CA . GLU A 1 767 ? -2.851 7.386 26.997 1.00 94.81 767 GLU A CA 1
ATOM 5739 C C . GLU A 1 767 ? -2.660 8.585 27.938 1.00 94.81 767 GLU A C 1
ATOM 5741 O O . GLU A 1 767 ? -3.181 9.666 27.674 1.00 94.81 767 GLU A O 1
ATOM 5746 N N . ALA A 1 768 ? -1.828 8.453 28.976 1.00 95.00 768 ALA A N 1
ATOM 5747 C CA . ALA A 1 768 ? -1.482 9.559 29.864 1.00 95.00 768 ALA A CA 1
ATOM 5748 C C . ALA A 1 768 ? -0.709 10.646 29.104 1.00 95.00 768 ALA A C 1
ATOM 5750 O O . ALA A 1 768 ? -1.048 11.826 29.182 1.00 95.00 768 ALA A O 1
ATOM 5751 N N . LEU A 1 769 ? 0.266 10.252 28.280 1.00 96.25 769 LEU A N 1
ATOM 5752 C CA . LEU A 1 769 ? 1.002 11.168 27.406 1.00 96.25 769 LEU A CA 1
ATOM 5753 C C . LEU A 1 769 ? 0.114 11.782 26.316 1.00 96.25 769 LEU A C 1
ATOM 5755 O O . LEU A 1 769 ? 0.329 12.935 25.944 1.00 96.25 769 LEU A O 1
ATOM 5759 N N . LEU A 1 770 ? -0.893 11.059 25.821 1.00 96.19 770 LEU A N 1
ATOM 5760 C CA . LEU A 1 770 ? -1.853 11.590 24.851 1.00 96.19 770 LEU A CA 1
ATOM 5761 C C . LEU A 1 770 ? -2.683 12.740 25.441 1.00 96.19 770 LEU A C 1
ATOM 5763 O O . LEU A 1 770 ? -2.941 13.725 24.744 1.00 96.19 770 LEU A O 1
ATOM 5767 N N . ILE A 1 771 ? -3.082 12.627 26.711 1.00 95.62 771 ILE A N 1
ATOM 5768 C CA . ILE A 1 771 ? -3.923 13.619 27.395 1.00 95.62 771 ILE A CA 1
ATOM 5769 C C . ILE A 1 771 ? -3.097 14.735 28.032 1.00 95.62 771 ILE A C 1
ATOM 5771 O O . ILE A 1 771 ? -3.414 15.919 27.890 1.00 95.62 771 ILE A O 1
ATOM 5775 N N . ASN A 1 772 ? -2.029 14.389 28.744 1.00 94.06 772 ASN A N 1
ATOM 5776 C CA . ASN A 1 772 ? -1.264 15.321 29.570 1.00 94.06 772 ASN A CA 1
ATOM 5777 C C . ASN A 1 772 ? 0.040 15.788 28.931 1.00 94.06 772 ASN A C 1
ATOM 5779 O O . ASN A 1 772 ? 0.611 16.777 29.390 1.00 94.06 772 ASN A O 1
ATOM 5783 N N . GLY A 1 773 ? 0.473 15.155 27.842 1.00 92.25 773 GLY A N 1
ATOM 5784 C CA . GLY A 1 773 ? 1.764 15.427 27.228 1.00 92.25 773 GLY A CA 1
ATOM 5785 C C . GLY A 1 773 ? 2.929 14.981 28.109 1.00 92.25 773 GLY A C 1
ATOM 5786 O O . GLY A 1 773 ? 2.772 14.530 29.242 1.00 92.25 773 GLY A O 1
ATOM 5787 N N . THR A 1 774 ? 4.139 15.126 27.580 1.00 91.19 774 THR A N 1
ATOM 5788 C CA . THR A 1 774 ? 5.361 14.806 28.320 1.00 91.19 774 THR A CA 1
ATOM 5789 C C . THR A 1 774 ? 5.556 15.773 29.488 1.00 91.19 774 THR A C 1
ATOM 5791 O O . THR A 1 774 ? 5.488 16.993 29.303 1.00 91.19 774 THR A O 1
ATOM 5794 N N . ALA A 1 775 ? 5.869 15.234 30.670 1.00 90.00 775 ALA A N 1
ATOM 5795 C CA . ALA A 1 775 ? 6.311 16.022 31.816 1.00 90.00 775 ALA A CA 1
ATOM 5796 C C . ALA A 1 775 ? 7.618 16.758 31.468 1.00 90.00 775 ALA A C 1
ATOM 5798 O O . ALA A 1 775 ? 8.682 16.149 31.330 1.00 90.00 775 ALA A O 1
ATOM 5799 N N . PHE A 1 776 ? 7.535 18.073 31.260 1.00 88.00 776 PHE A N 1
ATOM 5800 C CA . PHE A 1 776 ? 8.674 18.902 30.874 1.00 88.00 776 PHE A CA 1
ATOM 5801 C C . PHE A 1 776 ? 8.420 20.387 31.155 1.00 88.00 776 PHE A C 1
ATOM 5803 O O . PHE A 1 776 ? 7.356 20.934 30.854 1.00 88.00 776 PHE A O 1
ATOM 5810 N N . GLY A 1 777 ? 9.439 21.079 31.672 1.00 88.88 777 GLY A N 1
ATOM 5811 C CA . GLY A 1 777 ? 9.359 22.507 31.973 1.00 88.88 777 GLY A CA 1
ATOM 5812 C C . GLY A 1 777 ? 8.302 22.804 33.037 1.00 88.88 777 GLY A C 1
ATOM 5813 O O . GLY A 1 777 ? 8.464 22.407 34.185 1.00 88.88 777 GLY A O 1
ATOM 5814 N N . GLN A 1 778 ? 7.247 23.525 32.650 1.00 87.69 778 GLN A N 1
ATOM 5815 C CA . GLN A 1 778 ? 6.120 23.868 33.529 1.00 87.69 778 GLN A CA 1
ATOM 5816 C C . GLN A 1 778 ? 4.960 22.862 33.449 1.00 87.69 778 GLN A C 1
ATOM 5818 O O . GLN A 1 778 ? 3.994 23.007 34.190 1.00 87.69 778 GLN A O 1
ATOM 5823 N N . ASN A 1 779 ? 5.025 21.866 32.555 1.00 87.69 779 ASN A N 1
ATOM 5824 C CA . ASN A 1 779 ? 4.024 20.806 32.488 1.00 87.69 779 ASN A CA 1
ATOM 5825 C C . ASN A 1 779 ? 4.413 19.674 33.453 1.00 87.69 779 ASN A C 1
ATOM 5827 O O . ASN A 1 779 ? 5.421 19.008 33.189 1.00 87.69 779 ASN A O 1
ATOM 5831 N N . PRO A 1 780 ? 3.658 19.437 34.541 1.00 88.25 780 PRO A N 1
ATOM 5832 C CA . PRO A 1 780 ? 3.979 18.378 35.493 1.00 88.25 780 PRO A CA 1
ATOM 5833 C C . PRO A 1 780 ? 3.729 16.967 34.940 1.00 88.25 780 PRO A C 1
ATOM 5835 O O . PRO A 1 780 ? 4.242 16.018 35.516 1.00 88.25 780 PRO A O 1
ATOM 5838 N N . GLY A 1 781 ? 2.993 16.819 33.829 1.00 89.88 781 GLY A N 1
ATOM 5839 C CA . GLY A 1 781 ? 2.464 15.522 33.398 1.00 89.88 781 GLY A CA 1
ATOM 5840 C C . GLY A 1 781 ? 1.246 15.108 34.231 1.00 89.88 781 GLY A C 1
ATOM 5841 O O . GLY A 1 781 ? 0.607 15.950 34.864 1.00 89.88 781 GLY A O 1
ATOM 5842 N N . GLY A 1 782 ? 0.900 13.823 34.192 1.00 93.12 782 GLY A N 1
ATOM 5843 C CA . GLY A 1 782 ? -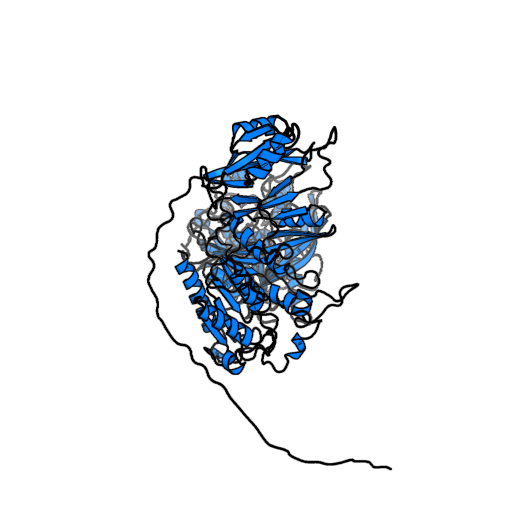0.189 13.248 34.985 1.00 93.12 782 GLY A CA 1
ATOM 5844 C C . GLY A 1 782 ? -0.773 11.993 34.343 1.00 93.12 782 GLY A C 1
ATOM 5845 O O . GLY A 1 782 ? -0.667 11.815 33.128 1.00 93.12 782 GLY A O 1
ATOM 5846 N N . SER A 1 783 ? -1.388 11.124 35.145 1.00 93.56 783 SER A N 1
ATOM 5847 C CA . SER A 1 783 ? -2.119 9.955 34.648 1.00 93.56 783 SER A CA 1
ATOM 5848 C C . SER A 1 783 ? -3.461 10.365 34.033 1.00 93.56 783 SER A C 1
ATOM 5850 O O . SER A 1 783 ? -3.903 11.509 34.161 1.00 93.56 783 SER A O 1
ATOM 5852 N N . VAL A 1 784 ? -4.156 9.439 33.370 1.00 92.12 784 VAL A N 1
ATOM 5853 C CA . VAL A 1 784 ? -5.520 9.704 32.868 1.00 92.12 784 VAL A CA 1
ATOM 5854 C C . VAL A 1 784 ? -6.534 9.948 33.997 1.00 92.12 784 VAL A C 1
ATOM 5856 O O . VAL A 1 784 ? -7.611 10.485 33.745 1.00 92.12 784 VAL A O 1
ATOM 5859 N N . TYR A 1 785 ? -6.171 9.645 35.247 1.00 90.31 785 TYR A N 1
ATOM 5860 C CA . TYR A 1 785 ? -6.993 9.868 36.438 1.00 90.31 785 TYR A CA 1
ATOM 5861 C C . TYR A 1 785 ? -6.681 11.184 37.154 1.00 90.31 785 TYR A C 1
ATOM 5863 O O . TYR A 1 785 ? -7.465 11.630 37.991 1.00 90.31 785 TYR A O 1
ATOM 5871 N N . SER A 1 786 ? -5.563 11.845 36.831 1.00 90.56 786 SER A N 1
ATOM 5872 C CA . SER A 1 786 ? -5.150 13.067 37.533 1.00 90.56 786 SER A CA 1
ATOM 5873 C C . SER A 1 786 ? -6.070 14.261 37.258 1.00 90.56 786 SER A C 1
ATOM 5875 O O . SER A 1 786 ? -6.096 15.211 38.038 1.00 90.56 786 SER A O 1
ATOM 5877 N N . ASN A 1 787 ? -6.797 14.243 36.137 1.00 89.69 787 ASN A N 1
ATOM 5878 C CA . ASN A 1 787 ? -7.792 15.249 35.775 1.00 89.69 787 ASN A CA 1
ATOM 5879 C C . ASN A 1 787 ? -8.904 14.608 34.930 1.00 89.69 787 ASN A C 1
ATOM 5881 O O . ASN A 1 787 ? -8.832 14.602 33.701 1.00 89.69 787 ASN A O 1
ATOM 5885 N N . LEU A 1 788 ? -9.916 14.062 35.609 1.00 88.88 788 LEU A N 1
ATOM 5886 C CA . LEU A 1 788 ? -11.027 13.354 34.966 1.00 88.88 788 LEU A CA 1
ATOM 5887 C C . LEU A 1 788 ? -11.819 14.250 34.011 1.00 88.88 788 LEU A C 1
ATOM 5889 O O . LEU A 1 788 ? -12.156 13.794 32.926 1.00 88.88 788 LEU A O 1
ATOM 5893 N N . ASP A 1 789 ? -12.022 15.529 34.340 1.00 87.94 789 ASP A N 1
ATOM 5894 C CA . ASP A 1 789 ? -12.719 16.468 33.451 1.00 87.94 789 ASP A CA 1
ATOM 5895 C C . ASP A 1 789 ? -11.978 16.628 32.123 1.00 87.94 789 ASP A C 1
ATOM 5897 O O . ASP A 1 789 ? -12.586 16.637 31.058 1.00 87.94 789 ASP A O 1
ATOM 5901 N N . LYS A 1 790 ? -10.646 16.732 32.166 1.00 90.88 790 LYS A N 1
ATOM 5902 C CA . LYS A 1 790 ? -9.817 16.828 30.962 1.00 90.88 790 LYS A CA 1
ATOM 5903 C C . LYS A 1 790 ? -9.814 15.521 30.171 1.00 90.88 790 LYS A C 1
ATOM 5905 O O . LYS A 1 790 ? -9.870 15.571 28.945 1.00 90.88 790 LYS A O 1
ATOM 5910 N N . THR A 1 791 ? -9.734 14.379 30.850 1.00 92.81 791 THR A N 1
ATOM 5911 C CA . THR A 1 791 ? -9.763 13.056 30.212 1.00 92.81 791 THR A CA 1
ATOM 5912 C C . THR A 1 791 ? -11.113 12.787 29.548 1.00 92.81 791 THR A C 1
ATOM 5914 O O . THR A 1 791 ? -11.130 12.342 28.404 1.00 92.81 791 THR A O 1
ATOM 5917 N N . ALA A 1 792 ? -12.222 13.145 30.204 1.00 91.38 792 ALA A N 1
ATOM 5918 C CA . ALA A 1 792 ? -13.583 12.987 29.695 1.00 91.38 792 ALA A CA 1
ATOM 5919 C C . ALA A 1 792 ? -13.758 13.638 28.318 1.00 91.38 792 ALA A C 1
ATOM 5921 O O . ALA A 1 792 ? -14.246 12.996 27.396 1.00 91.38 792 ALA A O 1
ATOM 5922 N N . LYS A 1 793 ? -13.223 14.850 28.105 1.00 93.38 793 LYS A N 1
ATOM 5923 C CA . LYS A 1 793 ? -13.259 15.534 26.792 1.00 93.38 793 LYS A CA 1
ATOM 5924 C C . LYS A 1 793 ? -12.645 14.728 25.644 1.00 93.38 793 LYS A C 1
ATOM 5926 O O . LYS A 1 793 ? -12.832 15.075 24.483 1.00 93.38 793 LYS A O 1
ATOM 5931 N N . PHE A 1 794 ? -11.882 13.683 25.933 1.00 95.25 794 PHE A N 1
ATOM 5932 C CA . PHE A 1 794 ? -11.259 12.830 24.933 1.00 95.25 794 PHE A CA 1
ATOM 5933 C C . PHE A 1 794 ? -11.664 11.358 25.069 1.00 95.25 794 PHE A C 1
ATOM 5935 O O . PHE A 1 794 ? -11.058 10.516 24.411 1.00 95.25 794 PHE A O 1
ATOM 5942 N N . SER A 1 795 ? -12.680 11.050 25.876 1.00 95.19 795 SER A N 1
ATOM 5943 C CA . SER A 1 795 ? -13.314 9.734 25.947 1.00 95.19 795 SER A CA 1
ATOM 5944 C C . SER A 1 795 ? -14.510 9.676 24.987 1.00 95.19 795 SER A C 1
ATOM 5946 O O . SER A 1 795 ? -15.353 10.575 25.027 1.00 95.19 795 SER A O 1
ATOM 5948 N N . PRO A 1 796 ? -14.642 8.624 24.155 1.00 95.06 796 PRO A N 1
ATOM 5949 C CA . PRO A 1 796 ? -15.778 8.482 23.245 1.00 95.06 796 PRO A CA 1
ATOM 5950 C C . PRO A 1 796 ? -17.160 8.618 23.896 1.00 95.06 796 PRO A C 1
ATOM 5952 O O . PRO A 1 796 ? -18.051 9.230 23.311 1.00 95.06 796 PRO A O 1
ATOM 5955 N N . PHE A 1 797 ? -17.344 8.131 25.127 1.00 92.44 797 PHE A N 1
ATOM 5956 C CA . PHE A 1 797 ? -18.632 8.222 25.832 1.00 92.44 797 PHE A CA 1
ATOM 5957 C C . PHE A 1 797 ? -19.156 9.640 26.045 1.00 92.44 797 PHE A C 1
ATOM 5959 O O . PHE A 1 797 ? -20.366 9.815 26.153 1.00 92.44 797 PHE A O 1
ATOM 5966 N N . THR A 1 798 ? -18.294 10.656 26.045 1.00 92.00 798 THR A N 1
ATOM 5967 C CA . THR A 1 798 ? -18.724 12.061 26.115 1.00 92.00 798 THR A CA 1
ATOM 5968 C C . THR A 1 798 ? -19.551 12.497 24.909 1.00 92.00 798 THR A C 1
ATOM 5970 O O . THR A 1 798 ? -20.346 13.430 25.025 1.00 92.00 798 THR A O 1
ATOM 5973 N N . TYR A 1 799 ? -19.389 11.817 23.777 1.00 91.94 799 TYR A N 1
ATOM 5974 C CA . TYR A 1 799 ? -20.001 12.175 22.500 1.00 91.94 799 TYR A CA 1
ATOM 5975 C C . TYR A 1 799 ? -21.081 11.190 22.060 1.00 91.94 799 TYR A C 1
ATOM 5977 O O . TYR A 1 799 ? -21.897 11.551 21.228 1.00 91.94 799 TYR A O 1
ATOM 5985 N N . LEU A 1 800 ? -21.106 9.987 22.648 1.00 89.88 800 LEU A N 1
ATOM 5986 C CA . LEU A 1 800 ? -22.016 8.918 22.252 1.00 89.88 800 LEU A CA 1
ATOM 5987 C C . LEU A 1 800 ? -23.489 9.371 22.300 1.00 89.88 800 LEU A C 1
ATOM 5989 O O . LEU A 1 800 ? -23.971 9.871 23.334 1.00 89.88 800 LEU A O 1
ATOM 5993 N N . ASP A 1 801 ? -24.205 9.165 21.199 1.00 88.56 801 ASP A N 1
ATOM 5994 C CA . ASP A 1 801 ? -25.618 9.487 21.039 1.00 88.56 801 ASP A CA 1
ATOM 5995 C C . ASP A 1 801 ? -26.370 8.501 20.113 1.00 88.56 801 ASP A C 1
ATOM 5997 O O . ASP A 1 801 ? -25.849 7.474 19.681 1.00 88.56 801 ASP A O 1
ATOM 6001 N N . LYS A 1 802 ? -27.668 8.750 19.908 1.00 88.56 802 LYS A N 1
ATOM 6002 C CA . LYS A 1 802 ? -28.574 7.862 19.156 1.00 88.56 802 LYS A CA 1
ATOM 6003 C C . LYS A 1 802 ? -28.406 7.930 17.632 1.00 88.56 802 LYS A C 1
ATOM 6005 O O . LYS A 1 802 ? -28.960 7.084 16.934 1.00 88.56 802 LYS A O 1
ATOM 6010 N N . ASP A 1 803 ? -27.738 8.965 17.133 1.00 86.62 803 ASP A N 1
ATOM 6011 C CA . ASP A 1 803 ? -27.519 9.239 15.712 1.00 86.62 803 ASP A CA 1
ATOM 6012 C C . ASP A 1 803 ? -26.124 8.771 15.256 1.00 86.62 803 ASP A C 1
ATOM 6014 O O . ASP A 1 803 ? -25.780 8.898 14.079 1.00 86.62 803 ASP A O 1
ATOM 6018 N N . ASP A 1 804 ? -25.342 8.187 16.169 1.00 91.19 804 ASP A N 1
ATOM 6019 C CA . ASP A 1 804 ? -24.071 7.538 15.872 1.00 91.19 804 ASP A CA 1
ATOM 6020 C C . ASP A 1 804 ? -24.220 6.355 14.899 1.00 91.19 804 ASP A C 1
ATOM 6022 O O . ASP A 1 804 ? -25.251 5.666 14.877 1.00 91.19 804 ASP A O 1
ATOM 6026 N N . PRO A 1 805 ? -23.173 6.061 14.102 1.00 93.50 805 PRO A N 1
ATOM 6027 C CA . PRO A 1 805 ? -23.189 4.930 13.187 1.00 93.50 805 PRO A CA 1
ATOM 6028 C C . PRO A 1 805 ? -23.247 3.586 13.926 1.00 93.50 805 PRO A C 1
ATOM 6030 O O . PRO A 1 805 ? -23.037 3.474 15.133 1.00 93.50 805 PRO A O 1
ATOM 6033 N N . ALA A 1 806 ? -23.491 2.520 13.168 1.00 95.50 806 ALA A N 1
ATOM 6034 C CA . ALA A 1 806 ? -23.379 1.159 13.678 1.00 95.50 806 ALA A CA 1
ATOM 6035 C C . ALA A 1 806 ? -21.936 0.847 14.125 1.00 95.50 806 ALA A C 1
ATOM 6037 O O . ALA A 1 806 ? -20.981 1.192 13.418 1.00 95.50 806 ALA A O 1
ATOM 6038 N N . PHE A 1 807 ? -21.783 0.136 15.248 1.00 97.62 807 PHE A N 1
ATOM 6039 C CA . PHE A 1 807 ? -20.486 -0.326 15.755 1.00 97.62 807 PHE A CA 1
ATOM 6040 C C . PHE A 1 807 ? -20.386 -1.856 15.719 1.00 97.62 807 PHE A C 1
ATOM 6042 O O . PHE A 1 807 ? -21.252 -2.553 16.245 1.00 97.62 807 PHE A O 1
ATOM 6049 N N . LEU A 1 808 ? -19.295 -2.389 15.170 1.00 98.56 808 LEU A N 1
ATOM 6050 C CA . LEU A 1 808 ? -18.881 -3.781 15.348 1.00 98.56 808 LEU A CA 1
ATOM 6051 C C . LEU A 1 808 ? -17.691 -3.837 16.307 1.00 98.56 808 LEU A C 1
ATOM 6053 O O . LEU A 1 808 ? -16.587 -3.430 15.949 1.00 98.56 808 LEU A O 1
ATOM 6057 N N . CYS A 1 809 ? -17.903 -4.397 17.495 1.00 98.50 809 CYS A N 1
ATOM 6058 C CA . CYS A 1 809 ? -16.895 -4.503 18.545 1.00 98.50 809 CYS A CA 1
ATOM 6059 C C . CYS A 1 809 ? -16.335 -5.933 18.649 1.00 98.50 809 CYS A C 1
ATOM 6061 O O . CYS A 1 809 ? -17.072 -6.888 18.909 1.00 98.50 809 CYS A O 1
ATOM 6063 N N . LEU A 1 810 ? -15.020 -6.098 18.506 1.00 98.62 810 LEU A N 1
ATOM 6064 C CA . LEU A 1 810 ? -14.332 -7.393 18.600 1.00 98.62 810 LEU A CA 1
ATOM 6065 C C . LEU A 1 810 ? -13.242 -7.327 19.672 1.00 98.62 810 LEU A C 1
ATOM 6067 O O . LEU A 1 810 ? -12.313 -6.534 19.542 1.00 98.62 810 LEU A O 1
ATOM 6071 N N . HIS A 1 811 ? -13.291 -8.179 20.702 1.00 98.62 811 HIS A N 1
ATOM 6072 C CA . HIS A 1 811 ? -12.317 -8.118 21.808 1.00 98.62 811 HIS A CA 1
ATOM 6073 C C . HIS A 1 811 ? -11.828 -9.489 22.253 1.00 98.62 811 HIS A C 1
ATOM 6075 O O . HIS A 1 811 ? -12.611 -10.424 22.370 1.00 98.62 811 HIS A O 1
ATOM 6081 N N . GLY A 1 812 ? -10.531 -9.618 22.527 1.00 98.31 812 GLY A N 1
ATOM 6082 C CA . GLY A 1 812 ? -9.934 -10.868 22.988 1.00 98.31 812 GLY A CA 1
ATOM 6083 C C . GLY A 1 812 ? -10.189 -11.111 24.471 1.00 98.31 812 GLY A C 1
ATOM 6084 O O . GLY A 1 812 ? -10.055 -10.195 25.276 1.00 98.31 812 GLY A O 1
ATOM 6085 N N . THR A 1 813 ? -10.537 -12.338 24.860 1.00 97.88 813 THR A N 1
ATOM 6086 C CA . THR A 1 813 ? -10.827 -12.645 26.275 1.00 97.88 813 THR A CA 1
ATOM 6087 C C . THR A 1 813 ? -9.585 -12.662 27.166 1.00 97.88 813 THR A C 1
ATOM 6089 O O . THR A 1 813 ? -9.716 -12.634 28.385 1.00 97.88 813 THR A O 1
ATOM 6092 N N . GLU A 1 814 ? -8.389 -12.732 26.577 1.00 96.62 814 GLU A N 1
ATOM 6093 C CA . GLU A 1 814 ? -7.095 -12.718 27.276 1.00 96.62 814 GLU A CA 1
ATOM 6094 C C . GLU A 1 814 ? -6.318 -11.417 27.016 1.00 96.62 814 GLU A C 1
ATOM 6096 O O . GLU A 1 814 ? -5.095 -11.353 27.174 1.00 96.62 814 GLU A O 1
ATOM 6101 N N . ASP A 1 815 ? -7.008 -10.365 26.573 1.00 97.31 815 ASP A N 1
ATOM 6102 C CA . ASP A 1 815 ? -6.398 -9.057 26.387 1.00 97.31 815 ASP A CA 1
ATOM 6103 C C . ASP A 1 815 ? -6.081 -8.400 27.737 1.00 97.31 815 ASP A C 1
ATOM 6105 O O . ASP A 1 815 ? -6.966 -8.002 28.490 1.00 97.31 815 ASP A O 1
ATOM 6109 N N . MET A 1 816 ? -4.785 -8.292 28.030 1.00 94.88 816 MET A N 1
ATOM 6110 C CA . MET A 1 816 ? -4.260 -7.644 29.235 1.00 94.88 816 MET A CA 1
ATOM 6111 C C . MET A 1 816 ? -3.740 -6.220 28.969 1.00 94.88 816 MET A C 1
ATOM 6113 O O . MET A 1 816 ? -3.143 -5.619 29.862 1.00 94.88 816 MET A O 1
ATOM 6117 N N . SER A 1 817 ? -3.872 -5.711 27.738 1.00 94.50 817 SER A N 1
ATOM 6118 C CA . SER A 1 817 ? -3.426 -4.360 27.353 1.00 94.50 817 SER A CA 1
ATOM 6119 C C . SER A 1 817 ? -4.582 -3.372 27.315 1.00 94.50 817 SER A C 1
ATOM 6121 O O . SER A 1 817 ? -4.411 -2.226 27.711 1.00 94.50 817 SER A O 1
ATOM 6123 N N . VAL A 1 818 ? -5.742 -3.809 26.823 1.00 96.19 818 VAL A N 1
ATOM 6124 C CA . VAL A 1 818 ? -6.992 -3.046 26.857 1.00 96.19 818 VAL A CA 1
ATOM 6125 C C . VAL A 1 818 ? -8.079 -3.975 27.370 1.00 96.19 818 VAL A C 1
ATOM 6127 O O . VAL A 1 818 ? -8.273 -5.068 26.836 1.00 96.19 818 VAL A O 1
ATOM 6130 N N . SER A 1 819 ? -8.789 -3.550 28.408 1.00 97.06 819 SER A N 1
ATOM 6131 C CA . SER A 1 819 ? -9.817 -4.357 29.045 1.00 97.06 819 SER A CA 1
ATOM 6132 C C . SER A 1 819 ? -10.981 -4.643 28.090 1.00 97.06 819 SER A C 1
ATOM 6134 O O . SER A 1 819 ? -11.521 -3.710 27.490 1.00 97.06 819 SER A O 1
ATOM 6136 N N . PRO A 1 820 ? -11.457 -5.901 28.013 1.00 97.88 820 PRO A N 1
ATOM 6137 C CA . PRO A 1 820 ? -12.703 -6.253 27.332 1.00 97.88 820 PRO A CA 1
ATOM 6138 C C . PRO A 1 820 ? -13.933 -5.471 27.806 1.00 97.88 820 PRO A C 1
ATOM 6140 O O . PRO A 1 820 ? -14.923 -5.402 27.072 1.00 97.88 820 PRO A O 1
ATOM 6143 N N . VAL A 1 821 ? -13.880 -4.883 29.008 1.00 97.44 821 VAL A N 1
ATOM 6144 C CA . VAL A 1 821 ? -14.927 -3.996 29.537 1.00 97.44 821 VAL A CA 1
ATOM 6145 C C . VAL A 1 821 ? -15.124 -2.782 28.626 1.00 97.44 821 VAL A C 1
ATOM 6147 O O . VAL A 1 821 ? -16.262 -2.380 28.414 1.00 97.44 821 VAL A O 1
ATOM 6150 N N . SER A 1 822 ? -14.064 -2.252 28.000 1.00 96.44 822 SER A N 1
ATOM 6151 C CA . SER A 1 822 ? -14.174 -1.098 27.098 1.00 96.44 822 SER A CA 1
ATOM 6152 C C . SER A 1 822 ? -15.161 -1.356 25.952 1.00 96.44 822 SER A C 1
ATOM 6154 O O . SER A 1 822 ? -16.137 -0.622 25.788 1.00 96.44 822 SER A O 1
ATOM 6156 N N . THR A 1 823 ? -14.974 -2.428 25.185 1.00 97.56 823 THR A N 1
ATOM 6157 C CA . THR A 1 823 ? -15.891 -2.751 24.079 1.00 97.56 823 THR A CA 1
ATOM 6158 C C . THR A 1 823 ? -17.274 -3.184 24.558 1.00 97.56 823 THR A C 1
ATOM 6160 O O . THR A 1 823 ? -18.245 -3.007 23.824 1.00 97.56 823 THR A O 1
ATOM 6163 N N . MET A 1 824 ? -17.381 -3.771 25.760 1.00 97.56 824 MET A N 1
ATOM 6164 C CA . MET A 1 824 ? -18.669 -4.165 26.345 1.00 97.56 824 MET A CA 1
ATOM 6165 C C . MET A 1 824 ? -19.527 -2.942 26.651 1.00 97.56 824 MET A C 1
ATOM 6167 O O . MET A 1 824 ? -20.654 -2.864 26.176 1.00 97.56 824 MET A O 1
ATOM 6171 N N . GLU A 1 825 ? -18.954 -1.961 27.344 1.00 96.50 825 GLU A N 1
ATOM 6172 C CA . GLU A 1 825 ? -19.630 -0.706 27.677 1.00 96.50 825 GLU A CA 1
ATOM 6173 C C . GLU A 1 825 ? -20.043 0.075 26.430 1.00 96.50 825 GLU A C 1
ATOM 6175 O O . GLU A 1 825 ? -21.144 0.620 26.382 1.00 96.50 825 GLU A O 1
ATOM 6180 N N . LEU A 1 826 ? -19.193 0.100 25.394 1.00 96.38 826 LEU A N 1
ATOM 6181 C CA . LEU A 1 826 ? -19.563 0.715 24.119 1.00 96.38 826 LEU A CA 1
ATOM 6182 C C . LEU A 1 826 ? -20.804 0.041 23.536 1.00 96.38 826 LEU A C 1
ATOM 6184 O O . LEU A 1 826 ? -21.775 0.720 23.226 1.00 96.38 826 LEU A O 1
ATOM 6188 N N . TYR A 1 827 ? -20.803 -1.289 23.446 1.00 97.25 827 TYR A N 1
ATOM 6189 C CA . TYR A 1 827 ? -21.937 -2.046 22.921 1.00 97.25 827 TYR A CA 1
ATOM 6190 C C . TYR A 1 827 ? -23.223 -1.845 23.734 1.00 97.25 827 TYR A C 1
ATOM 6192 O O . TYR A 1 827 ? -24.278 -1.612 23.143 1.00 97.25 827 TYR A O 1
ATOM 6200 N N . GLU A 1 828 ? -23.160 -1.926 25.064 1.00 95.81 828 GLU A N 1
ATOM 6201 C CA . GLU A 1 828 ? -24.341 -1.791 25.923 1.00 95.81 828 GLU A CA 1
ATOM 6202 C C . GLU A 1 828 ? -24.960 -0.398 25.810 1.00 95.81 828 GLU A C 1
ATOM 6204 O O . GLU A 1 828 ? -26.154 -0.285 25.525 1.00 95.81 828 GLU A O 1
ATOM 6209 N N . ARG A 1 829 ? -24.148 0.658 25.914 1.00 93.38 829 ARG A N 1
ATOM 6210 C CA . ARG A 1 829 ? -24.627 2.045 25.821 1.00 93.38 829 ARG A CA 1
ATOM 6211 C C . ARG A 1 829 ? -25.144 2.383 24.428 1.00 93.38 829 ARG A C 1
ATOM 6213 O O . ARG A 1 829 ? -26.205 2.985 24.293 1.00 93.38 829 ARG A O 1
ATOM 6220 N N . SER A 1 830 ? -24.441 1.948 23.385 1.00 92.38 830 SER A N 1
ATOM 6221 C CA . SER A 1 830 ? -24.907 2.062 22.000 1.00 92.38 830 SER A CA 1
ATOM 6222 C C . SER A 1 830 ? -26.279 1.407 21.807 1.00 92.38 830 SER A C 1
ATOM 6224 O O . SER A 1 830 ? -27.196 2.001 21.240 1.00 92.38 830 SER A O 1
ATOM 6226 N N . LYS A 1 831 ? -26.461 0.200 22.348 1.00 92.50 831 LYS A N 1
ATOM 6227 C CA . LYS A 1 831 ? -27.728 -0.529 22.264 1.00 92.50 831 LYS A CA 1
ATOM 6228 C C . LYS A 1 831 ? -28.857 0.160 23.032 1.00 92.50 831 LYS A C 1
ATOM 6230 O O . LYS A 1 831 ? -29.989 0.164 22.551 1.00 92.50 831 LYS A O 1
ATOM 6235 N N . GLU A 1 832 ? -28.575 0.741 24.196 1.00 92.62 832 GLU A N 1
ATOM 6236 C CA . GLU A 1 832 ? -29.544 1.543 24.960 1.00 92.62 832 GLU A CA 1
ATOM 6237 C C . GLU A 1 832 ? -30.004 2.788 24.194 1.00 92.62 832 GLU A C 1
ATOM 6239 O O . GLU A 1 832 ? -31.176 3.160 24.265 1.00 92.62 832 GLU A O 1
ATOM 6244 N N . LEU A 1 833 ? -29.104 3.387 23.414 1.00 90.12 833 LEU A N 1
ATOM 6245 C CA . LEU A 1 833 ? -29.392 4.512 22.522 1.00 90.12 833 LEU A CA 1
ATOM 6246 C C . LEU A 1 833 ? -30.113 4.091 21.230 1.00 90.12 833 LEU A C 1
ATOM 6248 O O . LEU A 1 833 ? -30.594 4.946 20.489 1.00 90.12 833 LEU A O 1
ATOM 6252 N N . GLY A 1 834 ? -30.246 2.784 20.983 1.00 89.25 834 GLY A N 1
ATOM 6253 C CA . GLY A 1 834 ? -30.937 2.225 19.824 1.00 89.25 834 GLY A CA 1
ATOM 6254 C C . GLY A 1 834 ? -30.074 2.105 18.569 1.00 89.25 834 GLY A C 1
ATOM 6255 O O . GLY A 1 834 ? -30.626 1.867 17.493 1.00 89.25 834 GLY A O 1
ATOM 6256 N N . THR A 1 835 ? -28.749 2.241 18.678 1.00 86.44 835 THR A N 1
ATOM 6257 C CA . THR A 1 835 ? -27.854 2.072 17.530 1.00 86.44 835 THR A CA 1
ATOM 6258 C C . THR A 1 835 ? -27.667 0.588 17.191 1.00 86.44 835 THR A C 1
ATOM 6260 O O . THR A 1 835 ? -27.774 -0.304 18.042 1.00 86.44 835 THR A O 1
ATOM 6263 N N . ALA A 1 836 ? -27.427 0.296 15.910 1.00 86.00 836 ALA A N 1
ATOM 6264 C CA . ALA A 1 836 ? -27.271 -1.065 15.400 1.00 86.00 836 ALA A CA 1
ATOM 6265 C C . ALA A 1 836 ? -25.861 -1.611 15.694 1.00 86.00 836 ALA A C 1
ATOM 6267 O O . ALA A 1 836 ? -25.051 -1.767 14.785 1.00 86.00 836 ALA A O 1
ATOM 6268 N N . SER A 1 837 ? -25.561 -1.867 16.969 1.00 92.25 837 SER A N 1
ATOM 6269 C CA . SER A 1 837 ? -24.243 -2.341 17.406 1.00 92.25 837 SER A CA 1
ATOM 6270 C C . SER A 1 837 ? -24.195 -3.845 17.673 1.00 92.25 837 SER A C 1
ATOM 6272 O O . SER A 1 837 ? -25.119 -4.428 18.244 1.00 92.25 837 SER A O 1
ATOM 6274 N N . GLU A 1 838 ? -23.073 -4.467 17.318 1.00 96.88 838 GLU A N 1
ATOM 6275 C CA . GLU A 1 838 ? -22.756 -5.874 17.567 1.00 96.88 838 GLU A CA 1
ATOM 6276 C C . GLU A 1 838 ? -21.460 -6.008 18.368 1.00 96.88 838 GLU A C 1
ATOM 6278 O O . GLU A 1 838 ? -20.532 -5.214 18.219 1.00 96.88 838 GLU A O 1
ATOM 6283 N N . ARG A 1 839 ? -21.362 -7.057 19.194 1.00 97.75 839 ARG A N 1
ATOM 6284 C CA . ARG A 1 839 ? -20.140 -7.370 19.940 1.00 97.75 839 ARG A CA 1
ATOM 6285 C C . ARG A 1 839 ? -19.851 -8.863 19.975 1.00 97.75 839 ARG A C 1
ATOM 6287 O O . ARG A 1 839 ? -20.762 -9.655 20.221 1.00 97.75 839 ARG A O 1
ATOM 6294 N N . TYR A 1 840 ? -18.574 -9.221 19.825 1.00 98.56 840 TYR A N 1
ATOM 6295 C CA . TYR A 1 840 ? -18.073 -10.590 19.958 1.00 98.56 840 TYR A CA 1
ATOM 6296 C C . TYR A 1 840 ? -16.811 -10.659 20.824 1.00 98.56 840 TYR A C 1
ATOM 6298 O O . TYR A 1 840 ? -15.857 -9.899 20.631 1.00 98.56 840 TYR A O 1
ATOM 6306 N N . SER A 1 841 ? -16.789 -11.630 21.737 1.00 98.38 841 SER A N 1
ATOM 6307 C CA . SER A 1 841 ? -15.603 -11.993 22.518 1.00 98.38 841 SER A CA 1
ATOM 6308 C C . SER A 1 841 ? -14.826 -13.101 21.810 1.00 98.38 841 SER A C 1
ATOM 6310 O O . SER A 1 841 ? -15.377 -14.150 21.491 1.00 98.38 841 SER A O 1
ATOM 6312 N N . ILE A 1 842 ? -13.537 -12.898 21.568 1.00 98.25 842 ILE A N 1
ATOM 6313 C CA . ILE A 1 842 ? -12.660 -13.827 20.851 1.00 98.25 842 ILE A CA 1
ATOM 6314 C C . ILE A 1 842 ? -11.902 -14.665 21.886 1.00 98.25 842 ILE A C 1
ATOM 6316 O O . ILE A 1 842 ? -10.956 -14.188 22.520 1.00 98.25 842 ILE A O 1
ATOM 6320 N N . GLU A 1 843 ? -12.344 -15.904 22.095 1.00 97.56 843 GLU A N 1
ATOM 6321 C CA . GLU A 1 843 ? -11.842 -16.766 23.168 1.00 97.56 843 GLU A CA 1
ATOM 6322 C C . GLU A 1 843 ? -10.348 -17.076 23.008 1.00 97.56 843 GLU A C 1
ATOM 6324 O O . GLU A 1 843 ? -9.868 -17.440 21.927 1.00 97.56 843 GLU A O 1
ATOM 6329 N N . GLY A 1 844 ? -9.602 -16.931 24.103 1.00 95.94 844 GLY A N 1
ATOM 6330 C CA . GLY A 1 844 ? -8.164 -17.199 24.169 1.00 95.94 844 GLY A CA 1
ATOM 6331 C C . GLY A 1 844 ? -7.300 -16.203 23.389 1.00 95.94 844 GLY A C 1
ATOM 6332 O O . GLY A 1 844 ? -6.097 -16.415 23.230 1.00 95.94 844 GLY A O 1
ATOM 6333 N N . ALA A 1 845 ? -7.888 -15.148 22.820 1.00 97.31 845 ALA A N 1
ATOM 6334 C CA . ALA A 1 845 ? -7.134 -14.147 22.083 1.00 97.31 845 ALA A CA 1
ATOM 6335 C C . ALA A 1 845 ? -6.561 -13.097 23.038 1.00 97.31 845 ALA A C 1
ATOM 6337 O O . ALA A 1 845 ? -7.296 -12.452 23.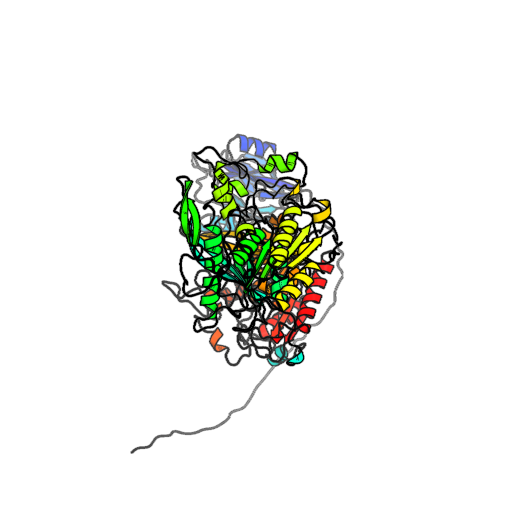784 1.00 97.31 845 ALA A O 1
ATOM 6338 N N . ALA A 1 846 ? -5.244 -12.909 22.969 1.00 96.19 846 ALA A N 1
ATOM 6339 C CA . ALA A 1 846 ? -4.557 -11.755 23.537 1.00 96.19 846 ALA A CA 1
ATOM 6340 C C . ALA A 1 846 ? -4.697 -10.525 22.612 1.00 96.19 846 ALA A C 1
ATOM 6342 O O . ALA A 1 846 ? -5.312 -10.605 21.544 1.00 96.19 846 ALA A O 1
ATOM 6343 N N . HIS A 1 847 ? -4.078 -9.401 22.988 1.00 95.75 847 HIS A N 1
ATOM 6344 C CA . HIS A 1 847 ? -4.094 -8.146 22.224 1.00 95.75 847 HIS A CA 1
ATOM 6345 C C . HIS A 1 847 ? -3.534 -8.330 20.795 1.00 95.75 847 HIS A C 1
ATOM 6347 O O . HIS A 1 847 ? -2.318 -8.387 20.596 1.00 95.75 847 HIS A O 1
ATOM 6353 N N . GLY A 1 848 ? -4.416 -8.462 19.794 1.00 91.56 848 GLY A N 1
ATOM 6354 C CA . GLY A 1 848 ? -4.043 -8.743 18.399 1.00 91.56 848 GLY A CA 1
ATOM 6355 C C . GLY A 1 848 ? -3.679 -10.205 18.089 1.00 91.56 848 GLY A C 1
ATOM 6356 O O . GLY A 1 848 ? -2.863 -10.459 17.202 1.00 91.56 848 GLY A O 1
ATOM 6357 N N . GLY A 1 849 ? -4.249 -11.172 18.816 1.00 93.31 849 GLY A N 1
ATOM 6358 C CA . GLY A 1 849 ? -4.043 -12.608 18.579 1.00 93.31 849 GLY A CA 1
ATOM 6359 C C . GLY A 1 849 ? -4.397 -13.086 17.158 1.00 93.31 849 GLY A C 1
ATOM 6360 O O . GLY A 1 849 ? -5.137 -12.445 16.413 1.00 93.31 849 GLY A O 1
ATOM 6361 N N . TRP A 1 850 ? -3.896 -14.260 16.762 1.00 92.69 850 TRP A N 1
ATOM 6362 C CA . TRP A 1 850 ? -4.160 -14.821 15.426 1.00 92.69 850 TRP A CA 1
ATOM 6363 C C . TRP A 1 850 ? -5.648 -15.114 15.184 1.00 92.69 850 TRP A C 1
ATOM 6365 O O . TRP A 1 850 ? -6.077 -15.148 14.035 1.00 92.69 850 TRP A O 1
ATOM 6375 N N . GLN A 1 851 ? -6.431 -15.296 16.250 1.00 95.62 851 GLN A N 1
ATOM 6376 C CA . GLN A 1 851 ? -7.862 -15.600 16.208 1.00 95.62 851 GLN A CA 1
ATOM 6377 C C . GLN A 1 851 ? -8.682 -14.517 15.490 1.00 95.62 851 GLN A C 1
ATOM 6379 O O . GLN A 1 851 ? -9.686 -14.830 14.850 1.00 95.62 851 GLN A O 1
ATOM 6384 N N . PHE A 1 852 ? -8.224 -13.261 15.530 1.00 94.44 852 PHE A N 1
ATOM 6385 C CA . PHE A 1 852 ? -8.829 -12.156 14.781 1.00 94.44 852 PHE A CA 1
ATOM 6386 C C . PHE A 1 852 ? -8.672 -12.303 13.262 1.00 94.44 852 PHE A C 1
ATOM 6388 O O . PHE A 1 852 ? -9.450 -11.735 12.508 1.00 94.44 852 PHE A O 1
ATOM 6395 N N . ASN A 1 853 ? -7.689 -13.088 12.816 1.00 90.62 853 ASN A N 1
ATOM 6396 C CA . ASN A 1 853 ? -7.371 -13.334 11.410 1.00 90.62 853 ASN A CA 1
ATOM 6397 C C . ASN A 1 853 ? -7.822 -14.742 10.996 1.00 90.62 853 ASN A C 1
ATOM 6399 O O . ASN A 1 853 ? -7.050 -15.540 10.459 1.00 90.62 853 ASN A O 1
ATOM 6403 N N . THR A 1 854 ? -9.070 -15.074 11.312 1.00 93.56 854 THR A N 1
ATOM 6404 C CA . THR A 1 854 ? -9.702 -16.346 10.948 1.00 93.56 854 THR A CA 1
ATOM 6405 C C . THR A 1 854 ? -10.863 -16.093 10.006 1.00 93.56 854 THR A C 1
ATOM 6407 O O . THR A 1 854 ? -11.503 -15.044 10.069 1.00 93.56 854 THR A O 1
ATOM 6410 N N . ASP A 1 855 ? -11.193 -17.076 9.170 1.00 91.81 855 ASP A N 1
ATOM 6411 C CA . ASP A 1 855 ? -12.288 -16.949 8.201 1.00 91.81 855 ASP A CA 1
ATOM 6412 C C . ASP A 1 855 ? -13.631 -16.656 8.899 1.00 91.81 855 ASP A C 1
ATOM 6414 O O . ASP A 1 855 ? -14.475 -15.943 8.362 1.00 91.81 855 ASP A O 1
ATOM 6418 N N . LYS A 1 856 ? -13.809 -17.145 10.136 1.00 93.94 856 LYS A N 1
ATOM 6419 C CA . LYS A 1 856 ? -14.993 -16.871 10.963 1.00 93.94 856 LYS A CA 1
ATOM 6420 C C . LYS A 1 856 ? -15.087 -15.395 11.365 1.00 93.94 856 LYS A C 1
ATOM 6422 O O . LYS A 1 856 ? -16.152 -14.808 11.213 1.00 93.94 856 LYS A O 1
ATOM 6427 N N . VAL A 1 857 ? -13.999 -14.797 11.860 1.00 95.75 857 VAL A N 1
ATOM 6428 C CA . VAL A 1 857 ? -13.984 -13.368 12.233 1.00 95.75 857 VAL A CA 1
ATOM 6429 C C . VAL A 1 857 ? -14.057 -12.485 10.991 1.00 95.75 857 VAL A C 1
ATOM 6431 O O . VAL A 1 857 ? -14.837 -11.538 10.963 1.00 95.75 857 VAL A O 1
ATOM 6434 N N . ASN A 1 858 ? -13.325 -12.839 9.932 1.00 94.50 858 ASN A N 1
ATOM 6435 C CA . ASN A 1 858 ? -13.381 -12.133 8.654 1.00 94.50 858 ASN A CA 1
ATOM 6436 C C . ASN A 1 858 ? -14.806 -12.097 8.101 1.00 94.50 858 ASN A C 1
ATOM 6438 O O . ASN A 1 858 ? -15.249 -11.037 7.677 1.00 94.50 858 ASN A O 1
ATOM 6442 N N . LYS A 1 859 ? -15.546 -13.211 8.180 1.00 95.12 859 LYS A N 1
ATOM 6443 C CA . LYS A 1 859 ? -16.944 -13.259 7.748 1.00 95.12 859 LYS A CA 1
ATOM 6444 C C . LYS A 1 859 ? -17.848 -12.304 8.533 1.00 95.12 859 LYS A C 1
ATOM 6446 O O . LYS A 1 859 ? -18.706 -11.679 7.928 1.00 95.12 859 LYS A O 1
ATOM 6451 N N . ILE A 1 860 ? -17.664 -12.178 9.847 1.00 97.62 860 ILE A N 1
ATOM 6452 C CA . ILE A 1 860 ? -18.449 -11.239 10.669 1.00 97.62 860 ILE A CA 1
ATOM 6453 C C . ILE A 1 860 ? -18.180 -9.798 10.229 1.00 97.62 860 ILE A C 1
ATOM 6455 O O . ILE A 1 860 ? -19.113 -9.023 10.042 1.00 97.62 860 ILE A O 1
ATOM 6459 N N . ILE A 1 861 ? -16.908 -9.456 10.013 1.00 97.75 861 ILE A N 1
ATOM 6460 C CA . ILE A 1 861 ? -16.526 -8.130 9.517 1.00 97.75 861 ILE A CA 1
ATOM 6461 C C . ILE A 1 861 ? -17.111 -7.887 8.120 1.00 97.75 861 ILE A C 1
ATOM 6463 O O . ILE A 1 861 ? -17.659 -6.820 7.862 1.00 97.75 861 ILE A O 1
ATOM 6467 N N . ASP A 1 862 ? -17.012 -8.874 7.232 1.00 97.25 862 ASP A N 1
ATOM 6468 C CA . ASP A 1 862 ? -17.535 -8.799 5.870 1.00 97.25 862 ASP A CA 1
ATOM 6469 C C . ASP A 1 862 ? -19.053 -8.573 5.864 1.00 97.25 862 ASP A C 1
ATOM 6471 O O . ASP A 1 862 ? -19.527 -7.669 5.183 1.00 97.25 862 ASP A O 1
ATOM 6475 N N . ASP A 1 863 ? -19.807 -9.344 6.653 1.00 97.88 863 ASP A N 1
ATOM 6476 C CA . ASP A 1 863 ? -21.266 -9.227 6.744 1.00 97.88 863 ASP A CA 1
ATOM 6477 C C . ASP A 1 863 ? -21.682 -7.853 7.302 1.00 97.88 863 ASP A C 1
ATOM 6479 O O . ASP A 1 863 ? -22.625 -7.240 6.798 1.00 97.88 863 ASP A O 1
ATOM 6483 N N . PHE A 1 864 ? -20.950 -7.338 8.298 1.00 98.19 864 PHE A N 1
ATOM 6484 C CA . PHE A 1 864 ? -21.157 -5.990 8.826 1.00 98.19 864 PHE A CA 1
ATOM 6485 C C . PHE A 1 864 ? -20.915 -4.926 7.748 1.00 98.19 864 PHE A C 1
ATOM 6487 O O . PHE A 1 864 ? -21.785 -4.094 7.492 1.00 98.19 864 PHE A O 1
ATOM 6494 N N . MET A 1 865 ? -19.768 -4.975 7.063 1.00 98.06 865 MET A N 1
ATOM 6495 C CA . MET A 1 865 ? -19.434 -4.014 6.007 1.00 98.06 865 MET A CA 1
ATOM 6496 C C . MET A 1 865 ? -20.426 -4.067 4.842 1.00 98.06 865 MET A C 1
ATOM 6498 O O . MET A 1 865 ? -20.837 -3.019 4.341 1.00 98.06 865 MET A O 1
ATOM 6502 N N . ASP A 1 866 ? -20.832 -5.263 4.414 1.00 96.62 866 ASP A N 1
ATOM 6503 C CA . ASP A 1 866 ? -21.822 -5.457 3.352 1.00 96.62 866 ASP A CA 1
ATOM 6504 C C . ASP A 1 866 ? -23.193 -4.891 3.778 1.00 96.62 866 ASP A C 1
ATOM 6506 O O . ASP A 1 866 ? -23.889 -4.278 2.963 1.00 96.62 866 ASP A O 1
ATOM 6510 N N . GLY A 1 867 ? -23.563 -5.031 5.057 1.00 96.88 867 GLY A N 1
ATOM 6511 C CA . GLY A 1 867 ? -24.772 -4.447 5.644 1.00 96.88 867 GLY A CA 1
ATOM 6512 C C . GLY A 1 867 ? -24.780 -2.917 5.613 1.00 96.88 867 GLY A C 1
ATOM 6513 O O . GLY A 1 867 ? -25.772 -2.319 5.192 1.00 96.88 867 GLY A O 1
ATOM 6514 N N . ILE A 1 868 ? -23.660 -2.279 5.969 1.00 96.31 868 ILE A N 1
ATOM 6515 C CA . ILE A 1 868 ? -23.513 -0.816 5.889 1.00 96.31 868 ILE A CA 1
ATOM 6516 C C . ILE A 1 868 ? -23.621 -0.339 4.442 1.00 96.31 868 ILE A C 1
ATOM 6518 O O . ILE A 1 868 ? -24.367 0.595 4.152 1.00 96.31 868 ILE A O 1
ATOM 6522 N N . VAL A 1 869 ? -22.943 -1.012 3.510 1.00 95.25 869 VAL A N 1
ATOM 6523 C CA . VAL A 1 869 ? -23.030 -0.682 2.079 1.00 95.25 869 VAL A CA 1
ATOM 6524 C C . VAL A 1 869 ? -24.459 -0.839 1.561 1.00 95.25 869 VAL A C 1
ATOM 6526 O O . VAL A 1 869 ? -24.920 -0.014 0.778 1.00 95.25 869 VAL A O 1
ATOM 6529 N N . ALA A 1 870 ? -25.180 -1.881 1.978 1.00 94.56 870 ALA A N 1
ATOM 6530 C CA . ALA A 1 870 ? -26.565 -2.095 1.569 1.00 94.56 870 ALA A CA 1
ATOM 6531 C C . ALA A 1 870 ? -27.519 -1.016 2.104 1.00 94.56 870 ALA A C 1
ATOM 6533 O O . ALA A 1 870 ? -28.460 -0.661 1.402 1.00 94.56 870 ALA A O 1
ATOM 6534 N N . ALA A 1 871 ? -27.273 -0.485 3.305 1.00 89.38 871 ALA A N 1
ATOM 6535 C CA . ALA A 1 871 ? -28.077 0.583 3.901 1.00 89.38 871 ALA A CA 1
ATOM 6536 C C . ALA A 1 871 ? -27.837 1.970 3.271 1.00 89.38 871 ALA A C 1
ATOM 6538 O O . ALA A 1 871 ? -28.664 2.860 3.448 1.00 89.38 871 ALA A O 1
ATOM 6539 N N . ASN A 1 872 ? -26.725 2.150 2.546 1.00 81.25 872 ASN A N 1
ATOM 6540 C CA . ASN A 1 872 ? -26.323 3.419 1.922 1.00 81.25 872 ASN A CA 1
ATOM 6541 C C . ASN A 1 872 ? -26.518 3.455 0.390 1.00 81.25 872 ASN A C 1
ATOM 6543 O O . ASN A 1 872 ? -26.147 4.438 -0.250 1.00 81.25 872 ASN A O 1
ATOM 6547 N N . LYS A 1 873 ? -27.088 2.397 -0.201 1.00 70.81 873 LYS A N 1
ATOM 6548 C CA . LYS A 1 873 ? -27.544 2.357 -1.602 1.00 70.81 873 LYS A CA 1
ATOM 6549 C C . LYS A 1 873 ? -28.994 2.798 -1.712 1.00 70.81 873 LYS A C 1
ATOM 6551 O O . LYS A 1 873 ? -29.316 3.448 -2.732 1.00 70.81 873 LYS A O 1
#

Secondary structure (DSSP, 8-state):
-------------------------------------PPPPPPEEEEEEEE-TTT--EEEES-HHHHHHHHHTTPEEEEEEEEEESS-SEEEEEEE-SS-EEEES-HHHHHHHHHTTPEEEEEEEEE-TT--EEEEEEE-TT--TT-SSS----EEEES-HHHHHHHHHTTPEEEEEEEEEBS----------S-------GGGS--STT-TTPPPHHHHHHTTEE---GGGB-----EEEEEEEEEEEEETTEEEEEEEEEEEETT--TTTSPEEEEE--STTT---TT--HHHHHHHHHTT-EEEEE----TTT--TTHHHHHHHHHHHHHHHHHHSTT--S-S-TT-EEEEEETHHHHHHHHHHHTTT--EEEEE-TTS-EEEEESS-SS-TTS----SEEEEES--S-TTSTTTTS-HHHHHHTTSTTSHHHHHHH---SSS----TTSGGGHHHHHHT-GGGG-STTSPPEEEEEETT-SSS-HHHHHHHHHHHHHTT--EEEEEETT-BSB-HHHHSHHHHHHHHHHHHHHTTPPPPSSPPPP-TTSS-----GGGSPPHHHHHTT-B-----TTPPEEEEEEEEEEEEEEETTEEEEEEEEEEEEESSTT---EEEEEEEE-BTTTB----GGGGHHHHTTT-EEEEEE---TTS--TTHHHHHHHHHHHHHHHTTTTTTEEEEEEEEEEETHHHHHHHHHHHTTT-SEEETTEESS-SS-TTS----SEEEEES--S-TTSTTTT-TTGGGGG-TTSHHHHHHH---BTTB----TTTTHHHHHTTSGGGT--TTSPEEEEEEETT-SSS-HHHHHHHHHHHHHTT---EEEEETT--TT-GGGGBHHHHHHHHHHHHHHHHHT-

pLDDT: mean 87.02, std 16.76, range [22.86, 98.81]

Foldseek 3Di:
DDDDDDDDDDDDDDDDDDDDDDDDDDDDDDDDDDDDDDDDDFAKAFWWWKADPVQRAIDIASDPVVVVVVVVVPIHTPGGQFIAGQDDPFFWWWWAPPAEIDIASDPVVVVVVVVVPIHTPGGRGGFDPVQDQFWWKWADPPQDCPDPPSNYNRIDTGSDVPVVVVCVVVPIDTPGTRGHGDPDDDDDDLDDDPQPPFQQFLVLFALFLVGPPFDFLCRLQPPFADDDDPVQQDPQWAKAWDKAFQDWDDFVNHIDTWIKIKIATPLFAQQAFAEEEEFEDDLLADGDQQPPVLLQVLVNRLRHTYIRTGFDGLQGDAPPRRLQRSLSVLLSVLVCSPDPPSNDRHNNLLYAYEYAAQRLLSSLVLQLQFLVQWDFAQDPVLHTDTDGSHDDPNPVGTSYFFEYEHELYAQFLQCQQQQHDPVLNVVQQDLPRSSNSNHPGDPPPDDRGGCPDPSNLRNRLRSHSQQRAALLGHEYEYEEELAERRGALLRVVVVVVSNVVRVHHYHYAYAYPDYSDDQLCRDDPNSVVVSVCSVVTSNHGRDNDGGDGHSCRHDDVQDSVNTDHSCRSRPPHDHRDDDLPWWDKDKDWQQQLDWDDDPNDIDTKIKIKIFTDSDDPGAAAAAEEFLAQDQQADGDNRQSVVVVVSRVGHIYMGIGFDGPQVAAPPRSLLRLLSSLLSCLVCRVVRNHDNQAYEYEDAEQRLLSQLVLQLCQSPQASDPVGGRHDDPNSSGGSHHQEGERHLYAQALSCFQNNAPPCVLQQDLPRRLQCNQQHDCDDPRNGGGCSPDSSSRSSSHSSSRDALPGHEYEEEYESAERRGRSSRSVVVQVVNVVRVHNYDYYYHYPAYRPRSSCVGPVNVVVVVVRSVVSVVVSD

Sequence (873 aa):
MGKPKHFGFARKTMACVMAASMLTLVTVPASVAIADNGAADTETQAMYRLYNPNSGEHFYTASDVEKDATVAAGWNYEGIGWHAPVTSETPVYRVYSGTDHHYTKDAGERDALVQLGWKDEGTSFYSDDQERVPLYRQFNPNVDPNAATNNAGSHNYTTSLDEHSRLVSIGWNDEGIGWYGVSGAEAPVVPVDPFNTGVVDPSKACVGQDTPGLATLEEATSHNVLSFTEADKSKEVTVSQETIPYLHTSDYGKPVDLQIELLTPSTAENGKTPLLVWINGGGFTNSDAAGNLETRLSFAKAGYTVASVQHRTSAVSQFPAPLQDIKAAIRFLKAGADNEKGKYKFDKNKVAVAGNSSGGYYATMVGVTSNVDTISYPDRSGKAVPTKLDVGANLDQSSAVNAVIDYYGVSDLTIIGAGLSQELQDSHKSAATTEALLLNGAAAAQKGVGVFDDSMIAKVSAASPLSYIDSNTVPFLMFHGTADTLVSPVASKMLQNRLDAAGVHTERYVIEGAGHGGKQFEQGKSAERAINFLNTYANTPVSNVAPTVDLSKGTKAYAAEDLPTLEQATAGAEQIATDPDHWTIGQTRDIAYKTISEKGTSKTLKMHILTPSKGKDDGPRPVLYVAACGGFNKSNPNAMSYLRYAERGYVVAVAEVRVIPNTTNPGPLQDAKAGIRWLRANASTFNIDPNCIIESGSSAGGYLAVMMGVLSNTTKFDDSIQFDVGDNLEYSSAVQGVIDMFGVSDLTIIGAGLSNYDVHDSESNTEALLINGTAFGQNPGGSVYSNLDKTAKFSPFTYLDKDDPAFLCLHGTEDMSVSPVSTMELYERSKELGTASERYSIEGAAHGGWQFNTDKVNKIIDDFMDGIVAANK